Protein AF-0000000074144934 (afdb_homodimer)

Sequence (1234 aa):
MMASNSENWVDESENEYGKTYAILFVIEVSPSMMEPISDVDPCSLQTALICAYQLAAQKVISTPNDLIGVLLFGTEEATGNAENEYVILPMDMPDSNRLKHLKHYANDFDSVKQSLRPSSNPPSLSHALYSASIMLTTTKNIGQRLFLITDNDTPAWDSSQKNALMQRAKDLKDMNIDLCPIFLDSPAHSFNVSNFYREFLSIASRNHETIPQVQRGQEQLNNMLHAVRALQKPRRAQFHFNMELSDNVKINVEGFAIFRRLVPTKTTWVYTKGEQFAIAVPQSTQVSFETKRVLKKDEIKRAYMFGGKQVVFSQDELSKIRYFGGPVLRIIGFRPLTTYKSWMNVKPSLFIRAKSIDIKGSELVFSALHAKLLRDNLLGIGWFIAEQKATPCFVAIIATPTSTAVLDDFVLPQGFFLIQLPTADDIRTVPPRTKAKPDNTLLSGFKQIVRGIELRSFYPGKYSNIALQWHYTILQALALDEPVPSQLVDTTLPKYAAIEKRVGPFIKQVNGAANRISRAHTSPKAETQETVAASEPREIRSSSSAPKAKRIRTQKSNFDYSDDTVLKSLSDSDMLADSLKGLKVVNLKEIAKRHGIPTSGKKSMLIEAICRYFTGYMMASNSENWVDESENEYGKTYAILFVIEVSPSMMEPISDVDPCSLQTALICAYQLAAQKVISTPNDLIGVLLFGTEEATGNAENEYVILPMDMPDSNRLKHLKHYANDFDSVKQSLRPSSNPPSLSHALYSASIMLTTTKNIGQRLFLITDNDTPAWDSSQKNALMQRAKDLKDMNIDLCPIFLDSPAHSFNVSNFYREFLSIASRNHETIPQVQRGQEQLNNMLHAVRALQKPRRAQFHFNMELSDNVKINVEGFAIFRRLVPTKTTWVYTKGEQFAIAVPQSTQVSFETKRVLKKDEIKRAYMFGGKQVVFSQDELSKIRYFGGPVLRIIGFRPLTTYKSWMNVKPSLFIRAKSIDIKGSELVFSALHAKLLRDNLLGIGWFIAEQKATPCFVAIIATPTSTAVLDDFVLPQGFFLIQLPTADDIRTVPPRTKAKPDNTLLSGFKQIVRGIELRSFYPGKYSNIALQWHYTILQALALDEPVPSQLVDTTLPKYAAIEKRVGPFIKQVNGAANRISRAHTSPKAETQETVAASEPREIRSSSSAPKAKRIRTQKSNFDYSDDTVLKSLSDSDMLADSLKGLKVVNLKEIAKRHGIPTSGKKSMLIEAICRYFTGY

Structure (mmCIF, N/CA/C/O backbone):
data_AF-0000000074144934-model_v1
#
loop_
_entity.id
_entity.type
_entity.pdbx_description
1 polymer 'ATP-dependent DNA helicase II subunit 1'
#
loop_
_atom_site.group_PDB
_atom_site.id
_atom_site.type_symbol
_atom_site.label_atom_id
_atom_site.label_alt_id
_atom_site.label_comp_id
_atom_site.label_asym_id
_atom_site.label_entity_id
_atom_site.label_seq_id
_atom_site.pdbx_PDB_ins_code
_atom_site.Cartn_x
_atom_site.Cartn_y
_atom_site.Cartn_z
_atom_site.occupancy
_atom_site.B_iso_or_equiv
_atom_site.auth_seq_id
_atom_site.auth_comp_id
_atom_site.auth_asym_id
_atom_site.auth_atom_id
_atom_site.pdbx_PDB_model_num
ATOM 1 N N . MET A 1 1 ? -3.277 11.055 -20.359 1 21.69 1 MET A N 1
ATOM 2 C CA . MET A 1 1 ? -4.516 10.383 -19.969 1 21.69 1 MET A CA 1
ATOM 3 C C . MET A 1 1 ? -4.238 9.258 -18.984 1 21.69 1 MET A C 1
ATOM 5 O O . MET A 1 1 ? -3.773 8.188 -19.359 1 21.69 1 MET A O 1
ATOM 9 N N . MET A 1 2 ? -3.854 9.57 -17.859 1 27.73 2 MET A N 1
ATOM 10 C CA . MET A 1 2 ? -3.387 8.695 -16.781 1 27.73 2 MET A CA 1
ATOM 11 C C . MET A 1 2 ? -4.449 7.668 -16.422 1 27.73 2 MET A C 1
ATOM 13 O O . MET A 1 2 ? -5.598 8.016 -16.156 1 27.73 2 MET A O 1
ATOM 17 N N . ALA A 1 3 ? -4.523 6.566 -17.25 1 31.45 3 ALA A N 1
ATOM 18 C CA . ALA A 1 3 ? -5.398 5.457 -16.891 1 31.45 3 ALA A CA 1
ATOM 19 C C . ALA A 1 3 ? -5.523 5.324 -15.367 1 31.45 3 ALA A C 1
ATOM 21 O O . ALA A 1 3 ? -4.523 5.156 -14.672 1 31.45 3 ALA A O 1
ATOM 22 N N . SER A 1 4 ? -6.609 5.949 -14.883 1 33.78 4 SER A N 1
ATOM 23 C CA . SER A 1 4 ? -6.984 5.914 -13.477 1 33.78 4 SER A CA 1
ATOM 24 C C . SER A 1 4 ? -7.141 4.48 -12.977 1 33.78 4 SER A C 1
ATOM 26 O O . SER A 1 4 ? -8.133 3.818 -13.281 1 33.78 4 SER A O 1
ATOM 28 N N . ASN A 1 5 ? -6.383 3.602 -13.18 1 36.81 5 ASN A N 1
ATOM 29 C CA . ASN A 1 5 ? -6.559 2.295 -12.555 1 36.81 5 ASN A CA 1
ATOM 30 C C . ASN A 1 5 ? -7.027 2.424 -11.102 1 36.81 5 ASN A C 1
ATOM 32 O O . ASN A 1 5 ? -6.223 2.686 -10.211 1 36.81 5 ASN A O 1
ATOM 36 N N . SER A 1 6 ? -8.172 2.865 -10.805 1 38.62 6 SER A N 1
ATOM 37 C CA . SER A 1 6 ? -8.797 3.264 -9.547 1 38.62 6 SER A CA 1
ATOM 38 C C . SER A 1 6 ? -8.734 2.137 -8.516 1 38.62 6 SER A C 1
ATOM 40 O O . SER A 1 6 ? -9.75 1.492 -8.234 1 38.62 6 SER A O 1
ATOM 42 N N . GLU A 1 7 ? -7.879 1.244 -8.297 1 43.66 7 GLU A N 1
ATOM 43 C CA . GLU A 1 7 ? -8.219 0.376 -7.172 1 43.66 7 GLU A CA 1
ATOM 44 C C . GLU A 1 7 ? -8.414 1.184 -5.891 1 43.66 7 GLU A C 1
ATOM 46 O O . GLU A 1 7 ? -7.461 1.758 -5.363 1 43.66 7 GLU A O 1
ATOM 51 N N . ASN A 1 8 ? -9.188 1.981 -5.191 1 42.72 8 ASN A N 1
ATOM 52 C CA . ASN A 1 8 ? -9.273 3.164 -4.34 1 42.72 8 ASN A CA 1
ATOM 53 C C . ASN A 1 8 ? -8.414 3.02 -3.088 1 42.72 8 ASN A C 1
ATOM 55 O O . ASN A 1 8 ? -7.613 3.902 -2.773 1 42.72 8 ASN A O 1
ATOM 59 N N . TRP A 1 9 ? -8.578 2.584 -2.082 1 42.28 9 TRP A N 1
ATOM 60 C CA . TRP A 1 9 ? -8.586 3.438 -0.899 1 42.28 9 TRP A CA 1
ATOM 61 C C . TRP A 1 9 ? -7.34 4.312 -0.85 1 42.28 9 TRP A C 1
ATOM 63 O O . TRP A 1 9 ? -6.215 3.809 -0.901 1 42.28 9 TRP A O 1
ATOM 73 N N . VAL A 1 10 ? -6.094 5.066 -0.753 1 45.19 10 VAL A N 1
ATOM 74 C CA . VAL A 1 10 ? -5.488 6.301 -1.241 1 45.19 10 VAL A CA 1
ATOM 75 C C . VAL A 1 10 ? -4.375 5.973 -2.232 1 45.19 10 VAL A C 1
ATOM 77 O O . VAL A 1 10 ? -3.4 5.305 -1.883 1 45.19 10 VAL A O 1
ATOM 80 N N . ASP A 1 11 ? -4.438 5.57 -3.391 1 41.28 11 ASP A N 1
ATOM 81 C CA . ASP A 1 11 ? -3.418 5.676 -4.43 1 41.28 11 ASP A CA 1
ATOM 82 C C . ASP A 1 11 ? -2.871 7.098 -4.52 1 41.28 11 ASP A C 1
ATOM 84 O O . ASP A 1 11 ? -3.57 8.055 -4.188 1 41.28 11 ASP A O 1
ATOM 88 N N . GLU A 1 12 ? -1.599 7.281 -5.062 1 39.34 12 GLU A N 1
ATOM 89 C CA . GLU A 1 12 ? -0.7 8.43 -4.988 1 39.34 12 GLU A CA 1
ATOM 90 C C . GLU A 1 12 ? -1.307 9.648 -5.676 1 39.34 12 GLU A C 1
ATOM 92 O O . GLU A 1 12 ? -1.058 10.781 -5.266 1 39.34 12 GLU A O 1
ATOM 97 N N . SER A 1 13 ? -1.486 9.586 -7.137 1 36.44 13 SER A N 1
ATOM 98 C CA . SER A 1 13 ? -1.216 10.914 -7.684 1 36.44 13 SER A CA 1
ATOM 99 C C . SER A 1 13 ? -2.146 11.961 -7.078 1 36.44 13 SER A C 1
ATOM 101 O O . SER A 1 13 ? -3.184 12.281 -7.66 1 36.44 13 SER A O 1
ATOM 103 N N . GLU A 1 14 ? -2.795 11.633 -6.25 1 37.09 14 GLU A N 1
ATOM 104 C CA . GLU A 1 14 ? -3.557 12.766 -5.742 1 37.09 14 GLU A CA 1
ATOM 105 C C . GLU A 1 14 ? -2.752 14.055 -5.836 1 37.09 14 GLU A C 1
ATOM 107 O O . GLU A 1 14 ? -1.728 14.211 -5.164 1 37.09 14 GLU A O 1
ATOM 112 N N . ASN A 1 15 ? -2.473 14.484 -6.875 1 36.47 15 ASN A N 1
ATOM 113 C CA . ASN A 1 15 ? -2.385 15.938 -6.801 1 36.47 15 ASN A CA 1
ATOM 114 C C . ASN A 1 15 ? -3.107 16.484 -5.566 1 36.47 15 ASN A C 1
ATOM 116 O O . ASN A 1 15 ? -4.301 16.234 -5.383 1 36.47 15 ASN A O 1
ATOM 120 N N . GLU A 1 16 ? -2.547 16.422 -4.457 1 38.19 16 GLU A N 1
ATOM 121 C CA . GLU A 1 16 ? -2.678 17.328 -3.316 1 38.19 16 GLU A CA 1
ATOM 122 C C . GLU A 1 16 ? -3.674 18.453 -3.607 1 38.19 16 GLU A C 1
ATOM 124 O O . GLU A 1 16 ? -3.637 19.5 -2.969 1 38.19 16 GLU A O 1
ATOM 129 N N . TYR A 1 17 ? -4.121 18.562 -4.676 1 37.16 17 TYR A N 1
ATOM 130 C CA . TYR A 1 17 ? -4.77 19.859 -4.574 1 37.16 17 TYR A CA 1
ATOM 131 C C . TYR A 1 17 ? -5.734 19.906 -3.393 1 37.16 17 TYR A C 1
ATOM 133 O O . TYR A 1 17 ? -6.906 19.547 -3.531 1 37.16 17 TYR A O 1
ATOM 141 N N . GLY A 1 18 ? -5.41 19.188 -2.369 1 44.84 18 GLY A N 1
ATOM 142 C CA . GLY A 1 18 ? -6.109 19.719 -1.214 1 44.84 18 GLY A CA 1
ATOM 143 C C . GLY A 1 18 ? -6.449 21.203 -1.353 1 44.84 18 GLY A C 1
ATOM 144 O O . GLY A 1 18 ? -5.98 21.859 -2.279 1 44.84 18 GLY A O 1
ATOM 145 N N . LYS A 1 19 ? -7.469 21.594 -0.577 1 56.78 19 LYS A N 1
ATOM 146 C CA . LYS A 1 19 ? -7.84 23 -0.482 1 56.78 19 LYS A CA 1
ATOM 147 C C . LYS A 1 19 ? -6.613 23.875 -0.232 1 56.78 19 LYS A C 1
ATOM 149 O O . LYS A 1 19 ? -5.773 23.547 0.612 1 56.78 19 LYS A O 1
ATOM 154 N N . THR A 1 20 ? -6.211 24.469 -1.137 1 72.69 20 THR A N 1
ATOM 155 C CA . THR A 1 20 ? -5.195 25.5 -0.958 1 72.69 20 THR A CA 1
ATOM 156 C C . THR A 1 20 ? -5.48 26.328 0.292 1 72.69 20 THR A C 1
ATOM 158 O O . THR A 1 20 ? -6.637 26.641 0.589 1 72.69 20 THR A O 1
ATOM 161 N N . TYR A 1 21 ? -4.523 26.391 1.188 1 81.62 21 TYR A N 1
ATOM 162 C CA . TYR A 1 21 ? -4.684 27.188 2.406 1 81.62 21 TYR A CA 1
ATOM 163 C C . TYR A 1 21 ? -3.902 28.484 2.32 1 81.62 21 TYR A C 1
ATOM 165 O O . TYR A 1 21 ? -2.867 28.562 1.653 1 81.62 21 TYR A O 1
ATOM 173 N N . ALA A 1 22 ? -4.559 29.406 2.846 1 89.81 22 ALA A N 1
ATOM 174 C CA . ALA A 1 22 ? -3.855 30.656 3.141 1 89.81 22 ALA A CA 1
ATOM 175 C C . ALA A 1 22 ? -3.449 30.719 4.609 1 89.81 22 ALA A C 1
ATOM 177 O O . ALA A 1 22 ? -4.301 30.688 5.5 1 89.81 22 ALA A O 1
ATOM 178 N N . ILE A 1 23 ? -2.148 30.719 4.859 1 91.38 23 ILE A N 1
ATOM 179 C CA . ILE A 1 23 ? -1.629 30.703 6.223 1 91.38 23 ILE A CA 1
ATOM 180 C C . ILE A 1 23 ? -0.983 32.062 6.547 1 91.38 23 ILE A C 1
ATOM 182 O O . ILE A 1 23 ? -0.072 32.5 5.848 1 91.38 23 ILE A O 1
ATOM 186 N N . LEU A 1 24 ? -1.467 32.719 7.566 1 95.19 24 LEU A N 1
ATOM 187 C CA . LEU A 1 24 ? -0.916 34 7.984 1 95.19 24 LEU A CA 1
ATOM 188 C C . LEU A 1 24 ? -0.376 33.938 9.406 1 95.19 24 LEU A C 1
ATOM 190 O O . LEU A 1 24 ? -1.092 33.531 10.328 1 95.19 24 LEU A O 1
ATOM 194 N N . PHE A 1 25 ? 0.905 34.25 9.578 1 96.62 25 PHE A N 1
ATOM 195 C CA . PHE A 1 25 ? 1.492 34.375 10.906 1 96.62 25 PHE A CA 1
ATOM 196 C C . PHE A 1 25 ? 1.31 35.812 11.43 1 96.62 25 PHE A C 1
ATOM 198 O O . PHE A 1 25 ? 1.722 36.781 10.781 1 96.62 25 PHE A O 1
ATOM 205 N N . VAL A 1 26 ? 0.637 35.938 12.477 1 97.44 26 VAL A N 1
ATOM 206 C CA . VAL A 1 26 ? 0.508 37.219 13.188 1 97.44 26 VAL A CA 1
ATOM 207 C C . VAL A 1 26 ? 1.311 37.156 14.484 1 97.44 26 VAL A C 1
ATOM 209 O O . VAL A 1 26 ? 0.926 36.469 15.43 1 97.44 26 VAL A O 1
ATOM 212 N N . ILE A 1 27 ? 2.389 37.906 14.539 1 97.5 27 ILE A N 1
ATOM 213 C CA . ILE A 1 27 ? 3.338 37.781 15.641 1 97.5 27 ILE A CA 1
ATOM 214 C C . ILE A 1 27 ? 3.414 39.125 16.391 1 97.5 27 ILE A C 1
ATOM 216 O O . ILE A 1 27 ? 3.617 40.156 15.773 1 97.5 27 ILE A O 1
ATOM 220 N N . GLU A 1 28 ? 3.311 39.062 17.641 1 97.06 28 GLU A N 1
ATOM 221 C CA . GLU A 1 28 ? 3.414 40.281 18.453 1 97.06 28 GLU A CA 1
ATOM 222 C C . GLU A 1 28 ? 4.875 40.656 18.703 1 97.06 28 GLU A C 1
ATOM 224 O O . GLU A 1 28 ? 5.707 39.781 18.938 1 97.06 28 GLU A O 1
ATOM 229 N N . VAL A 1 29 ? 5.16 41.875 18.547 1 96.38 29 VAL A N 1
ATOM 230 C CA . VAL A 1 29 ? 6.48 42.375 18.891 1 96.38 29 VAL A CA 1
ATOM 231 C C . VAL A 1 29 ? 6.395 43.219 20.156 1 96.38 29 VAL A C 1
ATOM 233 O O . VAL A 1 29 ? 5.684 44.219 20.203 1 96.38 29 VAL A O 1
ATOM 236 N N . SER A 1 30 ? 7.027 42.812 21.156 1 94.12 30 SER A N 1
ATOM 237 C CA . SER A 1 30 ? 7.098 43.469 22.469 1 94.12 30 SER A CA 1
ATOM 238 C C . SER A 1 30 ? 8.484 43.344 23.078 1 94.12 30 SER A C 1
ATOM 240 O O . SER A 1 30 ? 9.289 42.531 22.625 1 94.12 30 SER A O 1
ATOM 242 N N . PRO A 1 31 ? 8.758 44.156 24.062 1 92.75 31 PRO A N 1
ATOM 243 C CA . PRO A 1 31 ? 10.055 44.031 24.719 1 92.75 31 PRO A CA 1
ATOM 244 C C . PRO A 1 31 ? 10.273 42.625 25.312 1 92.75 31 PRO A C 1
ATOM 246 O O . PRO A 1 31 ? 11.391 42.094 25.281 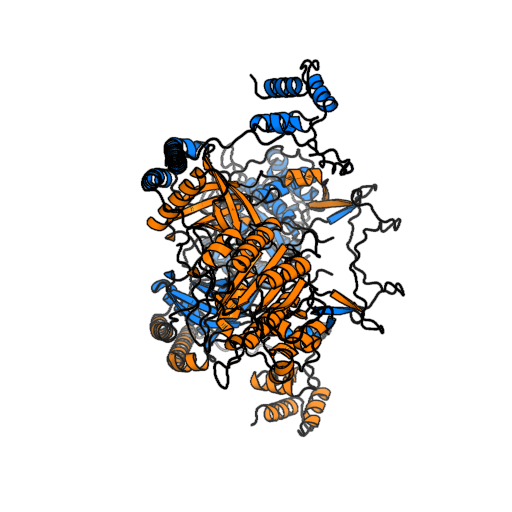1 92.75 31 PRO A O 1
ATOM 249 N N . SER A 1 32 ? 9.227 42.062 25.797 1 93.5 32 SER A N 1
ATOM 250 C CA . SER A 1 32 ? 9.344 40.719 26.359 1 93.5 32 SER A CA 1
ATOM 251 C C . SER A 1 32 ? 9.68 39.719 25.281 1 93.5 32 SER A C 1
ATOM 253 O O . SER A 1 32 ? 10.477 38.781 25.516 1 93.5 32 SER A O 1
ATOM 255 N N . MET A 1 33 ? 9.141 39.844 24.094 1 94.62 33 MET A N 1
ATOM 256 C CA . MET A 1 33 ? 9.367 38.938 22.969 1 94.62 33 MET A CA 1
ATOM 257 C C . MET A 1 33 ? 10.789 39.094 22.438 1 94.62 33 MET A C 1
ATOM 259 O O . MET A 1 33 ? 11.336 38.156 21.844 1 94.62 33 MET A O 1
ATOM 263 N N . MET A 1 34 ? 11.328 40.25 22.672 1 93.44 34 MET A N 1
ATOM 264 C CA . MET A 1 34 ? 12.648 40.531 22.125 1 93.44 34 MET A CA 1
ATOM 265 C C . MET A 1 34 ? 13.742 40.25 23.156 1 93.44 34 MET A C 1
ATOM 267 O O . MET A 1 34 ? 14.93 40.25 22.828 1 93.44 34 MET A O 1
ATOM 271 N N . GLU A 1 35 ? 13.289 39.938 24.328 1 91.31 35 GLU A N 1
ATOM 272 C CA . GLU A 1 35 ? 14.273 39.625 25.359 1 91.31 35 GLU A CA 1
ATOM 273 C C . GLU A 1 35 ? 14.969 38.281 25.078 1 91.31 35 GLU A C 1
ATOM 275 O O . GLU A 1 35 ? 14.305 37.25 24.859 1 91.31 35 GLU A O 1
ATOM 280 N N . PRO A 1 36 ? 16.25 38.281 25.109 1 87.75 36 PRO A N 1
ATOM 281 C CA . PRO A 1 36 ? 17 37.062 24.828 1 87.75 36 PRO A CA 1
ATOM 282 C C . PRO A 1 36 ? 16.781 35.969 25.875 1 87.75 36 PRO A C 1
ATOM 284 O O . PRO A 1 36 ? 16.688 36.281 27.062 1 87.75 36 PRO A O 1
ATOM 287 N N . ILE A 1 37 ? 16.578 34.781 25.516 1 86 37 ILE A N 1
ATOM 288 C CA . ILE A 1 37 ? 16.438 33.656 26.422 1 86 37 ILE A CA 1
ATOM 289 C C . ILE A 1 37 ? 17.797 33.281 26.984 1 86 37 ILE A C 1
ATOM 291 O O . ILE A 1 37 ? 17.938 33.062 28.203 1 86 37 ILE A O 1
ATOM 295 N N . SER A 1 38 ? 18.766 33.062 26.172 1 83.62 38 SER A N 1
ATOM 296 C CA . SER A 1 38 ? 20.172 32.844 26.516 1 83.62 38 SER A CA 1
ATOM 297 C C . SER A 1 38 ? 21.094 33.438 25.469 1 83.62 38 SER A C 1
ATOM 299 O O . SER A 1 38 ? 20.625 34.031 24.5 1 83.62 38 SER A O 1
ATOM 301 N N . ASP A 1 39 ? 22.391 33.312 25.703 1 79.06 39 ASP A N 1
ATOM 302 C CA . ASP A 1 39 ? 23.359 33.844 24.75 1 79.06 39 ASP A CA 1
ATOM 303 C C . ASP A 1 39 ? 23.328 33.062 23.438 1 79.06 39 ASP A C 1
ATOM 305 O O . ASP A 1 39 ? 23.719 33.594 22.391 1 79.06 39 ASP A O 1
ATOM 309 N N . VAL A 1 40 ? 22.875 31.891 23.516 1 80.44 40 VAL A N 1
ATOM 310 C CA . VAL A 1 40 ? 22.938 31.047 22.328 1 80.44 40 VAL A CA 1
ATOM 311 C C . VAL A 1 40 ? 21.531 30.812 21.781 1 80.44 40 VAL A C 1
ATOM 313 O O . VAL A 1 40 ? 21.344 30.562 20.594 1 80.44 40 VAL A O 1
ATOM 316 N N . ASP A 1 41 ? 20.531 31.031 22.594 1 86.12 41 ASP A N 1
ATOM 317 C CA . ASP A 1 41 ? 19.172 30.703 22.188 1 86.12 41 ASP A CA 1
ATOM 318 C C . ASP A 1 41 ? 18.469 31.953 21.641 1 86.12 41 ASP A C 1
ATOM 320 O O . ASP A 1 41 ? 18.547 33.031 22.219 1 86.12 41 ASP A O 1
ATOM 324 N N . PRO A 1 42 ? 17.891 31.828 20.547 1 89.69 42 PRO A N 1
ATOM 325 C CA . PRO A 1 42 ? 17.156 32.969 19.984 1 89.69 42 PRO A CA 1
ATOM 326 C C . PRO A 1 42 ? 16.016 33.438 20.875 1 89.69 42 PRO A C 1
ATOM 328 O O . PRO A 1 42 ? 15.484 32.656 21.672 1 89.69 42 PRO A O 1
ATOM 331 N N . CYS A 1 43 ? 15.734 34.719 20.828 1 92.06 43 CYS A N 1
ATOM 332 C CA . CYS A 1 43 ? 14.602 35.25 21.578 1 92.06 43 CYS A CA 1
ATOM 333 C C . CYS A 1 43 ? 13.281 34.719 21 1 92.06 43 CYS A C 1
ATOM 335 O O . CYS A 1 43 ? 13.273 34.094 19.938 1 92.06 43 CYS A O 1
ATOM 337 N N . SER A 1 44 ? 12.203 35.031 21.625 1 93.69 44 SER A N 1
ATOM 338 C CA . SER A 1 44 ? 10.898 34.5 21.25 1 93.69 44 SER A CA 1
ATOM 339 C C . SER A 1 44 ? 10.477 35 19.859 1 93.69 44 SER A C 1
ATOM 341 O O . SER A 1 44 ? 9.914 34.219 19.078 1 93.69 44 SER A O 1
ATOM 343 N N . LEU A 1 45 ? 10.742 36.25 19.609 1 95.31 45 LEU A N 1
ATOM 344 C CA . LEU A 1 45 ? 10.398 36.781 18.312 1 95.31 45 LEU A CA 1
ATOM 345 C C . LEU A 1 45 ? 11.18 36.094 17.203 1 95.31 45 LEU A C 1
ATOM 347 O O . LEU A 1 45 ? 10.602 35.688 16.188 1 95.31 45 LEU A O 1
ATOM 351 N N . GLN A 1 46 ? 12.438 36 17.406 1 94.06 46 GLN A N 1
ATOM 352 C CA . GLN A 1 46 ? 13.266 35.312 16.422 1 94.06 46 GLN A CA 1
ATOM 353 C C . GLN A 1 46 ? 12.82 33.875 16.219 1 94.06 46 GLN A C 1
ATOM 355 O O . GLN A 1 46 ? 12.812 33.344 15.102 1 94.06 46 GLN A O 1
ATOM 360 N N . THR A 1 47 ? 12.523 33.25 17.312 1 93.62 47 THR A N 1
ATOM 361 C CA . THR A 1 47 ? 12.039 31.859 17.25 1 93.62 47 THR A CA 1
ATOM 362 C C . THR A 1 47 ? 10.781 31.766 16.391 1 93.62 47 THR A C 1
ATOM 364 O O . THR A 1 47 ? 10.633 30.828 15.594 1 93.62 47 THR A O 1
ATOM 367 N N . ALA A 1 48 ? 9.898 32.656 16.562 1 94.75 48 ALA A N 1
ATOM 368 C CA . ALA A 1 48 ? 8.672 32.688 15.766 1 94.75 48 ALA A CA 1
ATOM 369 C C . ALA A 1 48 ? 8.977 32.875 14.281 1 94.75 48 ALA A C 1
ATOM 371 O O . ALA A 1 48 ? 8.344 32.219 13.438 1 94.75 48 ALA A O 1
ATOM 372 N N . LEU A 1 49 ? 9.906 33.719 14.008 1 95 49 LEU A N 1
ATOM 373 C CA . LEU A 1 49 ? 10.289 33.969 12.617 1 95 49 LEU A CA 1
ATOM 374 C C . LEU A 1 49 ? 10.961 32.719 12.016 1 95 49 LEU A C 1
ATOM 376 O O . LEU A 1 49 ? 10.758 32.438 10.836 1 95 49 LEU A O 1
ATOM 380 N N . ILE A 1 50 ? 11.75 32.094 12.781 1 92.75 50 ILE A N 1
ATOM 381 C CA . ILE A 1 50 ? 12.367 30.859 12.344 1 92.75 50 ILE A CA 1
ATOM 382 C C . ILE A 1 50 ? 11.289 29.828 12.031 1 92.75 50 ILE A C 1
ATOM 384 O O . ILE A 1 50 ? 11.375 29.109 11.031 1 92.75 50 ILE A O 1
ATOM 388 N N . CYS A 1 51 ? 10.344 29.75 12.836 1 90.75 51 CYS A N 1
ATOM 389 C CA . CYS A 1 51 ? 9.234 28.828 12.617 1 90.75 51 CYS A CA 1
ATOM 390 C C . CYS A 1 51 ? 8.508 29.156 11.312 1 90.75 51 CYS A C 1
ATOM 392 O O . CYS A 1 51 ? 8.164 28.25 10.555 1 90.75 51 CYS A O 1
ATOM 394 N N . ALA A 1 52 ? 8.211 30.391 11.141 1 93.19 52 ALA A N 1
ATOM 395 C CA . ALA A 1 52 ? 7.551 30.812 9.906 1 93.19 52 ALA A CA 1
ATOM 396 C C . ALA A 1 52 ? 8.383 30.438 8.68 1 93.19 52 ALA A C 1
ATOM 398 O O . ALA A 1 52 ? 7.844 29.984 7.672 1 93.19 52 ALA A O 1
ATOM 399 N N . TYR A 1 53 ? 9.625 30.641 8.805 1 90.69 53 TYR A N 1
ATOM 400 C CA . TYR A 1 53 ? 10.531 30.297 7.715 1 90.69 53 TYR A CA 1
ATOM 401 C C . TYR A 1 53 ? 10.508 28.797 7.445 1 90.69 53 TYR A C 1
ATOM 403 O O . TYR A 1 53 ? 10.398 28.359 6.293 1 90.69 53 TYR A O 1
ATOM 411 N N . GLN A 1 54 ? 10.648 28.062 8.43 1 84.94 54 GLN A N 1
ATOM 412 C CA . GLN A 1 54 ? 10.695 26.609 8.281 1 84.94 54 GLN A CA 1
ATOM 413 C C . GLN A 1 54 ? 9.391 26.078 7.695 1 84.94 54 GLN A C 1
ATOM 415 O O . GLN A 1 54 ? 9.406 25.172 6.867 1 84.94 54 GLN A O 1
ATOM 420 N N . LEU A 1 55 ? 8.328 26.609 8.195 1 86.12 55 LEU A N 1
ATOM 421 C CA . LEU A 1 55 ? 7.043 26.188 7.645 1 86.12 55 LEU A CA 1
ATOM 422 C C . LEU A 1 55 ? 6.949 26.547 6.164 1 86.12 55 LEU A C 1
ATOM 424 O O . LEU A 1 55 ? 6.465 25.75 5.359 1 86.12 55 LEU A O 1
ATOM 428 N N . ALA A 1 56 ? 7.32 27.781 5.84 1 86.62 56 ALA A N 1
ATOM 429 C CA . ALA A 1 56 ? 7.297 28.219 4.445 1 86.62 56 ALA A CA 1
ATOM 430 C C . ALA A 1 56 ? 8.164 27.312 3.574 1 86.62 56 ALA A C 1
ATOM 432 O O . ALA A 1 56 ? 7.766 26.938 2.465 1 86.62 56 ALA A O 1
ATOM 433 N N . ALA A 1 57 ? 9.25 27.047 4.078 1 79.44 57 ALA A N 1
ATOM 434 C CA . ALA A 1 57 ? 10.164 26.156 3.359 1 79.44 57 ALA A CA 1
ATOM 435 C C . ALA A 1 57 ? 9.539 24.781 3.15 1 79.44 57 ALA A C 1
ATOM 437 O O . ALA A 1 57 ? 9.703 24.172 2.09 1 79.44 57 ALA A O 1
ATOM 438 N N . GLN A 1 58 ? 8.906 24.328 4.172 1 75.94 58 GLN A N 1
ATOM 439 C CA . GLN A 1 58 ? 8.242 23.031 4.094 1 75.94 58 GLN A CA 1
ATOM 440 C C . GLN A 1 58 ? 7.086 23.062 3.094 1 75.94 58 GLN A C 1
ATOM 442 O O . GLN A 1 58 ? 6.875 22.109 2.352 1 75.94 58 GLN A O 1
ATOM 447 N N . LYS A 1 59 ? 6.359 24.094 3.129 1 77.69 59 LYS A N 1
ATOM 448 C CA . LYS A 1 59 ? 5.18 24.219 2.273 1 77.69 59 LYS A CA 1
ATOM 449 C C . LYS A 1 59 ? 5.574 24.281 0.801 1 77.69 59 LYS A C 1
ATOM 451 O O . LYS A 1 59 ? 4.844 23.797 -0.063 1 77.69 59 LYS A O 1
ATOM 456 N N . VAL A 1 60 ? 6.641 24.828 0.499 1 75.12 60 VAL A N 1
ATOM 457 C CA . VAL A 1 60 ? 7.133 24.859 -0.874 1 75.12 60 VAL A CA 1
ATOM 458 C C . VAL A 1 60 ? 7.266 23.438 -1.416 1 75.12 60 VAL A C 1
ATOM 460 O O . VAL A 1 60 ? 7.066 23.203 -2.609 1 75.12 60 VAL A O 1
ATOM 463 N N . ILE A 1 61 ? 7.535 22.641 -0.496 1 65.94 61 ILE A N 1
ATOM 464 C CA . ILE A 1 61 ? 7.777 21.25 -0.858 1 65.94 61 ILE A CA 1
ATOM 465 C C . ILE A 1 61 ? 6.453 20.484 -0.888 1 65.94 61 ILE A C 1
ATOM 467 O O . ILE A 1 61 ? 6.148 19.797 -1.866 1 65.94 61 ILE A O 1
ATOM 471 N N . SER A 1 62 ? 5.711 20.609 0.092 1 65.12 62 SER A N 1
ATOM 472 C CA . SER A 1 62 ? 4.547 19.766 0.296 1 65.12 62 SER A CA 1
ATOM 473 C C . SER A 1 62 ? 3.314 20.328 -0.402 1 65.12 62 SER A C 1
ATOM 475 O O . SER A 1 62 ? 2.564 19.578 -1.043 1 65.12 62 SER A O 1
ATOM 477 N N . THR A 1 63 ? 3.086 21.625 -0.167 1 72.25 63 THR A N 1
ATOM 478 C CA . THR A 1 63 ? 1.923 22.312 -0.722 1 72.25 63 THR A CA 1
ATOM 479 C C . THR A 1 63 ? 2.312 23.672 -1.28 1 72.25 63 THR A C 1
ATOM 481 O O . THR A 1 63 ? 1.968 24.703 -0.704 1 72.25 63 THR A O 1
ATOM 484 N N . PRO A 1 64 ? 2.861 23.609 -2.438 1 71.44 64 PRO A N 1
ATOM 485 C CA . PRO A 1 64 ? 3.416 24.859 -2.975 1 71.44 64 PRO A CA 1
ATOM 486 C C . PRO A 1 64 ? 2.34 25.891 -3.316 1 71.44 64 PRO A C 1
ATOM 488 O O . PRO A 1 64 ? 2.641 27.062 -3.473 1 71.44 64 PRO A O 1
ATOM 491 N N . ASN A 1 65 ? 1.107 25.5 -3.43 1 76.12 65 ASN A N 1
ATOM 492 C CA . ASN A 1 65 ? 0.035 26.406 -3.801 1 76.12 65 ASN A CA 1
ATOM 493 C C . ASN A 1 65 ? -0.519 27.156 -2.584 1 76.12 65 ASN A C 1
ATOM 495 O O . ASN A 1 65 ? -1.309 28.078 -2.727 1 76.12 65 ASN A O 1
ATOM 499 N N . ASP A 1 66 ? -0.114 26.75 -1.397 1 82.31 66 ASP A N 1
ATOM 500 C CA . ASP A 1 66 ? -0.548 27.453 -0.193 1 82.31 66 ASP A CA 1
ATOM 501 C C . ASP A 1 66 ? 0.043 28.859 -0.132 1 82.31 66 ASP A C 1
ATOM 503 O O . ASP A 1 66 ? 1.162 29.078 -0.596 1 82.31 66 ASP A O 1
ATOM 507 N N . LEU A 1 67 ? -0.762 29.734 0.302 1 89.44 67 LEU A N 1
ATOM 508 C CA . LEU A 1 67 ? -0.289 31.109 0.493 1 89.44 67 LEU A CA 1
ATOM 509 C C . LEU A 1 67 ? 0.208 31.312 1.92 1 89.44 67 LEU A C 1
ATOM 511 O O . LEU A 1 67 ? -0.386 30.797 2.871 1 89.44 67 LEU A O 1
ATOM 515 N N . ILE A 1 68 ? 1.365 31.953 2.049 1 91.44 68 ILE A N 1
ATOM 516 C CA . ILE A 1 68 ? 1.916 32.219 3.375 1 91.44 68 ILE A CA 1
ATOM 517 C C . ILE A 1 68 ? 2.207 33.719 3.533 1 91.44 68 ILE A C 1
ATOM 519 O O . ILE A 1 68 ? 2.65 34.375 2.588 1 91.44 68 ILE A O 1
ATOM 523 N N . GLY A 1 69 ? 1.863 34.281 4.605 1 94.81 69 GLY A N 1
ATOM 524 C CA . GLY A 1 69 ? 2.17 35.656 4.969 1 94.81 69 GLY A CA 1
ATOM 525 C C . GLY A 1 69 ? 2.602 35.812 6.414 1 94.81 69 GLY A C 1
ATOM 526 O O . GLY A 1 69 ? 2.373 34.906 7.234 1 94.81 69 GLY A O 1
ATOM 527 N N . VAL A 1 70 ? 3.369 36.906 6.715 1 97.12 70 VAL A N 1
ATOM 528 C CA . VAL A 1 70 ? 3.828 37.188 8.07 1 97.12 70 VAL A CA 1
ATOM 529 C C . VAL A 1 70 ? 3.545 38.656 8.406 1 97.12 70 VAL A C 1
ATOM 531 O O . VAL A 1 70 ? 4.031 39.562 7.727 1 97.12 70 VAL A O 1
ATOM 534 N N . LEU A 1 71 ? 2.758 38.906 9.398 1 97.25 71 LEU A N 1
ATOM 535 C CA . LEU A 1 71 ? 2.398 40.219 9.898 1 97.25 71 LEU A CA 1
ATOM 536 C C . LEU A 1 71 ? 2.879 40.406 11.336 1 97.25 71 LEU A C 1
ATOM 538 O O . LEU A 1 71 ? 2.553 39.594 12.211 1 97.25 71 LEU A O 1
ATOM 542 N N . LEU A 1 72 ? 3.707 41.375 11.547 1 97.25 72 LEU A N 1
ATOM 543 C CA . LEU A 1 72 ? 4.113 41.75 12.898 1 97.25 72 LEU A CA 1
ATOM 544 C C . LEU A 1 72 ? 3.268 42.938 13.406 1 97.25 72 LEU A C 1
ATOM 546 O O . LEU A 1 72 ? 2.912 43.812 12.633 1 97.25 72 LEU A O 1
ATOM 550 N N . PHE A 1 73 ? 2.912 42.938 14.641 1 96.69 73 PHE A N 1
ATOM 551 C CA . PHE A 1 73 ? 2.219 44.062 15.242 1 96.69 73 PHE A CA 1
ATOM 552 C C . PHE A 1 73 ? 2.879 44.469 16.547 1 96.69 73 PHE A C 1
ATOM 554 O O . PHE A 1 73 ? 3.385 43.625 17.281 1 96.69 73 PHE A O 1
ATOM 561 N N . GLY A 1 74 ? 2.971 45.719 16.797 1 95 74 GLY A N 1
ATOM 562 C CA . GLY A 1 74 ? 3.648 46.25 17.953 1 95 74 GLY A CA 1
ATOM 563 C C . GLY A 1 74 ? 5 46.875 17.625 1 95 74 GLY A C 1
ATOM 564 O O . GLY A 1 74 ? 5.785 47.156 18.531 1 95 74 GLY A O 1
ATOM 565 N N . THR A 1 75 ? 5.266 46.969 16.344 1 94.88 75 THR A N 1
ATOM 566 C CA . THR A 1 75 ? 6.539 47.531 15.906 1 94.88 75 THR A CA 1
ATOM 567 C C . THR A 1 75 ? 6.465 49.062 15.812 1 94.88 75 THR A C 1
ATOM 569 O O . THR A 1 75 ? 5.395 49.594 15.562 1 94.88 75 THR A O 1
ATOM 572 N N . GLU A 1 76 ? 7.551 49.656 16.016 1 92.56 76 GLU A N 1
ATOM 573 C CA . GLU A 1 76 ? 7.629 51.094 15.867 1 92.56 76 GLU A CA 1
ATOM 574 C C . GLU A 1 76 ? 7.512 51.5 14.398 1 92.56 76 GLU A C 1
ATOM 576 O O . GLU A 1 76 ? 6.777 52.438 14.062 1 92.56 76 GLU A O 1
ATOM 581 N N . GLU A 1 77 ? 8.227 50.75 13.586 1 90.06 77 GLU A N 1
ATOM 582 C CA . GLU A 1 77 ? 8.148 50.969 12.148 1 90.06 77 GLU A CA 1
ATOM 583 C C . GLU A 1 77 ? 6.918 50.312 11.547 1 90.06 77 GLU A C 1
ATOM 585 O O . GLU A 1 77 ? 6.504 49.25 12.008 1 90.06 77 GLU A O 1
ATOM 590 N N . ALA A 1 78 ? 6.344 50.938 10.555 1 89.69 78 ALA A N 1
ATOM 591 C CA . ALA A 1 78 ? 5.16 50.375 9.906 1 89.69 78 ALA A CA 1
ATOM 592 C C . ALA A 1 78 ? 5.352 50.312 8.391 1 89.69 78 ALA A C 1
ATOM 594 O O . ALA A 1 78 ? 6.027 51.156 7.801 1 89.69 78 ALA A O 1
ATOM 595 N N . THR A 1 79 ? 5.07 49.281 7.629 1 86.25 79 THR A N 1
ATOM 596 C CA . THR A 1 79 ? 5.156 49.125 6.184 1 86.25 79 THR A CA 1
ATOM 597 C C . THR A 1 79 ? 3.893 49.656 5.508 1 86.25 79 THR A C 1
ATOM 599 O O . THR A 1 79 ? 3.943 50.125 4.375 1 86.25 79 THR A O 1
ATOM 602 N N . GLY A 1 80 ? 2.902 50.219 6.027 1 78.75 80 GLY A N 1
ATOM 603 C CA . GLY A 1 80 ? 1.655 50.719 5.473 1 78.75 80 GLY A CA 1
ATOM 604 C C . GLY A 1 80 ? 0.971 51.75 6.363 1 78.75 80 GLY A C 1
ATOM 605 O O . GLY A 1 80 ? 1.636 52.5 7.066 1 78.75 80 GLY A O 1
ATOM 606 N N . ASN A 1 81 ? -0.285 51.781 6.113 1 77.06 81 ASN A N 1
ATOM 607 C CA . ASN A 1 81 ? -1.072 52.812 6.773 1 77.06 81 ASN A CA 1
ATOM 608 C C . ASN A 1 81 ? -1.411 52.438 8.211 1 77.06 81 ASN A C 1
ATOM 610 O O . ASN A 1 81 ? -1.788 53.281 9.016 1 77.06 81 ASN A O 1
ATOM 614 N N . ALA A 1 82 ? -1.258 51.156 8.516 1 82.44 82 ALA A N 1
ATOM 615 C CA . ALA A 1 82 ? -1.603 50.719 9.867 1 82.44 82 ALA A CA 1
ATOM 616 C C . ALA A 1 82 ? -0.451 50.969 10.836 1 82.44 82 ALA A C 1
ATOM 618 O O . ALA A 1 82 ? 0.676 50.531 10.602 1 82.44 82 ALA A O 1
ATOM 619 N N . GLU A 1 83 ? -0.831 51.688 11.82 1 86.38 83 GLU A N 1
ATOM 620 C CA . GLU A 1 83 ? 0.201 52.031 12.797 1 86.38 83 GLU A CA 1
ATOM 621 C C . GLU A 1 83 ? 0.694 50.812 13.539 1 86.38 83 GLU A C 1
ATOM 623 O O . GLU A 1 83 ? -0.085 49.875 13.828 1 86.38 83 GLU A O 1
ATOM 628 N N . ASN A 1 84 ? 1.958 50.688 13.766 1 92.38 84 ASN A N 1
ATOM 629 C CA . ASN A 1 84 ? 2.623 49.688 14.586 1 92.38 84 ASN A CA 1
ATOM 630 C C . ASN A 1 84 ? 2.48 48.281 13.984 1 92.38 84 ASN A C 1
ATOM 632 O O . ASN A 1 84 ? 2.344 47.312 14.711 1 92.38 84 ASN A O 1
ATOM 636 N 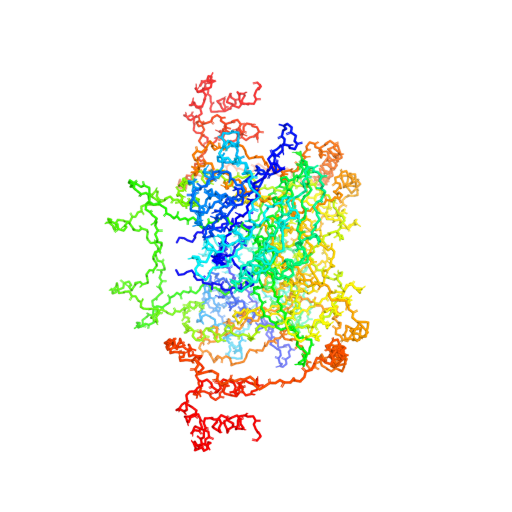N . GLU A 1 85 ? 2.234 48.219 12.742 1 94.62 85 GLU A N 1
ATOM 637 C CA . GLU A 1 85 ? 2.178 46.938 12.039 1 94.62 85 GLU A CA 1
ATOM 638 C C . GLU A 1 85 ? 3.229 46.875 10.938 1 94.62 85 GLU A C 1
ATOM 640 O O . GLU A 1 85 ? 3.439 47.844 10.211 1 94.62 85 GLU A O 1
ATOM 645 N N . TYR A 1 86 ? 3.922 45.812 10.914 1 95.06 86 TYR A N 1
ATOM 646 C CA . TYR A 1 86 ? 4.996 45.594 9.953 1 95.06 86 TYR A CA 1
ATOM 647 C C . TYR A 1 86 ? 4.785 44.312 9.18 1 95.06 86 TYR A C 1
ATOM 649 O O . TYR A 1 86 ? 4.855 43.219 9.758 1 95.06 86 TYR A O 1
ATOM 657 N N . VAL A 1 87 ? 4.508 44.406 7.898 1 95.12 87 VAL A N 1
ATOM 658 C CA . VAL A 1 87 ? 4.316 43.219 7.062 1 95.12 87 VAL A CA 1
ATOM 659 C C . VAL A 1 87 ? 5.66 42.75 6.508 1 95.12 87 VAL A C 1
ATOM 661 O O . VAL A 1 87 ? 6.254 43.438 5.656 1 95.12 87 VAL A O 1
ATOM 664 N N . ILE A 1 88 ? 6.133 41.656 7 1 94.12 88 ILE A N 1
ATOM 665 C CA . ILE A 1 88 ? 7.383 41.094 6.504 1 94.12 88 ILE A CA 1
ATOM 666 C C . ILE A 1 88 ? 7.145 40.438 5.145 1 94.12 88 ILE A C 1
ATOM 668 O O . ILE A 1 88 ? 7.941 40.594 4.219 1 94.12 88 ILE A O 1
ATOM 672 N N . LEU A 1 89 ? 6.059 39.625 5.113 1 93.44 89 LEU A N 1
ATOM 673 C CA . LEU A 1 89 ? 5.688 38.906 3.895 1 93.44 89 LEU A CA 1
ATOM 674 C C . LEU A 1 89 ? 4.199 39.094 3.598 1 93.44 89 LEU A C 1
ATOM 676 O O . LEU A 1 89 ? 3.354 38.688 4.406 1 93.44 89 LEU A O 1
ATOM 680 N N . PRO A 1 90 ? 3.828 39.688 2.447 1 92.25 90 PRO A N 1
ATOM 681 C CA . PRO A 1 90 ? 2.418 39.688 2.055 1 92.25 90 PRO A CA 1
ATOM 682 C C . PRO A 1 90 ? 1.902 38.312 1.691 1 92.25 90 PRO A C 1
ATOM 684 O O . PRO A 1 90 ? 2.695 37.375 1.485 1 92.25 90 PRO A O 1
ATOM 687 N N . MET A 1 91 ? 0.642 38.219 1.622 1 91.75 91 MET A N 1
ATOM 688 C CA . MET A 1 91 ? 0.046 36.938 1.313 1 91.75 91 MET A CA 1
ATOM 689 C C . MET A 1 91 ? 0.353 36.5 -0.122 1 91.75 91 MET A C 1
ATOM 691 O O . MET A 1 91 ? -0.056 37.188 -1.067 1 91.75 91 MET A O 1
ATOM 695 N N . ASP A 1 92 ? 1.127 35.469 -0.233 1 89 92 ASP A N 1
ATOM 696 C CA . ASP A 1 92 ? 1.456 34.938 -1.551 1 89 92 ASP A CA 1
ATOM 697 C C . ASP A 1 92 ? 2.07 33.531 -1.441 1 89 92 ASP A C 1
ATOM 699 O O . ASP A 1 92 ? 2.385 33.062 -0.342 1 89 92 ASP A O 1
ATOM 703 N N . MET A 1 93 ? 2.172 32.969 -2.557 1 86 93 MET A N 1
ATOM 704 C CA . MET A 1 93 ? 2.809 31.672 -2.605 1 86 93 MET A CA 1
ATOM 705 C C . MET A 1 93 ? 4.285 31.766 -2.234 1 86 93 MET A C 1
ATOM 707 O O . MET A 1 93 ? 4.953 32.75 -2.582 1 86 93 MET A O 1
ATOM 711 N N . PRO A 1 94 ? 4.645 30.766 -1.405 1 82.62 94 PRO A N 1
ATOM 712 C CA . PRO A 1 94 ? 6.066 30.812 -1.058 1 82.62 94 PRO A CA 1
ATOM 713 C C . PRO A 1 94 ? 6.977 30.594 -2.266 1 82.62 94 PRO A C 1
ATOM 715 O O . PRO A 1 94 ? 6.723 29.703 -3.08 1 82.62 94 PRO A O 1
ATOM 718 N N . ASP A 1 95 ? 7.844 31.531 -2.549 1 82.19 95 ASP A N 1
ATOM 719 C CA . ASP A 1 95 ? 8.836 31.422 -3.611 1 82.19 95 ASP A CA 1
ATOM 720 C C . ASP A 1 95 ? 10.25 31.625 -3.064 1 82.19 95 ASP A C 1
ATOM 722 O O . ASP A 1 95 ? 10.43 31.875 -1.872 1 82.19 95 ASP A O 1
ATOM 726 N N . SER A 1 96 ? 11.219 31.453 -3.875 1 80.62 96 SER A N 1
ATOM 727 C CA . SER A 1 96 ? 12.617 31.484 -3.445 1 80.62 96 SER A CA 1
ATOM 728 C C . SER A 1 96 ? 12.977 32.844 -2.855 1 80.62 96 SER A C 1
ATOM 730 O O . SER A 1 96 ? 13.68 32.906 -1.844 1 80.62 96 SER A O 1
ATOM 732 N N . ASN A 1 97 ? 12.469 33.844 -3.465 1 83.75 97 ASN A N 1
ATOM 733 C CA . ASN A 1 97 ? 12.773 35.156 -2.979 1 83.75 97 ASN A CA 1
ATOM 734 C C . ASN A 1 97 ? 12.125 35.438 -1.619 1 83.75 97 ASN A C 1
ATOM 736 O O . ASN A 1 97 ? 12.758 36.031 -0.733 1 83.75 97 ASN A O 1
ATOM 740 N N . ARG A 1 98 ? 10.977 35.031 -1.531 1 88.75 98 ARG A N 1
ATOM 741 C CA . ARG A 1 98 ? 10.25 35.219 -0.276 1 88.75 98 ARG A CA 1
ATOM 742 C C . ARG A 1 98 ? 10.891 34.406 0.843 1 88.75 98 ARG A C 1
ATOM 744 O O . ARG A 1 98 ? 10.977 34.844 1.982 1 88.75 98 ARG A O 1
ATOM 751 N N . LEU A 1 99 ? 11.344 33.25 0.481 1 88.44 99 LEU A N 1
ATOM 752 C CA . LEU A 1 99 ? 12.016 32.406 1.466 1 88.44 99 LEU A CA 1
ATOM 753 C C . LEU A 1 99 ? 13.336 33.031 1.908 1 88.44 99 LEU A C 1
ATOM 755 O O . LEU A 1 99 ? 13.688 33 3.088 1 88.44 99 LEU A O 1
ATOM 759 N N . LYS A 1 100 ? 14.031 33.562 0.911 1 87.25 100 LYS A N 1
ATOM 760 C CA . LYS A 1 100 ? 15.281 34.25 1.245 1 87.25 100 LYS A CA 1
ATOM 761 C C . LYS A 1 100 ? 15.031 35.438 2.176 1 87.25 100 LYS A C 1
ATOM 763 O O . LYS A 1 100 ? 15.805 35.656 3.107 1 87.25 100 LYS A O 1
ATOM 768 N N . HIS A 1 101 ? 14 36.094 1.848 1 90.06 101 HIS A N 1
ATOM 769 C CA . HIS A 1 101 ? 13.617 37.25 2.658 1 90.06 101 HIS A CA 1
ATOM 770 C C . HIS A 1 101 ? 13.312 36.844 4.094 1 90.06 101 HIS A C 1
ATOM 772 O O . HIS A 1 101 ? 13.797 37.469 5.039 1 90.06 101 HIS A O 1
ATOM 778 N N . LEU A 1 102 ? 12.516 35.844 4.219 1 91.44 102 LEU A N 1
ATOM 779 C CA . LEU A 1 102 ? 12.148 35.375 5.539 1 91.44 102 LEU A CA 1
ATOM 780 C C . LEU A 1 102 ? 13.352 34.781 6.262 1 91.44 102 LEU A C 1
ATOM 782 O O . LEU A 1 102 ? 13.484 34.906 7.48 1 91.44 102 LEU A O 1
ATOM 786 N N . LYS A 1 103 ? 14.203 34.156 5.527 1 89.62 103 LYS A N 1
ATOM 787 C CA . LYS A 1 103 ? 15.414 33.562 6.094 1 89.62 103 LYS A CA 1
ATOM 788 C C . LYS A 1 103 ? 16.328 34.656 6.676 1 89.62 103 LYS A C 1
ATOM 790 O O . LYS A 1 103 ? 16.938 34.438 7.727 1 89.62 103 LYS A O 1
ATOM 795 N N . HIS A 1 104 ? 16.375 35.688 5.965 1 90.81 104 HIS A N 1
ATOM 796 C CA . HIS A 1 104 ? 17.156 36.844 6.438 1 90.81 104 HIS A CA 1
ATOM 797 C C . HIS A 1 104 ? 16.672 37.312 7.805 1 90.81 104 HIS A C 1
ATOM 799 O O . HIS A 1 104 ? 17.484 37.562 8.703 1 90.81 104 HIS A O 1
ATOM 805 N N . TYR A 1 105 ? 15.406 37.375 7.977 1 91.12 105 TYR A N 1
ATOM 806 C CA . TYR A 1 105 ? 14.828 37.781 9.242 1 91.12 105 TYR A CA 1
ATOM 807 C C . TYR A 1 105 ? 15.047 36.75 10.328 1 91.12 105 TYR A C 1
ATOM 809 O O . TYR A 1 105 ? 15.227 37.094 11.5 1 91.12 105 TYR A O 1
ATOM 817 N N . ALA A 1 106 ? 15.07 35.5 9.938 1 89.5 106 ALA A N 1
ATOM 818 C CA . ALA A 1 106 ? 15.164 34.406 10.891 1 89.5 106 ALA A CA 1
ATOM 819 C C . ALA A 1 106 ? 16.609 34.156 11.305 1 89.5 106 ALA A C 1
ATOM 821 O O . ALA A 1 106 ? 16.906 34 12.492 1 89.5 106 ALA A O 1
ATOM 822 N N . ASN A 1 107 ? 17.5 34.156 10.344 1 86.12 107 ASN A N 1
ATOM 823 C CA . ASN A 1 107 ? 18.875 33.75 10.609 1 86.12 107 ASN A CA 1
ATOM 824 C C . ASN A 1 107 ? 19.797 34.906 10.875 1 86.12 107 ASN A C 1
ATOM 826 O O . ASN A 1 107 ? 20.75 34.812 11.633 1 86.12 107 ASN A O 1
ATOM 830 N N . ASP A 1 108 ? 19.516 36.031 10.188 1 88.56 108 ASP A N 1
ATOM 831 C CA . ASP A 1 108 ? 20.297 37.219 10.422 1 88.56 108 ASP A CA 1
ATOM 832 C C . ASP A 1 108 ? 19.5 38.25 11.234 1 88.56 108 ASP A C 1
ATOM 834 O O . ASP A 1 108 ? 19.359 39.406 10.82 1 88.56 108 ASP A O 1
ATOM 838 N N . PHE A 1 109 ? 19.109 37.844 12.352 1 90.12 109 PHE A N 1
ATOM 839 C CA . PHE A 1 109 ? 18.172 38.625 13.172 1 90.12 109 PHE A CA 1
ATOM 840 C C . PHE A 1 109 ? 18.844 39.906 13.688 1 90.12 109 PHE A C 1
ATOM 842 O O . PHE A 1 109 ? 18.188 40.938 13.836 1 90.12 109 PHE A O 1
ATOM 849 N N . ASP A 1 110 ? 20.094 39.906 13.969 1 88.25 110 ASP A N 1
ATOM 850 C CA . ASP A 1 110 ? 20.828 41.031 14.516 1 88.25 110 ASP A CA 1
ATOM 851 C C . ASP A 1 110 ? 20.812 42.219 13.539 1 88.25 110 ASP A C 1
ATOM 853 O O . ASP A 1 110 ? 20.797 43.375 13.953 1 88.25 110 ASP A O 1
ATOM 857 N N . SER A 1 111 ? 20.75 41.875 12.281 1 90.56 111 SER A N 1
ATOM 858 C CA . SER A 1 111 ? 20.75 42.906 11.258 1 90.56 111 SER A CA 1
ATOM 859 C C . SER A 1 111 ? 19.391 43.562 11.117 1 90.56 111 SER A C 1
ATOM 861 O O . SER A 1 111 ? 19.281 44.719 10.672 1 90.56 111 SER A O 1
ATOM 863 N N . VAL A 1 112 ? 18.375 42.875 11.539 1 90.88 112 VAL A N 1
ATOM 864 C CA . VAL A 1 112 ? 17.031 43.375 11.305 1 90.88 112 VAL A CA 1
ATOM 865 C C . VAL A 1 112 ? 16.422 43.812 12.633 1 90.88 112 VAL A C 1
ATOM 867 O O . VAL A 1 112 ? 15.375 44.469 12.648 1 90.88 112 VAL A O 1
ATOM 870 N N . LYS A 1 113 ? 17.031 43.562 13.672 1 90.12 113 LYS A N 1
ATOM 871 C CA . LYS A 1 113 ? 16.531 43.812 15.016 1 90.12 113 LYS A CA 1
ATOM 872 C C . LYS A 1 113 ? 16.156 45.312 15.18 1 90.12 113 LYS A C 1
ATOM 874 O O . LYS A 1 113 ? 15.188 45.625 15.867 1 90.12 113 LYS A O 1
ATOM 879 N N . GLN A 1 114 ? 16.906 46.094 14.586 1 87.94 114 GLN A N 1
ATOM 880 C CA . GLN A 1 114 ? 16.703 47.531 14.727 1 87.94 114 GLN A CA 1
ATOM 881 C C . GLN A 1 114 ? 15.398 47.969 14.047 1 87.94 114 GLN A C 1
ATOM 883 O O . GLN A 1 114 ? 14.719 48.875 14.523 1 87.94 114 GLN A O 1
ATOM 888 N N . SER A 1 115 ? 15.086 47.312 13.023 1 88.38 115 SER A N 1
ATOM 889 C CA . SER A 1 115 ? 13.867 47.656 12.289 1 88.38 115 SER A CA 1
ATOM 890 C C . SER A 1 115 ? 12.633 47.062 12.977 1 88.38 115 SER A C 1
ATOM 892 O O . SER A 1 115 ? 11.508 47.5 12.703 1 88.38 115 SER A O 1
ATOM 894 N N . LEU A 1 116 ? 12.828 46.219 13.938 1 93 116 LEU A N 1
ATOM 895 C CA . LEU A 1 116 ? 11.711 45.562 14.602 1 93 116 LEU A CA 1
ATOM 896 C C . LEU A 1 116 ? 11.578 46 16.047 1 93 116 LEU A C 1
ATOM 898 O O . LEU A 1 116 ? 11.078 45.281 16.891 1 93 116 LEU A O 1
ATOM 902 N N . ARG A 1 117 ? 11.898 47.188 16.281 1 92.75 117 ARG A N 1
ATOM 903 C CA . ARG A 1 117 ? 11.82 47.719 17.641 1 92.75 117 ARG A CA 1
ATOM 904 C C . ARG A 1 117 ? 10.367 47.844 18.094 1 92.75 117 ARG A C 1
ATOM 906 O O . ARG A 1 117 ? 9.508 48.25 17.312 1 92.75 117 ARG A O 1
ATOM 913 N N . PRO A 1 118 ? 10.172 47.438 19.297 1 94.38 118 PRO A N 1
ATOM 914 C CA . PRO A 1 118 ? 8.805 47.531 19.797 1 94.38 118 PRO A CA 1
ATOM 915 C C . PRO A 1 118 ? 8.336 49 19.938 1 94.38 118 PRO A C 1
ATOM 917 O O . PRO A 1 118 ? 9.141 49.875 20.234 1 94.38 118 PRO A O 1
ATOM 920 N N . SER A 1 119 ? 7.121 49.188 19.656 1 92 119 SER A N 1
ATOM 921 C CA . SER A 1 119 ? 6.512 50.531 19.797 1 92 119 SER A CA 1
ATOM 922 C C . SER A 1 119 ? 6.355 50.906 21.266 1 92 119 SER A C 1
ATOM 924 O O . SER A 1 119 ? 6.301 50.031 22.141 1 92 119 SER A O 1
ATOM 926 N N . SER A 1 120 ? 6.277 52.188 21.484 1 87.06 120 SER A N 1
ATOM 927 C CA . SER A 1 120 ? 6.074 52.688 22.844 1 87.06 120 SER A CA 1
ATOM 928 C C . SER A 1 120 ? 4.621 52.531 23.266 1 87.06 120 SER A C 1
ATOM 930 O O . SER A 1 120 ? 4.336 52.375 24.453 1 87.06 120 SER A O 1
ATOM 932 N N . ASN A 1 121 ? 3.732 52.594 22.234 1 83.31 121 ASN A N 1
ATOM 933 C CA . ASN A 1 121 ? 2.312 52.406 22.516 1 83.31 121 ASN A CA 1
ATOM 934 C C . ASN A 1 121 ? 1.933 50.938 22.516 1 83.31 121 ASN A C 1
ATOM 936 O O . ASN A 1 121 ? 2.521 50.125 21.797 1 83.31 121 ASN A O 1
ATOM 940 N N . PRO A 1 122 ? 1.067 50.625 23.469 1 83.69 122 PRO A N 1
ATOM 941 C CA . PRO A 1 122 ? 0.633 49.219 23.469 1 83.69 122 PRO A CA 1
ATOM 942 C C . PRO A 1 122 ? 0.019 48.781 22.141 1 83.69 122 PRO A C 1
ATOM 944 O O . PRO A 1 122 ? -0.814 49.5 21.578 1 83.69 122 PRO A O 1
ATOM 947 N N . PRO A 1 123 ? 0.538 47.719 21.656 1 84.88 123 PRO A N 1
ATOM 948 C CA . PRO A 1 123 ? 0.028 47.219 20.359 1 84.88 123 PRO A CA 1
ATOM 949 C C . PRO A 1 123 ? -1.433 46.781 20.438 1 84.88 123 PRO A C 1
ATOM 951 O O . PRO A 1 123 ? -1.852 46.188 21.422 1 84.88 123 PRO A O 1
ATOM 954 N N . SER A 1 124 ? -2.223 47.188 19.5 1 89.38 124 SER A N 1
ATOM 955 C CA . SER A 1 124 ? -3.629 46.812 19.438 1 89.38 124 SER A CA 1
ATOM 956 C C . SER A 1 124 ? -3.812 45.469 18.703 1 89.38 124 SER A C 1
ATOM 958 O O . SER A 1 124 ? -3.691 45.406 17.484 1 89.38 124 SER A O 1
ATOM 960 N N . LEU A 1 125 ? -4.113 44.406 19.453 1 94.69 125 LEU A N 1
ATOM 961 C CA . LEU A 1 125 ? -4.379 43.125 18.844 1 94.69 125 LEU A CA 1
ATOM 962 C C . LEU A 1 125 ? -5.625 43.156 17.969 1 94.69 125 LEU A C 1
ATOM 964 O O . LEU A 1 125 ? -5.695 42.469 16.938 1 94.69 125 LEU A O 1
ATOM 968 N N . SER A 1 126 ? -6.633 44 18.375 1 94.06 126 SER A N 1
ATOM 969 C CA . SER A 1 126 ? -7.855 44.125 17.594 1 94.06 126 SER A CA 1
ATOM 970 C C . SER A 1 126 ? -7.559 44.625 16.188 1 94.06 126 SER A C 1
ATOM 972 O O . SER A 1 126 ? -8.07 44.094 15.203 1 94.06 126 SER A O 1
ATOM 974 N N . HIS A 1 127 ? -6.738 45.625 16.141 1 92.81 127 HIS A N 1
ATOM 975 C CA . HIS A 1 127 ? -6.387 46.156 14.844 1 92.81 127 HIS A CA 1
ATOM 976 C C . HIS A 1 127 ? -5.562 45.188 14.031 1 92.81 127 HIS A C 1
ATOM 978 O O . HIS A 1 127 ? -5.715 45.094 12.812 1 92.81 127 HIS A O 1
ATOM 984 N N . ALA A 1 128 ? -4.676 44.531 14.688 1 95.19 128 ALA A N 1
ATOM 985 C CA . ALA A 1 128 ? -3.857 43.531 14.008 1 95.19 128 ALA A CA 1
ATOM 986 C C . ALA A 1 128 ? -4.727 42.438 13.406 1 95.19 128 ALA A C 1
ATOM 988 O O . ALA A 1 128 ? -4.484 41.969 12.281 1 95.19 128 ALA A O 1
ATOM 989 N N . LEU A 1 129 ? -5.699 41.969 14.156 1 95.81 129 LEU A N 1
ATOM 990 C CA . LEU A 1 129 ? -6.586 40.906 13.68 1 95.81 129 LEU A CA 1
ATOM 991 C C . LEU A 1 129 ? -7.445 41.406 12.523 1 95.81 129 LEU A C 1
ATOM 993 O O . LEU A 1 129 ? -7.766 40.656 11.609 1 95.81 129 LEU A O 1
ATOM 997 N N . TYR A 1 130 ? -7.793 42.656 12.664 1 93.69 130 TYR A N 1
ATOM 998 C CA . TYR A 1 130 ? -8.508 43.281 11.547 1 93.69 130 TYR A CA 1
ATOM 999 C C . TYR A 1 130 ? -7.652 43.281 10.289 1 93.69 130 TYR A C 1
ATOM 1001 O O . TYR A 1 130 ? -8.109 42.875 9.219 1 93.69 130 TYR A O 1
ATOM 1009 N N . SER A 1 131 ? -6.469 43.812 10.391 1 93.88 131 SER A N 1
ATOM 1010 C CA . SER A 1 131 ? -5.539 43.812 9.266 1 93.88 131 SER A CA 1
ATOM 1011 C C . SER A 1 131 ? -5.312 42.406 8.719 1 93.88 131 SER A C 1
ATOM 1013 O O . SER A 1 131 ? -5.227 42.219 7.5 1 93.88 131 SER A O 1
ATOM 1015 N N . ALA A 1 132 ? -5.133 41.469 9.625 1 94.81 132 ALA A N 1
ATOM 1016 C CA . ALA A 1 132 ? -4.93 40.094 9.234 1 94.81 132 ALA A CA 1
ATOM 1017 C C . ALA A 1 132 ? -6.117 39.562 8.43 1 94.81 132 ALA A C 1
ATOM 1019 O O . ALA A 1 132 ? -5.938 38.844 7.441 1 94.81 132 ALA A O 1
ATOM 1020 N N . SER A 1 133 ? -7.355 39.875 8.867 1 92.88 133 SER A N 1
ATOM 1021 C CA . SER A 1 133 ? -8.555 39.438 8.164 1 92.88 133 SER A CA 1
ATOM 1022 C C . SER A 1 133 ? -8.602 40 6.738 1 92.88 133 SER A C 1
ATOM 1024 O O . SER A 1 133 ? -9.039 39.281 5.816 1 92.88 133 SER A O 1
ATOM 1026 N N . ILE A 1 134 ? -8.133 41.188 6.605 1 89.38 134 ILE A N 1
ATOM 1027 C CA . ILE A 1 134 ? -8.086 41.812 5.285 1 89.38 134 ILE A CA 1
ATOM 1028 C C . ILE A 1 134 ? -7.078 41.062 4.406 1 89.38 134 ILE A C 1
ATOM 1030 O O . ILE A 1 134 ? -7.348 40.812 3.232 1 89.38 134 ILE A O 1
ATOM 1034 N N . MET A 1 135 ? -5.984 40.75 4.926 1 91.5 135 MET A N 1
ATOM 1035 C CA . MET A 1 135 ? -4.934 40.062 4.18 1 91.5 135 MET A CA 1
ATOM 1036 C C . MET A 1 135 ? -5.398 38.688 3.729 1 91.5 135 MET A C 1
ATOM 1038 O O . MET A 1 135 ? -5.066 38.25 2.627 1 91.5 135 MET A O 1
ATOM 1042 N N . LEU A 1 136 ? -6.156 37.969 4.508 1 90.94 136 LEU A N 1
ATOM 1043 C CA . LEU A 1 136 ? -6.582 36.594 4.242 1 90.94 136 LEU A CA 1
ATOM 1044 C C . LEU A 1 136 ? -7.762 36.594 3.277 1 90.94 136 LEU A C 1
ATOM 1046 O O . LEU A 1 136 ? -7.906 35.656 2.486 1 90.94 136 LEU A O 1
ATOM 1050 N N . THR A 1 137 ? -8.703 37.438 3.311 1 76.62 137 THR A N 1
ATOM 1051 C CA . THR A 1 137 ? -9.938 37.406 2.541 1 76.62 137 THR A CA 1
ATOM 1052 C C . THR A 1 137 ? -9.672 37.75 1.075 1 76.62 137 THR A C 1
ATOM 1054 O O . THR A 1 137 ? -10.539 37.531 0.221 1 76.62 137 THR A O 1
ATOM 1057 N N . THR A 1 138 ? -8.547 38.156 0.731 1 66 138 THR A N 1
ATOM 1058 C CA . THR A 1 138 ? -8.242 38.406 -0.67 1 66 138 THR A CA 1
ATOM 1059 C C . THR A 1 138 ? -8.203 37.125 -1.467 1 66 138 THR A C 1
ATOM 1061 O O . THR A 1 138 ? -8.328 37.125 -2.693 1 66 138 THR A O 1
ATOM 1064 N N . THR A 1 139 ? -8.148 36 -0.813 1 62.34 139 THR A N 1
ATOM 1065 C CA . THR A 1 139 ? -7.973 34.75 -1.528 1 62.34 139 THR A CA 1
ATOM 1066 C C . THR A 1 139 ? -9.258 33.906 -1.485 1 62.34 139 THR A C 1
ATOM 1068 O O . THR A 1 139 ? -9.719 33.531 -0.408 1 62.34 139 THR A O 1
ATOM 1071 N N . LYS A 1 140 ? -10.227 33.906 -2.459 1 62.72 140 LYS A N 1
ATOM 1072 C CA . LYS A 1 140 ? -11.531 33.25 -2.496 1 62.72 140 LYS A CA 1
ATOM 1073 C C . LYS A 1 140 ? -11.383 31.75 -2.604 1 62.72 140 LYS A C 1
ATOM 1075 O O . LYS A 1 140 ? -10.492 31.25 -3.291 1 62.72 140 LYS A O 1
ATOM 1080 N N . ASN A 1 141 ? -12.125 31 -1.824 1 66.94 141 ASN A N 1
ATOM 1081 C CA . ASN A 1 141 ? -12.398 29.578 -1.902 1 66.94 141 ASN A CA 1
ATOM 1082 C C . ASN A 1 141 ? -11.203 28.75 -1.429 1 66.94 141 ASN A C 1
ATOM 1084 O O . ASN A 1 141 ? -10.93 27.672 -1.973 1 66.94 141 ASN A O 1
ATOM 1088 N N . ILE A 1 142 ? -10.32 29.406 -0.617 1 77.12 142 ILE A N 1
ATOM 1089 C CA . ILE A 1 142 ? -9.203 28.672 -0.046 1 77.12 142 ILE A CA 1
ATOM 1090 C C . ILE A 1 142 ? -9.328 28.641 1.477 1 77.12 142 ILE A C 1
ATOM 1092 O O . ILE A 1 142 ? -9.898 29.562 2.074 1 77.12 142 ILE A O 1
ATOM 1096 N N . GLY A 1 143 ? -9.055 27.609 2.107 1 80.5 143 GLY A N 1
ATOM 1097 C CA . GLY A 1 143 ? -9.016 27.578 3.562 1 80.5 143 GLY A CA 1
ATOM 1098 C C . GLY A 1 143 ? -8.062 28.609 4.148 1 80.5 143 GLY A C 1
ATOM 1099 O O . GLY A 1 143 ? -6.992 28.859 3.596 1 80.5 143 GLY A O 1
ATOM 1100 N N . GLN A 1 144 ? -8.578 29.266 5.184 1 87.19 144 GLN A N 1
ATOM 1101 C CA . GLN A 1 144 ? -7.766 30.312 5.785 1 87.19 144 GLN A CA 1
ATOM 1102 C C . GLN A 1 144 ? -7.383 29.969 7.219 1 87.19 144 GLN A C 1
ATOM 1104 O O . GLN A 1 144 ? -8.227 29.531 8.008 1 87.19 144 GLN A O 1
ATOM 1109 N N . ARG A 1 145 ? -6.082 30.109 7.465 1 87.62 145 ARG A N 1
ATOM 1110 C CA . ARG A 1 145 ? -5.562 29.828 8.797 1 87.62 145 ARG A CA 1
ATOM 1111 C C . ARG A 1 145 ? -4.703 30.984 9.312 1 87.62 145 ARG A C 1
ATOM 1113 O O . ARG A 1 145 ? -3.9 31.547 8.562 1 87.62 145 ARG A O 1
ATOM 1120 N N . LEU A 1 146 ? -4.969 31.297 10.555 1 92.56 146 LEU A N 1
ATOM 1121 C CA . LEU A 1 146 ? -4.238 32.406 11.188 1 92.56 146 LEU A CA 1
ATOM 1122 C C . LEU A 1 146 ? -3.484 31.906 12.422 1 92.56 146 LEU A C 1
ATOM 1124 O O . LEU A 1 146 ? -4.098 31.422 13.375 1 92.56 146 LEU A O 1
ATOM 1128 N N . PHE A 1 147 ? -2.137 31.969 12.375 1 92.81 147 PHE A N 1
ATOM 1129 C CA . PHE A 1 147 ? -1.311 31.641 13.531 1 92.81 147 PHE A CA 1
ATOM 1130 C C . PHE A 1 147 ? -1.033 32.906 14.359 1 92.81 147 PHE A C 1
ATOM 1132 O O . PHE A 1 147 ? -0.372 33.812 13.883 1 92.81 147 PHE A O 1
ATOM 1139 N N . LEU A 1 148 ? -1.556 32.938 15.523 1 94.88 148 LEU A N 1
ATOM 1140 C CA . LEU A 1 148 ? -1.295 34.062 16.438 1 94.88 148 LEU A CA 1
ATOM 1141 C C . LEU A 1 148 ? -0.212 33.688 17.438 1 94.88 148 LEU A C 1
ATOM 1143 O O . LEU A 1 148 ? -0.389 32.781 18.25 1 94.88 148 LEU A O 1
ATOM 1147 N N . ILE A 1 149 ? 0.915 34.344 17.422 1 95.56 149 ILE A N 1
ATOM 1148 C CA . ILE A 1 149 ? 2.023 34.062 18.328 1 95.56 149 ILE A CA 1
ATOM 1149 C C . ILE A 1 149 ? 2.254 35.25 19.25 1 95.56 149 ILE A C 1
ATOM 1151 O O . ILE A 1 149 ? 2.568 36.344 18.781 1 95.56 149 ILE A O 1
ATOM 1155 N N . THR A 1 150 ? 2.076 35.125 20.516 1 95.69 150 THR A N 1
ATOM 1156 C CA . THR A 1 150 ? 2.24 36.219 21.469 1 95.69 150 THR A CA 1
ATOM 1157 C C . THR A 1 150 ? 2.576 35.688 22.859 1 95.69 150 THR A C 1
ATOM 1159 O O . THR A 1 150 ? 2.277 34.531 23.172 1 95.69 150 THR A O 1
ATOM 1162 N N . ASP A 1 151 ? 3.289 36.406 23.641 1 94.56 151 ASP A N 1
ATOM 1163 C CA . ASP A 1 151 ? 3.531 36.062 25.047 1 94.56 151 ASP A CA 1
ATOM 1164 C C . ASP A 1 151 ? 2.734 37 25.969 1 94.56 151 ASP A C 1
ATOM 1166 O O . ASP A 1 151 ? 2.979 37.031 27.172 1 94.56 151 ASP A O 1
ATOM 1170 N N . ASN A 1 152 ? 1.765 37.781 25.375 1 94.12 152 ASN A N 1
ATOM 1171 C CA . ASN A 1 152 ? 0.909 38.688 26.109 1 94.12 152 ASN A CA 1
ATOM 1172 C C . ASN A 1 152 ? -0.444 38.062 26.438 1 94.12 152 ASN A C 1
ATOM 1174 O O . ASN A 1 152 ? -1.302 37.938 25.562 1 94.12 152 ASN A O 1
ATOM 1178 N N . ASP A 1 153 ? -0.658 37.812 27.703 1 93.75 153 ASP A N 1
ATOM 1179 C CA . ASP A 1 153 ? -1.906 37.125 28.078 1 93.75 153 ASP A CA 1
ATOM 1180 C C . ASP A 1 153 ? -2.984 38.156 28.422 1 93.75 153 ASP A C 1
ATOM 1182 O O . ASP A 1 153 ? -4.113 37.812 28.766 1 93.75 153 ASP A O 1
ATOM 1186 N N . THR A 1 154 ? -2.596 39.469 28.359 1 93.06 154 THR A N 1
ATOM 1187 C CA . THR A 1 154 ? -3.561 40.531 28.625 1 93.06 154 THR A CA 1
ATOM 1188 C C . THR A 1 154 ? -3.531 41.562 27.5 1 93.06 154 THR A C 1
ATOM 1190 O O . THR A 1 154 ? -3.156 42.719 27.734 1 93.06 154 THR A O 1
ATOM 1193 N N . PRO A 1 155 ? -4.055 41.25 26.438 1 92.75 155 PRO A N 1
ATOM 1194 C CA . PRO A 1 155 ? -3.98 42.156 25.297 1 92.75 155 PRO A CA 1
ATOM 1195 C C . PRO A 1 155 ? -4.965 43.312 25.406 1 92.75 155 PRO A C 1
ATOM 1197 O O . PRO A 1 155 ? -4.762 44.375 24.781 1 92.75 155 PRO A O 1
ATOM 1200 N N . ALA A 1 156 ? -6.062 43.094 26.141 1 90.31 156 ALA A N 1
ATOM 1201 C CA . ALA A 1 156 ? -7.055 44.156 26.328 1 90.31 156 ALA A CA 1
ATOM 1202 C C . ALA A 1 156 ? -6.738 45 27.562 1 90.31 156 ALA A C 1
ATOM 1204 O O . ALA A 1 156 ? -6.938 44.531 28.703 1 90.31 156 ALA A O 1
ATOM 1205 N N . TRP A 1 157 ? -6.25 46.219 27.359 1 81.75 157 TRP A N 1
ATOM 1206 C CA . TRP A 1 157 ? -5.879 47.062 28.5 1 81.75 157 TRP A CA 1
ATOM 1207 C C . TRP A 1 157 ? -7.078 47.844 29.016 1 81.75 157 TRP A C 1
ATOM 1209 O O . TRP A 1 157 ? -7.02 48.438 30.094 1 81.75 157 TRP A O 1
ATOM 1219 N N . ASP A 1 158 ? -8.156 47.875 28.234 1 86.31 158 ASP A N 1
ATOM 1220 C CA . ASP A 1 158 ? -9.383 48.531 28.688 1 86.31 158 ASP A CA 1
ATOM 1221 C C . ASP A 1 158 ? -10.617 47.812 28.141 1 86.31 158 ASP A C 1
ATOM 1223 O O . ASP A 1 158 ? -10.5 46.875 27.359 1 86.31 158 ASP A O 1
ATOM 1227 N N . SER A 1 159 ? -11.789 48.281 28.594 1 88.94 159 SER A N 1
ATOM 1228 C CA . SER A 1 159 ? -13.047 47.625 28.234 1 88.94 159 SER A CA 1
ATOM 1229 C C . SER A 1 159 ? -13.375 47.844 26.766 1 88.94 159 SER A C 1
ATOM 1231 O O . SER A 1 159 ? -13.961 46.969 26.125 1 88.94 159 SER A O 1
ATOM 1233 N N . SER A 1 160 ? -12.938 48.969 26.344 1 90.81 160 SER A N 1
ATOM 1234 C CA . SER A 1 160 ? -13.188 49.25 24.922 1 90.81 160 SER A CA 1
ATOM 1235 C C . SER A 1 160 ? -12.422 48.281 24.031 1 90.81 160 SER A C 1
ATOM 1237 O O . SER A 1 160 ? -12.969 47.781 23.047 1 90.81 160 SER A O 1
ATOM 1239 N N . GLN A 1 161 ? -11.242 48.031 24.438 1 91.12 161 GLN A N 1
ATOM 1240 C CA . GLN A 1 161 ? -10.406 47.094 23.672 1 91.12 161 GLN A CA 1
ATOM 1241 C C . GLN A 1 161 ? -10.93 45.688 23.781 1 91.12 161 GLN A C 1
ATOM 1243 O O . GLN A 1 161 ? -10.859 44.906 22.828 1 91.12 161 GLN A O 1
ATOM 1248 N N . LYS A 1 162 ? -11.398 45.375 24.922 1 93.56 162 LYS A N 1
ATOM 1249 C CA . LYS A 1 162 ? -11.953 44.031 25.109 1 93.56 162 LYS A CA 1
ATOM 1250 C C . LYS A 1 162 ? -13.156 43.812 24.188 1 93.56 162 LYS A C 1
ATOM 1252 O O . LYS A 1 162 ? -13.266 42.75 23.562 1 93.56 162 LYS A O 1
ATOM 1257 N N . ASN A 1 163 ? -13.969 44.812 24.188 1 93.38 163 ASN A N 1
ATOM 1258 C CA . ASN A 1 163 ? -15.148 44.719 23.328 1 93.38 163 ASN A CA 1
ATOM 1259 C C . ASN A 1 163 ? -14.766 44.625 21.859 1 93.38 163 ASN A C 1
ATOM 1261 O O . ASN A 1 163 ? -15.391 43.875 21.094 1 93.38 163 ASN A O 1
ATOM 1265 N N . ALA A 1 164 ? -13.82 45.406 21.531 1 94.12 164 ALA A N 1
ATOM 1266 C CA . ALA A 1 164 ? -13.344 45.375 20.141 1 94.12 164 ALA A CA 1
ATOM 1267 C C . 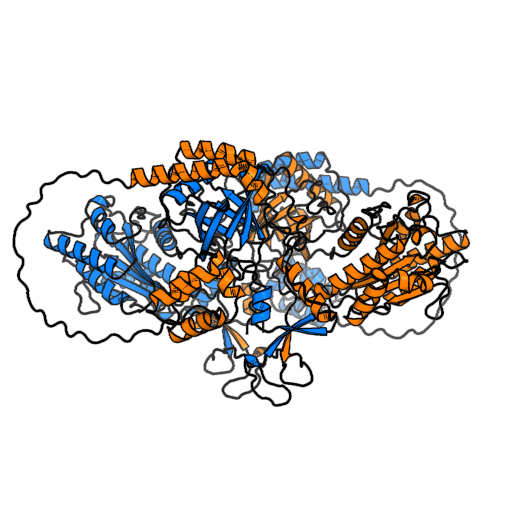ALA A 1 164 ? -12.781 44 19.781 1 94.12 164 ALA A C 1
ATOM 1269 O O . ALA A 1 164 ? -13 43.5 18.688 1 94.12 164 ALA A O 1
ATOM 1270 N N . LEU A 1 165 ? -12.094 43.406 20.656 1 95.38 165 LEU A N 1
ATOM 1271 C CA . LEU A 1 165 ? -11.477 42.094 20.438 1 95.38 165 LEU A CA 1
ATOM 1272 C C . LEU A 1 165 ? -12.539 41 20.344 1 95.38 165 LEU A C 1
ATOM 1274 O O . LEU A 1 165 ? -12.414 40.062 19.547 1 95.38 165 LEU A O 1
ATOM 1278 N N . MET A 1 166 ? -13.516 41.125 21.156 1 94.56 166 MET A N 1
ATOM 1279 C CA . MET A 1 166 ? -14.594 40.156 21.109 1 94.56 166 MET A CA 1
ATOM 1280 C C . MET A 1 166 ? -15.344 40.25 19.781 1 94.56 166 MET A C 1
ATOM 1282 O O . MET A 1 166 ? -15.781 39.219 19.234 1 94.56 166 MET A O 1
ATOM 1286 N N . GLN A 1 167 ? -15.461 41.469 19.359 1 94.12 167 GLN A N 1
ATOM 1287 C CA . GLN A 1 167 ? -16.062 41.656 18.047 1 94.12 167 GLN A CA 1
ATOM 1288 C C . GLN A 1 167 ? -15.203 41.031 16.953 1 94.12 167 GLN A C 1
ATOM 1290 O O . GLN A 1 167 ? -15.727 40.438 16.016 1 94.12 167 GLN A O 1
ATOM 1295 N N . ARG A 1 168 ? -13.953 41.188 17.062 1 94.69 168 ARG A N 1
ATOM 1296 C CA . ARG A 1 168 ? -13.039 40.594 16.094 1 94.69 168 ARG A CA 1
ATOM 1297 C C . ARG A 1 168 ? -13.148 39.062 16.125 1 94.69 168 ARG A C 1
ATOM 1299 O O . ARG A 1 168 ? -12.992 38.406 15.102 1 94.69 168 ARG A O 1
ATOM 1306 N N . ALA A 1 169 ? -13.281 38.5 17.266 1 93.81 169 ALA A N 1
ATOM 1307 C CA . ALA A 1 169 ? -13.477 37.062 17.406 1 93.81 169 ALA A CA 1
ATOM 1308 C C . ALA A 1 169 ? -14.68 36.594 16.609 1 93.81 169 ALA A C 1
ATOM 1310 O O . ALA A 1 169 ? -14.617 35.562 15.914 1 93.81 169 ALA A O 1
ATOM 1311 N N . LYS A 1 170 ? -15.703 37.344 16.703 1 93.62 170 LYS A N 1
ATOM 1312 C CA . LYS A 1 170 ? -16.906 37 15.953 1 93.62 170 LYS A CA 1
ATOM 1313 C C . LYS A 1 170 ? -16.672 37.156 14.445 1 93.62 170 LYS A C 1
ATOM 1315 O O . LYS A 1 170 ? -17.203 36.375 13.656 1 93.62 170 LYS A O 1
ATOM 1320 N N . ASP A 1 171 ? -15.977 38.188 14.141 1 92.88 171 ASP A N 1
ATOM 1321 C CA . ASP A 1 171 ? -15.664 38.406 12.727 1 92.88 171 ASP A CA 1
ATOM 1322 C C . ASP A 1 171 ? -14.883 37.25 12.156 1 92.88 171 ASP A C 1
ATOM 1324 O O . ASP A 1 171 ? -15.164 36.781 11.047 1 92.88 171 ASP A O 1
ATOM 1328 N N . LEU A 1 172 ? -13.898 36.812 12.805 1 92.19 172 LEU A N 1
ATOM 1329 C CA . LEU A 1 172 ? -13.078 35.688 12.359 1 92.19 172 LEU A CA 1
ATOM 1330 C C . LEU A 1 172 ? -13.93 34.438 12.172 1 92.19 172 LEU A C 1
ATOM 1332 O O . LEU A 1 172 ? -13.75 33.688 11.203 1 92.19 172 LEU A O 1
ATOM 1336 N N . LYS A 1 173 ? -14.773 34.219 13.094 1 89.75 173 LYS A N 1
ATOM 1337 C CA . LYS A 1 173 ? -15.672 33.062 13.008 1 89.75 173 LYS A CA 1
ATOM 1338 C C . LYS A 1 173 ? -16.578 33.156 11.789 1 89.75 173 LYS A C 1
ATOM 1340 O O . LYS A 1 173 ? -16.75 32.188 11.055 1 89.75 173 LYS A O 1
ATOM 1345 N N . ASP A 1 174 ? -17.094 34.312 11.609 1 87.94 174 ASP A N 1
ATOM 1346 C CA . ASP A 1 174 ? -18.016 34.531 10.492 1 87.94 174 ASP A CA 1
ATOM 1347 C C . ASP A 1 174 ? -17.297 34.375 9.156 1 87.94 174 ASP A C 1
ATOM 1349 O O . ASP A 1 174 ? -17.906 33.906 8.18 1 87.94 174 ASP A O 1
ATOM 1353 N N . MET A 1 175 ? -16.109 34.781 9.133 1 88.38 175 MET A N 1
ATOM 1354 C CA . MET A 1 175 ? -15.32 34.656 7.91 1 88.38 175 MET A CA 1
ATOM 1355 C C . MET A 1 175 ? -14.727 33.281 7.758 1 88.38 175 MET A C 1
ATOM 1357 O O . MET A 1 175 ? -14.039 33 6.777 1 88.38 175 MET A O 1
ATOM 1361 N N . ASN A 1 176 ? -14.93 32.438 8.641 1 85.81 176 ASN A N 1
ATOM 1362 C CA . ASN A 1 176 ? -14.445 31.047 8.648 1 85.81 176 ASN A CA 1
ATOM 1363 C C . ASN A 1 176 ? -12.922 30.984 8.641 1 85.81 176 ASN A C 1
ATOM 1365 O O . ASN A 1 176 ? -12.336 30.172 7.922 1 85.81 176 ASN A O 1
ATOM 1369 N N . ILE A 1 177 ? -12.297 31.906 9.32 1 88.62 177 ILE A N 1
ATOM 1370 C CA . ILE A 1 177 ? -10.852 31.875 9.5 1 88.62 177 ILE A CA 1
ATOM 1371 C C . ILE A 1 177 ? -10.492 31.016 10.703 1 88.62 177 ILE A C 1
ATOM 1373 O O . ILE A 1 177 ? -11.008 31.219 11.805 1 88.62 177 ILE A O 1
ATOM 1377 N N . ASP A 1 178 ? -9.633 30.047 10.461 1 85 178 ASP A N 1
ATOM 1378 C CA . ASP A 1 178 ? -9.203 29.172 11.547 1 85 178 ASP A CA 1
ATOM 1379 C C . ASP A 1 178 ? -8.094 29.812 12.367 1 85 178 ASP A C 1
ATOM 1381 O O . ASP A 1 178 ? -6.961 29.953 11.898 1 85 178 ASP A O 1
ATOM 1385 N N . LEU A 1 179 ? -8.406 30.172 13.547 1 89.75 179 LEU A N 1
ATOM 1386 C CA . LEU A 1 179 ? -7.426 30.781 14.43 1 89.75 179 LEU A CA 1
ATOM 1387 C C . LEU A 1 179 ? -6.648 29.734 15.203 1 89.75 179 LEU A C 1
ATOM 1389 O O . LEU A 1 179 ? -7.242 28.906 15.898 1 89.75 179 LEU A O 1
ATOM 1393 N N . CYS A 1 180 ? -5.344 29.766 15.039 1 86.38 180 CYS A N 1
ATOM 1394 C CA . CYS A 1 180 ? -4.434 28.844 15.711 1 86.38 180 CYS A CA 1
ATOM 1395 C C . CYS A 1 180 ? -3.445 29.609 16.594 1 86.38 180 CYS A C 1
ATOM 1397 O O . CYS A 1 180 ? -2.359 29.969 16.141 1 86.38 180 CYS A O 1
ATOM 1399 N N . PRO A 1 181 ? -3.738 29.719 17.844 1 90 181 PRO A N 1
ATOM 1400 C CA . PRO A 1 181 ? -2.842 30.484 18.703 1 90 181 PRO A CA 1
ATOM 1401 C C . PRO A 1 181 ? -1.659 29.672 19.203 1 90 181 PRO A C 1
ATOM 1403 O O . PRO A 1 181 ? -1.8 28.469 19.453 1 90 181 PRO A O 1
ATOM 1406 N N . ILE A 1 182 ? -0.536 30.203 19.312 1 90.5 182 ILE A N 1
ATOM 1407 C CA . ILE A 1 182 ? 0.658 29.688 19.969 1 90.5 182 ILE A CA 1
ATOM 1408 C C . ILE A 1 182 ? 1.106 30.672 21.062 1 90.5 182 ILE A C 1
ATOM 1410 O O . ILE A 1 182 ? 1.686 31.719 20.75 1 90.5 182 ILE A O 1
ATOM 1414 N N . PHE A 1 183 ? 0.863 30.281 22.297 1 92.44 183 PHE A N 1
ATOM 1415 C CA . PHE A 1 183 ? 1.151 31.156 23.422 1 92.44 183 PHE A CA 1
ATOM 1416 C C . PHE A 1 183 ? 2.504 30.828 24.031 1 92.44 183 PHE A C 1
ATOM 1418 O O . PHE A 1 183 ? 2.836 29.656 24.234 1 92.44 183 PHE A O 1
ATOM 1425 N N . LEU A 1 184 ? 3.201 31.844 24.219 1 93.62 184 LEU A N 1
ATOM 1426 C CA . LEU A 1 184 ? 4.539 31.688 24.781 1 93.62 184 LEU A CA 1
ATOM 1427 C C . LEU A 1 184 ? 4.602 32.281 26.188 1 93.62 184 LEU A C 1
ATOM 1429 O O . LEU A 1 184 ? 3.914 33.25 26.5 1 93.62 184 LEU A O 1
ATOM 1433 N N . ASP A 1 185 ? 5.434 31.609 27 1 92.81 185 ASP A N 1
ATOM 1434 C CA . ASP A 1 185 ? 5.688 32.188 28.312 1 92.81 185 ASP A CA 1
ATOM 1435 C C . ASP A 1 185 ? 6.551 33.438 28.219 1 92.81 185 ASP A C 1
ATOM 1437 O O . ASP A 1 185 ? 7.496 33.5 27.422 1 92.81 185 ASP A O 1
ATOM 1441 N N . SER A 1 186 ? 6.141 34.5 28.922 1 91.62 186 SER A N 1
ATOM 1442 C CA . SER A 1 186 ? 6.977 35.688 29.031 1 91.62 186 SER A CA 1
ATOM 1443 C C . SER A 1 186 ? 8.117 35.469 30.016 1 91.62 186 SER A C 1
ATOM 1445 O O . SER A 1 186 ? 8.094 34.531 30.812 1 91.62 186 SER A O 1
ATOM 1447 N N . PRO A 1 187 ? 9.133 36.281 29.906 1 90.44 187 PRO A N 1
ATOM 1448 C CA . PRO A 1 187 ? 10.203 36.156 30.906 1 90.44 187 PRO A CA 1
ATOM 1449 C C . PRO A 1 187 ? 9.703 36.375 32.344 1 90.44 187 PRO A C 1
ATOM 1451 O O . PRO A 1 187 ? 10.289 35.844 33.281 1 90.44 187 PRO A O 1
ATOM 1454 N N . ALA A 1 188 ? 8.586 37.031 32.469 1 88 188 ALA A N 1
ATOM 1455 C CA . ALA A 1 188 ? 8.086 37.438 33.781 1 88 188 ALA A CA 1
ATOM 1456 C C . ALA A 1 188 ? 7.164 36.344 34.344 1 88 188 ALA A C 1
ATOM 1458 O O . ALA A 1 188 ? 7.09 36.188 35.594 1 88 188 ALA A O 1
ATOM 1459 N N . HIS A 1 189 ? 6.398 35.781 33.5 1 88.94 189 HIS A N 1
ATOM 1460 C CA . HIS A 1 189 ? 5.422 34.844 34.031 1 88.94 189 HIS A CA 1
ATOM 1461 C C . HIS A 1 189 ? 4.996 33.812 33 1 88.94 189 HIS A C 1
ATOM 1463 O O . HIS A 1 189 ? 5.27 34 31.797 1 88.94 189 HIS A O 1
ATOM 1469 N N . SER A 1 190 ? 4.367 32.781 33.562 1 91.44 190 SER A N 1
ATOM 1470 C CA . SER A 1 190 ? 3.795 31.766 32.688 1 91.44 190 SER A CA 1
ATOM 1471 C C . SER A 1 190 ? 2.486 32.25 32.062 1 91.44 190 SER A C 1
ATOM 1473 O O . SER A 1 190 ? 1.678 32.906 32.719 1 91.44 190 SER A O 1
ATOM 1475 N N . PHE A 1 191 ? 2.285 31.953 30.875 1 93.19 191 PHE A N 1
ATOM 1476 C CA . PHE A 1 191 ? 1.128 32.406 30.109 1 93.19 191 PHE A CA 1
ATOM 1477 C C . PHE A 1 191 ? -0.163 31.875 30.719 1 93.19 191 PHE A C 1
ATOM 1479 O O . PHE A 1 191 ? -0.292 30.672 30.938 1 93.19 191 PHE A O 1
ATOM 1486 N N . ASN A 1 192 ? -1.062 32.719 31 1 92.12 192 ASN A N 1
ATOM 1487 C CA . ASN A 1 192 ? -2.363 32.312 31.547 1 92.12 192 ASN A CA 1
ATOM 1488 C C . ASN A 1 192 ? -3.479 32.562 30.531 1 92.12 192 ASN A C 1
ATOM 1490 O O . ASN A 1 192 ? -3.928 33.719 30.359 1 92.12 192 ASN A O 1
ATOM 1494 N N . VAL A 1 193 ? -4.035 31.562 30.016 1 89.81 193 VAL A N 1
ATOM 1495 C CA . VAL A 1 193 ? -5.023 31.641 28.938 1 89.81 193 VAL A CA 1
ATOM 1496 C C . VAL A 1 193 ? -6.344 32.188 29.484 1 89.81 193 VAL A C 1
ATOM 1498 O O . VAL A 1 193 ? -7.121 32.781 28.75 1 89.81 193 VAL A O 1
ATOM 1501 N N . SER A 1 194 ? -6.613 32.031 30.734 1 88.88 194 SER A N 1
ATOM 1502 C CA . SER A 1 194 ? -7.891 32.406 31.344 1 88.88 194 SER A CA 1
ATOM 1503 C C . SER A 1 194 ? -8.023 33.906 31.516 1 88.88 194 SER A C 1
ATOM 1505 O O . SER A 1 194 ? -9.117 34.438 31.734 1 88.88 194 SER A O 1
ATOM 1507 N N . ASN A 1 195 ? -6.934 34.625 31.469 1 91.31 195 ASN A N 1
ATOM 1508 C CA . ASN A 1 195 ? -6.969 36.062 31.656 1 91.31 195 ASN A CA 1
ATOM 1509 C C . ASN A 1 195 ? -7.828 36.719 30.578 1 91.31 195 ASN A C 1
ATOM 1511 O O . ASN A 1 195 ? -8.578 37.656 30.891 1 91.31 195 ASN A O 1
ATOM 1515 N N . PHE A 1 196 ? -7.688 36.219 29.422 1 92.88 196 PHE A N 1
ATOM 1516 C CA . PHE A 1 196 ? -8.43 36.844 28.344 1 92.88 196 PHE A CA 1
ATOM 1517 C C . PHE A 1 196 ? -8.789 35.812 27.266 1 92.88 196 PHE A C 1
ATOM 1519 O O . PHE A 1 196 ? -9.922 35.812 26.781 1 92.88 196 PHE A O 1
ATOM 1526 N N . TYR A 1 197 ? -7.941 35 26.906 1 92.25 197 TYR A N 1
ATOM 1527 C CA . TYR A 1 197 ? -8.023 34.219 25.672 1 92.25 197 TYR A CA 1
ATOM 1528 C C . TYR A 1 197 ? -9.008 33.062 25.797 1 92.25 197 TYR A C 1
ATOM 1530 O O . TYR A 1 197 ? -9.492 32.531 24.797 1 92.25 197 TYR A O 1
ATOM 1538 N N . ARG A 1 198 ? -9.289 32.656 26.953 1 87.81 198 ARG A N 1
ATOM 1539 C CA . ARG A 1 198 ? -10.273 31.594 27.109 1 87.81 198 ARG A CA 1
ATOM 1540 C C . ARG A 1 198 ? -11.617 31.984 26.5 1 87.81 198 ARG A C 1
ATOM 1542 O O . ARG A 1 198 ? -12.211 31.219 25.734 1 87.81 198 ARG A O 1
ATOM 1549 N N . GLU A 1 199 ? -12.07 33.188 26.875 1 87.81 199 GLU A N 1
ATOM 1550 C CA . GLU A 1 199 ? -13.328 33.688 26.344 1 87.81 199 GLU A CA 1
ATOM 1551 C C . GLU A 1 199 ? -13.203 34 24.844 1 87.81 199 GLU A C 1
ATOM 1553 O O . GLU A 1 199 ? -14.109 33.719 24.062 1 87.81 199 GLU A O 1
ATOM 1558 N N . PHE A 1 200 ? -12.156 34.656 24.547 1 92.81 200 PHE A N 1
ATOM 1559 C CA . PHE A 1 200 ? -11.891 35.031 23.156 1 92.81 200 PHE A CA 1
ATOM 1560 C C . PHE A 1 200 ? -11.914 33.812 22.25 1 92.81 200 PHE A C 1
ATOM 1562 O O . PHE A 1 200 ? -12.555 33.812 21.188 1 92.81 200 PHE A O 1
ATOM 1569 N N . LEU A 1 201 ? -11.242 32.688 22.594 1 90.06 201 LEU A N 1
ATOM 1570 C CA . LEU A 1 201 ? -11.102 31.5 21.781 1 90.06 201 LEU A CA 1
ATOM 1571 C C . LEU A 1 201 ? -12.398 30.703 21.75 1 90.06 201 LEU A C 1
ATOM 1573 O O . LEU A 1 201 ? -12.656 29.969 20.797 1 90.06 201 LEU A O 1
ATOM 1577 N N . SER A 1 202 ? -13.18 30.781 22.766 1 85.38 202 SER A N 1
ATOM 1578 C CA . SER A 1 202 ? -14.469 30.094 22.781 1 85.38 202 SER A CA 1
ATOM 1579 C C . SER A 1 202 ? -15.359 30.594 21.641 1 85.38 202 SER A C 1
ATOM 1581 O O . SER A 1 202 ? -16.219 29.844 21.156 1 85.38 202 SER A O 1
ATOM 1583 N N . ILE A 1 203 ? -15.055 31.812 21.25 1 86.44 203 ILE A N 1
ATOM 1584 C CA . ILE A 1 203 ? -15.828 32.406 20.172 1 86.44 203 ILE A CA 1
ATOM 1585 C C . ILE A 1 203 ? -15.109 32.188 18.844 1 86.44 203 ILE A C 1
ATOM 1587 O O . ILE A 1 203 ? -15.711 31.703 17.875 1 86.44 203 ILE A O 1
ATOM 1591 N N . ALA A 1 204 ? -13.883 32.438 18.781 1 84.38 204 ALA A N 1
ATOM 1592 C CA . ALA A 1 204 ? -13.117 32.531 17.547 1 84.38 204 ALA A CA 1
ATOM 1593 C C . ALA A 1 204 ? -12.742 31.141 17.031 1 84.38 204 ALA A C 1
ATOM 1595 O O . ALA A 1 204 ? -12.555 30.953 15.82 1 84.38 204 ALA A O 1
ATOM 1596 N N . SER A 1 205 ? -12.492 30.172 17.844 1 74.81 205 SER A N 1
ATOM 1597 C CA . SER A 1 205 ? -11.922 28.906 17.406 1 74.81 205 SER A CA 1
ATOM 1598 C C . SER A 1 205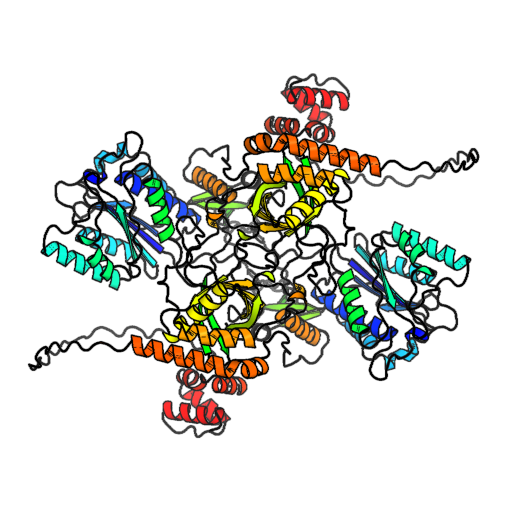 ? -12.922 27.766 17.562 1 74.81 205 SER A C 1
ATOM 1600 O O . SER A 1 205 ? -13.656 27.703 18.562 1 74.81 205 SER A O 1
ATOM 1602 N N . ARG A 1 206 ? -13.039 27 16.469 1 61.62 206 ARG A N 1
ATOM 1603 C CA . ARG A 1 206 ? -13.906 25.828 16.516 1 61.62 206 ARG A CA 1
ATOM 1604 C C . ARG A 1 206 ? -13.32 24.75 17.406 1 61.62 206 ARG A C 1
ATOM 1606 O O . ARG A 1 206 ? -14.055 23.969 18 1 61.62 206 ARG A O 1
ATOM 1613 N N . ASN A 1 207 ? -12.016 24.641 17.438 1 56.47 207 ASN A N 1
ATOM 1614 C CA . ASN A 1 207 ? -11.336 23.594 18.188 1 56.47 207 ASN A CA 1
ATOM 1615 C C . ASN A 1 207 ? -10.633 24.156 19.422 1 56.47 207 ASN A C 1
ATOM 1617 O O . ASN A 1 207 ? -9.406 24.141 19.484 1 56.47 207 ASN A O 1
ATOM 1621 N N . HIS A 1 208 ? -11.297 24.844 20.312 1 56.38 208 HIS A N 1
ATOM 1622 C CA . HIS A 1 208 ? -10.695 25.625 21.391 1 56.38 208 HIS A CA 1
ATOM 1623 C C . HIS A 1 208 ? -10.109 24.703 22.469 1 56.38 208 HIS A C 1
ATOM 1625 O O . HIS A 1 208 ? -9.406 25.172 23.375 1 56.38 208 HIS A O 1
ATOM 1631 N N . GLU A 1 209 ? -10.227 23.391 22.359 1 54.06 209 GLU A N 1
ATOM 1632 C CA . GLU A 1 209 ? -9.875 22.578 23.531 1 54.06 209 GLU A CA 1
ATOM 1633 C C . GLU A 1 209 ? -8.375 22.344 23.609 1 54.06 209 GLU A C 1
ATOM 1635 O O . GLU A 1 209 ? -7.816 22.188 24.703 1 54.06 209 GLU A O 1
ATOM 1640 N N . THR A 1 210 ? -7.664 22.219 22.5 1 59.09 210 THR A N 1
ATOM 1641 C CA . THR A 1 210 ? -6.25 21.891 22.641 1 59.09 210 THR A CA 1
ATOM 1642 C C . THR A 1 210 ? -5.383 23.016 22.062 1 59.09 210 THR A C 1
ATOM 1644 O O . THR A 1 210 ? -5.199 23.094 20.844 1 59.09 210 THR A O 1
ATOM 1647 N N . ILE A 1 211 ? -5.027 24 23.047 1 66.25 211 ILE A N 1
ATOM 1648 C CA . ILE A 1 211 ? -4.172 25.094 22.594 1 66.25 211 ILE A CA 1
ATOM 1649 C C . ILE A 1 211 ? -2.732 24.828 23.031 1 66.25 211 ILE A C 1
ATOM 1651 O O . ILE A 1 211 ? -2.461 24.641 24.219 1 66.25 211 ILE A O 1
ATOM 1655 N N . PRO A 1 212 ? -1.815 24.719 22.062 1 70.38 212 PRO A N 1
ATOM 1656 C CA . PRO A 1 212 ? -0.417 24.5 22.438 1 70.38 212 PRO A CA 1
ATOM 1657 C C . PRO A 1 212 ? 0.169 25.672 23.219 1 70.38 212 PRO A C 1
ATOM 1659 O O . PRO A 1 212 ? -0.052 26.844 22.859 1 70.38 212 PRO A O 1
ATOM 1662 N N . GLN A 1 213 ? 0.609 25.406 24.453 1 80.06 213 GLN A N 1
ATOM 1663 C CA . GLN A 1 213 ? 1.396 26.359 25.234 1 80.06 213 GLN A CA 1
ATOM 1664 C C . GLN A 1 213 ? 2.869 25.969 25.25 1 80.06 213 GLN A C 1
ATOM 1666 O O . GLN A 1 213 ? 3.207 24.812 25.562 1 80.06 213 GLN A O 1
ATOM 1671 N N . VAL A 1 214 ? 3.65 26.891 24.734 1 84.56 214 VAL A N 1
ATOM 1672 C CA . VAL A 1 214 ? 5.074 26.594 24.609 1 84.56 214 VAL A CA 1
ATOM 1673 C C . VAL A 1 214 ? 5.848 27.281 25.734 1 84.56 214 VAL A C 1
ATOM 1675 O O . VAL A 1 214 ? 5.699 28.5 25.938 1 84.56 214 VAL A O 1
ATOM 1678 N N . GLN A 1 215 ? 6.566 26.562 26.453 1 83.62 215 GLN A N 1
ATOM 1679 C CA . GLN A 1 215 ? 7.398 27.078 27.531 1 83.62 215 GLN A CA 1
ATOM 1680 C C . GLN A 1 215 ? 8.641 27.781 26.969 1 83.62 215 GLN A C 1
ATOM 1682 O O . GLN A 1 215 ? 9.18 27.375 25.953 1 83.62 215 GLN A O 1
ATOM 1687 N N . ARG A 1 216 ? 8.922 28.812 27.688 1 87 216 ARG A N 1
ATOM 1688 C CA . ARG A 1 216 ? 10.133 29.547 27.312 1 87 216 ARG A CA 1
ATOM 1689 C C . ARG A 1 216 ? 11.383 28.766 27.719 1 87 216 ARG A C 1
ATOM 1691 O O . ARG A 1 216 ? 11.438 28.188 28.797 1 87 216 ARG A O 1
ATOM 1698 N N . GLY A 1 217 ? 12.352 28.641 26.781 1 82.38 217 GLY A N 1
ATOM 1699 C CA . GLY A 1 217 ? 13.586 27.922 27.094 1 82.38 217 GLY A CA 1
ATOM 1700 C C . GLY A 1 217 ? 14.273 27.359 25.859 1 82.38 217 GLY A C 1
ATOM 1701 O O . GLY A 1 217 ? 13.969 27.766 24.734 1 82.38 217 GLY A O 1
ATOM 1702 N N . GLN A 1 218 ? 15.195 26.484 26.062 1 77.25 218 GLN A N 1
ATOM 1703 C CA . GLN A 1 218 ? 16.016 25.891 25.016 1 77.25 218 GLN A CA 1
ATOM 1704 C C . GLN A 1 218 ? 15.164 25.078 24.047 1 77.25 218 GLN A C 1
ATOM 1706 O O . GLN A 1 218 ? 15.453 25.031 22.844 1 77.25 218 GLN A O 1
ATOM 1711 N N . GLU A 1 219 ? 14.062 24.625 24.531 1 81.12 219 GLU A N 1
ATOM 1712 C CA . GLU A 1 219 ? 13.242 23.75 23.703 1 81.12 219 GLU A CA 1
ATOM 1713 C C . GLU A 1 219 ? 12.117 24.531 23.031 1 81.12 219 GLU A C 1
ATOM 1715 O O . GLU A 1 219 ? 11.258 23.938 22.375 1 81.12 219 GLU A O 1
ATOM 1720 N N . GLN A 1 220 ? 12.219 25.812 23.188 1 86.75 220 GLN A N 1
ATOM 1721 C CA . GLN A 1 220 ? 11.125 26.641 22.688 1 86.75 220 GLN A CA 1
ATOM 1722 C C . GLN A 1 220 ? 10.961 26.5 21.188 1 86.75 220 GLN A C 1
ATOM 1724 O O . GLN A 1 220 ? 9.844 26.359 20.688 1 86.75 220 GLN A O 1
ATOM 1729 N N . LEU A 1 221 ? 12.047 26.578 20.531 1 83.31 221 LEU A N 1
ATOM 1730 C CA . LEU A 1 221 ? 12 26.484 19.078 1 83.31 221 LEU A CA 1
ATOM 1731 C C . LEU A 1 221 ? 11.367 25.156 18.641 1 83.31 221 LEU A C 1
ATOM 1733 O O . LEU A 1 221 ? 10.43 25.141 17.844 1 83.31 221 LEU A O 1
ATOM 1737 N N . ASN A 1 222 ? 11.883 24.109 19.125 1 78.06 222 ASN A N 1
ATOM 1738 C CA . ASN A 1 222 ? 11.383 22.781 18.766 1 78.06 222 ASN A CA 1
ATOM 1739 C C . ASN A 1 222 ? 9.906 22.625 19.109 1 78.06 222 ASN A C 1
ATOM 1741 O O . ASN A 1 222 ? 9.141 22.047 18.328 1 78.06 222 ASN A O 1
ATOM 1745 N N . ASN A 1 223 ? 9.578 23.125 20.203 1 80.56 223 ASN A N 1
ATOM 1746 C CA . ASN A 1 223 ? 8.195 23.031 20.641 1 80.56 223 ASN A CA 1
ATOM 1747 C C . ASN A 1 223 ? 7.266 23.844 19.75 1 80.56 223 ASN A C 1
ATOM 1749 O O . ASN A 1 223 ? 6.145 23.422 19.453 1 80.56 223 ASN A O 1
ATOM 1753 N N . MET A 1 224 ? 7.758 24.969 19.406 1 84.38 224 MET A N 1
ATOM 1754 C CA . MET A 1 224 ? 6.953 25.828 18.516 1 84.38 224 MET A CA 1
ATOM 1755 C C . MET A 1 224 ? 6.785 25.172 17.156 1 84.38 224 MET A C 1
ATOM 1757 O O . MET A 1 224 ? 5.699 25.219 16.562 1 84.38 224 MET A O 1
ATOM 1761 N N . LEU A 1 225 ? 7.848 24.703 16.688 1 81.12 225 LEU A N 1
ATOM 1762 C CA . LEU A 1 225 ? 7.793 24.016 15.398 1 81.12 225 LEU A CA 1
ATOM 1763 C C . LEU A 1 225 ? 6.816 22.844 15.445 1 81.12 225 LEU A C 1
ATOM 1765 O O . LEU A 1 225 ? 6.023 22.656 14.516 1 81.12 225 LEU A O 1
ATOM 1769 N N . HIS A 1 226 ? 6.867 22.141 16.438 1 72.88 226 HIS A N 1
ATOM 1770 C CA . HIS A 1 226 ? 5.945 21.031 16.625 1 72.88 226 HIS A CA 1
ATOM 1771 C C . HIS A 1 226 ? 4.5 21.516 16.656 1 72.88 226 HIS A C 1
ATOM 1773 O O . HIS A 1 226 ? 3.611 20.859 16.109 1 72.88 226 HIS A O 1
ATOM 1779 N N . ALA A 1 227 ? 4.312 22.562 17.344 1 74.5 227 ALA A N 1
ATOM 1780 C CA . ALA A 1 227 ? 2.971 23.125 17.453 1 74.5 227 ALA A CA 1
ATOM 1781 C C . ALA A 1 227 ? 2.443 23.547 16.078 1 74.5 227 ALA A C 1
ATOM 1783 O O . ALA A 1 227 ? 1.291 23.266 15.742 1 74.5 227 ALA A O 1
ATOM 1784 N N . VAL A 1 228 ? 3.279 24.188 15.305 1 77.38 228 VAL A N 1
ATOM 1785 C CA . VAL A 1 228 ? 2.906 24.656 13.977 1 77.38 228 VAL A CA 1
ATOM 1786 C C . VAL A 1 228 ? 2.584 23.469 13.07 1 77.38 228 VAL A C 1
ATOM 1788 O O . VAL A 1 228 ? 1.603 23.5 12.328 1 77.38 228 VAL A O 1
ATOM 1791 N N . ARG A 1 229 ? 3.326 22.469 13.094 1 69.94 229 ARG A N 1
ATOM 1792 C CA . ARG A 1 229 ? 3.125 21.297 12.266 1 69.94 229 ARG A CA 1
ATOM 1793 C C . ARG A 1 229 ? 1.828 20.578 12.641 1 69.94 229 ARG A C 1
ATOM 1795 O O . ARG A 1 229 ? 1.103 20.094 11.766 1 69.94 229 ARG A O 1
ATOM 1802 N N . ALA A 1 230 ? 1.652 20.484 13.844 1 64.12 230 ALA A N 1
ATOM 1803 C CA . ALA A 1 230 ? 0.455 19.812 14.352 1 64.12 230 ALA A CA 1
ATOM 1804 C C . ALA A 1 230 ? -0.81 20.531 13.875 1 64.12 230 ALA A C 1
ATOM 1806 O O . ALA A 1 230 ? -1.824 19.891 13.602 1 64.12 230 ALA A O 1
ATOM 1807 N N . LEU A 1 231 ? -0.702 21.781 13.695 1 64.12 231 LEU A N 1
ATOM 1808 C CA . LEU A 1 231 ? -1.868 22.594 13.375 1 64.12 231 LEU A CA 1
ATOM 1809 C C . LEU A 1 231 ? -2.109 22.625 11.875 1 64.12 231 LEU A C 1
ATOM 1811 O O . LEU A 1 231 ? -3.201 22.984 11.422 1 64.12 231 LEU A O 1
ATOM 1815 N N . GLN A 1 232 ? -1.114 22.203 10.945 1 64.31 232 GLN A N 1
ATOM 1816 C CA . GLN A 1 232 ? -1.2 22.266 9.492 1 64.31 232 GLN A CA 1
ATOM 1817 C C . GLN A 1 232 ? -1.993 21.094 8.93 1 64.31 232 GLN A C 1
ATOM 1819 O O . GLN A 1 232 ? -2.541 21.188 7.828 1 64.31 232 GLN A O 1
ATOM 1824 N N . LYS A 1 233 ? -1.971 19.938 9.297 1 58.25 233 LYS A N 1
ATOM 1825 C CA . LYS A 1 233 ? -2.43 18.703 8.672 1 58.25 233 LYS A CA 1
ATOM 1826 C C . LYS A 1 233 ? -3.943 18.719 8.477 1 58.25 233 LYS A C 1
ATOM 1828 O O . LYS A 1 233 ? -4.684 19.172 9.352 1 58.25 233 LYS A O 1
ATOM 1833 N N . PRO A 1 234 ? -4.277 18.516 6.961 1 55.22 234 PRO A N 1
ATOM 1834 C CA . PRO A 1 234 ? -5.715 18.516 6.672 1 55.22 234 PRO A CA 1
ATOM 1835 C C . PRO A 1 234 ? -6.504 17.609 7.625 1 55.22 234 PRO A C 1
ATOM 1837 O O . PRO A 1 234 ? -6.133 16.453 7.832 1 55.22 234 PRO A O 1
ATOM 1840 N N . ARG A 1 235 ? -7.184 18.203 8.383 1 60.38 235 ARG A N 1
ATOM 1841 C CA . ARG A 1 235 ? -8.07 17.562 9.344 1 60.38 235 ARG A CA 1
ATOM 1842 C C . ARG A 1 235 ? -9.312 17 8.664 1 60.38 235 ARG A C 1
ATOM 1844 O O . ARG A 1 235 ? -10.227 16.516 9.336 1 60.38 235 ARG A O 1
ATOM 1851 N N . ARG A 1 236 ? -9.203 16.766 7.191 1 63.62 236 ARG A N 1
ATOM 1852 C CA . ARG A 1 236 ? -10.516 16.422 6.652 1 63.62 236 ARG A CA 1
ATOM 1853 C C . ARG A 1 236 ? -10.633 14.922 6.418 1 63.62 236 ARG A C 1
ATOM 1855 O O . ARG A 1 236 ? -9.633 14.258 6.121 1 63.62 236 ARG A O 1
ATOM 1862 N N . ALA A 1 237 ? -11.828 14.453 6.707 1 77.25 237 ALA A N 1
ATOM 1863 C CA . ALA A 1 237 ? -12.156 13.055 6.445 1 77.25 237 ALA A CA 1
ATOM 1864 C C . ALA A 1 237 ? -12.195 12.773 4.945 1 77.25 237 ALA A C 1
ATOM 1866 O O . ALA A 1 237 ? -12.742 13.562 4.172 1 77.25 237 ALA A O 1
ATOM 1867 N N . GLN A 1 238 ? -11.555 11.773 4.469 1 79.81 238 GLN A N 1
ATOM 1868 C CA . GLN A 1 238 ? -11.492 11.398 3.061 1 79.81 238 GLN A CA 1
ATOM 1869 C C . GLN A 1 238 ? -12.656 10.492 2.676 1 79.81 238 GLN A C 1
ATOM 1871 O O . GLN A 1 238 ? -13.07 10.461 1.515 1 79.81 238 GLN A O 1
ATOM 1876 N N . PHE A 1 239 ? -13.133 9.75 3.639 1 87.31 239 PHE A N 1
ATOM 1877 C CA . PHE A 1 239 ? -14.164 8.766 3.352 1 87.31 239 PHE A CA 1
ATOM 1878 C C . PHE A 1 239 ? -15.367 8.961 4.27 1 87.31 239 PHE A C 1
ATOM 1880 O O . PHE A 1 239 ? -15.211 9.32 5.438 1 87.31 239 PHE A O 1
ATOM 1887 N N . HIS A 1 240 ? -16.469 8.766 3.666 1 87.81 240 HIS A N 1
ATOM 1888 C CA . HIS A 1 240 ? -17.719 8.789 4.398 1 87.81 240 HIS A CA 1
ATOM 1889 C C . HIS A 1 240 ? -18.594 7.594 4.035 1 87.81 240 HIS A C 1
ATOM 1891 O O . HIS A 1 240 ? -18.922 7.387 2.865 1 87.81 240 HIS A O 1
ATOM 1897 N N . PHE A 1 241 ? -18.891 6.816 5 1 91.81 241 PHE A N 1
ATOM 1898 C CA . PHE A 1 241 ? -19.703 5.629 4.754 1 91.81 241 PHE A CA 1
ATOM 1899 C C . PHE A 1 241 ? -20.438 5.199 6.02 1 91.81 241 PHE A C 1
ATOM 1901 O O . PHE A 1 241 ? -20.219 5.766 7.09 1 91.81 241 PHE A O 1
ATOM 1908 N N . ASN A 1 242 ? -21.328 4.23 5.797 1 90.81 242 ASN A N 1
ATOM 1909 C CA . ASN A 1 242 ? -22.078 3.699 6.93 1 90.81 242 ASN A CA 1
ATOM 1910 C C . ASN A 1 242 ? -21.516 2.357 7.395 1 90.81 242 ASN A C 1
ATOM 1912 O O . ASN A 1 242 ? -21.188 1.503 6.574 1 90.81 242 ASN A O 1
ATOM 1916 N N . MET A 1 243 ? -21.344 2.322 8.648 1 91.62 243 MET A N 1
ATOM 1917 C CA . MET A 1 243 ? -21.062 1.034 9.273 1 91.62 243 MET A CA 1
ATOM 1918 C C . MET A 1 243 ? -22.359 0.323 9.664 1 91.62 243 MET A C 1
ATOM 1920 O O . MET A 1 243 ? -23.156 0.869 10.414 1 91.62 243 MET A O 1
ATOM 1924 N N . GLU A 1 244 ? -22.516 -0.854 9.133 1 87.31 244 GLU A N 1
ATOM 1925 C CA . GLU A 1 244 ? -23.766 -1.575 9.344 1 87.31 244 GLU A CA 1
ATOM 1926 C C . GLU A 1 244 ? -23.547 -2.816 10.203 1 87.31 244 GLU A C 1
ATOM 1928 O O . GLU A 1 244 ? -22.75 -3.689 9.852 1 87.31 244 GLU A O 1
ATOM 1933 N N . LEU A 1 245 ? -24.141 -2.842 11.328 1 78.81 245 LEU A N 1
ATOM 1934 C CA . LEU A 1 245 ? -24.141 -4.035 12.164 1 78.81 245 LEU A CA 1
ATOM 1935 C C . LEU A 1 245 ? -25.297 -4.953 11.789 1 78.81 245 LEU A C 1
ATOM 1937 O O . LEU A 1 245 ? -25.203 -6.172 11.945 1 78.81 245 LEU A O 1
ATOM 1941 N N . SER A 1 246 ? -26.344 -4.359 11.445 1 74.25 246 SER A N 1
ATOM 1942 C CA . SER A 1 246 ? -27.547 -5.023 10.938 1 74.25 246 SER A CA 1
ATOM 1943 C C . SER A 1 246 ? -28.266 -4.16 9.906 1 74.25 246 SER A C 1
ATOM 1945 O O . SER A 1 246 ? -27.844 -3.031 9.641 1 74.25 246 SER A O 1
ATOM 1947 N N . ASP A 1 247 ? -29.234 -4.73 9.273 1 69.75 247 ASP A N 1
ATOM 1948 C CA . ASP A 1 247 ? -29.969 -4.02 8.234 1 69.75 247 ASP A CA 1
ATOM 1949 C C . ASP A 1 247 ? -30.609 -2.75 8.781 1 69.75 247 ASP A C 1
ATOM 1951 O O . ASP A 1 247 ? -30.828 -1.786 8.047 1 69.75 247 ASP A O 1
ATOM 1955 N N . ASN A 1 248 ? -30.703 -2.701 10.078 1 70.19 248 ASN A N 1
ATOM 1956 C CA . ASN A 1 248 ? -31.484 -1.602 10.617 1 70.19 248 ASN A CA 1
ATOM 1957 C C . ASN A 1 248 ? -30.625 -0.637 11.422 1 70.19 248 ASN A C 1
ATOM 1959 O O . ASN A 1 248 ? -31.109 0.384 11.914 1 70.19 248 ASN A O 1
ATOM 1963 N N . VAL A 1 249 ? -29.469 -0.931 11.672 1 75.62 249 VAL A N 1
ATOM 1964 C CA . VAL A 1 249 ? -28.594 -0.07 12.461 1 75.62 249 VAL A CA 1
ATOM 1965 C C . VAL A 1 249 ? -27.422 0.404 11.602 1 75.62 249 VAL A C 1
ATOM 1967 O O . VAL A 1 249 ? -26.594 -0.401 11.18 1 75.62 249 VAL A O 1
ATOM 1970 N N . LYS A 1 250 ? -27.469 1.676 11.422 1 81.62 250 LYS A N 1
ATOM 1971 C CA . LYS A 1 250 ? -26.422 2.275 10.586 1 81.62 250 LYS A CA 1
ATOM 1972 C C . LYS A 1 250 ? -25.734 3.428 11.32 1 81.62 250 LYS A C 1
ATOM 1974 O O . LYS A 1 250 ? -26.406 4.285 11.898 1 81.62 250 LYS A O 1
ATOM 1979 N N . ILE A 1 251 ? -24.453 3.316 11.398 1 85.88 251 ILE A N 1
ATOM 1980 C CA . ILE A 1 251 ? -23.641 4.359 12.023 1 85.88 251 ILE A CA 1
ATOM 1981 C C . ILE A 1 251 ? -22.875 5.121 10.945 1 85.88 251 ILE A C 1
ATOM 1983 O O . ILE A 1 251 ? -22.188 4.523 10.125 1 85.88 251 ILE A O 1
ATOM 1987 N N . ASN A 1 252 ? -23.031 6.367 10.938 1 87.62 252 ASN A N 1
ATOM 1988 C CA . ASN A 1 252 ? -22.25 7.172 10 1 87.62 252 ASN A CA 1
ATOM 1989 C C . ASN A 1 252 ? -20.797 7.32 10.461 1 87.62 252 ASN A C 1
ATOM 1991 O O . ASN A 1 252 ? -20.547 7.75 11.594 1 87.62 252 ASN A O 1
ATOM 1995 N N . VAL A 1 253 ? -19.984 6.996 9.594 1 91 253 VAL A N 1
ATOM 1996 C CA . VAL A 1 253 ? -18.562 6.957 9.945 1 91 253 VAL A CA 1
ATOM 1997 C C . VAL A 1 253 ? -17.75 7.781 8.945 1 91 253 VAL A C 1
ATOM 1999 O O . VAL A 1 253 ? -18.141 7.895 7.781 1 91 253 VAL A O 1
ATOM 2002 N N . GLU A 1 254 ? -16.688 8.398 9.508 1 89.25 254 GLU A N 1
ATOM 2003 C CA . GLU A 1 254 ? -15.703 9.094 8.688 1 89.25 254 GLU A CA 1
ATOM 2004 C C . GLU A 1 254 ? -14.367 8.352 8.672 1 89.25 254 GLU A C 1
ATOM 2006 O O . GLU A 1 254 ? -13.945 7.797 9.688 1 89.25 254 GLU A O 1
ATOM 2011 N N . GLY A 1 255 ? -13.789 8.266 7.496 1 90.25 255 GLY A N 1
ATOM 2012 C CA . GLY A 1 255 ? -12.516 7.574 7.328 1 90.25 255 GLY A CA 1
ATOM 2013 C C . GLY A 1 255 ? -11.375 8.508 6.969 1 90.25 255 GLY A C 1
ATOM 2014 O O . GLY A 1 255 ? -11.562 9.461 6.207 1 90.25 255 GLY A O 1
ATOM 2015 N N . PHE A 1 256 ? -10.195 8.25 7.602 1 87.38 256 PHE A N 1
ATOM 2016 C CA . PHE A 1 256 ? -8.992 9.055 7.414 1 87.38 256 PHE A CA 1
ATOM 2017 C C . PHE A 1 256 ? -7.824 8.18 6.969 1 87.38 256 PHE A C 1
ATOM 2019 O O . PHE A 1 256 ? -7.516 7.172 7.613 1 87.38 256 PHE A O 1
ATOM 2026 N N . ALA A 1 257 ? -7.238 8.539 5.871 1 86.75 257 ALA A N 1
ATOM 2027 C CA . ALA A 1 257 ? -5.98 7.902 5.488 1 86.75 257 ALA A CA 1
ATOM 2028 C C . ALA A 1 257 ? -4.801 8.539 6.223 1 86.75 257 ALA A C 1
ATOM 2030 O O . ALA A 1 257 ? -4.16 9.453 5.703 1 86.75 257 ALA A O 1
ATOM 2031 N N . ILE A 1 258 ? -4.477 7.984 7.359 1 83.88 258 ILE A N 1
ATOM 2032 C CA . ILE A 1 258 ? -3.49 8.625 8.219 1 83.88 258 ILE A CA 1
ATOM 2033 C C . ILE A 1 258 ? -2.084 8.219 7.781 1 83.88 258 ILE A C 1
ATOM 2035 O O . ILE A 1 258 ? -1.119 8.953 8.023 1 83.88 258 ILE A O 1
ATOM 2039 N N . PHE A 1 259 ? -1.939 7.039 7.195 1 85.44 259 PHE A N 1
ATOM 2040 C CA . PHE A 1 259 ? -0.638 6.586 6.715 1 85.44 259 PHE A CA 1
ATOM 2041 C C . PHE A 1 259 ? -0.542 6.723 5.199 1 85.44 259 PHE A C 1
ATOM 2043 O O . PHE A 1 259 ? -1.285 6.07 4.465 1 85.44 259 PHE A O 1
ATOM 2050 N N . ARG A 1 260 ? 0.256 7.645 4.859 1 77.38 260 ARG A N 1
ATOM 2051 C CA . ARG A 1 260 ? 0.482 7.855 3.434 1 77.38 260 ARG A CA 1
ATOM 2052 C C . ARG A 1 260 ? 1.946 8.18 3.152 1 77.38 260 ARG A C 1
ATOM 2054 O O . ARG A 1 260 ? 2.533 9.047 3.803 1 77.38 260 ARG A O 1
ATOM 2061 N N . ARG A 1 261 ? 2.352 7.449 2.162 1 73.94 261 ARG A N 1
ATOM 2062 C CA . ARG A 1 261 ? 3.742 7.711 1.806 1 73.94 261 ARG A CA 1
ATOM 2063 C C . ARG A 1 261 ? 3.883 9.047 1.095 1 73.94 261 ARG A C 1
ATOM 2065 O O . ARG A 1 261 ? 3.162 9.328 0.135 1 73.94 261 ARG A O 1
ATOM 2072 N N . LEU A 1 262 ? 4.734 9.906 1.593 1 67.81 262 LEU A N 1
ATOM 2073 C CA . LEU A 1 262 ? 5.027 11.188 0.953 1 67.81 262 LEU A CA 1
ATOM 2074 C C . LEU A 1 262 ? 6.098 11.023 -0.12 1 67.81 262 LEU A C 1
ATOM 2076 O O . LEU A 1 262 ? 7.145 10.422 0.127 1 67.81 262 LEU A O 1
ATOM 2080 N N . VAL A 1 263 ? 5.766 11.32 -1.351 1 65.25 263 VAL A N 1
ATOM 2081 C CA . VAL A 1 263 ? 6.719 11.25 -2.455 1 65.25 263 VAL A CA 1
ATOM 2082 C C . VAL A 1 263 ? 7.086 12.656 -2.916 1 65.25 263 VAL A C 1
ATOM 2084 O O . VAL A 1 263 ? 6.293 13.594 -2.77 1 65.25 263 VAL A O 1
ATOM 2087 N N . PRO A 1 264 ? 8.414 12.711 -3.338 1 61.88 264 PRO A N 1
ATOM 2088 C CA . PRO A 1 264 ? 8.812 14.031 -3.838 1 61.88 264 PRO A CA 1
ATOM 2089 C C . PRO A 1 264 ? 7.902 14.531 -4.961 1 61.88 264 PRO A C 1
ATOM 2091 O O . PRO A 1 264 ? 7.402 13.734 -5.758 1 61.88 264 PRO A O 1
ATOM 2094 N N . THR A 1 265 ? 7.469 15.75 -4.859 1 59.03 265 THR A N 1
ATOM 2095 C CA . THR A 1 265 ? 6.535 16.406 -5.762 1 59.03 265 THR A CA 1
ATOM 2096 C C . THR A 1 265 ? 6.926 16.156 -7.219 1 59.03 265 THR A C 1
ATOM 2098 O O . THR A 1 265 ? 8.094 15.914 -7.52 1 59.03 265 THR A O 1
ATOM 2101 N N . LYS A 1 266 ? 5.852 16.172 -8.031 1 56.84 266 LYS A N 1
ATOM 2102 C CA . LYS A 1 266 ? 5.887 15.859 -9.453 1 56.84 266 LYS A CA 1
ATOM 2103 C C . LYS A 1 266 ? 6.875 16.766 -10.188 1 56.84 266 LYS A C 1
ATOM 2105 O O . LYS A 1 266 ? 6.938 17.969 -9.922 1 56.84 266 LYS A O 1
ATOM 2110 N N . THR A 1 267 ? 7.898 16.125 -10.789 1 57.44 267 THR A N 1
ATOM 2111 C CA . THR A 1 267 ? 8.906 16.734 -11.656 1 57.44 267 THR A CA 1
ATOM 2112 C C . THR A 1 267 ? 8.258 17.297 -12.922 1 57.44 267 THR A C 1
ATOM 2114 O O . THR A 1 267 ? 7.184 16.859 -13.328 1 57.44 267 THR A O 1
ATOM 2117 N N . THR A 1 268 ? 8.523 18.516 -13.148 1 57.41 268 THR A N 1
ATOM 2118 C CA . THR A 1 268 ? 8.188 19.031 -14.477 1 57.41 268 THR A CA 1
ATOM 2119 C C . THR A 1 268 ? 9.383 18.906 -15.414 1 57.41 268 THR A C 1
ATOM 2121 O O . THR A 1 268 ? 10.539 18.953 -14.977 1 57.41 268 THR A O 1
ATOM 2124 N N . TRP A 1 269 ? 9.055 18.453 -16.625 1 55.59 269 TRP A N 1
ATOM 2125 C CA . TRP A 1 269 ? 10.102 18.391 -17.641 1 55.59 269 TRP A CA 1
ATOM 2126 C C . TRP A 1 269 ? 10.422 19.766 -18.188 1 55.59 269 TRP A C 1
ATOM 2128 O O . TRP A 1 269 ? 9.508 20.547 -18.5 1 55.59 269 TRP A O 1
ATOM 2138 N N . VAL A 1 270 ? 11.688 20.141 -18.047 1 57.16 270 VAL A N 1
ATOM 2139 C CA . VAL A 1 270 ? 12.102 21.453 -18.531 1 57.16 270 VAL A CA 1
ATOM 2140 C C . VAL A 1 270 ? 13.078 21.297 -19.688 1 57.16 270 VAL A C 1
ATOM 2142 O O . VAL A 1 270 ? 13.953 20.422 -19.656 1 57.16 270 VAL A O 1
ATOM 2145 N N . TYR A 1 271 ? 12.766 21.969 -20.828 1 56.97 271 TYR A N 1
ATOM 2146 C CA . TYR A 1 271 ? 13.664 22.078 -21.969 1 56.97 271 TYR A CA 1
ATOM 2147 C C . TYR A 1 271 ? 14.805 23.047 -21.672 1 56.97 271 TYR A C 1
ATOM 2149 O O . TYR A 1 271 ? 14.562 24.188 -21.266 1 56.97 271 TYR A O 1
ATOM 2157 N N . THR A 1 272 ? 16.062 22.547 -21.672 1 56.75 272 THR A N 1
ATOM 2158 C CA . THR A 1 272 ? 17.203 23.359 -21.234 1 56.75 272 THR A CA 1
ATOM 2159 C C . THR A 1 272 ? 17.875 24.031 -22.422 1 56.75 272 THR A C 1
ATOM 2161 O O . THR A 1 272 ? 18.719 24.922 -22.234 1 56.75 272 THR A O 1
ATOM 2164 N N . LYS A 1 273 ? 17.812 23.547 -23.656 1 52.28 273 LYS A N 1
ATOM 2165 C CA . LYS A 1 273 ? 18.688 24.062 -24.703 1 52.28 273 LYS A CA 1
ATOM 2166 C C . LYS A 1 273 ? 18.266 25.453 -25.156 1 52.28 273 LYS A C 1
ATOM 2168 O O . LYS A 1 273 ? 18.938 26.078 -25.984 1 52.28 273 LYS A O 1
ATOM 2173 N N . GLY A 1 274 ? 17.281 26.031 -24.344 1 48.06 274 GLY A N 1
ATOM 2174 C CA . GLY A 1 274 ? 17 27.422 -24.688 1 48.06 274 GLY A CA 1
ATOM 2175 C C . GLY A 1 274 ? 17.25 28.375 -23.547 1 48.06 274 GLY A C 1
ATOM 2176 O O . GLY A 1 274 ? 17.766 27.984 -22.5 1 48.06 274 GLY A O 1
ATOM 2177 N N . GLU A 1 275 ? 17.344 29.75 -23.797 1 47.44 275 GLU A N 1
ATOM 2178 C CA . GLU A 1 275 ? 17.578 30.844 -22.844 1 47.44 275 GLU A CA 1
ATOM 2179 C C . GLU A 1 275 ? 16.641 30.719 -21.656 1 47.44 275 GLU A C 1
ATOM 2181 O O . GLU A 1 275 ? 16.984 31.125 -20.547 1 47.44 275 GLU A O 1
ATOM 2186 N N . GLN A 1 276 ? 15.375 30.219 -22 1 48.22 276 GLN A N 1
ATOM 2187 C CA . GLN A 1 276 ? 14.383 30.172 -20.922 1 48.22 276 GLN A CA 1
ATOM 2188 C C . GLN A 1 276 ? 13.906 28.734 -20.688 1 48.22 276 GLN A C 1
ATOM 2190 O O . GLN A 1 276 ? 13.648 28 -21.641 1 48.22 276 GLN A O 1
ATOM 2195 N N . PHE A 1 277 ? 14.203 28.203 -19.516 1 51.53 277 PHE A N 1
ATOM 2196 C CA . PHE A 1 277 ? 13.68 26.906 -19.109 1 51.53 277 PHE A CA 1
ATOM 2197 C C . PHE A 1 277 ? 12.18 26.812 -19.391 1 51.53 277 PHE A C 1
ATOM 2199 O O . PHE A 1 277 ? 11.414 27.688 -19 1 51.53 277 PHE A O 1
ATOM 2206 N N . ALA A 1 278 ? 11.828 26.281 -20.594 1 55.31 278 ALA A N 1
ATOM 2207 C CA . ALA A 1 278 ? 10.414 26.125 -20.922 1 55.31 278 ALA A CA 1
ATOM 2208 C C . ALA A 1 278 ? 9.844 24.844 -20.328 1 55.31 278 ALA A C 1
ATOM 2210 O O . ALA A 1 278 ? 10.5 23.797 -20.359 1 55.31 278 ALA A O 1
ATOM 2211 N N . ILE A 1 279 ? 8.781 24.969 -19.484 1 54.97 279 ILE A N 1
ATOM 2212 C CA . ILE A 1 279 ? 8.086 23.844 -18.859 1 54.97 279 ILE A CA 1
ATOM 2213 C C . ILE A 1 279 ? 7.383 23.016 -19.938 1 54.97 279 ILE A C 1
ATOM 2215 O O . ILE A 1 279 ? 6.703 23.562 -20.812 1 54.97 279 ILE A O 1
ATOM 2219 N N . ALA A 1 280 ? 7.809 21.859 -20.109 1 60.31 280 ALA A N 1
ATOM 2220 C CA . ALA A 1 280 ? 7.137 20.953 -21.031 1 60.31 280 ALA A CA 1
ATOM 2221 C C . ALA A 1 280 ? 5.777 20.531 -20.484 1 60.31 280 ALA A C 1
ATOM 2223 O O . ALA A 1 280 ? 5.648 20.172 -19.312 1 60.31 280 ALA A O 1
ATOM 2224 N N . VAL A 1 281 ? 4.723 20.969 -21.078 1 55.09 281 VAL A N 1
ATOM 2225 C CA . VAL A 1 281 ? 3.381 20.547 -20.688 1 55.09 281 VAL A CA 1
ATOM 2226 C C . VAL A 1 281 ? 2.99 19.297 -21.469 1 55.09 281 VAL A C 1
ATOM 2228 O O . VAL A 1 281 ? 3.045 19.281 -22.703 1 55.09 281 VAL A O 1
ATOM 2231 N N . PRO A 1 282 ? 2.934 18.234 -20.719 1 55.09 282 PRO A N 1
ATOM 2232 C CA . PRO A 1 282 ? 2.496 17.016 -21.422 1 55.09 282 PRO A CA 1
ATOM 2233 C C . PRO A 1 282 ? 1.093 17.156 -22 1 55.09 282 PRO A C 1
ATOM 2235 O O . PRO A 1 282 ? 0.203 17.719 -21.375 1 55.09 282 PRO A O 1
ATOM 2238 N N . GLN A 1 283 ? 0.959 17.219 -23.328 1 57.12 283 GLN A N 1
ATOM 2239 C CA . GLN A 1 283 ? -0.35 17.172 -23.984 1 57.12 283 GLN A CA 1
ATOM 2240 C C . GLN A 1 283 ? -0.599 15.828 -24.641 1 57.12 283 GLN A C 1
ATOM 2242 O O . GLN A 1 283 ? 0.31 15.25 -25.25 1 57.12 283 GLN A O 1
ATOM 2247 N N . SER A 1 284 ? -1.612 15.18 -24.156 1 57.34 284 SER A N 1
ATOM 2248 C CA . SER A 1 284 ? -1.981 13.914 -24.781 1 57.34 284 SER A CA 1
ATOM 2249 C C . SER A 1 284 ? -3.152 14.102 -25.75 1 57.34 284 SER A C 1
ATOM 2251 O O . SER A 1 284 ? -4.121 14.789 -25.422 1 57.34 284 SER A O 1
ATOM 2253 N N . THR A 1 285 ? -2.898 13.938 -27.047 1 60.69 285 THR A N 1
ATOM 2254 C CA . THR A 1 285 ? -3.967 13.945 -28.047 1 60.69 285 THR A CA 1
ATOM 2255 C C . THR A 1 285 ? -4.09 12.578 -28.719 1 60.69 285 THR A C 1
ATOM 2257 O O . THR A 1 285 ? -3.09 11.891 -28.922 1 60.69 285 THR A O 1
ATOM 2260 N N . GLN A 1 286 ? -5.254 12.125 -28.734 1 62.38 286 GLN A N 1
ATOM 2261 C CA . GLN A 1 286 ? -5.512 10.883 -29.469 1 62.38 286 GLN A CA 1
ATOM 2262 C C . GLN A 1 286 ? -5.801 11.156 -30.938 1 62.38 286 GLN A C 1
ATOM 2264 O O . GLN A 1 286 ? -6.691 11.945 -31.266 1 62.38 286 GLN A O 1
ATOM 2269 N N . VAL A 1 287 ? -4.91 10.742 -31.859 1 63.81 287 VAL A N 1
ATOM 2270 C CA . VAL A 1 287 ? -5.043 11.039 -33.281 1 63.81 287 VAL A CA 1
ATOM 2271 C C . VAL A 1 287 ? -5.176 9.734 -34.062 1 63.81 287 VAL A C 1
ATOM 2273 O O . VAL A 1 287 ? -4.586 8.719 -33.719 1 63.81 287 VAL A O 1
ATOM 2276 N N . SER A 1 288 ? -6.18 9.695 -35 1 60.97 288 SER A N 1
ATOM 2277 C CA . SER A 1 288 ? -6.301 8.586 -35.938 1 60.97 288 SER A CA 1
ATOM 2278 C C . SER A 1 288 ? -5.066 8.477 -36.844 1 60.97 288 SER A C 1
ATOM 2280 O O . SER A 1 288 ? -4.562 9.484 -37.344 1 60.97 288 SER A O 1
ATOM 2282 N N . PHE A 1 289 ? -4.457 7.383 -36.75 1 61.16 289 PHE A N 1
ATOM 2283 C CA . PHE A 1 289 ? -3.27 7.176 -37.562 1 61.16 289 PHE A CA 1
ATOM 2284 C C . PHE A 1 289 ? -3.57 7.453 -39.031 1 61.16 289 PHE A C 1
ATOM 2286 O O . PHE A 1 289 ? -2.742 8.031 -39.75 1 61.16 289 PHE A O 1
ATOM 2293 N N . GLU A 1 290 ? -4.738 7.039 -39.5 1 60.12 290 GLU A N 1
ATOM 2294 C CA . GLU A 1 290 ? -5.102 7.148 -40.906 1 60.12 290 GLU A CA 1
ATOM 2295 C C . GLU A 1 290 ? -5.449 8.586 -41.281 1 60.12 290 GLU A C 1
ATOM 2297 O O . GLU A 1 290 ? -4.953 9.117 -42.25 1 60.12 290 GLU A O 1
ATOM 2302 N N . THR A 1 291 ? -6.312 9.211 -40.562 1 61.06 291 THR A N 1
ATOM 2303 C CA . THR A 1 291 ? -6.867 10.492 -40.969 1 61.06 291 THR A CA 1
ATOM 2304 C C . THR A 1 291 ? -6.191 11.641 -40.219 1 61.06 291 THR A C 1
ATOM 2306 O O . THR A 1 291 ? -6.355 12.812 -40.594 1 61.06 291 THR A O 1
ATOM 2309 N N . LYS A 1 292 ? -5.309 11.25 -39.281 1 62.59 292 LYS A N 1
ATOM 2310 C CA . LYS A 1 292 ? -4.613 12.242 -38.469 1 62.59 292 LYS A CA 1
ATOM 2311 C C . LYS A 1 292 ? -5.602 13.164 -37.75 1 62.59 292 LYS A C 1
ATOM 2313 O O . LYS A 1 292 ? -5.242 14.273 -37.375 1 62.59 292 LYS A O 1
ATOM 2318 N N . ARG A 1 293 ? -6.82 12.711 -37.812 1 65 293 ARG A N 1
ATOM 2319 C CA . ARG A 1 293 ? -7.848 13.477 -37.125 1 65 293 ARG A CA 1
ATOM 2320 C C . ARG A 1 293 ? -7.805 13.211 -35.625 1 65 293 ARG A C 1
ATOM 2322 O O . ARG A 1 293 ? -7.508 12.094 -35.188 1 65 293 ARG A O 1
ATOM 2329 N N . VAL A 1 294 ? -7.945 14.352 -34.812 1 68.75 294 VAL A N 1
ATOM 2330 C CA . VAL A 1 294 ? -8.055 14.234 -33.344 1 68.75 294 VAL A CA 1
ATOM 2331 C C . VAL A 1 294 ? -9.359 13.539 -32.969 1 68.75 294 VAL A C 1
ATOM 2333 O O . VAL A 1 294 ? -10.43 13.906 -33.469 1 68.75 294 VAL A O 1
ATOM 2336 N N . LEU A 1 295 ? -9.195 12.492 -32.438 1 68.88 295 LEU A N 1
ATOM 2337 C CA . LEU A 1 295 ? -10.367 11.703 -32.062 1 68.88 295 LEU A CA 1
ATOM 2338 C C . LEU A 1 295 ? -11.023 12.266 -30.828 1 68.88 295 LEU A C 1
ATOM 2340 O O . LEU A 1 295 ? -10.336 12.773 -29.938 1 68.88 295 LEU A O 1
ATOM 2344 N N . LYS A 1 296 ? -12.352 12.367 -30.938 1 64 296 LYS A N 1
ATOM 2345 C CA . LYS A 1 296 ? -13.117 12.773 -29.766 1 64 296 LYS A CA 1
ATOM 2346 C C . LYS A 1 296 ? -13.141 11.664 -28.719 1 64 296 LYS A C 1
ATOM 2348 O O . LYS A 1 296 ? -12.945 10.492 -29.047 1 64 296 LYS A O 1
ATOM 2353 N N . LYS A 1 297 ? -13.266 12.016 -27.531 1 64.56 297 LYS A N 1
ATOM 2354 C CA . LYS A 1 297 ? -13.273 11.102 -26.391 1 64.56 297 LYS A CA 1
ATOM 2355 C C . LYS A 1 297 ? -14.289 9.984 -26.594 1 64.56 297 LYS A C 1
ATOM 2357 O O . LYS A 1 297 ? -14.07 8.844 -26.172 1 64.56 297 LYS A O 1
ATOM 2362 N N . ASP A 1 298 ? -15.344 10.328 -27.375 1 63.84 298 ASP A N 1
ATOM 2363 C CA . ASP A 1 298 ? -16.422 9.352 -27.547 1 63.84 298 ASP A CA 1
ATOM 2364 C C . ASP A 1 298 ? -16.078 8.32 -28.609 1 63.84 298 ASP A C 1
ATOM 2366 O O . ASP A 1 298 ? -16.719 7.27 -28.688 1 63.84 298 ASP A O 1
ATOM 2370 N N . GLU A 1 299 ? -15.078 8.711 -29.297 1 68 299 GLU A N 1
ATOM 2371 C CA . GLU A 1 299 ? -14.711 7.812 -30.375 1 68 299 GLU A CA 1
ATOM 2372 C C . GLU A 1 299 ? -13.719 6.758 -29.906 1 68 299 GLU A C 1
ATOM 2374 O O . GLU A 1 299 ? -13.414 5.812 -30.641 1 68 299 GLU A O 1
ATOM 2379 N N . ILE A 1 300 ? -13.289 6.965 -28.719 1 68.31 300 ILE A N 1
ATOM 2380 C CA . ILE A 1 300 ? -12.305 6.031 -28.172 1 68.31 300 ILE A CA 1
ATOM 2381 C C . ILE A 1 300 ? -12.914 5.258 -27.016 1 68.31 300 ILE A C 1
ATOM 2383 O O . ILE A 1 300 ? -13.523 5.848 -26.109 1 68.31 300 ILE A O 1
ATOM 2387 N N . LYS A 1 301 ? -13.031 3.967 -27.297 1 70.12 301 LYS A N 1
ATOM 2388 C CA . LYS A 1 301 ? -13.547 3.123 -26.234 1 70.12 301 LYS A CA 1
ATOM 2389 C C . LYS A 1 301 ? -12.445 2.236 -25.641 1 70.12 301 LYS A C 1
ATOM 2391 O O . LYS A 1 301 ? -11.422 2.002 -26.297 1 70.12 301 LYS A O 1
ATOM 2396 N N . ARG A 1 302 ? -12.664 1.911 -24.469 1 71.75 302 ARG A N 1
ATOM 2397 C CA . ARG A 1 302 ? -11.727 1.017 -23.797 1 71.75 302 ARG A CA 1
ATOM 2398 C C . ARG A 1 302 ? -11.961 -0.433 -24.203 1 71.75 302 ARG A C 1
ATOM 2400 O O . ARG A 1 302 ? -13.109 -0.864 -24.344 1 71.75 302 ARG A O 1
ATOM 2407 N N . ALA A 1 303 ? -10.906 -1.021 -24.641 1 72.75 303 ALA A N 1
ATOM 2408 C CA . ALA A 1 303 ? -11.008 -2.42 -25.047 1 72.75 303 ALA A CA 1
ATOM 2409 C C . ALA A 1 303 ? -10.117 -3.307 -24.172 1 72.75 303 ALA A C 1
ATOM 2411 O O . ALA A 1 303 ? -9.016 -2.908 -23.797 1 72.75 303 ALA A O 1
ATOM 2412 N N . TYR A 1 304 ? -10.734 -4.402 -23.75 1 72.94 304 TYR A N 1
ATOM 2413 C CA . TYR A 1 304 ? -9.984 -5.422 -23.031 1 72.94 304 TYR A CA 1
ATOM 2414 C C . TYR A 1 304 ? -9.672 -6.613 -23.922 1 72.94 304 TYR A C 1
ATOM 2416 O O . TYR A 1 304 ? -10.516 -7.02 -24.734 1 72.94 304 TYR A O 1
ATOM 2424 N N . MET A 1 305 ? -8.43 -6.918 -23.906 1 69.44 305 MET A N 1
ATOM 2425 C CA . MET A 1 305 ? -8.031 -8.078 -24.688 1 69.44 305 MET A CA 1
ATOM 2426 C C . MET A 1 305 ? -8.297 -9.375 -23.938 1 69.44 305 MET A C 1
ATOM 2428 O O . MET A 1 305 ? -8.016 -9.469 -22.734 1 69.44 305 MET A O 1
ATOM 2432 N N . PHE A 1 306 ? -9.109 -10.18 -24.516 1 70.56 306 PHE A N 1
ATOM 2433 C CA . PHE A 1 306 ? -9.305 -11.523 -23.984 1 70.56 306 PHE A CA 1
ATOM 2434 C C . PHE A 1 306 ? -9.094 -12.578 -25.062 1 70.56 306 PHE A C 1
ATOM 2436 O O . PHE A 1 306 ? -9.859 -12.648 -26.016 1 70.56 306 PHE A O 1
ATOM 2443 N N . GLY A 1 307 ? -8.039 -13.367 -24.859 1 65.62 307 GLY A N 1
ATOM 2444 C CA . GLY A 1 307 ? -7.777 -14.414 -25.828 1 65.62 307 GLY A CA 1
ATOM 2445 C C . GLY A 1 307 ? -7.582 -13.883 -27.234 1 65.62 307 GLY A C 1
ATOM 2446 O O . GLY A 1 307 ? -8.203 -14.367 -28.188 1 65.62 307 GLY A O 1
ATOM 2447 N N . GLY A 1 308 ? -6.957 -12.789 -27.375 1 65.75 308 GLY A N 1
ATOM 2448 C CA . GLY A 1 308 ? -6.664 -12.211 -28.672 1 65.75 308 GLY A CA 1
ATOM 2449 C C . GLY A 1 308 ? -7.805 -11.383 -29.234 1 65.75 308 GLY A C 1
ATOM 2450 O O . GLY A 1 308 ? -7.645 -10.703 -30.25 1 65.75 308 GLY A O 1
ATOM 2451 N N . LYS A 1 309 ? -8.984 -11.555 -28.672 1 70.12 309 LYS A N 1
ATOM 2452 C CA . LYS A 1 309 ? -10.133 -10.766 -29.094 1 70.12 309 LYS A CA 1
ATOM 2453 C C . LYS A 1 309 ? -10.273 -9.492 -28.266 1 70.12 309 LYS A C 1
ATOM 2455 O O . LYS A 1 309 ? -10.016 -9.5 -27.062 1 70.12 309 LYS A O 1
ATOM 2460 N N . GLN A 1 310 ? -10.586 -8.414 -28.953 1 72 310 GLN A N 1
ATOM 2461 C CA . GLN A 1 310 ? -10.805 -7.145 -28.266 1 72 310 GLN A CA 1
ATOM 2462 C C . GLN A 1 310 ? -12.273 -6.973 -27.875 1 72 310 GLN A C 1
ATOM 2464 O O . GLN A 1 310 ? -13.156 -7.055 -28.734 1 72 310 GLN A O 1
ATOM 2469 N N . VAL A 1 311 ? -12.492 -6.898 -26.688 1 75.56 311 VAL A N 1
ATOM 2470 C CA . VAL A 1 311 ? -13.836 -6.633 -26.188 1 75.56 311 VAL A CA 1
ATOM 2471 C C . VAL A 1 311 ? -13.961 -5.156 -25.812 1 75.56 311 VAL A C 1
ATOM 2473 O O . VAL A 1 311 ? -13.219 -4.664 -24.953 1 75.56 311 VAL A O 1
ATOM 2476 N N . VAL A 1 312 ? -14.836 -4.508 -26.5 1 74.88 312 VAL A N 1
ATOM 2477 C CA . VAL A 1 312 ? -14.977 -3.066 -26.312 1 74.88 312 VAL A CA 1
ATOM 2478 C C . VAL A 1 312 ? -16.125 -2.777 -25.359 1 74.88 312 VAL A C 1
ATOM 2480 O O . VAL A 1 312 ? -17.188 -3.396 -25.453 1 74.88 312 VAL A O 1
ATOM 2483 N N . PHE A 1 313 ? -15.828 -1.957 -24.375 1 76.31 313 PHE A N 1
ATOM 2484 C CA . PHE A 1 313 ? -16.844 -1.542 -23.422 1 76.31 313 PHE A CA 1
ATOM 2485 C C . PHE A 1 313 ? -17.125 -0.048 -23.547 1 76.31 313 PHE A C 1
ATOM 2487 O O . PHE A 1 313 ? -16.203 0.745 -23.75 1 76.31 313 PHE A O 1
ATOM 2494 N N . SER A 1 314 ? -18.375 0.265 -23.5 1 75.19 314 SER A N 1
ATOM 2495 C CA . SER A 1 314 ? -18.719 1.669 -23.312 1 75.19 314 SER A CA 1
ATOM 2496 C C . SER A 1 314 ? -18.453 2.105 -21.875 1 75.19 314 SER A C 1
ATOM 2498 O O . SER A 1 314 ? -18.297 1.267 -20.984 1 75.19 314 SER A O 1
ATOM 2500 N N . GLN A 1 315 ? -18.312 3.311 -21.672 1 75.19 315 GLN A N 1
ATOM 2501 C CA . GLN A 1 315 ? -18.062 3.842 -20.328 1 75.19 315 GLN A CA 1
ATOM 2502 C C . GLN A 1 315 ? -19.203 3.459 -19.391 1 75.19 315 GLN A C 1
ATOM 2504 O O . GLN A 1 315 ? -18.953 3.17 -18.203 1 75.19 315 GLN A O 1
ATOM 2509 N N . ASP A 1 316 ? -20.391 3.447 -19.922 1 78.38 316 ASP A N 1
ATOM 2510 C CA . ASP A 1 316 ? -21.547 3.092 -19.094 1 78.38 316 ASP A CA 1
ATOM 2511 C C . ASP A 1 316 ? -21.5 1.614 -18.719 1 78.38 316 ASP A C 1
ATOM 2513 O O . ASP A 1 316 ? -21.828 1.253 -17.578 1 78.38 316 ASP A O 1
ATOM 2517 N N . GLU A 1 317 ? -21.109 0.879 -19.656 1 77.5 317 GLU A N 1
ATOM 2518 C CA . GLU A 1 317 ? -21.016 -0.553 -19.391 1 77.5 317 GLU A CA 1
ATOM 2519 C C . GLU A 1 317 ? -19.938 -0.854 -18.344 1 77.5 317 GLU A C 1
ATOM 2521 O O . GLU A 1 317 ? -20.141 -1.677 -17.453 1 77.5 317 GLU A O 1
ATOM 2526 N N . LEU A 1 318 ? -18.969 -0.147 -18.516 1 77.69 318 LEU A N 1
ATOM 2527 C CA . LEU A 1 318 ? -17.859 -0.354 -17.578 1 77.69 318 LEU A CA 1
ATOM 2528 C C . LEU A 1 318 ? -18.25 0.098 -16.188 1 77.69 318 LEU A C 1
ATOM 2530 O O . LEU A 1 318 ? -17.891 -0.547 -15.195 1 77.69 318 LEU A O 1
ATOM 2534 N N . SER A 1 319 ? -18.906 1.133 -16.156 1 79.44 319 SER A N 1
ATOM 2535 C CA . SER A 1 319 ? -19.344 1.634 -14.852 1 79.44 319 SER A CA 1
ATOM 2536 C C . SER A 1 319 ? -20.297 0.658 -14.18 1 79.44 319 SER A C 1
ATOM 2538 O O . SER A 1 319 ? -20.281 0.505 -12.953 1 79.44 319 SER A O 1
ATOM 2540 N N . LYS A 1 320 ? -21.047 0.021 -15 1 79.88 320 LYS A N 1
ATOM 2541 C CA . LYS A 1 320 ? -21.984 -0.949 -14.461 1 79.88 320 LYS A CA 1
ATOM 2542 C C . LYS A 1 320 ? -21.281 -2.197 -13.953 1 79.88 320 LYS A C 1
ATOM 2544 O O . LYS A 1 320 ? -21.641 -2.754 -12.914 1 79.88 320 LYS A O 1
ATOM 2549 N N . ILE A 1 321 ? -20.297 -2.551 -14.633 1 79.38 321 ILE A N 1
ATOM 2550 C CA . ILE A 1 321 ? -19.547 -3.744 -14.266 1 79.38 321 ILE A CA 1
ATOM 2551 C C . ILE A 1 321 ? -18.75 -3.482 -12.984 1 79.38 321 ILE A C 1
ATOM 2553 O O . ILE A 1 321 ? -18.594 -4.383 -12.156 1 79.38 321 ILE A O 1
ATOM 2557 N N . ARG A 1 322 ? -18.422 -2.18 -12.758 1 80.62 322 ARG A N 1
ATOM 2558 C CA . ARG A 1 322 ? -17.547 -1.844 -11.633 1 80.62 322 ARG A CA 1
ATOM 2559 C C . ARG A 1 322 ? -18.359 -1.405 -10.422 1 80.62 322 ARG A C 1
ATOM 2561 O O . ARG A 1 322 ? -17.797 -1.116 -9.367 1 80.62 322 ARG A O 1
ATOM 2568 N N . TYR A 1 323 ? -19.641 -1.475 -10.586 1 84.31 323 TYR A N 1
ATOM 2569 C CA . TYR A 1 323 ? -20.469 -1.004 -9.484 1 84.31 323 TYR A CA 1
ATOM 2570 C C . TYR A 1 323 ? -20.906 -2.164 -8.594 1 84.31 323 TYR A C 1
ATOM 2572 O O . TYR A 1 323 ? -21.609 -3.072 -9.047 1 84.31 323 TYR A O 1
ATOM 2580 N N . PHE A 1 324 ? -20.531 -2.182 -7.34 1 85.88 324 PHE A N 1
ATOM 2581 C CA . PHE A 1 324 ? -20.875 -3.25 -6.406 1 85.88 324 PHE A CA 1
ATOM 2582 C C . PHE A 1 324 ? -21.734 -2.721 -5.27 1 85.88 324 PHE A C 1
ATOM 2584 O O . PHE A 1 324 ? -22 -3.436 -4.301 1 85.88 324 PHE A O 1
ATOM 2591 N N . GLY A 1 325 ? -22.078 -1.424 -5.328 1 83.69 325 GLY A N 1
ATOM 2592 C CA . GLY A 1 325 ? -22.875 -0.812 -4.281 1 83.69 325 GLY A CA 1
ATOM 2593 C C . GLY A 1 325 ? -22.266 0.46 -3.727 1 83.69 325 GLY A C 1
ATOM 2594 O O . GLY A 1 325 ? -21.141 0.824 -4.09 1 83.69 325 GLY A O 1
ATOM 2595 N N . GLY A 1 326 ? -22.984 1.075 -2.869 1 87.06 326 GLY A N 1
ATOM 2596 C CA . GLY A 1 326 ? -22.5 2.285 -2.229 1 87.06 326 GLY A CA 1
ATOM 2597 C C . GLY A 1 326 ? -21.5 2.01 -1.119 1 87.06 326 GLY A C 1
ATOM 2598 O O . GLY A 1 326 ? -21.328 0.863 -0.699 1 87.06 326 GLY A O 1
ATOM 2599 N N . PRO A 1 327 ? -20.812 3.074 -0.708 1 92 327 PRO A N 1
ATOM 2600 C CA . PRO A 1 327 ? -19.859 2.918 0.385 1 92 327 PRO A CA 1
ATOM 2601 C C . PRO A 1 327 ? -20.484 2.344 1.65 1 92 327 PRO A C 1
ATOM 2603 O O . PRO A 1 327 ? -21.516 2.84 2.109 1 92 327 PRO A O 1
ATOM 2606 N N . VAL A 1 328 ? -19.844 1.326 2.186 1 93.06 328 VAL A N 1
ATOM 2607 C CA . VAL A 1 328 ? -20.453 0.66 3.338 1 93.06 328 VAL A CA 1
ATOM 2608 C C . VAL A 1 328 ? -19.422 -0.252 3.998 1 93.06 328 VAL A C 1
ATOM 2610 O O . VAL A 1 328 ? -18.516 -0.767 3.334 1 93.06 328 VAL A O 1
ATOM 2613 N N . LEU A 1 329 ? -19.469 -0.315 5.277 1 94.69 329 LEU A N 1
ATOM 2614 C CA . LEU A 1 329 ? -18.75 -1.299 6.078 1 94.69 329 LEU A CA 1
ATOM 2615 C C . LEU A 1 329 ? -19.719 -2.232 6.797 1 94.69 329 LEU A C 1
ATOM 2617 O O . LEU A 1 329 ? -20.438 -1.811 7.703 1 94.69 329 LEU A O 1
ATOM 2621 N N . ARG A 1 330 ? -19.719 -3.449 6.371 1 91.81 330 ARG A N 1
ATOM 2622 C CA . ARG A 1 330 ? -20.594 -4.445 6.988 1 91.81 330 ARG A CA 1
ATOM 2623 C C . ARG A 1 330 ? -19.797 -5.402 7.867 1 91.81 330 ARG A C 1
ATOM 2625 O O . ARG A 1 330 ? -18.828 -6.004 7.414 1 91.81 330 ARG A O 1
ATOM 2632 N N . ILE A 1 331 ? -20.234 -5.578 9.094 1 90.75 331 ILE A N 1
ATOM 2633 C CA . ILE A 1 331 ? -19.531 -6.465 10.016 1 90.75 331 ILE A CA 1
ATOM 2634 C C . ILE A 1 331 ? -19.953 -7.91 9.773 1 90.75 331 ILE A C 1
ATOM 2636 O O . ILE A 1 331 ? -21.141 -8.227 9.805 1 90.75 331 ILE A O 1
ATOM 2640 N N . ILE A 1 332 ? -19.031 -8.773 9.516 1 89.69 332 ILE A N 1
ATOM 2641 C CA . ILE A 1 332 ? -19.281 -10.195 9.281 1 89.69 332 ILE A CA 1
ATOM 2642 C C . ILE A 1 332 ? -19.219 -10.953 10.609 1 89.69 332 ILE A C 1
ATOM 2644 O O . ILE A 1 332 ? -20.031 -11.859 10.844 1 89.69 332 ILE A O 1
ATOM 2648 N N . GLY A 1 333 ? -18.234 -10.547 11.422 1 91.56 333 GLY A N 1
ATOM 2649 C CA . GLY A 1 333 ? -18.078 -11.219 12.703 1 91.56 333 GLY A CA 1
ATOM 2650 C C . GLY A 1 333 ? -16.859 -10.758 13.484 1 91.56 333 GLY A C 1
ATOM 2651 O O . GLY A 1 333 ? -16.172 -9.828 13.07 1 91.56 333 GLY A O 1
ATOM 2652 N N . PHE A 1 334 ? -16.75 -11.43 14.703 1 93.44 334 PHE A N 1
ATOM 2653 C CA . PHE A 1 334 ? -15.664 -11.062 15.594 1 93.44 334 PHE A CA 1
ATOM 2654 C C . PHE A 1 334 ? -14.781 -12.266 15.898 1 93.44 334 PHE A C 1
ATOM 2656 O O . PHE A 1 334 ? -15.25 -13.406 15.883 1 93.44 334 PHE A O 1
ATOM 2663 N N . ARG A 1 335 ? -13.508 -12 16.062 1 94.31 335 ARG A N 1
ATOM 2664 C CA . ARG A 1 335 ? -12.516 -13.008 16.422 1 94.31 335 ARG A CA 1
ATOM 2665 C C . ARG A 1 335 ? -11.523 -12.461 17.438 1 94.31 335 ARG A C 1
ATOM 2667 O O . ARG A 1 335 ? -11.383 -11.25 17.594 1 94.31 335 ARG A O 1
ATOM 2674 N N . PRO A 1 336 ? -10.922 -13.391 18.172 1 93.44 336 PRO A N 1
ATOM 2675 C CA . PRO A 1 336 ? -9.852 -12.898 19.047 1 93.44 336 PRO A CA 1
ATOM 2676 C C . PRO A 1 336 ? -8.727 -12.203 18.281 1 93.44 336 PRO A C 1
ATOM 2678 O O . PRO A 1 336 ? -8.359 -12.648 17.188 1 93.44 336 PRO A O 1
ATOM 2681 N N . LEU A 1 337 ? -8.188 -11.164 18.828 1 91.94 337 LEU A N 1
ATOM 2682 C CA . LEU A 1 337 ? -7.141 -10.367 18.203 1 91.94 337 LEU A CA 1
ATOM 2683 C C . LEU A 1 337 ? -5.898 -11.211 17.953 1 91.94 337 LEU A C 1
ATOM 2685 O O . LEU A 1 337 ? -5.148 -10.945 17 1 91.94 337 LEU A O 1
ATOM 2689 N N . THR A 1 338 ? -5.688 -12.273 18.656 1 87.06 338 THR A N 1
ATOM 2690 C CA . THR A 1 338 ? -4.508 -13.133 18.562 1 87.06 338 THR A CA 1
ATOM 2691 C C . THR A 1 338 ? -4.527 -13.922 17.25 1 87.06 338 THR A C 1
ATOM 2693 O O . THR A 1 338 ? -3.494 -14.438 16.812 1 87.06 338 THR A O 1
ATOM 2696 N N . THR A 1 339 ? -5.684 -14.008 16.656 1 88.06 339 THR A N 1
ATOM 2697 C CA . THR A 1 339 ? -5.801 -14.766 15.414 1 88.06 339 THR A CA 1
ATOM 2698 C C . THR A 1 339 ? -5.352 -13.93 14.219 1 88.06 339 THR A C 1
ATOM 2700 O O . THR A 1 339 ? -5.113 -14.469 13.133 1 88.06 339 THR A O 1
ATOM 2703 N N . TYR A 1 340 ? -5.23 -12.703 14.461 1 88.44 340 TYR A N 1
ATOM 2704 C CA . TYR A 1 340 ? -4.879 -11.805 13.367 1 88.44 340 TYR A CA 1
ATOM 2705 C C . TYR A 1 340 ? -3.398 -11.914 13.023 1 88.44 340 TYR A C 1
ATOM 2707 O O . TYR A 1 340 ? -2.545 -11.852 13.914 1 88.44 340 TYR A O 1
ATOM 2715 N N . LYS A 1 341 ? -3.141 -12.109 11.75 1 88.75 341 LYS A N 1
ATOM 2716 C CA . LYS A 1 341 ? -1.771 -12.117 11.25 1 88.75 341 LYS A CA 1
ATOM 2717 C C . LYS A 1 341 ? -1.38 -10.742 10.703 1 88.75 341 LYS A C 1
ATOM 2719 O O . LYS A 1 341 ? -1.813 -10.352 9.617 1 88.75 341 LYS A O 1
ATOM 2724 N N . SER A 1 342 ? -0.478 -10.078 11.359 1 87.38 342 SER A N 1
ATOM 2725 C CA . SER A 1 342 ? -0.155 -8.68 11.117 1 87.38 342 SER A CA 1
ATOM 2726 C C . SER A 1 342 ? 0.469 -8.484 9.742 1 87.38 342 SER A C 1
ATOM 2728 O O . SER A 1 342 ? 0.471 -7.375 9.203 1 87.38 342 SER A O 1
ATOM 2730 N N . TRP A 1 343 ? 0.985 -9.547 9.227 1 88.75 343 TRP A N 1
ATOM 2731 C CA . TRP A 1 343 ? 1.667 -9.406 7.945 1 88.75 343 TRP A CA 1
ATOM 2732 C C . TRP A 1 343 ? 0.679 -9.508 6.789 1 88.75 343 TRP A C 1
ATOM 2734 O O . TRP A 1 343 ? 1.05 -9.312 5.629 1 88.75 343 TRP A O 1
ATOM 2744 N N . MET A 1 344 ? -0.532 -9.812 7.082 1 87.75 344 MET A N 1
ATOM 2745 C CA . MET A 1 344 ? -1.548 -9.891 6.039 1 87.75 344 MET A CA 1
ATOM 2746 C C . MET A 1 344 ? -2.119 -8.516 5.723 1 87.75 344 MET A C 1
ATOM 2748 O O . MET A 1 344 ? -3.189 -8.156 6.215 1 87.75 344 MET A O 1
ATOM 2752 N N . ASN A 1 345 ? -1.458 -7.797 5.012 1 87.56 345 ASN A N 1
ATOM 2753 C CA . ASN A 1 345 ? -1.891 -6.461 4.621 1 87.56 345 ASN A CA 1
ATOM 2754 C C . ASN A 1 345 ? -1.581 -6.176 3.156 1 87.56 345 ASN A C 1
ATOM 2756 O O . ASN A 1 345 ? -0.522 -6.559 2.654 1 87.56 345 ASN A O 1
ATOM 2760 N N . VAL A 1 346 ? -2.52 -5.531 2.518 1 87.56 346 VAL A N 1
ATOM 2761 C CA . VAL A 1 346 ? -2.352 -5.273 1.092 1 87.56 346 VAL A CA 1
ATOM 2762 C C . VAL A 1 346 ? -2.248 -3.768 0.85 1 87.56 346 VAL A C 1
ATOM 2764 O O . VAL A 1 346 ? -1.703 -3.332 -0.167 1 87.56 346 VAL A O 1
ATOM 2767 N N . LYS A 1 347 ? -2.764 -2.977 1.752 1 87.06 347 LYS A N 1
ATOM 2768 C CA . LYS A 1 347 ? -2.775 -1.519 1.683 1 87.06 347 LYS A CA 1
ATOM 2769 C C . LYS A 1 347 ? -2.545 -0.901 3.059 1 87.06 347 LYS A C 1
ATOM 2771 O O . LYS A 1 347 ? -2.674 -1.581 4.078 1 87.06 347 LYS A O 1
ATOM 2776 N N . PRO A 1 348 ? -2.168 0.361 3.033 1 89.62 348 PRO A N 1
ATOM 2777 C CA . PRO A 1 348 ? -2.107 1.022 4.34 1 89.62 348 PRO A CA 1
ATOM 2778 C C . PRO A 1 348 ? -3.453 1.029 5.059 1 89.62 348 PRO A C 1
ATOM 2780 O O . PRO A 1 348 ? -4.504 1.085 4.414 1 89.62 348 PRO A O 1
ATOM 2783 N N . SER A 1 349 ? -3.367 1.046 6.32 1 92.44 349 SER A N 1
ATOM 2784 C CA . SER A 1 349 ? -4.57 0.982 7.141 1 92.44 349 SER A CA 1
ATOM 2785 C C . SER A 1 349 ? -5.359 2.285 7.07 1 92.44 349 SER A C 1
ATOM 2787 O O . SER A 1 349 ? -4.789 3.35 6.824 1 92.44 349 SER A O 1
ATOM 2789 N N . LEU A 1 350 ? -6.652 2.178 7.188 1 92.5 350 LEU A N 1
ATOM 2790 C CA . LEU A 1 350 ? -7.574 3.309 7.23 1 92.5 350 LEU A CA 1
ATOM 2791 C C . LEU A 1 350 ? -8.109 3.523 8.641 1 92.5 350 LEU A C 1
ATOM 2793 O O . LEU A 1 350 ? -8.539 2.572 9.297 1 92.5 350 LEU A O 1
ATOM 2797 N N . PHE A 1 351 ? -7.973 4.746 9.148 1 92.81 351 PHE A N 1
ATOM 2798 C CA . PHE A 1 351 ? -8.523 5.07 10.461 1 92.81 351 PHE A CA 1
ATOM 2799 C C . PHE A 1 351 ? -9.953 5.574 10.336 1 92.81 351 PHE A C 1
ATOM 2801 O O . PHE A 1 351 ? -10.242 6.453 9.523 1 92.81 351 PHE A O 1
ATOM 2808 N N . ILE A 1 352 ? -10.914 5.051 11.164 1 93.06 352 ILE A N 1
ATOM 2809 C CA . ILE A 1 352 ? -12.305 5.48 11.07 1 93.06 352 ILE A CA 1
ATOM 2810 C C . ILE A 1 352 ? -12.805 5.934 12.438 1 93.06 352 ILE A C 1
ATOM 2812 O O . ILE A 1 352 ? -12.391 5.391 13.469 1 93.06 352 ILE A O 1
ATOM 2816 N N . ARG A 1 353 ? -13.656 6.863 12.445 1 88.81 353 ARG A N 1
ATOM 2817 C CA . ARG A 1 353 ? -14.336 7.344 13.648 1 88.81 353 ARG A CA 1
ATOM 2818 C C . ARG A 1 353 ? -15.789 7.699 13.359 1 88.81 353 ARG A C 1
ATOM 2820 O O . ARG A 1 353 ? -16.172 7.84 12.195 1 88.81 353 ARG A O 1
ATOM 2827 N N . ALA A 1 354 ? -16.578 7.727 14.398 1 87.44 354 ALA A N 1
ATOM 2828 C CA . ALA A 1 354 ? -17.984 8.094 14.258 1 87.44 354 ALA A CA 1
ATOM 2829 C C . ALA A 1 354 ? -18.141 9.57 13.906 1 87.44 354 ALA A C 1
ATOM 2831 O O . ALA A 1 354 ? -17.406 10.414 14.43 1 87.44 354 ALA A O 1
ATOM 2832 N N . LYS A 1 355 ? -19.062 9.812 12.914 1 78.38 355 LYS A N 1
ATOM 2833 C CA . LYS A 1 355 ? -19.328 11.203 12.539 1 78.38 355 LYS A CA 1
ATOM 2834 C C . LYS A 1 355 ? -20.109 11.93 13.625 1 78.38 355 LYS A C 1
ATOM 2836 O O . LYS A 1 355 ? -21.062 11.375 14.188 1 78.38 355 LYS A O 1
ATOM 2841 N N . SER A 1 356 ? -19.672 13.055 14.195 1 62.47 356 SER A N 1
ATOM 2842 C CA . SER A 1 356 ? -20.234 13.805 15.32 1 62.47 356 SER A CA 1
ATOM 2843 C C . SER A 1 356 ? -21.641 14.312 15.016 1 62.47 356 SER A C 1
ATOM 2845 O O . SER A 1 356 ? -22.469 14.43 15.914 1 62.47 356 SER A O 1
ATOM 2847 N N . ILE A 1 357 ? -21.797 14.867 13.789 1 54.22 357 ILE A N 1
ATOM 2848 C CA . ILE A 1 357 ? -22.984 15.695 13.57 1 54.22 357 ILE A CA 1
ATOM 2849 C C . ILE A 1 357 ? -24.25 14.844 13.68 1 54.22 357 ILE A C 1
ATOM 2851 O O . ILE A 1 357 ? -25.297 15.344 14.062 1 54.22 357 ILE A O 1
ATOM 2855 N N . ASP A 1 358 ? -24.078 13.672 13.344 1 53.12 358 ASP A N 1
ATOM 2856 C CA . ASP A 1 358 ? -25.375 13.023 13.188 1 53.12 358 ASP A CA 1
ATOM 2857 C C . ASP A 1 358 ? -25.922 12.539 14.531 1 53.12 358 ASP A C 1
ATOM 2859 O O . ASP A 1 358 ? -25.391 12.891 15.586 1 53.12 358 ASP A O 1
ATOM 2863 N N . ILE A 1 359 ? -26.625 11.461 14.516 1 54.25 359 ILE A N 1
ATOM 2864 C CA . ILE A 1 359 ? -27.5 10.883 15.531 1 54.25 359 ILE A CA 1
ATOM 2865 C C . ILE A 1 359 ? -26.688 10.469 16.75 1 54.25 359 ILE A C 1
ATOM 2867 O O . ILE A 1 359 ? -25.812 9.602 16.656 1 54.25 359 ILE A O 1
ATOM 2871 N N . LYS A 1 360 ? -26.625 11.32 17.859 1 60.31 360 LYS A N 1
ATOM 2872 C CA . LYS A 1 360 ? -26 11.062 19.156 1 60.31 360 LYS A CA 1
ATOM 2873 C C . LYS A 1 360 ? -26.016 9.57 19.484 1 60.31 360 LYS A C 1
ATOM 2875 O O . LYS A 1 360 ? -25.078 9.047 20.062 1 60.31 360 LYS A O 1
ATOM 2880 N N . GLY A 1 361 ? -26.984 8.93 18.969 1 70.5 361 GLY A N 1
ATOM 2881 C CA . GLY A 1 361 ? -27.078 7.496 19.203 1 70.5 361 GLY A CA 1
ATOM 2882 C C . GLY A 1 361 ? -26.031 6.691 18.484 1 70.5 361 GLY A C 1
ATOM 2883 O O . GLY A 1 361 ? -25.484 5.73 19.031 1 70.5 361 GLY A O 1
ATOM 2884 N N . SER A 1 362 ? -25.609 7.125 17.359 1 75.12 362 SER A N 1
ATOM 2885 C CA . SER A 1 362 ? -24.641 6.406 16.547 1 75.12 362 SER A CA 1
ATOM 2886 C C . SER A 1 362 ? -23.25 6.477 17.172 1 75.12 362 SER A C 1
ATOM 2888 O O . SER A 1 362 ? -22.5 5.492 17.156 1 75.12 362 SER A O 1
ATOM 2890 N N . GLU A 1 363 ? -22.953 7.52 17.859 1 80 363 GLU A N 1
ATOM 2891 C CA . GLU A 1 363 ? -21.656 7.68 18.5 1 80 363 GLU A CA 1
ATOM 2892 C C . GLU A 1 363 ? -21.547 6.789 19.734 1 80 363 GLU A C 1
ATOM 2894 O O . GLU A 1 363 ? -20.469 6.27 20.031 1 80 363 GLU A O 1
ATOM 2899 N N . LEU A 1 364 ? -22.703 6.672 20.391 1 83.25 364 LEU A N 1
ATOM 2900 C CA . LEU A 1 364 ? -22.719 5.84 21.594 1 83.25 364 LEU A CA 1
ATOM 2901 C C . LEU A 1 364 ? -22.547 4.367 21.234 1 83.25 364 LEU A C 1
ATOM 2903 O O . LEU A 1 364 ? -21.844 3.633 21.922 1 83.25 364 LEU A O 1
ATOM 2907 N N . VAL A 1 365 ? -23.203 4 20.172 1 85.06 365 VAL A N 1
ATOM 2908 C CA . VAL A 1 365 ? -23.062 2.625 19.719 1 85.06 365 VAL A CA 1
ATOM 2909 C C . VAL A 1 365 ? -21.625 2.369 19.266 1 85.06 365 VAL A C 1
ATOM 2911 O O . VAL A 1 365 ? -21.047 1.328 19.594 1 85.06 365 VAL A O 1
ATOM 2914 N N . PHE A 1 366 ? -21.062 3.303 18.609 1 88.88 366 PHE A N 1
ATOM 2915 C CA . PHE A 1 366 ? -19.688 3.205 18.156 1 88.88 366 PHE A CA 1
ATOM 2916 C C . PHE A 1 366 ? -18.719 3.07 19.328 1 88.88 366 PHE A C 1
ATOM 2918 O O . PHE A 1 366 ? -17.828 2.221 19.312 1 88.88 366 PHE A O 1
ATOM 2925 N N . SER A 1 367 ? -18.953 3.838 20.281 1 86.88 367 SER A N 1
ATOM 2926 C CA . SER A 1 367 ? -18.094 3.842 21.469 1 86.88 367 SER A CA 1
ATOM 2927 C C . SER A 1 367 ? -18.234 2.541 22.25 1 86.88 367 SER A C 1
ATOM 2929 O O . SER A 1 367 ? -17.25 2.031 22.781 1 86.88 367 SER A O 1
ATOM 2931 N N . ALA A 1 368 ? -19.422 2.1 22.312 1 88.06 368 ALA A N 1
ATOM 2932 C CA . ALA A 1 368 ? -19.656 0.847 23.031 1 88.06 368 ALA A CA 1
ATOM 2933 C C . ALA A 1 368 ? -18.969 -0.32 22.344 1 88.06 368 ALA A C 1
ATOM 2935 O O . ALA A 1 368 ? -18.359 -1.175 23 1 88.06 368 ALA A O 1
ATOM 2936 N N . LEU A 1 369 ? -19.125 -0.375 21.062 1 89.94 369 LEU A N 1
ATOM 2937 C CA . LEU A 1 369 ? -18.438 -1.412 20.297 1 89.94 369 LEU A CA 1
ATOM 2938 C C . LEU A 1 369 ? -16.922 -1.316 20.484 1 89.94 369 LEU A C 1
ATOM 2940 O O . LEU A 1 369 ? -16.25 -2.334 20.672 1 89.94 369 LEU A O 1
ATOM 2944 N N . HIS A 1 370 ? -16.422 -0.13 20.391 1 91.75 370 HIS A N 1
ATOM 2945 C CA . HIS A 1 370 ? -15.008 0.132 20.578 1 91.75 370 HIS A CA 1
ATOM 2946 C C . HIS A 1 370 ? -14.523 -0.382 21.938 1 91.75 370 HIS A C 1
ATOM 2948 O O . HIS A 1 370 ? -13.523 -1.098 22.016 1 91.75 370 HIS A O 1
ATOM 2954 N N . ALA A 1 371 ? -15.242 -0.039 22.938 1 90.38 371 ALA A N 1
ATOM 2955 C CA . ALA A 1 371 ? -14.875 -0.441 24.297 1 90.38 371 ALA A CA 1
ATOM 2956 C C . ALA A 1 371 ? -14.93 -1.958 24.453 1 90.38 371 ALA A C 1
ATOM 2958 O O . ALA A 1 371 ? -14.07 -2.553 25.094 1 90.38 371 ALA A O 1
ATOM 2959 N N . LYS A 1 372 ? -15.906 -2.479 23.875 1 90.5 372 LYS A N 1
ATOM 2960 C CA . LYS A 1 372 ? -16.078 -3.926 23.969 1 90.5 372 LYS A CA 1
ATOM 2961 C C . LYS A 1 372 ? -14.93 -4.664 23.297 1 90.5 372 LYS A C 1
ATOM 2963 O O . LYS A 1 372 ? -14.406 -5.637 23.844 1 90.5 372 LYS A O 1
ATOM 2968 N N . LEU A 1 373 ? -14.547 -4.27 22.125 1 93.31 373 LEU A N 1
ATOM 2969 C CA . LEU A 1 373 ? -13.461 -4.922 21.391 1 93.31 373 LEU A CA 1
ATOM 2970 C C . LEU A 1 373 ? -12.141 -4.773 22.141 1 93.31 373 LEU A C 1
ATOM 2972 O O . LEU A 1 373 ? -11.336 -5.707 22.188 1 93.31 373 LEU A O 1
ATOM 2976 N N . LEU A 1 374 ? -11.93 -3.637 22.797 1 91.56 374 LEU A N 1
ATOM 2977 C CA . LEU A 1 374 ? -10.703 -3.404 23.562 1 91.56 374 LEU A CA 1
ATOM 2978 C C . LEU A 1 374 ? -10.672 -4.25 24.828 1 91.56 374 LEU A C 1
ATOM 2980 O O . LEU A 1 374 ? -9.648 -4.859 25.141 1 91.56 374 LEU A O 1
ATOM 2984 N N . ARG A 1 375 ? -11.734 -4.254 25.5 1 89.75 375 ARG A N 1
ATOM 2985 C CA . ARG A 1 375 ? -11.812 -4.949 26.781 1 89.75 375 ARG A CA 1
ATOM 2986 C C . ARG A 1 375 ? -11.617 -6.453 26.594 1 89.75 375 ARG A C 1
ATOM 2988 O O . ARG A 1 375 ? -10.906 -7.09 27.375 1 89.75 375 ARG A O 1
ATOM 2995 N N . ASP A 1 376 ? -12.203 -6.961 25.531 1 92.19 376 ASP A N 1
ATOM 2996 C CA . ASP A 1 376 ? -12.156 -8.406 25.312 1 92.19 376 ASP A CA 1
ATOM 2997 C C . ASP A 1 376 ? -11.039 -8.781 24.344 1 92.19 376 ASP A C 1
ATOM 2999 O O . ASP A 1 376 ? -10.875 -9.961 24 1 92.19 376 ASP A O 1
ATOM 3003 N N . ASN A 1 377 ? -10.289 -7.902 23.875 1 92.25 377 ASN A N 1
ATOM 3004 C CA . ASN A 1 377 ? -9.188 -8.125 22.938 1 92.25 377 ASN A CA 1
ATOM 3005 C C . ASN A 1 377 ? -9.648 -8.875 21.688 1 92.25 377 ASN A C 1
ATOM 3007 O O . ASN A 1 377 ? -9.07 -9.906 21.328 1 92.25 377 ASN A O 1
ATOM 3011 N N . LEU A 1 378 ? -10.68 -8.242 21.094 1 94.31 378 LEU A N 1
ATOM 3012 C CA . LEU A 1 378 ? -11.281 -8.836 19.906 1 94.31 378 LEU A CA 1
ATOM 3013 C C . LEU A 1 378 ? -11.023 -7.973 18.672 1 94.31 378 LEU A C 1
ATOM 3015 O O . LEU A 1 378 ? -10.719 -6.781 18.797 1 94.31 378 LEU A O 1
ATOM 3019 N N . LEU A 1 379 ? -11.047 -8.625 17.516 1 94.56 379 LEU A N 1
ATOM 3020 C CA . LEU A 1 379 ? -11.047 -7.895 16.25 1 94.56 379 LEU A CA 1
ATOM 3021 C C . LEU A 1 379 ? -12.312 -8.195 15.453 1 94.56 379 LEU A C 1
ATOM 3023 O O . LEU A 1 379 ? -12.922 -9.25 15.625 1 94.56 379 LEU A O 1
ATOM 3027 N N . GLY A 1 380 ? -12.719 -7.223 14.695 1 94.5 380 GLY A N 1
ATOM 3028 C CA . GLY A 1 380 ? -13.828 -7.406 13.781 1 94.5 380 GLY A CA 1
ATOM 3029 C C . GLY A 1 380 ? -13.398 -7.719 12.359 1 94.5 380 GLY A C 1
ATOM 3030 O O . GLY A 1 380 ? -12.32 -7.293 11.93 1 94.5 380 GLY A O 1
ATOM 3031 N N . ILE A 1 381 ? -14.117 -8.539 11.703 1 94.62 381 ILE A N 1
ATOM 3032 C CA . ILE A 1 381 ? -13.977 -8.766 10.266 1 94.62 381 ILE A CA 1
ATOM 3033 C C . ILE A 1 381 ? -15.148 -8.133 9.523 1 94.62 381 ILE A C 1
ATOM 3035 O O . ILE A 1 381 ? -16.297 -8.297 9.922 1 94.62 381 ILE A O 1
ATOM 3039 N N . GLY A 1 382 ? -14.805 -7.355 8.539 1 94.19 382 GLY A N 1
ATOM 3040 C CA . GLY A 1 382 ? -15.859 -6.648 7.832 1 94.19 382 GLY A CA 1
ATOM 3041 C C . GLY A 1 382 ? -15.734 -6.738 6.32 1 94.19 382 GLY A C 1
ATOM 3042 O O . GLY A 1 382 ? -14.672 -7.078 5.801 1 94.19 382 GLY A O 1
ATOM 3043 N N . TRP A 1 383 ? -16.875 -6.602 5.672 1 93 383 TRP A N 1
ATOM 3044 C CA . TRP A 1 383 ? -17 -6.391 4.234 1 93 383 TRP A CA 1
ATOM 3045 C C . TRP A 1 383 ? -17.109 -4.906 3.908 1 93 383 TRP A C 1
ATOM 3047 O O . TRP A 1 383 ? -18.031 -4.23 4.375 1 93 383 TRP A O 1
ATOM 3057 N N . PHE A 1 384 ? -16.141 -4.438 3.057 1 95.06 384 PHE A N 1
ATOM 3058 C CA . PHE A 1 384 ? -15.953 -2.992 3.018 1 95.06 384 PHE A CA 1
ATOM 3059 C C . PHE A 1 384 ? -15.914 -2.492 1.578 1 95.06 384 PHE A C 1
ATOM 3061 O O . PHE A 1 384 ? -15.219 -3.064 0.735 1 95.06 384 PHE A O 1
ATOM 3068 N N . ILE A 1 385 ? -16.766 -1.515 1.297 1 92.62 385 ILE A N 1
ATOM 3069 C CA . ILE A 1 385 ? -16.703 -0.697 0.09 1 92.62 385 ILE A CA 1
ATOM 3070 C C . ILE A 1 385 ? -16.406 0.754 0.464 1 92.62 385 ILE A C 1
ATOM 3072 O O . ILE A 1 385 ? -17.25 1.431 1.058 1 92.62 385 ILE A O 1
ATOM 3076 N N . ALA A 1 386 ? -15.258 1.213 0.121 1 90 386 ALA A N 1
ATOM 3077 C CA . ALA A 1 386 ? -14.766 2.5 0.608 1 90 386 ALA A CA 1
ATOM 3078 C C . ALA A 1 386 ? -15.492 3.656 -0.077 1 90 386 ALA A C 1
ATOM 3080 O O . ALA A 1 386 ? -15.812 4.66 0.561 1 90 386 ALA A O 1
ATOM 3081 N N . GLU A 1 387 ? -15.68 3.516 -1.368 1 88.19 387 GLU A N 1
ATOM 3082 C CA . GLU A 1 387 ? -16.312 4.559 -2.172 1 88.19 387 GLU A CA 1
ATOM 3083 C C . GLU A 1 387 ? -17.172 3.957 -3.283 1 88.19 387 GLU A C 1
ATOM 3085 O O . GLU A 1 387 ? -17.172 2.74 -3.488 1 88.19 387 GLU A O 1
ATOM 3090 N N . GLN A 1 388 ? -17.891 4.734 -3.934 1 79.38 388 GLN A N 1
ATOM 3091 C CA . GLN A 1 388 ? -18.859 4.281 -4.926 1 79.38 388 GLN A CA 1
ATOM 3092 C C . GLN A 1 388 ? -18.172 3.453 -6.016 1 79.38 388 GLN A C 1
ATOM 3094 O O . GLN A 1 388 ? -18.734 2.463 -6.484 1 79.38 388 GLN A O 1
ATOM 3099 N N . LYS A 1 389 ? -17 3.742 -6.473 1 77.38 389 LYS A N 1
ATOM 3100 C CA . LYS A 1 389 ? -16.359 2.994 -7.547 1 77.38 389 LYS A CA 1
ATOM 3101 C C . LYS A 1 389 ? -15.266 2.078 -7 1 77.38 389 LYS A C 1
ATOM 3103 O O . LYS A 1 389 ? -14.445 1.558 -7.758 1 77.38 389 LYS A O 1
ATOM 3108 N N . ALA A 1 390 ? -15.422 1.812 -5.727 1 84.56 390 ALA A N 1
ATOM 3109 C CA . ALA A 1 390 ? -14.406 0.956 -5.121 1 84.56 390 ALA A CA 1
ATOM 3110 C C . ALA A 1 390 ? -14.828 -0.51 -5.16 1 84.56 390 ALA A C 1
ATOM 3112 O O . ALA A 1 390 ? -16.031 -0.819 -5.133 1 84.56 390 ALA A O 1
ATOM 3113 N N . THR A 1 391 ? -13.859 -1.378 -5.27 1 85.25 391 THR A N 1
ATOM 3114 C CA . THR A 1 391 ? -14.109 -2.814 -5.215 1 85.25 391 THR A CA 1
ATOM 3115 C C . THR A 1 391 ? -14.297 -3.275 -3.771 1 85.25 391 THR A C 1
ATOM 3117 O O . THR A 1 391 ? -13.617 -2.791 -2.865 1 85.25 391 THR A O 1
ATOM 3120 N N . PRO A 1 392 ? -15.25 -4.172 -3.566 1 89.44 392 PRO A N 1
ATOM 3121 C CA . PRO A 1 392 ? -15.43 -4.727 -2.223 1 89.44 392 PRO A CA 1
ATOM 3122 C C . PRO A 1 392 ? -14.211 -5.512 -1.738 1 89.44 392 PRO A C 1
ATOM 3124 O O . PRO A 1 392 ? -13.555 -6.188 -2.533 1 89.44 392 PRO A O 1
ATOM 3127 N N . CYS A 1 393 ? -13.977 -5.387 -0.48 1 90.81 393 CYS A N 1
ATOM 3128 C CA . CYS A 1 393 ? -12.852 -6.117 0.097 1 90.81 393 CYS A CA 1
ATOM 3129 C C . CYS A 1 393 ? -13.133 -6.492 1.548 1 90.81 393 CYS A C 1
ATOM 3131 O O . CYS A 1 393 ? -14.055 -5.953 2.166 1 90.81 393 CYS A O 1
ATOM 3133 N N . PHE A 1 394 ? -12.383 -7.488 2.012 1 92.5 394 PHE A N 1
ATOM 3134 C CA . PHE A 1 394 ? -12.43 -7.852 3.424 1 92.5 394 PHE A CA 1
ATOM 3135 C C . PHE A 1 394 ? -11.453 -7.004 4.23 1 92.5 394 PHE A C 1
ATOM 3137 O O . PHE A 1 394 ? -10.344 -6.715 3.77 1 92.5 394 PHE A O 1
ATOM 3144 N N . VAL A 1 395 ? -11.938 -6.621 5.391 1 95.19 395 VAL A N 1
ATOM 3145 C CA . VAL A 1 395 ? -11.07 -5.809 6.23 1 95.19 395 VAL A CA 1
ATOM 3146 C C . VAL A 1 395 ? -11.086 -6.34 7.664 1 95.19 395 VAL A C 1
ATOM 3148 O O . VAL A 1 395 ? -12.086 -6.914 8.109 1 95.19 395 VAL A O 1
ATOM 3151 N N . ALA A 1 396 ? -9.977 -6.262 8.305 1 95.69 396 ALA A N 1
ATOM 3152 C CA . ALA A 1 396 ? -9.898 -6.438 9.75 1 95.69 396 ALA A CA 1
ATOM 3153 C C . ALA A 1 396 ? -10.156 -5.121 10.477 1 95.69 396 ALA A C 1
ATOM 3155 O O . ALA A 1 396 ? -9.617 -4.082 10.102 1 95.69 396 ALA A O 1
ATOM 3156 N N . ILE A 1 397 ? -11.031 -5.125 11.445 1 96.5 397 ILE A N 1
ATOM 3157 C CA . ILE A 1 397 ? -11.391 -3.953 12.234 1 96.5 397 ILE A CA 1
ATOM 3158 C C . ILE A 1 397 ? -10.711 -4.027 13.602 1 96.5 397 ILE A C 1
ATOM 3160 O O . ILE A 1 397 ? -11.062 -4.871 14.43 1 96.5 397 ILE A O 1
ATOM 3164 N N . ILE A 1 398 ? -9.82 -3.135 13.828 1 95.56 398 ILE A N 1
ATOM 3165 C CA . ILE A 1 398 ? -9.047 -3.182 15.07 1 95.56 398 ILE A CA 1
ATOM 3166 C C . ILE A 1 398 ? -9.258 -1.893 15.859 1 95.56 398 ILE A C 1
ATOM 3168 O O . ILE A 1 398 ? -9.062 -0.794 15.328 1 95.56 398 ILE A O 1
ATOM 3172 N N . ALA A 1 399 ? -9.633 -2.057 17.078 1 93.31 399 ALA A N 1
ATOM 3173 C CA . ALA A 1 399 ? -9.828 -0.908 17.953 1 93.31 399 ALA A CA 1
ATOM 3174 C C . ALA A 1 399 ? -8.5 -0.425 18.531 1 93.31 399 ALA A C 1
ATOM 3176 O O . ALA A 1 399 ? -7.629 -1.231 18.859 1 93.31 399 ALA A O 1
ATOM 3177 N N . THR A 1 400 ? -8.32 0.832 18.562 1 85.19 400 THR A N 1
ATOM 3178 C CA . THR A 1 400 ? -7.102 1.401 19.125 1 85.19 400 THR A CA 1
ATOM 3179 C C . THR A 1 400 ? -7.387 2.068 20.469 1 85.19 400 THR A C 1
ATOM 3181 O O . THR A 1 400 ? -8.391 2.768 20.625 1 85.19 400 THR A O 1
ATOM 3184 N N . PRO A 1 401 ? -6.453 1.789 21.344 1 80.62 401 PRO A N 1
ATOM 3185 C CA . PRO A 1 401 ? -6.629 2.48 22.625 1 80.62 401 PRO A CA 1
ATOM 3186 C C . PRO A 1 401 ? -6.469 3.994 22.5 1 80.62 401 PRO A C 1
ATOM 3188 O O . PRO A 1 401 ? -5.68 4.473 21.688 1 80.62 401 PRO A O 1
ATOM 3191 N N . THR A 1 402 ? -7.25 4.793 23.234 1 70.38 402 THR A N 1
ATOM 3192 C CA . THR A 1 402 ? -7.289 6.25 23.156 1 70.38 402 THR A CA 1
ATOM 3193 C C . THR A 1 402 ? -5.977 6.848 23.656 1 70.38 402 THR A C 1
ATOM 3195 O O . THR A 1 402 ? -5.695 8.023 23.422 1 70.38 402 THR A O 1
ATOM 3198 N N . SER A 1 403 ? -5.074 6.148 24.062 1 68.69 403 SER A N 1
ATOM 3199 C CA . SER A 1 403 ? -3.818 6.672 24.578 1 68.69 403 SER A CA 1
ATOM 3200 C C . SER A 1 403 ? -2.652 6.336 23.656 1 68.69 403 SER A C 1
ATOM 3202 O O . SER A 1 403 ? -1.492 6.566 24 1 68.69 403 SER A O 1
ATOM 3204 N N . THR A 1 404 ? -3.029 6.066 22.531 1 75.56 404 THR A N 1
ATOM 3205 C CA . THR A 1 404 ? -1.953 5.629 21.641 1 75.56 404 THR A CA 1
ATOM 3206 C C . THR A 1 404 ? -1.337 6.816 20.906 1 75.56 404 THR A C 1
ATOM 3208 O O . THR A 1 404 ? -2.018 7.496 20.141 1 75.56 404 THR A O 1
ATOM 3211 N N . ALA A 1 405 ? -0.113 7.113 21.203 1 71.56 405 ALA A N 1
ATOM 3212 C CA . ALA A 1 405 ? 0.636 8.164 20.531 1 71.56 405 ALA A CA 1
ATOM 3213 C C . ALA A 1 405 ? 1.278 7.641 19.25 1 71.56 405 ALA A C 1
ATOM 3215 O O . ALA A 1 405 ? 1.974 6.621 19.266 1 71.56 405 ALA A O 1
ATOM 3216 N N . VAL A 1 406 ? 0.932 8.211 18.125 1 73.69 406 VAL A N 1
ATOM 3217 C CA . VAL A 1 406 ? 1.527 7.844 16.844 1 73.69 406 VAL A CA 1
ATOM 3218 C C . VAL A 1 406 ? 2.666 8.805 16.516 1 73.69 406 VAL A C 1
ATOM 3220 O O . VAL A 1 406 ? 3.646 8.422 15.875 1 73.69 406 VAL A O 1
ATOM 3223 N N . LEU A 1 407 ? 2.561 9.992 16.859 1 70.81 407 LEU A N 1
ATOM 3224 C CA . LEU A 1 407 ? 3.576 11.039 16.797 1 70.81 407 LEU A CA 1
ATOM 3225 C C . LEU A 1 407 ? 3.773 11.688 18.156 1 70.81 407 LEU A C 1
ATOM 3227 O O . LEU A 1 407 ? 2.947 11.516 19.062 1 70.81 407 LEU A O 1
ATOM 3231 N N . ASP A 1 408 ? 4.875 12.18 18.375 1 62.66 408 ASP A N 1
ATOM 3232 C CA . ASP A 1 408 ? 5.145 12.836 19.641 1 62.66 408 ASP A CA 1
ATOM 3233 C C . ASP A 1 408 ? 4 13.773 20.031 1 62.66 408 ASP A C 1
ATOM 3235 O O . ASP A 1 408 ? 3.646 13.875 21.203 1 62.66 408 ASP A O 1
ATOM 3239 N N . ASP A 1 409 ? 3.363 14.289 19.062 1 59.56 409 ASP A N 1
ATOM 3240 C CA . ASP A 1 409 ? 2.367 15.312 19.359 1 59.56 409 ASP A CA 1
ATOM 3241 C C . ASP A 1 409 ? 0.978 14.883 18.891 1 59.56 409 ASP A C 1
ATOM 3243 O O . ASP A 1 409 ? 0.072 15.711 18.781 1 59.56 409 ASP A O 1
ATOM 3247 N N . PHE A 1 410 ? 0.82 13.664 18.703 1 71.81 410 PHE A N 1
ATOM 3248 C CA . PHE A 1 410 ? -0.467 13.242 18.172 1 71.81 410 PHE A CA 1
ATOM 3249 C C . PHE A 1 410 ? -0.916 11.93 18.812 1 71.81 410 PHE A C 1
ATOM 3251 O O . PHE A 1 410 ? -0.279 10.891 18.625 1 71.81 410 PHE A O 1
ATOM 3258 N N . VAL A 1 411 ? -1.963 12.156 19.609 1 75.19 411 VAL A N 1
ATOM 3259 C CA . VAL A 1 411 ? -2.609 10.984 20.203 1 75.19 411 VAL A CA 1
ATOM 3260 C C . VAL A 1 411 ? -3.867 10.641 19.406 1 75.19 411 VAL A C 1
ATOM 3262 O O . VAL A 1 411 ? -4.68 11.516 19.109 1 75.19 411 VAL A O 1
ATOM 3265 N N . LEU A 1 412 ? -3.998 9.43 19.078 1 81.06 412 LEU A N 1
ATOM 3266 C CA . LEU A 1 412 ? -5.125 8.969 18.266 1 81.06 412 LEU A CA 1
ATOM 3267 C C . LEU A 1 412 ? -6.434 9.094 19.047 1 81.06 412 LEU A C 1
ATOM 3269 O O . LEU A 1 412 ? -6.488 8.766 20.234 1 81.06 412 LEU A O 1
ATOM 3273 N N . PRO A 1 413 ? -7.395 9.656 18.406 1 81.94 413 PRO A N 1
ATOM 3274 C CA . PRO A 1 413 ? -8.719 9.633 19.031 1 81.94 413 PRO A CA 1
ATOM 3275 C C . PRO A 1 413 ? -9.344 8.242 19.047 1 81.94 413 PRO A C 1
ATOM 3277 O O . PRO A 1 413 ? -8.719 7.281 18.594 1 81.94 413 PRO A O 1
ATOM 3280 N N . GLN A 1 414 ? -10.531 8.172 19.672 1 86.62 414 GLN A N 1
ATOM 3281 C CA . GLN A 1 414 ? -11.258 6.906 19.672 1 86.62 414 GLN A CA 1
ATOM 3282 C C . GLN A 1 414 ? -11.656 6.508 18.25 1 86.62 414 GLN A C 1
ATOM 3284 O O . GLN A 1 414 ? -12.219 7.312 17.5 1 86.62 414 GLN A O 1
ATOM 3289 N N . GLY A 1 415 ? -11.281 5.363 17.859 1 90.88 415 GLY A N 1
ATOM 3290 C CA . GLY A 1 415 ? -11.609 4.91 16.531 1 90.88 415 GLY A CA 1
ATOM 3291 C C . GLY A 1 415 ? -11.109 3.51 16.234 1 90.88 415 GLY A C 1
ATOM 3292 O O . GLY A 1 415 ? -10.719 2.777 17.141 1 90.88 415 GLY A O 1
ATOM 3293 N N . PHE A 1 416 ? -11.359 3.104 15.016 1 94.5 416 PHE A N 1
ATOM 3294 C CA . PHE A 1 416 ? -10.93 1.799 14.523 1 94.5 416 PHE A CA 1
ATOM 3295 C C . PHE A 1 416 ? -9.977 1.949 13.344 1 94.5 416 PHE A C 1
ATOM 3297 O O . PHE A 1 416 ? -10.078 2.91 12.578 1 94.5 416 PHE A O 1
ATOM 3304 N N . PHE A 1 417 ? -9.094 1.045 13.281 1 94.69 417 PHE A N 1
ATOM 3305 C CA . PHE A 1 417 ? -8.32 0.911 12.062 1 94.69 417 PHE A CA 1
ATOM 3306 C C . PHE A 1 417 ? -8.867 -0.208 11.188 1 94.69 417 PHE A C 1
ATOM 3308 O O . PHE A 1 417 ? -9.227 -1.275 11.688 1 94.69 417 PHE A O 1
ATOM 3315 N N . LEU A 1 418 ? -9.008 0.097 9.961 1 96.12 418 LEU A N 1
ATOM 3316 C CA . LEU A 1 418 ? -9.375 -0.901 8.961 1 96.12 418 LEU A CA 1
ATOM 3317 C C . LEU A 1 418 ? -8.156 -1.359 8.172 1 96.12 418 LEU A C 1
ATOM 3319 O O . LEU A 1 418 ? -7.484 -0.546 7.531 1 96.12 418 LEU A O 1
ATOM 3323 N N . ILE A 1 419 ? -7.895 -2.645 8.234 1 94.38 419 ILE A N 1
ATOM 3324 C CA . ILE A 1 419 ? -6.785 -3.229 7.484 1 94.38 419 ILE A CA 1
ATOM 3325 C C . ILE A 1 419 ? -7.328 -4.184 6.422 1 94.38 419 ILE A C 1
ATOM 3327 O O . ILE A 1 419 ? -8.008 -5.16 6.746 1 94.38 419 ILE A O 1
ATOM 3331 N N . GLN A 1 420 ? -7.039 -3.877 5.188 1 92.94 420 GLN A N 1
ATOM 3332 C CA . GLN A 1 420 ? -7.535 -4.723 4.105 1 92.94 420 GLN A CA 1
ATOM 3333 C C . GLN A 1 420 ? -6.84 -6.082 4.109 1 92.94 420 GLN A C 1
ATOM 3335 O O . GLN A 1 420 ? -5.609 -6.156 4.137 1 92.94 420 GLN A O 1
ATOM 3340 N N . LEU A 1 421 ? -7.605 -7.094 4.062 1 92.38 421 LEU A N 1
ATOM 3341 C CA . LEU A 1 421 ? -7.094 -8.461 4.055 1 92.38 421 LEU A CA 1
ATOM 3342 C C . LEU A 1 421 ? -6.953 -8.977 2.627 1 92.38 421 LEU A C 1
ATOM 3344 O O . LEU A 1 421 ? -7.789 -8.688 1.77 1 92.38 421 LEU A O 1
ATOM 3348 N N . PRO A 1 422 ? -5.941 -9.734 2.318 1 89.25 422 PRO A N 1
ATOM 3349 C CA . PRO A 1 422 ? -5.75 -10.273 0.97 1 89.25 422 PRO A CA 1
ATOM 3350 C C . PRO A 1 422 ? -6.754 -11.367 0.621 1 89.25 422 PRO A C 1
ATOM 3352 O O . PRO A 1 422 ? -7.133 -12.164 1.485 1 89.25 422 PRO A O 1
ATOM 3355 N N . THR A 1 423 ? -7.156 -11.359 -0.571 1 86.19 423 THR A N 1
ATOM 3356 C CA . THR A 1 423 ? -7.973 -12.445 -1.105 1 86.19 423 THR A CA 1
ATOM 3357 C C . THR A 1 423 ? -7.098 -13.508 -1.759 1 86.19 423 THR A C 1
ATOM 3359 O O . THR A 1 423 ? -5.879 -13.352 -1.844 1 86.19 423 THR A O 1
ATOM 3362 N N . ALA A 1 424 ? -7.68 -14.555 -2.178 1 79.88 424 ALA A N 1
ATOM 3363 C CA . ALA A 1 424 ? -6.945 -15.656 -2.797 1 79.88 424 ALA A CA 1
ATOM 3364 C C . ALA A 1 424 ? -6.164 -15.18 -4.016 1 79.88 424 ALA A C 1
ATOM 3366 O O . ALA A 1 424 ? -5.062 -15.672 -4.289 1 79.88 424 ALA A O 1
ATOM 3367 N N . ASP A 1 425 ? -6.73 -14.219 -4.691 1 76.44 425 ASP A N 1
ATOM 3368 C CA . ASP A 1 425 ? -6.125 -13.719 -5.922 1 76.44 425 ASP A CA 1
ATOM 3369 C C . ASP A 1 425 ? -4.906 -12.852 -5.621 1 76.44 425 ASP A C 1
ATOM 3371 O O . ASP A 1 425 ? -4.043 -12.664 -6.48 1 76.44 425 ASP A O 1
ATOM 3375 N N . ASP A 1 426 ? -4.863 -12.336 -4.477 1 80.19 426 ASP A N 1
ATOM 3376 C CA . ASP A 1 426 ? -3.795 -11.414 -4.094 1 80.19 426 ASP A CA 1
ATOM 3377 C C . ASP A 1 426 ? -2.57 -12.18 -3.588 1 80.19 426 ASP A C 1
ATOM 3379 O O . ASP A 1 426 ? -1.496 -11.594 -3.424 1 80.19 426 ASP A O 1
ATOM 3383 N N . ILE A 1 427 ? -2.762 -13.43 -3.289 1 81.25 427 ILE A N 1
ATOM 3384 C CA . ILE A 1 427 ? -1.716 -14.188 -2.611 1 81.25 427 ILE A CA 1
ATOM 3385 C C . ILE A 1 427 ? -0.917 -14.992 -3.637 1 81.25 427 ILE A C 1
ATOM 3387 O O . ILE A 1 427 ? -1.492 -15.711 -4.453 1 81.25 427 ILE A O 1
ATOM 3391 N N . ARG A 1 428 ? 0.337 -14.805 -3.613 1 76 428 ARG A N 1
ATOM 3392 C CA . ARG A 1 428 ? 1.254 -15.57 -4.457 1 76 428 ARG A CA 1
ATOM 3393 C C . ARG A 1 428 ? 2.008 -16.609 -3.643 1 76 428 ARG A C 1
ATOM 3395 O O . ARG A 1 428 ? 2.213 -16.438 -2.438 1 76 428 ARG A O 1
ATOM 3402 N N . THR A 1 429 ? 2.361 -17.609 -4.262 1 73.56 429 THR A N 1
ATOM 3403 C CA . THR A 1 429 ? 3.023 -18.703 -3.557 1 73.56 429 THR A CA 1
ATOM 3404 C C . THR A 1 429 ? 4.539 -18.562 -3.633 1 73.56 429 THR A C 1
ATOM 3406 O O . THR A 1 429 ? 5.055 -17.797 -4.453 1 73.56 429 THR A O 1
ATOM 3409 N N . VAL A 1 430 ? 5.145 -19.125 -2.625 1 73.75 430 VAL A N 1
ATOM 3410 C CA . VAL A 1 430 ? 6.602 -19.172 -2.574 1 73.75 430 VAL A CA 1
ATOM 3411 C C . VAL A 1 430 ? 7.074 -20.609 -2.756 1 73.75 430 VAL A C 1
ATOM 3413 O O . VAL A 1 430 ? 6.434 -21.547 -2.273 1 73.75 430 VAL A O 1
ATOM 3416 N N . PRO A 1 431 ? 8.18 -20.75 -3.467 1 66 431 PRO A N 1
ATOM 3417 C CA . PRO A 1 431 ? 8.695 -22.109 -3.633 1 66 431 PRO A CA 1
ATOM 3418 C C . PRO A 1 431 ? 8.969 -22.812 -2.301 1 66 431 PRO A C 1
ATOM 3420 O O . PRO A 1 431 ? 9.422 -22.172 -1.349 1 66 431 PRO A O 1
ATOM 3423 N N . PRO A 1 432 ? 8.5 -24.047 -2.193 1 63.75 432 PRO A N 1
ATOM 3424 C CA . PRO A 1 432 ? 8.711 -24.781 -0.944 1 63.75 432 PRO A CA 1
ATOM 3425 C C . PRO A 1 432 ? 10.188 -25.016 -0.64 1 63.75 432 PRO A C 1
ATOM 3427 O O . PRO A 1 432 ? 11.008 -25.078 -1.559 1 63.75 432 PRO A O 1
ATOM 3430 N N . ARG A 1 433 ? 10.531 -24.797 0.556 1 64.62 433 ARG A N 1
ATOM 3431 C CA . ARG A 1 433 ? 11.891 -25.109 0.978 1 64.62 433 ARG A CA 1
ATOM 3432 C C . ARG A 1 433 ? 11.891 -25.969 2.24 1 64.62 433 ARG A C 1
ATOM 3434 O O . ARG A 1 433 ? 10.961 -25.891 3.045 1 64.62 433 ARG A O 1
ATOM 3441 N N . THR A 1 434 ? 12.906 -26.906 2.168 1 58.97 434 THR A N 1
ATOM 3442 C CA . THR A 1 434 ? 13.078 -27.781 3.324 1 58.97 434 THR A CA 1
ATOM 3443 C C . THR A 1 434 ? 13.438 -26.969 4.566 1 58.97 434 THR A C 1
ATOM 3445 O O . THR A 1 434 ? 14.18 -25.984 4.48 1 58.97 434 THR A O 1
ATOM 3448 N N . LYS A 1 435 ? 12.82 -27.234 5.652 1 64.56 435 LYS A N 1
ATOM 3449 C CA . LYS A 1 435 ? 13.023 -26.641 6.965 1 64.56 435 LYS A CA 1
ATOM 3450 C C . LYS A 1 435 ? 14.398 -26.969 7.527 1 64.56 435 LYS A C 1
ATOM 3452 O O . LYS A 1 435 ? 14.781 -28.141 7.59 1 64.56 435 LYS A O 1
ATOM 3457 N N . ALA A 1 436 ? 15.266 -25.953 7.586 1 66.5 436 ALA A N 1
ATOM 3458 C CA . ALA A 1 436 ? 16.5 -26.219 8.312 1 66.5 436 ALA A CA 1
ATOM 3459 C C . ALA A 1 436 ? 16.266 -26.219 9.82 1 66.5 436 ALA A C 1
ATOM 3461 O O . ALA A 1 436 ? 15.594 -25.328 10.344 1 66.5 436 ALA A O 1
ATOM 3462 N N . LYS A 1 437 ? 16.484 -27.328 10.516 1 69.94 437 LYS A N 1
ATOM 3463 C CA . LYS A 1 437 ? 16.328 -27.406 11.969 1 69.94 437 LYS A CA 1
ATOM 3464 C C . LYS A 1 437 ? 17.406 -26.578 12.68 1 69.94 437 LYS A C 1
ATOM 3466 O O . LYS A 1 437 ? 18.594 -26.672 12.359 1 69.94 437 LYS A O 1
ATOM 3471 N N . PRO A 1 438 ? 16.906 -25.703 13.516 1 73.81 438 PRO A N 1
ATOM 3472 C CA . PRO A 1 438 ? 17.859 -24.875 14.227 1 73.81 438 PRO A CA 1
ATOM 3473 C C . PRO A 1 438 ? 18.766 -25.672 15.156 1 73.81 438 PRO A C 1
ATOM 3475 O O . PRO A 1 438 ? 18.328 -26.656 15.766 1 73.81 438 PRO A O 1
ATOM 3478 N N . ASP A 1 439 ? 20.016 -25.375 15.062 1 77.38 439 ASP A N 1
ATOM 3479 C CA . ASP A 1 439 ? 20.984 -25.984 15.969 1 77.38 439 ASP A CA 1
ATOM 3480 C C . ASP A 1 439 ? 20.969 -25.312 17.328 1 77.38 439 ASP A C 1
ATOM 3482 O O . ASP A 1 439 ? 20.953 -24.078 17.422 1 77.38 439 ASP A O 1
ATOM 3486 N N . ASN A 1 440 ? 20.906 -26.016 18.406 1 78.25 440 ASN A N 1
ATOM 3487 C CA . ASN A 1 440 ? 20.797 -25.531 19.766 1 78.25 440 ASN A CA 1
ATOM 3488 C C . ASN A 1 440 ? 21.953 -24.609 20.141 1 78.25 440 ASN A C 1
ATOM 3490 O O . ASN A 1 440 ? 21.781 -23.656 20.906 1 78.25 440 ASN A O 1
ATOM 3494 N N . THR A 1 441 ? 23.109 -24.938 19.641 1 78.19 441 THR A N 1
ATOM 3495 C CA . THR A 1 441 ? 24.281 -24.109 19.922 1 78.19 441 THR A CA 1
ATOM 3496 C C . THR A 1 441 ? 24.094 -22.703 19.391 1 78.19 441 THR A C 1
ATOM 3498 O O . THR A 1 441 ? 24.469 -21.719 20.047 1 78.19 441 THR A O 1
ATOM 3501 N N . LEU A 1 442 ? 23.484 -22.688 18.359 1 84.31 442 LEU A N 1
ATOM 3502 C CA . LEU A 1 442 ? 23.234 -21.391 17.75 1 84.31 442 LEU A CA 1
ATOM 3503 C C . LEU A 1 442 ? 22.141 -20.625 18.5 1 84.31 442 LEU A C 1
ATOM 3505 O O . LEU A 1 442 ? 22.219 -19.406 18.656 1 84.31 442 LEU A O 1
ATOM 3509 N N . LEU A 1 443 ? 21.234 -21.344 19.047 1 84.19 443 LEU A N 1
ATOM 3510 C CA . LEU A 1 443 ? 20.125 -20.734 19.766 1 84.19 443 LEU A CA 1
ATOM 3511 C C . LEU A 1 443 ? 20.625 -20.031 21.031 1 84.19 443 LEU A C 1
ATOM 3513 O O . LEU A 1 443 ? 20.125 -18.953 21.375 1 84.19 443 LEU A O 1
ATOM 3517 N N . SER A 1 444 ? 21.594 -20.625 21.672 1 81.25 444 SER A N 1
ATOM 3518 C CA . SER A 1 444 ? 22.156 -20.031 22.859 1 81.25 444 SER A CA 1
ATOM 3519 C C . SER A 1 444 ? 22.922 -18.75 22.531 1 81.25 444 SER A C 1
ATOM 3521 O O . SER A 1 444 ? 22.906 -17.781 23.297 1 81.25 444 SER A O 1
ATOM 3523 N N . GLY A 1 445 ? 23.609 -18.781 21.469 1 81.88 445 GLY A N 1
ATOM 3524 C CA . GLY A 1 445 ? 24.297 -17.578 21.031 1 81.88 445 GLY A CA 1
ATOM 3525 C C . GLY A 1 445 ? 23.375 -16.422 20.734 1 81.88 445 GLY A C 1
ATOM 3526 O O . GLY A 1 445 ? 23.672 -15.273 21.062 1 81.88 445 GLY A O 1
ATOM 3527 N N . PHE A 1 446 ? 22.234 -16.766 20.297 1 86.06 446 PHE A N 1
ATOM 3528 C CA . PHE A 1 446 ? 21.297 -15.719 19.922 1 86.06 446 PHE A CA 1
ATOM 3529 C C . PHE A 1 446 ? 20.625 -15.133 21.156 1 86.06 446 PHE A C 1
ATOM 3531 O O . PHE A 1 446 ? 20.125 -14 21.141 1 86.06 446 PHE A O 1
ATOM 3538 N N . LYS A 1 447 ? 20.594 -15.875 22.203 1 85.19 447 LYS A N 1
ATOM 3539 C CA . LYS A 1 447 ? 20.031 -15.352 23.453 1 85.19 447 LYS A CA 1
ATOM 3540 C C . LYS A 1 447 ? 20.781 -14.109 23.906 1 85.19 447 LYS A C 1
ATOM 3542 O O . LYS A 1 447 ? 20.172 -13.117 24.312 1 85.19 447 LYS A O 1
ATOM 3547 N N . GLN A 1 448 ? 22.078 -14.211 23.75 1 85.56 448 GLN A N 1
ATOM 3548 C CA . GLN A 1 448 ? 22.906 -13.094 24.172 1 85.56 448 GLN A CA 1
ATOM 3549 C C . GLN A 1 448 ? 22.812 -11.93 23.188 1 85.56 448 GLN A C 1
ATOM 3551 O O . GLN A 1 448 ? 22.844 -10.766 23.609 1 85.56 448 GLN A O 1
ATOM 3556 N N . ILE A 1 449 ? 22.688 -12.234 22.016 1 87.19 449 ILE A N 1
ATOM 3557 C CA . ILE A 1 449 ? 22.594 -11.203 21 1 87.19 449 ILE A CA 1
ATOM 3558 C C . ILE A 1 449 ? 21.297 -10.422 21.156 1 87.19 449 ILE A C 1
ATOM 3560 O O . ILE A 1 449 ? 21.297 -9.188 21.156 1 87.19 449 ILE A O 1
ATOM 3564 N N . VAL A 1 450 ? 20.203 -11.109 21.359 1 87.94 450 VAL A N 1
ATOM 3565 C CA . VAL A 1 450 ? 18.891 -10.5 21.5 1 87.94 450 VAL A CA 1
ATOM 3566 C C . VAL A 1 450 ? 18.844 -9.625 22.75 1 87.94 450 VAL A C 1
ATOM 3568 O O . VAL A 1 450 ? 18.312 -8.508 22.719 1 87.94 450 VAL A O 1
ATOM 3571 N N . ARG A 1 451 ? 19.453 -10.102 23.719 1 85 451 ARG A N 1
ATOM 3572 C CA . ARG A 1 451 ? 19.5 -9.336 24.969 1 85 451 ARG A CA 1
ATOM 3573 C C . ARG A 1 451 ? 20.359 -8.086 24.828 1 85 451 ARG A C 1
ATOM 3575 O O . ARG A 1 451 ? 20.047 -7.039 25.391 1 85 451 ARG A O 1
ATOM 3582 N N . GLY A 1 452 ? 21.344 -8.188 24.047 1 85.75 452 GLY A N 1
ATOM 3583 C CA . GLY A 1 452 ? 22.281 -7.09 23.891 1 85.75 452 GLY A CA 1
ATOM 3584 C C . GLY A 1 452 ? 21.75 -5.953 23.047 1 85.75 452 GLY A C 1
ATOM 3585 O O . GLY A 1 452 ? 22.172 -4.805 23.203 1 85.75 452 GLY A O 1
ATOM 3586 N N . ILE A 1 453 ? 20.812 -6.242 22.156 1 86.75 453 ILE A N 1
ATOM 3587 C CA . ILE A 1 453 ? 20.312 -5.188 21.281 1 86.75 453 ILE A CA 1
ATOM 3588 C C . ILE A 1 453 ? 18.812 -5.047 21.453 1 86.75 453 ILE A C 1
ATOM 3590 O O . ILE A 1 453 ? 18.094 -4.805 20.484 1 86.75 453 ILE A O 1
ATOM 3594 N N . GLU A 1 454 ? 18.391 -5.242 22.531 1 88.5 454 GLU A N 1
ATOM 3595 C CA . GLU A 1 454 ? 16.984 -5 22.844 1 88.5 454 GLU A CA 1
ATOM 3596 C C . GLU A 1 454 ? 16.672 -3.51 22.859 1 88.5 454 GLU A C 1
ATOM 3598 O O . GLU A 1 454 ? 17.391 -2.723 23.469 1 88.5 454 GLU A O 1
ATOM 3603 N N . LEU A 1 455 ? 15.734 -3.156 22.094 1 87.94 455 LEU A N 1
ATOM 3604 C CA . LEU A 1 455 ? 15.305 -1.762 22.047 1 87.94 455 LEU A CA 1
ATOM 3605 C C . LEU A 1 455 ? 14.219 -1.485 23.078 1 87.94 455 LEU A C 1
ATOM 3607 O O . LEU A 1 455 ? 13.156 -2.117 23.062 1 87.94 455 LEU A O 1
ATOM 3611 N N . ARG A 1 456 ? 14.43 -0.623 23.891 1 81.44 456 ARG A N 1
ATOM 3612 C CA . ARG A 1 456 ? 13.445 -0.276 24.922 1 81.44 456 ARG A CA 1
ATOM 3613 C C . ARG A 1 456 ? 12.273 0.485 24.312 1 81.44 456 ARG A C 1
ATOM 3615 O O . ARG A 1 456 ? 11.125 0.268 24.688 1 81.44 456 ARG A O 1
ATOM 3622 N N . SER A 1 457 ? 12.641 1.38 23.531 1 82.75 457 SER A N 1
ATOM 3623 C CA . SER A 1 457 ? 11.586 2.139 22.875 1 82.75 457 SER A CA 1
ATOM 3624 C C . SER A 1 457 ? 11.938 2.422 21.406 1 82.75 457 SER A C 1
ATOM 3626 O O . SER A 1 457 ? 13.109 2.629 21.078 1 82.75 457 SER A O 1
ATOM 3628 N N . PHE A 1 458 ? 11.016 2.26 20.656 1 83.31 458 PHE A N 1
ATOM 3629 C CA . PHE A 1 458 ? 11.156 2.598 19.25 1 83.31 458 PHE A CA 1
ATOM 3630 C C . PHE A 1 458 ? 9.852 3.166 18.703 1 83.31 458 PHE A C 1
ATOM 3632 O O . PHE A 1 458 ? 8.812 2.5 18.734 1 83.31 458 PHE A O 1
ATOM 3639 N N . TYR A 1 459 ? 9.977 4.434 18.25 1 81.19 459 TYR A N 1
ATOM 3640 C CA . TYR A 1 459 ? 8.836 5.102 17.641 1 81.19 459 TYR A CA 1
ATOM 3641 C C . TYR A 1 459 ? 9.172 5.582 16.234 1 81.19 459 TYR A C 1
ATOM 3643 O O . TYR A 1 459 ? 9.852 6.598 16.062 1 81.19 459 TYR A O 1
ATOM 3651 N N . PRO A 1 460 ? 8.711 4.867 15.297 1 80.56 460 PRO A N 1
ATOM 3652 C CA . PRO A 1 460 ? 9.039 5.234 13.922 1 80.56 460 PRO A CA 1
ATOM 3653 C C . PRO A 1 460 ? 8.625 6.66 13.57 1 80.56 460 PRO A C 1
ATOM 3655 O O . PRO A 1 460 ? 9.258 7.309 12.742 1 80.56 460 PRO A O 1
ATOM 3658 N N . GLY A 1 461 ? 7.598 7.16 14.211 1 77.31 461 GLY A N 1
ATOM 3659 C CA . GLY A 1 461 ? 7.109 8.5 13.938 1 77.31 461 GLY A CA 1
ATOM 3660 C C . GLY A 1 461 ? 8.078 9.586 14.367 1 77.31 461 GLY A C 1
ATOM 3661 O O . GLY A 1 461 ? 7.898 10.758 14.023 1 77.31 461 GLY A O 1
ATOM 3662 N N . LYS A 1 462 ? 9.102 9.234 14.984 1 77.25 462 LYS A N 1
ATOM 3663 C CA . LYS A 1 462 ? 10.102 10.195 15.422 1 77.25 462 LYS A CA 1
ATOM 3664 C C . LYS A 1 462 ? 11.164 10.414 14.352 1 77.25 462 LYS A C 1
ATOM 3666 O O . LYS A 1 462 ? 11.906 11.398 14.398 1 77.25 462 LYS A O 1
ATOM 3671 N N . TYR A 1 463 ? 11.172 9.508 13.445 1 81.5 463 TYR A N 1
ATOM 3672 C CA . TYR A 1 463 ? 12.203 9.57 12.414 1 81.5 463 TYR A CA 1
ATOM 3673 C C . TYR A 1 463 ? 11.633 10.086 11.102 1 81.5 463 TYR A C 1
ATOM 3675 O O . TYR A 1 463 ? 10.539 9.688 10.688 1 81.5 463 TYR A O 1
ATOM 3683 N N . SER A 1 464 ? 12.352 11.047 10.492 1 80.06 464 SER A N 1
ATOM 3684 C CA . SER A 1 464 ? 11.945 11.562 9.188 1 80.06 464 SER A CA 1
ATOM 3685 C C . SER A 1 464 ? 12.469 10.688 8.062 1 80.06 464 SER A C 1
ATOM 3687 O O . SER A 1 464 ? 13.422 9.922 8.25 1 80.06 464 SER A O 1
ATOM 3689 N N . ASN A 1 465 ? 11.766 10.758 6.953 1 81.19 465 ASN A N 1
ATOM 3690 C CA . ASN A 1 465 ? 12.242 10.086 5.754 1 81.19 465 ASN A CA 1
ATOM 3691 C C . ASN A 1 465 ? 13.531 10.719 5.23 1 81.19 465 ASN A C 1
ATOM 3693 O O . ASN A 1 465 ? 13.523 11.844 4.738 1 81.19 465 ASN A O 1
ATOM 3697 N N . ILE A 1 466 ? 14.531 10.039 5.309 1 81.56 466 ILE A N 1
ATOM 3698 C CA . ILE A 1 466 ? 15.859 10.562 5.016 1 81.56 466 ILE A CA 1
ATOM 3699 C C . ILE A 1 466 ? 15.961 10.914 3.533 1 81.56 466 ILE A C 1
ATOM 3701 O O . ILE A 1 466 ? 16.609 11.891 3.162 1 81.56 466 ILE A O 1
ATOM 3705 N N . ALA A 1 467 ? 15.43 10.078 2.691 1 81.25 467 ALA A N 1
ATOM 3706 C CA . ALA A 1 467 ? 15.477 10.344 1.256 1 81.25 467 ALA A CA 1
ATOM 3707 C C . ALA A 1 467 ? 14.75 11.641 0.912 1 81.25 467 ALA A C 1
ATOM 3709 O O . ALA A 1 467 ? 15.242 12.438 0.111 1 81.25 467 ALA A O 1
ATOM 3710 N N . LEU A 1 468 ? 13.664 11.781 1.5 1 77.06 468 LEU A N 1
ATOM 3711 C CA . LEU A 1 468 ? 12.891 13 1.275 1 77.06 468 LEU A CA 1
ATOM 3712 C C . LEU A 1 468 ? 13.625 14.219 1.812 1 77.06 468 LEU A C 1
ATOM 3714 O O . LEU A 1 468 ? 13.672 15.258 1.153 1 77.06 468 LEU A O 1
ATOM 3718 N N . GLN A 1 469 ? 14.133 14.094 2.986 1 76.62 469 GLN A N 1
ATOM 3719 C CA . GLN A 1 469 ? 14.883 15.18 3.6 1 76.62 469 GLN A CA 1
ATOM 3720 C C . GLN A 1 469 ? 16.078 15.578 2.74 1 76.62 469 GLN A C 1
ATOM 3722 O O . GLN A 1 469 ? 16.359 16.766 2.549 1 76.62 469 GLN A O 1
ATOM 3727 N N . TRP A 1 470 ? 16.734 14.602 2.275 1 79.25 470 TRP A N 1
ATOM 3728 C CA . TRP A 1 470 ? 17.906 14.844 1.442 1 79.25 470 TRP A CA 1
ATOM 3729 C C . TRP A 1 470 ? 17.516 15.531 0.138 1 79.25 470 TRP A C 1
ATOM 3731 O O . TRP A 1 470 ? 18.156 16.5 -0.278 1 79.25 470 TRP A O 1
ATOM 3741 N N . HIS A 1 471 ? 16.562 15.047 -0.471 1 78.12 471 HIS A N 1
ATOM 3742 C CA . HIS A 1 471 ? 16.062 15.617 -1.717 1 78.12 471 HIS A CA 1
ATOM 3743 C C . HIS A 1 471 ? 15.711 17.094 -1.545 1 78.12 471 HIS A C 1
ATOM 3745 O O . HIS A 1 471 ? 16.125 17.922 -2.348 1 78.12 471 HIS A O 1
ATOM 3751 N N . TYR A 1 472 ? 15.055 17.422 -0.555 1 74.94 472 TYR A N 1
ATOM 3752 C CA . TYR A 1 472 ? 14.578 18.781 -0.361 1 74.94 472 TYR A CA 1
ATOM 3753 C C . TYR A 1 472 ? 15.703 19.688 0.129 1 74.94 472 TYR A C 1
ATOM 3755 O O . TYR A 1 472 ? 15.727 20.875 -0.177 1 74.94 472 TYR A O 1
ATOM 3763 N N . THR A 1 473 ? 16.531 19.109 0.911 1 77.69 473 THR A N 1
ATOM 3764 C CA . THR A 1 473 ? 17.703 19.875 1.319 1 77.69 473 THR A CA 1
ATOM 3765 C C . THR A 1 473 ? 18.516 20.328 0.102 1 77.69 473 THR A C 1
ATOM 3767 O O . THR A 1 473 ? 18.953 21.469 0.031 1 77.69 473 THR A O 1
ATOM 3770 N N . ILE A 1 474 ? 18.688 19.453 -0.791 1 79.12 474 ILE A N 1
ATOM 3771 C CA . ILE A 1 474 ? 19.422 19.766 -2.01 1 79.12 474 ILE A CA 1
ATOM 3772 C C . ILE A 1 474 ? 18.641 20.766 -2.854 1 79.12 474 ILE A C 1
ATOM 3774 O O . ILE A 1 474 ? 19.203 21.734 -3.375 1 79.12 474 ILE A O 1
ATOM 3778 N N . LEU A 1 475 ? 17.406 20.516 -3.012 1 77.19 475 LEU A N 1
ATOM 3779 C CA . LEU A 1 475 ? 16.547 21.406 -3.787 1 77.19 475 LEU A CA 1
ATOM 3780 C C . LEU A 1 475 ? 16.562 22.812 -3.215 1 77.19 475 LEU A C 1
ATOM 3782 O O . LEU A 1 475 ? 16.625 23.797 -3.965 1 77.19 475 LEU A O 1
ATOM 3786 N N . GLN A 1 476 ? 16.406 22.875 -1.933 1 76.56 476 GLN A N 1
ATOM 3787 C CA . GLN A 1 476 ? 16.438 24.156 -1.255 1 76.56 476 GLN A CA 1
ATOM 3788 C C . GLN A 1 476 ? 17.766 24.875 -1.466 1 76.56 476 GLN A C 1
ATOM 3790 O O . GLN A 1 476 ? 17.812 26.062 -1.75 1 76.56 476 GLN A O 1
ATOM 3795 N N . ALA A 1 477 ? 18.828 24.094 -1.326 1 77.88 477 ALA A N 1
ATOM 3796 C CA . ALA A 1 477 ? 20.156 24.672 -1.511 1 77.88 477 ALA A CA 1
ATOM 3797 C C . ALA A 1 477 ? 20.328 25.234 -2.922 1 77.88 477 ALA A C 1
ATOM 3799 O O . ALA A 1 477 ? 20.859 26.328 -3.104 1 77.88 477 ALA A O 1
ATOM 3800 N N . LEU A 1 478 ? 19.859 24.578 -3.842 1 76.94 478 LEU A N 1
ATOM 3801 C CA . LEU A 1 478 ? 19.984 24.984 -5.234 1 76.94 478 LEU A CA 1
ATOM 3802 C C . LEU A 1 478 ? 19.062 26.172 -5.531 1 76.94 478 LEU A C 1
ATOM 3804 O O . LEU A 1 478 ? 19.469 27.109 -6.234 1 76.94 478 LEU A O 1
ATOM 3808 N N . ALA A 1 479 ? 17.875 26.125 -5.043 1 74.12 479 ALA A N 1
ATOM 3809 C CA . ALA A 1 479 ? 16.891 27.188 -5.285 1 74.12 479 ALA A CA 1
ATOM 3810 C C . ALA A 1 479 ? 17.312 28.484 -4.625 1 74.12 479 ALA A C 1
ATOM 3812 O O . ALA A 1 479 ? 17.031 29.578 -5.141 1 74.12 479 ALA A O 1
ATOM 3813 N N . LEU A 1 480 ? 17.875 28.375 -3.455 1 76.25 480 LEU A N 1
ATOM 3814 C CA . LEU A 1 480 ? 18.281 29.547 -2.691 1 76.25 480 LEU A CA 1
ATOM 3815 C C . LEU A 1 480 ? 19.719 29.938 -3.018 1 76.25 480 LEU A C 1
ATOM 3817 O O . LEU A 1 480 ? 20.266 30.844 -2.402 1 76.25 480 LEU A O 1
ATOM 3821 N N . ASP A 1 481 ? 20.297 29.266 -3.994 1 77.94 481 ASP A N 1
ATOM 3822 C CA . ASP A 1 481 ? 21.656 29.516 -4.438 1 77.94 481 ASP A CA 1
ATOM 3823 C C . ASP A 1 481 ? 22.656 29.344 -3.287 1 77.94 481 ASP A C 1
ATOM 3825 O O . ASP A 1 481 ? 23.516 30.188 -3.07 1 77.94 481 ASP A O 1
ATOM 3829 N N . GLU A 1 482 ? 22.359 28.391 -2.482 1 79.75 482 GLU A N 1
ATOM 3830 C CA . GLU A 1 482 ? 23.25 28.016 -1.383 1 79.75 482 GLU A CA 1
ATOM 3831 C C . GLU A 1 482 ? 24.125 26.812 -1.758 1 79.75 482 GLU A C 1
ATOM 3833 O O . GLU A 1 482 ? 23.828 26.109 -2.721 1 79.75 482 GLU A O 1
ATOM 3838 N N . PRO A 1 483 ? 25.234 26.703 -1.038 1 79.56 483 PRO A N 1
ATOM 3839 C CA . PRO A 1 483 ? 26.062 25.531 -1.314 1 79.56 483 PRO A CA 1
ATOM 3840 C C . PRO A 1 483 ? 25.344 24.219 -1.018 1 79.56 483 PRO A C 1
ATOM 3842 O O . PRO A 1 483 ? 24.625 24.109 -0.014 1 79.56 483 PRO A O 1
ATOM 3845 N N . VAL A 1 484 ? 25.438 23.328 -1.938 1 79.06 484 VAL A N 1
ATOM 3846 C CA . VAL A 1 484 ? 24.797 22.016 -1.797 1 79.06 484 VAL A CA 1
ATOM 3847 C C . VAL A 1 484 ? 25.578 21.172 -0.793 1 79.06 484 VAL A C 1
ATOM 3849 O O . VAL A 1 484 ? 26.797 21.031 -0.906 1 79.06 484 VAL A O 1
ATOM 3852 N N . PRO A 1 485 ? 24.859 20.75 0.233 1 78.75 485 PRO A N 1
ATOM 3853 C CA . PRO A 1 485 ? 25.547 19.906 1.199 1 78.75 485 PRO A CA 1
ATOM 3854 C C . PRO A 1 485 ? 26.109 18.625 0.564 1 78.75 485 PRO A C 1
ATOM 3856 O O . PRO A 1 485 ? 25.484 18.062 -0.336 1 78.75 485 PRO A O 1
ATOM 3859 N N . SER A 1 486 ? 27.312 18.281 0.912 1 72.75 486 SER A N 1
ATOM 3860 C CA . SER A 1 486 ? 28 17.156 0.299 1 72.75 486 SER A CA 1
ATOM 3861 C C . SER A 1 486 ? 27.609 15.836 0.97 1 72.75 486 SER A C 1
ATOM 3863 O O . SER A 1 486 ? 27.672 14.773 0.347 1 72.75 486 SER A O 1
ATOM 3865 N N . GLN A 1 487 ? 27.25 15.977 2.287 1 74.31 487 GLN A N 1
ATOM 3866 C CA . GLN A 1 487 ? 27 14.719 2.98 1 74.31 487 GLN A CA 1
ATOM 3867 C C . GLN A 1 487 ? 25.656 14.758 3.711 1 74.31 487 GLN A C 1
ATOM 3869 O O . GLN A 1 487 ? 25.297 15.781 4.289 1 74.31 487 GLN A O 1
ATOM 3874 N N . LEU A 1 488 ? 24.922 13.641 3.432 1 75.12 488 LEU A N 1
ATOM 3875 C CA . LEU A 1 488 ? 23.672 13.438 4.156 1 75.12 488 LEU A CA 1
ATOM 3876 C C . LEU A 1 488 ? 23.938 12.883 5.551 1 75.12 488 LEU A C 1
ATOM 3878 O O . LEU A 1 488 ? 24.719 11.953 5.715 1 75.12 488 LEU A O 1
ATOM 3882 N N . VAL A 1 489 ? 23.547 13.617 6.543 1 71.44 489 VAL A N 1
ATOM 3883 C CA . VAL A 1 489 ? 23.594 13.07 7.895 1 71.44 489 VAL A CA 1
ATOM 3884 C C . VAL A 1 489 ? 22.375 12.172 8.133 1 71.44 489 VAL A C 1
ATOM 3886 O O . VAL A 1 489 ? 21.266 12.664 8.352 1 71.44 489 VAL A O 1
ATOM 3889 N N . ASP A 1 490 ? 22.562 10.875 8 1 74.19 490 ASP A N 1
ATOM 3890 C CA . ASP A 1 490 ? 21.484 9.922 8.156 1 74.19 490 ASP A CA 1
ATOM 3891 C C . ASP A 1 490 ? 21.297 9.523 9.617 1 74.19 490 ASP A C 1
ATOM 3893 O O . ASP A 1 490 ? 22.047 8.688 10.133 1 74.19 490 ASP A O 1
ATOM 3897 N N . THR A 1 491 ? 20.375 10.094 10.258 1 71 491 THR A N 1
ATOM 3898 C CA . THR A 1 491 ? 20.094 9.812 11.664 1 71 491 THR A CA 1
ATOM 3899 C C . THR A 1 491 ? 19.359 8.484 11.812 1 71 491 THR A C 1
ATOM 3901 O O . THR A 1 491 ? 19.172 8 12.93 1 71 491 THR A O 1
ATOM 3904 N N . THR A 1 492 ? 19.031 7.844 10.75 1 75.06 492 THR A N 1
ATOM 3905 C CA . THR A 1 492 ? 18.234 6.625 10.82 1 75.06 492 THR A CA 1
ATOM 3906 C C . THR A 1 492 ? 19.141 5.391 10.797 1 75.06 492 THR A C 1
ATOM 3908 O O . THR A 1 492 ? 18.688 4.277 11.062 1 75.06 492 THR A O 1
ATOM 3911 N N . LEU A 1 493 ? 20.422 5.656 10.57 1 76.75 493 LEU A N 1
ATOM 3912 C CA . LEU A 1 493 ? 21.359 4.531 10.516 1 76.75 493 LEU A CA 1
ATOM 3913 C C . LEU A 1 493 ? 21.578 3.945 11.914 1 76.75 493 LEU A C 1
ATOM 3915 O O . LEU A 1 493 ? 21.672 4.688 12.891 1 76.75 493 LEU A O 1
ATOM 3919 N N . PRO A 1 494 ? 21.531 2.596 11.898 1 76.38 494 PRO A N 1
ATOM 3920 C CA . PRO A 1 494 ? 21.828 1.978 13.188 1 76.38 494 PRO A CA 1
ATOM 3921 C C . PRO A 1 494 ? 23.203 2.398 13.734 1 76.38 494 PRO A C 1
ATOM 3923 O O . PRO A 1 494 ? 24.109 2.705 12.961 1 76.38 494 PRO A O 1
ATOM 3926 N N . LYS A 1 495 ? 23.219 2.551 14.977 1 79.12 495 LYS A N 1
ATOM 3927 C CA . LYS A 1 495 ? 24.5 2.84 15.625 1 79.12 495 LYS A CA 1
ATOM 3928 C C . LYS A 1 495 ? 25.391 1.602 15.664 1 79.12 495 LYS A C 1
ATOM 3930 O O . LYS A 1 495 ? 25.5 0.933 16.688 1 79.12 495 LYS A O 1
ATOM 3935 N N . TYR A 1 496 ? 26.109 1.342 14.656 1 76.62 496 TYR A N 1
ATOM 3936 C CA . TYR A 1 496 ? 26.875 0.122 14.445 1 76.62 496 TYR A CA 1
ATOM 3937 C C . TYR A 1 496 ? 27.938 -0.054 15.523 1 76.62 496 TYR A C 1
ATOM 3939 O O . TYR A 1 496 ? 28.156 -1.165 16.016 1 76.62 496 TYR A O 1
ATOM 3947 N N . ALA A 1 497 ? 28.516 1.052 15.812 1 79.25 497 ALA A N 1
ATOM 3948 C CA . ALA A 1 497 ? 29.578 0.978 16.812 1 79.25 497 ALA A CA 1
ATOM 3949 C C . ALA A 1 497 ? 29.031 0.498 18.156 1 79.25 497 ALA A C 1
ATOM 3951 O O . ALA A 1 497 ? 29.656 -0.334 18.828 1 79.25 497 ALA A O 1
ATOM 3952 N N . ALA A 1 498 ? 27.906 1.026 18.438 1 81.75 498 ALA A N 1
ATOM 3953 C CA . ALA A 1 498 ? 27.297 0.627 19.703 1 81.75 498 ALA A CA 1
ATOM 3954 C C . ALA A 1 498 ? 26.844 -0.83 19.656 1 81.75 498 ALA A C 1
ATOM 3956 O O . ALA A 1 498 ? 27 -1.568 20.625 1 81.75 498 ALA A O 1
ATOM 3957 N N . ILE A 1 499 ? 26.391 -1.31 18.594 1 82.25 499 ILE A N 1
ATOM 3958 C CA . ILE A 1 499 ? 25.906 -2.674 18.438 1 82.25 499 ILE A CA 1
ATOM 3959 C C . ILE A 1 499 ? 27.078 -3.65 18.453 1 82.25 499 ILE A C 1
ATOM 3961 O O . ILE A 1 499 ? 27.016 -4.691 19.109 1 82.25 499 ILE A O 1
ATOM 3965 N N . GLU A 1 500 ? 28.094 -3.232 17.812 1 83.06 500 GLU A N 1
ATOM 3966 C CA . GLU A 1 500 ? 29.281 -4.086 17.766 1 83.06 500 GLU A CA 1
ATOM 3967 C C . GLU A 1 500 ? 29.891 -4.25 19.156 1 83.06 500 GLU A C 1
ATOM 3969 O O . GLU A 1 500 ? 30.375 -5.328 19.5 1 83.06 500 GLU A O 1
ATOM 3974 N N . LYS A 1 501 ? 29.875 -3.227 19.812 1 84.25 501 LYS A N 1
ATOM 3975 C CA . LYS A 1 501 ? 30.422 -3.27 21.172 1 84.25 501 LYS A CA 1
ATOM 3976 C C . LYS A 1 501 ? 29.578 -4.152 22.078 1 84.25 501 LYS A C 1
ATOM 3978 O O . LYS A 1 501 ? 30.125 -4.906 22.891 1 84.25 501 LYS A O 1
ATOM 3983 N N . ARG A 1 502 ? 28.312 -4.141 21.922 1 84.88 502 ARG A N 1
ATOM 3984 C CA . ARG A 1 502 ? 27.406 -4.855 22.812 1 84.88 502 ARG A CA 1
ATOM 3985 C C . ARG A 1 502 ? 27.312 -6.332 22.453 1 84.88 502 ARG A C 1
ATOM 3987 O O . ARG A 1 502 ? 27.297 -7.195 23.328 1 84.88 502 ARG A O 1
ATOM 3994 N N . VAL A 1 503 ? 27.25 -6.602 21.156 1 86.06 503 VAL A N 1
ATOM 3995 C CA . VAL A 1 503 ? 26.922 -7.977 20.781 1 86.06 503 VAL A CA 1
ATOM 3996 C C . VAL A 1 503 ? 27.938 -8.5 19.781 1 86.06 503 VAL A C 1
ATOM 3998 O O . VAL A 1 503 ? 27.875 -9.656 19.359 1 86.06 503 VAL A O 1
ATOM 4001 N N . GLY A 1 504 ? 28.922 -7.773 19.422 1 83.31 504 GLY A N 1
ATOM 4002 C CA . GLY A 1 504 ? 29.922 -8.164 18.438 1 83.31 504 GLY A CA 1
ATOM 4003 C C . GLY A 1 504 ? 30.547 -9.523 18.719 1 83.31 504 GLY A C 1
ATOM 4004 O O . GLY A 1 504 ? 30.531 -10.406 17.859 1 83.31 504 GLY A O 1
ATOM 4005 N N . PRO A 1 505 ? 31.016 -9.766 19.891 1 83.81 505 PRO A N 1
ATOM 4006 C CA . PRO A 1 505 ? 31.625 -11.047 20.234 1 83.81 505 PRO A CA 1
ATOM 4007 C C . PRO A 1 505 ? 30.656 -12.219 20.125 1 83.81 505 PRO A C 1
ATOM 4009 O O . PRO A 1 505 ? 31.047 -13.305 19.703 1 83.81 505 PRO A O 1
ATOM 4012 N N . PHE A 1 506 ? 29.484 -11.961 20.531 1 85.62 506 PHE A N 1
ATOM 4013 C CA . PHE A 1 506 ? 28.5 -13.031 20.484 1 85.62 506 PHE A CA 1
ATOM 4014 C C . PHE A 1 506 ? 28.125 -13.359 19.031 1 85.62 506 PHE A C 1
ATOM 4016 O O . PHE A 1 506 ? 27.891 -14.523 18.703 1 85.62 506 PHE A O 1
ATOM 4023 N N . ILE A 1 507 ? 28.094 -12.375 18.203 1 85.38 507 ILE A N 1
ATOM 4024 C CA . ILE A 1 507 ? 27.797 -12.57 16.797 1 85.38 507 ILE A CA 1
ATOM 4025 C C . ILE A 1 507 ? 28.906 -13.391 16.141 1 85.38 507 ILE A C 1
ATOM 4027 O O . ILE A 1 507 ? 28.625 -14.297 15.344 1 85.38 507 ILE A O 1
ATOM 4031 N N . LYS A 1 508 ? 30.078 -13.094 16.453 1 82.31 508 LYS A N 1
ATOM 4032 C CA . LYS A 1 508 ? 31.203 -13.836 15.922 1 82.31 508 LYS A CA 1
ATOM 4033 C C . LYS A 1 508 ? 31.172 -15.297 16.375 1 82.31 508 LYS A C 1
ATOM 4035 O O . LYS A 1 508 ? 31.516 -16.203 15.602 1 82.31 508 LYS A O 1
ATOM 4040 N N . GLN A 1 509 ? 30.766 -15.461 17.531 1 82.88 509 GLN A N 1
ATOM 4041 C CA . GLN A 1 509 ? 30.656 -16.812 18.062 1 82.88 509 GLN A CA 1
ATOM 4042 C C . GLN A 1 509 ? 29.609 -17.625 17.312 1 82.88 509 GLN A C 1
ATOM 4044 O O . GLN A 1 509 ? 29.844 -18.797 16.969 1 82.88 509 GLN A O 1
ATOM 4049 N N . VAL A 1 510 ? 28.5 -17.031 17.109 1 83.5 510 VAL A N 1
ATOM 4050 C CA . VAL A 1 510 ? 27.406 -17.703 16.422 1 83.5 510 VAL A CA 1
ATOM 4051 C C . VAL A 1 510 ? 27.828 -18.031 14.984 1 83.5 510 VAL A C 1
ATOM 4053 O O . VAL A 1 510 ? 27.547 -19.109 14.477 1 83.5 510 VAL A O 1
ATOM 4056 N N . ASN A 1 511 ? 28.484 -17.031 14.391 1 81.81 511 ASN A N 1
ATOM 4057 C CA . ASN A 1 511 ? 28.969 -17.25 13.023 1 81.81 511 ASN A CA 1
ATOM 4058 C C . ASN A 1 511 ? 30 -18.359 12.961 1 81.81 511 ASN A C 1
ATOM 4060 O O . ASN A 1 511 ? 30 -19.156 12.031 1 81.81 511 ASN A O 1
ATOM 4064 N N . GLY A 1 512 ? 30.891 -18.312 13.883 1 80 512 GLY A N 1
ATOM 4065 C CA . GLY A 1 512 ? 31.891 -19.359 13.961 1 80 512 GLY A CA 1
ATOM 4066 C C . GLY A 1 512 ? 31.297 -20.734 14.172 1 80 512 GLY A C 1
ATOM 4067 O O . GLY A 1 512 ? 31.719 -21.719 13.539 1 80 512 GLY A O 1
ATOM 4068 N N . ALA A 1 513 ? 30.312 -20.797 15.023 1 82.25 513 ALA A N 1
ATOM 4069 C CA . ALA A 1 513 ? 29.641 -22.062 15.289 1 82.25 513 ALA A CA 1
ATOM 4070 C C . ALA A 1 513 ? 28.891 -22.547 14.055 1 82.25 513 ALA A C 1
ATOM 4072 O O . ALA A 1 513 ? 28.906 -23.75 13.75 1 82.25 513 ALA A O 1
ATOM 4073 N N . ALA A 1 514 ? 28.203 -21.672 13.398 1 81.88 514 ALA A N 1
ATOM 4074 C CA . ALA A 1 514 ? 27.453 -22.031 12.195 1 81.88 514 ALA A CA 1
ATOM 4075 C C . ALA A 1 514 ? 28.391 -22.578 11.117 1 81.88 514 ALA A C 1
ATOM 4077 O O . ALA A 1 514 ? 28.062 -23.562 10.445 1 81.88 514 ALA A O 1
ATOM 4078 N N . ASN A 1 515 ? 29.531 -21.953 11.016 1 78.75 515 ASN A N 1
ATOM 4079 C CA . ASN A 1 515 ? 30.5 -22.406 10.031 1 78.75 515 ASN A CA 1
ATOM 4080 C C . ASN A 1 515 ? 31.062 -23.781 10.383 1 78.75 515 ASN A C 1
ATOM 4082 O O . ASN A 1 515 ? 31.312 -24.609 9.5 1 78.75 515 ASN A O 1
ATOM 4086 N N . ARG A 1 516 ? 31.219 -24.016 11.562 1 79.56 516 ARG A N 1
ATOM 4087 C CA . ARG A 1 516 ? 31.719 -25.312 12.016 1 79.56 516 ARG A CA 1
ATOM 4088 C C . ARG A 1 516 ? 30.688 -26.406 11.742 1 79.56 516 ARG A C 1
ATOM 4090 O O . ARG A 1 516 ? 31.047 -27.5 11.273 1 79.56 516 ARG A O 1
ATOM 4097 N N . ILE A 1 517 ? 29.484 -26.078 12.008 1 77.69 517 ILE A N 1
ATOM 4098 C CA . ILE A 1 517 ? 28.406 -27.047 11.805 1 77.69 517 ILE A CA 1
ATOM 4099 C C . ILE A 1 517 ? 28.25 -27.344 10.312 1 77.69 517 ILE A C 1
ATOM 4101 O O . ILE A 1 517 ? 28.062 -28.5 9.914 1 77.69 517 ILE A O 1
ATOM 4105 N N . SER A 1 518 ? 28.328 -26.328 9.539 1 75.38 518 SER A N 1
ATOM 4106 C CA . SER A 1 518 ? 28.172 -26.484 8.094 1 75.38 518 SER A CA 1
ATOM 4107 C C . SER A 1 518 ? 29.312 -27.328 7.516 1 75.38 518 SER A C 1
ATOM 4109 O O . SER A 1 518 ? 29.078 -28.156 6.629 1 75.38 518 SER A O 1
ATOM 4111 N N . ARG A 1 519 ? 30.484 -27.203 7.941 1 71.38 519 ARG A N 1
ATOM 4112 C CA . ARG A 1 519 ? 31.625 -27.984 7.484 1 71.38 519 ARG A CA 1
ATOM 4113 C C . ARG A 1 519 ? 31.5 -29.438 7.91 1 71.38 519 ARG A C 1
ATOM 4115 O O . ARG A 1 519 ? 31.906 -30.344 7.18 1 71.38 519 ARG A O 1
ATOM 4122 N N . ALA A 1 520 ? 30.969 -29.609 9.062 1 65.31 520 ALA A N 1
ATOM 4123 C CA . ALA A 1 520 ? 30.781 -30.969 9.555 1 65.31 520 ALA A CA 1
ATOM 4124 C C . ALA A 1 520 ? 29.75 -31.719 8.711 1 65.31 520 ALA A C 1
ATOM 4126 O O . ALA A 1 520 ? 29.875 -32.938 8.508 1 65.31 520 ALA A O 1
ATOM 4127 N N . HIS A 1 521 ? 28.797 -31.078 8.297 1 60.41 521 HIS A N 1
ATOM 4128 C CA . HIS A 1 521 ? 27.766 -31.703 7.488 1 60.41 521 HIS A CA 1
ATOM 4129 C C . HIS A 1 521 ? 28.25 -31.953 6.062 1 60.41 521 HIS A C 1
ATOM 4131 O O . HIS A 1 521 ? 27.75 -32.844 5.379 1 60.41 521 HIS A O 1
ATOM 4137 N N . THR A 1 522 ? 29.156 -31.234 5.617 1 54.09 522 THR A N 1
ATOM 4138 C CA . THR A 1 522 ? 29.703 -31.469 4.285 1 54.09 522 THR A CA 1
ATOM 4139 C C . THR A 1 522 ? 30.797 -32.531 4.328 1 54.09 522 THR A C 1
ATOM 4141 O O . THR A 1 522 ? 31.281 -33 3.283 1 54.09 522 THR A O 1
ATOM 4144 N N . SER A 1 523 ? 31.297 -33.094 5.434 1 43.66 523 SER A N 1
ATOM 4145 C CA . SER A 1 523 ? 32.281 -34.188 5.359 1 43.66 523 SER A CA 1
ATOM 4146 C C . SER A 1 523 ? 31.625 -35.469 4.84 1 43.66 523 SER A C 1
ATOM 4148 O O . SER A 1 523 ? 30.641 -35.938 5.406 1 43.66 523 SER A O 1
ATOM 4150 N N . PRO A 1 524 ? 31.828 -35.969 3.674 1 39.59 524 PRO A N 1
ATOM 4151 C CA . PRO A 1 524 ? 31.484 -37.281 3.109 1 39.59 524 PRO A CA 1
ATOM 4152 C C . PRO A 1 524 ? 31.859 -38.438 4.035 1 39.59 524 PRO A C 1
ATOM 4154 O O . PRO A 1 524 ? 32.969 -38.438 4.605 1 39.59 524 PRO A O 1
ATOM 4157 N N . LYS A 1 525 ? 31.141 -39.219 4.672 1 33.81 525 LYS A N 1
ATOM 4158 C CA . LYS A 1 525 ? 31.5 -40.594 4.91 1 33.81 525 LYS A CA 1
ATOM 4159 C C . LYS A 1 525 ? 31.984 -41.281 3.629 1 33.81 525 LYS A C 1
ATOM 4161 O O . LYS A 1 525 ? 31.25 -41.344 2.641 1 33.81 525 LYS A O 1
ATOM 4166 N N . ALA A 1 526 ? 33.312 -41.438 3.262 1 29.92 526 ALA A N 1
ATOM 4167 C CA . ALA A 1 526 ? 34.031 -42.406 2.443 1 29.92 526 ALA A CA 1
ATOM 4168 C C . ALA A 1 526 ? 33.562 -43.844 2.682 1 29.92 526 ALA A C 1
ATOM 4170 O O . ALA A 1 526 ? 33.844 -44.438 3.717 1 29.92 526 ALA A O 1
ATOM 4171 N N . GLU A 1 527 ? 32.344 -44.281 2.602 1 26.78 527 GLU A N 1
ATOM 4172 C CA . GLU A 1 527 ? 32.312 -45.688 2.215 1 26.78 527 GLU A CA 1
ATOM 4173 C C . GLU A 1 527 ? 33.25 -45.938 1.024 1 26.78 527 GLU A C 1
ATOM 4175 O O . GLU A 1 527 ? 33.188 -45.219 0.017 1 26.78 527 GLU A O 1
ATOM 4180 N N . THR A 1 528 ? 34.344 -46.625 1.245 1 26.7 528 THR A N 1
ATOM 4181 C CA . THR A 1 528 ? 35.469 -47.312 0.6 1 26.7 528 THR A CA 1
ATOM 4182 C C . THR A 1 528 ? 34.969 -48.25 -0.513 1 26.7 528 THR A C 1
ATOM 4184 O O . THR A 1 528 ? 34.75 -49.438 -0.294 1 26.7 528 THR A O 1
ATOM 4187 N N . GLN A 1 529 ? 33.75 -48.25 -1.1 1 23.09 529 GLN A N 1
ATOM 4188 C CA . GLN A 1 529 ? 33.844 -49.219 -2.18 1 23.09 529 GLN A CA 1
ATOM 4189 C C . GLN A 1 529 ? 34.938 -48.875 -3.156 1 23.09 529 GLN A C 1
ATOM 4191 O O . GLN A 1 529 ? 35.094 -47.719 -3.559 1 23.09 529 GLN A O 1
ATOM 4196 N N . GLU A 1 530 ? 36.031 -49.75 -3.287 1 23.5 530 GLU A N 1
ATOM 4197 C CA . GLU A 1 530 ? 37.156 -50.125 -4.148 1 23.5 530 GLU A CA 1
ATOM 4198 C C . GLU A 1 530 ? 36.75 -50.156 -5.617 1 23.5 530 GLU A C 1
ATOM 4200 O O . GLU A 1 530 ? 36.188 -51.125 -6.102 1 23.5 530 GLU A O 1
ATOM 4205 N N . THR A 1 531 ? 35.75 -49.375 -6.133 1 22.19 531 THR A N 1
ATOM 4206 C CA . THR A 1 531 ? 35.625 -49.656 -7.559 1 22.19 531 THR A CA 1
ATOM 4207 C C . THR A 1 531 ? 36.969 -49.469 -8.266 1 22.19 531 THR A C 1
ATOM 4209 O O . THR A 1 531 ? 37.688 -48.5 -7.996 1 22.19 531 THR A O 1
ATOM 4212 N N . VAL A 1 532 ? 37.5 -50.531 -8.953 1 21.92 532 VAL A N 1
ATOM 4213 C CA . VAL A 1 532 ? 38.594 -50.906 -9.852 1 21.92 532 VAL A CA 1
ATOM 4214 C C . VAL A 1 532 ? 38.781 -49.844 -10.938 1 21.92 532 VAL A C 1
ATOM 4216 O O . VAL A 1 532 ? 37.781 -49.25 -11.383 1 21.92 532 VAL A O 1
ATOM 4219 N N . ALA A 1 533 ? 40.031 -49.375 -11.18 1 22.19 533 ALA A N 1
ATOM 4220 C CA . ALA A 1 533 ? 40.844 -48.531 -12.039 1 22.19 533 ALA A CA 1
ATOM 4221 C C . ALA A 1 533 ? 40.531 -48.781 -13.516 1 22.19 533 ALA A C 1
ATOM 4223 O O . ALA A 1 533 ? 41.094 -49.688 -14.117 1 22.19 533 ALA A O 1
ATOM 4224 N N . ALA A 1 534 ? 39.188 -48.969 -13.961 1 20.8 534 ALA A N 1
ATOM 4225 C CA . ALA A 1 534 ? 39.219 -49.312 -15.375 1 20.8 534 ALA A CA 1
ATOM 4226 C C . ALA A 1 534 ? 40.094 -48.312 -16.172 1 20.8 534 ALA A C 1
ATOM 4228 O O . ALA A 1 534 ? 40.25 -47.188 -15.758 1 20.8 534 ALA A O 1
ATOM 4229 N N . SER A 1 535 ? 40.656 -48.75 -17.297 1 20.47 535 SER A N 1
ATOM 4230 C CA . SER A 1 535 ? 41.688 -48.594 -18.328 1 20.47 535 SER A CA 1
ATOM 4231 C C . SER A 1 535 ? 41.562 -47.25 -19.047 1 20.47 535 SER A C 1
ATOM 4233 O O . SER A 1 535 ? 40.5 -46.594 -18.984 1 20.47 535 SER A O 1
ATOM 4235 N N . GLU A 1 536 ? 42.5 -46.875 -19.938 1 20.53 536 GLU A N 1
ATOM 4236 C CA . GLU A 1 536 ? 43.188 -45.844 -20.688 1 20.53 536 GLU A CA 1
ATOM 4237 C C . GLU A 1 536 ? 42.281 -45.219 -21.75 1 20.53 536 GLU A C 1
ATOM 4239 O O . GLU A 1 536 ? 42.688 -44.25 -22.406 1 20.53 536 GLU A O 1
ATOM 4244 N N . PRO A 1 537 ? 40.969 -44.844 -21.531 1 20.69 537 PRO A N 1
ATOM 4245 C CA . PRO A 1 537 ? 40.344 -44.688 -22.859 1 20.69 537 PRO A CA 1
ATOM 4246 C C . PRO A 1 537 ? 41.094 -43.656 -23.734 1 20.69 537 PRO A C 1
ATOM 4248 O O . PRO A 1 537 ? 41.688 -42.719 -23.203 1 20.69 537 PRO A O 1
ATOM 4251 N N . ARG A 1 538 ? 41.281 -43.906 -25.047 1 20.67 538 ARG A N 1
ATOM 4252 C CA . ARG A 1 538 ? 41.938 -43.5 -26.281 1 20.67 538 ARG A CA 1
ATOM 4253 C C . ARG A 1 538 ? 41.531 -42.062 -26.656 1 20.67 538 ARG A C 1
ATOM 4255 O O . ARG A 1 538 ? 40.469 -41.625 -26.281 1 20.67 538 ARG A O 1
ATOM 4262 N N . GLU A 1 539 ? 42.438 -41.25 -27.219 1 22.19 539 GLU A N 1
ATOM 4263 C CA . GLU A 1 539 ? 42.812 -39.938 -27.703 1 22.19 539 GLU A CA 1
ATOM 4264 C C . GLU A 1 539 ? 41.812 -39.438 -28.766 1 22.19 539 GLU A C 1
ATOM 4266 O O . GLU A 1 539 ? 41.969 -38.344 -29.297 1 22.19 539 GLU A O 1
ATOM 4271 N N . ILE A 1 540 ? 40.5 -39.906 -28.844 1 19.83 540 ILE A N 1
ATOM 4272 C CA . ILE A 1 540 ? 40.031 -39.656 -30.203 1 19.83 540 ILE A CA 1
ATOM 4273 C C . ILE A 1 540 ? 40 -38.156 -30.469 1 19.83 540 ILE A C 1
ATOM 4275 O O . ILE A 1 540 ? 39.5 -37.375 -29.656 1 19.83 540 ILE A O 1
ATOM 4279 N N . ARG A 1 541 ? 40.719 -37.594 -31.578 1 20.39 541 ARG A N 1
ATOM 4280 C CA . ARG A 1 541 ? 41.156 -36.438 -32.375 1 20.39 541 ARG A CA 1
ATOM 4281 C C . ARG A 1 541 ? 39.938 -35.688 -32.906 1 20.39 541 ARG A C 1
ATOM 4283 O O . ARG A 1 541 ? 39.938 -35.219 -34.062 1 20.39 541 ARG A O 1
ATOM 4290 N N . SER A 1 542 ? 38.719 -35.688 -32.219 1 19.48 542 SER A N 1
ATOM 4291 C CA . SER A 1 542 ? 37.656 -35.25 -33.094 1 19.48 542 SER A CA 1
ATOM 4292 C C . SER A 1 542 ? 37.844 -33.781 -33.5 1 19.48 542 SER A C 1
ATOM 4294 O O . SER A 1 542 ? 38.125 -32.938 -32.656 1 19.48 542 SER A O 1
ATOM 4296 N N . SER A 1 543 ? 38.156 -33.344 -34.719 1 19.28 543 SER A N 1
ATOM 4297 C CA . SER A 1 543 ? 38.562 -32.312 -35.656 1 19.28 543 SER A CA 1
ATOM 4298 C C . SER A 1 543 ? 37.562 -31.141 -35.625 1 19.28 543 SER A C 1
ATOM 4300 O O . SER A 1 543 ? 37.969 -29.969 -35.719 1 19.28 543 SER A O 1
ATOM 4302 N N . SER A 1 544 ? 36.25 -31.359 -35.875 1 20.3 544 SER A N 1
ATOM 4303 C CA . SER A 1 544 ? 35.625 -30.516 -36.906 1 20.3 544 SER A CA 1
ATOM 4304 C C . SER A 1 544 ? 35.406 -29.094 -36.375 1 20.3 544 SER A C 1
ATOM 4306 O O . SER A 1 544 ? 35.375 -28.859 -35.188 1 20.3 544 SER A O 1
ATOM 4308 N N . SER A 1 545 ? 35.156 -28 -37.281 1 21.16 545 SER A N 1
ATOM 4309 C CA . SER A 1 545 ? 35.281 -26.594 -37.656 1 21.16 545 SER A CA 1
ATOM 4310 C C . SER A 1 545 ? 34.188 -25.75 -37.062 1 21.16 545 SER A C 1
ATOM 4312 O O . SER A 1 545 ? 33.938 -24.625 -37.5 1 21.16 545 SER A O 1
ATOM 4314 N N . ALA A 1 546 ? 33.438 -26.094 -36.031 1 21.66 546 ALA A N 1
ATOM 4315 C CA . ALA A 1 546 ? 32.156 -25.391 -35.906 1 21.66 546 ALA A CA 1
ATOM 4316 C C . ALA A 1 546 ? 32.375 -23.906 -35.625 1 21.66 546 ALA A C 1
ATOM 4318 O O . ALA A 1 546 ? 33.25 -23.531 -34.844 1 21.66 546 ALA A O 1
ATOM 4319 N N . PRO A 1 547 ? 31.75 -23.031 -36.406 1 23.84 547 PRO A N 1
ATOM 4320 C CA . PRO A 1 547 ? 32 -21.609 -36.594 1 23.84 547 PRO A CA 1
ATOM 4321 C C . PRO A 1 547 ? 31.906 -20.828 -35.281 1 23.84 547 PRO A C 1
ATOM 4323 O O . PRO A 1 547 ? 31.281 -21.297 -34.344 1 23.84 547 PRO A O 1
ATOM 4326 N N . LYS A 1 548 ? 32.531 -19.625 -35.188 1 23.97 548 LYS A N 1
ATOM 4327 C CA . LYS A 1 548 ? 33 -18.609 -34.281 1 23.97 548 LYS A CA 1
ATOM 4328 C C . LYS A 1 548 ? 31.828 -17.875 -33.625 1 23.97 548 LYS A C 1
ATOM 4330 O O . LYS A 1 548 ? 31.078 -17.172 -34.281 1 23.97 548 LYS A O 1
ATOM 4335 N N . ALA A 1 549 ? 31.188 -18.438 -32.719 1 22.23 549 ALA A N 1
ATOM 4336 C CA . ALA A 1 549 ? 30.047 -17.812 -32.062 1 22.23 549 ALA A CA 1
ATOM 4337 C C . ALA A 1 549 ? 30.391 -16.391 -31.609 1 22.23 549 ALA A C 1
ATOM 4339 O O . ALA A 1 549 ? 31.438 -16.156 -31 1 22.23 549 ALA A O 1
ATOM 4340 N N . LYS A 1 550 ? 29.734 -15.422 -32.156 1 24.88 550 LYS A N 1
ATOM 4341 C CA . LYS A 1 550 ? 29.938 -13.984 -32 1 24.88 550 LYS A CA 1
ATOM 4342 C C . LYS A 1 550 ? 29.891 -13.594 -30.516 1 24.88 550 LYS A C 1
ATOM 4344 O O . LYS A 1 550 ? 29.016 -14.055 -29.781 1 24.88 550 LYS A O 1
ATOM 4349 N N . ARG A 1 551 ? 30.969 -13.031 -29.953 1 24.45 551 ARG A N 1
ATOM 4350 C CA . ARG A 1 551 ? 31.359 -12.492 -28.656 1 24.45 551 ARG A CA 1
ATOM 4351 C C . ARG A 1 551 ? 30.359 -11.461 -28.172 1 24.45 551 ARG A C 1
ATOM 4353 O O . ARG A 1 551 ? 30.156 -10.43 -28.812 1 24.45 551 ARG A O 1
ATOM 4360 N N . ILE A 1 552 ? 29.297 -11.969 -27.734 1 23.03 552 ILE A N 1
ATOM 4361 C CA . ILE A 1 552 ? 28.359 -11.016 -27.172 1 23.03 552 ILE A CA 1
ATOM 4362 C C . ILE A 1 552 ? 29.109 -10.016 -26.281 1 23.03 552 ILE A C 1
ATOM 4364 O O . ILE A 1 552 ? 29.812 -10.414 -25.344 1 23.03 552 ILE A O 1
ATOM 4368 N N . ARG A 1 553 ? 29.281 -8.828 -26.703 1 25 553 ARG A N 1
ATOM 4369 C CA . ARG A 1 553 ? 29.922 -7.652 -26.125 1 25 553 ARG A CA 1
ATOM 4370 C C . ARG A 1 553 ? 29.469 -7.438 -24.672 1 25 553 ARG A C 1
ATOM 4372 O O . ARG A 1 553 ? 28.281 -7.387 -24.391 1 25 553 ARG A O 1
ATOM 4379 N N . THR A 1 554 ? 30.234 -7.758 -23.734 1 27.58 554 THR A N 1
ATOM 4380 C CA . THR A 1 554 ? 30.234 -7.496 -22.297 1 27.58 554 THR A CA 1
ATOM 4381 C C . THR A 1 554 ? 29.875 -6.039 -22.016 1 27.58 554 THR A C 1
ATOM 4383 O O . THR A 1 554 ? 30.531 -5.121 -22.5 1 27.58 554 THR A O 1
ATOM 4386 N N . GLN A 1 555 ? 28.703 -5.777 -21.953 1 26.94 555 GLN A N 1
ATOM 4387 C CA . GLN A 1 555 ? 28.297 -4.418 -21.641 1 26.94 555 GLN A CA 1
ATOM 4388 C C . GLN A 1 555 ? 29.203 -3.801 -20.578 1 26.94 555 GLN A C 1
ATOM 4390 O O . GLN A 1 555 ? 29.5 -4.434 -19.562 1 26.94 555 GLN A O 1
ATOM 4395 N N . LYS A 1 556 ? 29.938 -2.729 -20.844 1 33.09 556 LYS A N 1
ATOM 4396 C CA . LYS A 1 556 ? 30.828 -1.794 -20.188 1 33.09 556 LYS A CA 1
ATOM 4397 C C . LYS A 1 556 ? 30.25 -1.327 -18.844 1 33.09 556 LYS A C 1
ATOM 4399 O O . LYS A 1 556 ? 29.156 -0.77 -18.812 1 33.09 556 LYS A O 1
ATOM 4404 N N . SER A 1 557 ? 30.516 -1.941 -17.812 1 36.69 557 SER A N 1
ATOM 4405 C CA . SER A 1 557 ? 30.312 -1.37 -16.484 1 36.69 557 SER A CA 1
ATOM 4406 C C . SER A 1 557 ? 30.844 0.056 -16.406 1 36.69 557 SER A C 1
ATOM 4408 O O . SER A 1 557 ? 32.031 0.297 -16.656 1 36.69 557 SER A O 1
ATOM 4410 N N . ASN A 1 558 ? 30.188 1.031 -16.891 1 44.09 558 ASN A N 1
ATOM 4411 C CA . ASN A 1 558 ? 30.609 2.42 -17.047 1 44.09 558 ASN A CA 1
ATOM 4412 C C . ASN A 1 558 ? 31.078 3.018 -15.719 1 44.09 558 ASN A C 1
ATOM 4414 O O . ASN A 1 558 ? 30.328 3.754 -15.07 1 44.09 558 ASN A O 1
ATOM 4418 N N . PHE A 1 559 ? 31.891 2.383 -14.891 1 48.75 559 PHE A N 1
ATOM 4419 C CA . PHE A 1 559 ? 32.562 3.111 -13.812 1 48.75 559 PHE A CA 1
ATOM 4420 C C . PHE A 1 559 ? 33.5 4.156 -14.367 1 48.75 559 PHE A C 1
ATOM 4422 O O . PHE A 1 559 ? 34.25 3.887 -15.312 1 48.75 559 PHE A O 1
ATOM 4429 N N . ASP A 1 560 ? 33.281 5.344 -14.109 1 54.75 560 ASP A N 1
ATOM 4430 C CA . ASP A 1 560 ? 34.25 6.359 -14.492 1 54.75 560 ASP A CA 1
ATOM 4431 C C . ASP A 1 560 ? 35.531 6.242 -13.656 1 54.75 560 ASP A C 1
ATOM 4433 O O . ASP A 1 560 ? 35.594 6.773 -12.547 1 54.75 560 ASP A O 1
ATOM 4437 N N . TYR A 1 561 ? 36.469 5.504 -14.008 1 63.81 561 TYR A N 1
ATOM 4438 C CA . TYR A 1 561 ? 37.75 5.188 -13.359 1 63.81 561 TYR A CA 1
ATOM 4439 C C . TYR A 1 561 ? 38.656 6.395 -13.359 1 63.81 561 TYR A C 1
ATOM 4441 O O . TYR A 1 561 ? 39.812 6.32 -12.875 1 63.81 561 TYR A O 1
ATOM 4449 N N . SER A 1 562 ? 38.125 7.566 -13.836 1 70.06 562 SER A N 1
ATOM 4450 C CA . SER A 1 562 ? 38.906 8.797 -13.836 1 70.06 562 SER A CA 1
ATOM 4451 C C . SER A 1 562 ? 38.812 9.523 -12.5 1 70.06 562 SER A C 1
ATOM 4453 O O . SER A 1 562 ? 39.625 10.398 -12.188 1 70.06 562 SER A O 1
ATOM 4455 N N . ASP A 1 563 ? 37.906 9.211 -11.617 1 62.91 563 ASP A N 1
ATOM 4456 C CA . ASP A 1 563 ? 37.656 9.836 -10.32 1 62.91 563 ASP A CA 1
ATOM 4457 C C . ASP A 1 563 ? 38.219 8.984 -9.188 1 62.91 563 ASP A C 1
ATOM 4459 O O . ASP A 1 563 ? 37.844 7.82 -9.023 1 62.91 563 ASP A O 1
ATOM 4463 N N . ASP A 1 564 ? 39 9.531 -8.375 1 72.44 564 ASP A N 1
ATOM 4464 C CA . ASP A 1 564 ? 39.75 8.875 -7.297 1 72.44 564 ASP A CA 1
ATOM 4465 C C . ASP A 1 564 ? 38.812 8.469 -6.164 1 72.44 564 ASP A C 1
ATOM 4467 O O . ASP A 1 564 ? 39.094 7.5 -5.445 1 72.44 564 ASP A O 1
ATOM 4471 N N . THR A 1 565 ? 37.781 9.086 -6.082 1 69.62 565 THR A N 1
ATOM 4472 C CA . THR A 1 565 ? 36.844 8.766 -5.016 1 69.62 565 THR A CA 1
ATOM 4473 C C . THR A 1 565 ? 36.125 7.441 -5.301 1 69.62 565 THR A C 1
ATOM 4475 O O . THR A 1 565 ? 35.844 6.684 -4.375 1 69.62 565 THR A O 1
ATOM 4478 N N . VAL A 1 566 ? 35.906 7.129 -6.496 1 71.44 566 VAL A N 1
ATOM 4479 C CA . VAL A 1 566 ? 35.344 5.855 -6.906 1 71.44 566 VAL A CA 1
ATOM 4480 C C . VAL A 1 566 ? 36.344 4.727 -6.68 1 71.44 566 VAL A C 1
ATOM 4482 O O . VAL A 1 566 ? 36 3.678 -6.133 1 71.44 566 VAL A O 1
ATOM 4485 N N . LEU A 1 567 ? 37.531 5.023 -7.02 1 75.94 567 LEU A N 1
ATOM 4486 C CA . LEU A 1 567 ? 38.594 4.031 -6.852 1 75.94 567 LEU A CA 1
ATOM 4487 C C . LEU A 1 567 ? 38.844 3.744 -5.375 1 75.94 567 LEU A C 1
ATOM 4489 O O . LEU A 1 567 ? 39.031 2.588 -4.988 1 75.94 567 LEU A O 1
ATOM 4493 N N . LYS A 1 568 ? 38.719 4.715 -4.586 1 75.31 568 LYS A N 1
ATOM 4494 C CA . LYS A 1 568 ? 38.875 4.562 -3.145 1 75.31 568 LYS A CA 1
ATOM 4495 C C . LYS A 1 568 ? 37.688 3.832 -2.529 1 75.31 568 LYS A C 1
ATOM 4497 O O . LYS A 1 568 ? 37.875 2.971 -1.664 1 75.31 568 LYS A O 1
ATOM 4502 N N . SER A 1 569 ? 36.562 4.047 -2.969 1 69.69 569 SER A N 1
ATOM 4503 C CA . SER A 1 569 ? 35.375 3.371 -2.494 1 69.69 569 SER A CA 1
ATOM 4504 C C . SER A 1 569 ? 35.375 1.903 -2.91 1 69.69 569 SER A C 1
ATOM 4506 O O . SER A 1 569 ? 35 1.03 -2.119 1 69.69 569 SER A O 1
ATOM 4508 N N . LEU A 1 570 ? 35.875 1.654 -4.062 1 73.5 570 LEU A N 1
ATOM 4509 C CA . LEU A 1 570 ? 36.031 0.282 -4.539 1 73.5 570 LEU A CA 1
ATOM 4510 C C . LEU A 1 570 ? 37.125 -0.446 -3.768 1 73.5 570 LEU A C 1
ATOM 4512 O O . LEU A 1 570 ? 37 -1.646 -3.508 1 73.5 570 LEU A O 1
ATOM 4516 N N . SER A 1 571 ? 38.094 0.297 -3.41 1 75.81 571 SER A N 1
ATOM 4517 C CA . SER A 1 571 ? 39.156 -0.234 -2.592 1 75.81 571 SER A CA 1
ATOM 4518 C C . SER A 1 571 ? 38.688 -0.575 -1.186 1 75.81 571 SER A C 1
ATOM 4520 O O . SER A 1 571 ? 39 -1.648 -0.661 1 75.81 571 SER A O 1
ATOM 4522 N N . ASP A 1 572 ? 37.875 0.217 -0.683 1 69 572 ASP A N 1
ATOM 4523 C CA . ASP A 1 572 ? 37.344 0.04 0.67 1 69 572 ASP A CA 1
ATOM 4524 C C . ASP A 1 572 ? 36.312 -1.094 0.723 1 69 572 ASP A C 1
ATOM 4526 O O . ASP A 1 572 ? 36.156 -1.728 1.765 1 69 572 ASP A O 1
ATOM 4530 N N . SER A 1 573 ? 35.812 -1.426 -0.41 1 60.91 573 SER A N 1
ATOM 4531 C CA . SER A 1 573 ? 34.812 -2.477 -0.524 1 60.91 573 SER A CA 1
ATOM 4532 C C . SER A 1 573 ? 35.438 -3.764 -1.074 1 60.91 573 SER A C 1
ATOM 4534 O O . SER A 1 573 ? 34.688 -4.695 -1.434 1 60.91 573 SER A O 1
ATOM 4536 N N . ASP A 1 574 ? 36.625 -3.852 -1.125 1 63.81 574 ASP A N 1
ATOM 4537 C CA . ASP A 1 574 ? 37.438 -4.949 -1.624 1 63.81 574 ASP A CA 1
ATOM 4538 C C . ASP A 1 574 ? 36.938 -5.426 -2.988 1 63.81 574 ASP A C 1
ATOM 4540 O O . ASP A 1 574 ? 37.094 -6.605 -3.328 1 63.81 574 ASP A O 1
ATOM 4544 N N . MET A 1 575 ? 36.5 -4.465 -3.82 1 68.12 575 MET A N 1
ATOM 4545 C CA . MET A 1 575 ? 36.031 -4.781 -5.168 1 68.12 575 MET A CA 1
ATOM 4546 C C . MET A 1 575 ? 36.969 -4.188 -6.215 1 68.12 575 MET A C 1
ATOM 4548 O O . MET A 1 575 ? 36.719 -4.332 -7.418 1 68.12 575 MET A O 1
ATOM 4552 N N . LEU A 1 576 ? 37.812 -3.525 -5.723 1 78.06 576 LEU A N 1
ATOM 4553 C CA . LEU A 1 576 ? 38.688 -2.799 -6.637 1 78.06 576 LEU A CA 1
ATOM 4554 C C . LEU A 1 576 ? 39.375 -3.756 -7.609 1 78.06 576 LEU A C 1
ATOM 4556 O O . LEU A 1 576 ? 39.375 -3.52 -8.82 1 78.06 576 LEU A O 1
ATOM 4560 N N . ALA A 1 577 ? 39.812 -4.844 -7.027 1 79.19 577 ALA A N 1
ATOM 4561 C CA . ALA A 1 577 ? 40.531 -5.797 -7.859 1 79.19 577 ALA A CA 1
ATOM 4562 C C . ALA A 1 577 ? 39.625 -6.395 -8.93 1 79.19 577 ALA A C 1
ATOM 4564 O O . ALA A 1 577 ? 40.031 -6.488 -10.102 1 79.19 577 ALA A O 1
ATOM 4565 N N . ASP A 1 578 ? 38.469 -6.652 -8.602 1 74.56 578 ASP A N 1
ATOM 4566 C CA . ASP A 1 578 ? 37.562 -7.301 -9.523 1 74.56 578 ASP A CA 1
ATOM 4567 C C . ASP A 1 578 ? 37 -6.312 -10.555 1 74.56 578 ASP A C 1
ATOM 4569 O O . ASP A 1 578 ? 36.812 -6.668 -11.711 1 74.56 578 ASP A O 1
ATOM 4573 N N . SER A 1 579 ? 36.844 -5.125 -10.172 1 75.69 579 SER A N 1
ATOM 4574 C CA . SER A 1 579 ? 36.375 -4.086 -11.094 1 75.69 579 SER A CA 1
ATOM 4575 C C . SER A 1 579 ? 37.469 -3.719 -12.102 1 75.69 579 SER A C 1
ATOM 4577 O O . SER A 1 579 ? 37.188 -3.453 -13.266 1 75.69 579 SER A O 1
ATOM 4579 N N . LEU A 1 580 ? 38.656 -3.809 -11.594 1 80.88 580 LEU A N 1
ATOM 4580 C CA . LEU A 1 580 ? 39.781 -3.434 -12.438 1 80.88 580 LEU A CA 1
ATOM 4581 C C . LEU A 1 580 ? 40.094 -4.539 -13.445 1 80.88 580 LEU A C 1
ATOM 4583 O O . LEU A 1 580 ? 40.656 -4.27 -14.516 1 80.88 580 LEU A O 1
ATOM 4587 N N . LYS A 1 581 ? 39.688 -5.742 -13.148 1 77.88 581 LYS A N 1
ATOM 4588 C CA . LYS A 1 581 ? 39.906 -6.871 -14.039 1 77.88 581 LYS A CA 1
ATOM 4589 C C . LYS A 1 581 ? 39.125 -6.711 -15.336 1 77.88 581 LYS A C 1
ATOM 4591 O O . LYS A 1 581 ? 39.531 -7.172 -16.391 1 77.88 581 LYS A O 1
ATOM 4596 N N . GLY A 1 582 ? 38.062 -5.938 -15.336 1 74 582 GLY A N 1
ATOM 4597 C CA . GLY A 1 582 ? 37.219 -5.707 -16.5 1 74 582 GLY A CA 1
ATOM 4598 C C . GLY A 1 582 ? 37.719 -4.574 -17.375 1 74 582 GLY A C 1
ATOM 4599 O O . GLY A 1 582 ? 37.25 -4.402 -18.5 1 74 582 GLY A O 1
ATOM 4600 N N . LEU A 1 583 ? 38.625 -3.83 -16.969 1 75.88 583 LEU A N 1
ATOM 4601 C CA . LEU A 1 583 ? 39.125 -2.695 -17.734 1 75.88 583 LEU A CA 1
ATOM 4602 C C . LEU A 1 583 ? 40.219 -3.137 -18.703 1 75.88 583 LEU A C 1
ATOM 4604 O O . LEU A 1 583 ? 40.938 -4.094 -18.438 1 75.88 583 LEU A O 1
ATOM 4608 N N . LYS A 1 584 ? 40.281 -2.424 -19.812 1 78.31 584 LYS A N 1
ATOM 4609 C CA . LYS A 1 584 ? 41.344 -2.645 -20.781 1 78.31 584 LYS A CA 1
ATOM 4610 C C . LYS A 1 584 ? 42.688 -2.129 -20.25 1 78.31 584 LYS A C 1
ATOM 4612 O O . LYS A 1 584 ? 42.719 -1.228 -19.406 1 78.31 584 LYS A O 1
ATOM 4617 N N . VAL A 1 585 ? 43.781 -2.713 -20.719 1 82.31 585 VAL A N 1
ATOM 4618 C CA . VAL A 1 585 ? 45.125 -2.375 -20.297 1 82.31 585 VAL A CA 1
ATOM 4619 C C . VAL A 1 585 ? 45.375 -0.879 -20.484 1 82.31 585 VAL A C 1
ATOM 4621 O O . VAL A 1 585 ? 46 -0.24 -19.656 1 82.31 585 VAL A O 1
ATOM 4624 N N . VAL A 1 586 ? 44.75 -0.267 -21.453 1 81.12 586 VAL A N 1
ATOM 4625 C CA . VAL A 1 586 ? 44.906 1.151 -21.75 1 81.12 586 VAL A CA 1
ATOM 4626 C C . VAL A 1 586 ? 44.281 1.992 -20.641 1 81.12 586 VAL A C 1
ATOM 4628 O O . VAL A 1 586 ? 44.875 2.971 -20.188 1 81.12 586 VAL A O 1
ATOM 4631 N N . ASN A 1 587 ? 43.219 1.63 -20.109 1 80.12 587 ASN A N 1
ATOM 4632 C CA . ASN A 1 587 ? 42.531 2.338 -19.031 1 80.12 587 ASN A CA 1
ATOM 4633 C C . ASN A 1 587 ? 43.25 2.127 -17.688 1 80.12 587 ASN A C 1
ATOM 4635 O O . ASN A 1 587 ? 43.312 3.047 -16.875 1 80.12 587 ASN A O 1
ATOM 4639 N N . LEU A 1 588 ? 43.719 0.985 -17.484 1 84.5 588 LEU A N 1
ATOM 4640 C CA . LEU A 1 588 ? 44.5 0.701 -16.281 1 84.5 588 LEU A CA 1
ATOM 4641 C C . LEU A 1 588 ? 45.781 1.529 -16.266 1 84.5 588 LEU A C 1
ATOM 4643 O O . LEU A 1 588 ? 46.156 2.062 -15.211 1 84.5 588 LEU A O 1
ATOM 4647 N N . LYS A 1 589 ? 46.312 1.715 -17.438 1 81.88 589 LYS A N 1
ATOM 4648 C CA . LYS A 1 589 ? 47.5 2.518 -17.562 1 81.88 589 LYS A CA 1
ATOM 4649 C C . LYS A 1 589 ? 47.219 3.998 -17.344 1 81.88 589 LYS A C 1
ATOM 4651 O O . LYS A 1 589 ? 48.031 4.711 -16.75 1 81.88 589 LYS A O 1
ATOM 4656 N N . GLU A 1 590 ? 46.094 4.387 -17.609 1 81.44 590 GLU A N 1
ATOM 4657 C CA . GLU A 1 590 ? 45.688 5.77 -17.375 1 81.44 590 GLU A CA 1
ATOM 4658 C C . GLU A 1 590 ? 45.469 6.035 -15.883 1 81.44 590 GLU A C 1
ATOM 4660 O O . GLU A 1 590 ? 45.875 7.082 -15.367 1 81.44 590 GLU A O 1
ATOM 4665 N N . ILE A 1 591 ? 44.969 5.148 -15.195 1 79.94 591 ILE A N 1
ATOM 4666 C CA . ILE A 1 591 ? 44.75 5.246 -13.758 1 79.94 591 ILE A CA 1
ATOM 4667 C C . ILE A 1 591 ? 46.125 5.191 -13.047 1 79.94 591 ILE A C 1
ATOM 4669 O O . ILE A 1 591 ? 46.375 5.977 -12.133 1 79.94 591 ILE A O 1
ATOM 4673 N N . ALA A 1 592 ? 46.906 4.344 -13.523 1 81.69 592 ALA A N 1
ATOM 4674 C CA . ALA A 1 592 ? 48.25 4.195 -12.945 1 81.69 592 ALA A CA 1
ATOM 4675 C C . ALA A 1 592 ? 49.094 5.453 -13.172 1 81.69 592 ALA A C 1
ATOM 4677 O O . ALA A 1 592 ? 49.75 5.934 -12.25 1 81.69 592 ALA A O 1
ATOM 4678 N N . LYS A 1 593 ? 48.938 6.043 -14.289 1 81.81 593 LYS A N 1
ATOM 4679 C CA . LYS A 1 593 ? 49.656 7.258 -14.625 1 81.81 593 LYS A CA 1
ATOM 4680 C C . LYS A 1 593 ? 49.188 8.438 -13.766 1 81.81 593 LYS A C 1
ATOM 4682 O O . LYS A 1 593 ? 50.031 9.242 -13.32 1 81.81 593 LYS A O 1
ATOM 4687 N N . ARG A 1 594 ? 47.969 8.43 -13.383 1 79.12 594 ARG A N 1
ATOM 4688 C CA . ARG A 1 594 ? 47.406 9.516 -12.586 1 79.12 594 ARG A CA 1
ATOM 4689 C C . ARG A 1 594 ? 47.875 9.453 -11.141 1 79.12 594 ARG A C 1
ATOM 4691 O O . ARG A 1 594 ? 48 10.477 -10.477 1 79.12 594 ARG A O 1
ATOM 4698 N N . HIS A 1 595 ? 48.25 8.312 -10.688 1 80.81 595 HIS A N 1
ATOM 4699 C CA . HIS A 1 595 ? 48.656 8.156 -9.297 1 80.81 595 HIS A CA 1
ATOM 4700 C C . HIS A 1 595 ? 50.125 7.805 -9.18 1 80.81 595 HIS A C 1
ATOM 4702 O O . HIS A 1 595 ? 50.594 7.371 -8.117 1 80.81 595 HIS A O 1
ATOM 4708 N N . GLY A 1 596 ? 50.781 7.922 -10.172 1 80.62 596 GLY A N 1
ATOM 4709 C CA . GLY A 1 596 ? 52.25 7.762 -10.18 1 80.62 596 GLY A CA 1
ATOM 4710 C C . GLY A 1 596 ? 52.688 6.316 -10.062 1 80.62 596 GLY A C 1
ATOM 4711 O O . GLY A 1 596 ? 53.781 6.031 -9.562 1 80.62 596 GLY A O 1
ATOM 4712 N N . ILE A 1 597 ? 51.875 5.414 -10.406 1 80.62 597 ILE A N 1
ATOM 4713 C CA . ILE A 1 597 ? 52.188 3.99 -10.367 1 80.62 597 ILE A CA 1
ATOM 4714 C C . ILE A 1 597 ? 52.875 3.576 -11.664 1 80.62 597 ILE A C 1
ATOM 4716 O O . ILE A 1 597 ? 52.5 4.016 -12.75 1 80.62 597 ILE A O 1
ATOM 4720 N N . PRO A 1 598 ? 53.969 2.912 -11.586 1 80.81 598 PRO A N 1
ATOM 4721 C CA . PRO A 1 598 ? 54.656 2.479 -12.805 1 80.81 598 PRO A CA 1
ATOM 4722 C C . PRO A 1 598 ? 53.75 1.692 -13.742 1 80.81 598 PRO A C 1
ATOM 4724 O O . PRO A 1 598 ? 53 0.808 -13.305 1 80.81 598 PRO A O 1
ATOM 4727 N N . THR A 1 599 ? 53.531 2.117 -14.93 1 79.19 599 THR A N 1
ATOM 4728 C CA . THR A 1 599 ? 52.625 1.56 -15.938 1 79.19 599 THR A CA 1
ATOM 4729 C C . THR A 1 599 ? 53.281 0.405 -16.672 1 79.19 599 THR A C 1
ATOM 4731 O O . THR A 1 599 ? 52.719 -0.141 -17.625 1 79.19 599 THR A O 1
ATOM 4734 N N . SER A 1 600 ? 54.469 -0.087 -16.25 1 77.06 600 SER A N 1
ATOM 4735 C CA . SER A 1 600 ? 55.219 -1.169 -16.891 1 77.06 600 SER A CA 1
ATOM 4736 C C . SER A 1 600 ? 54.844 -2.523 -16.297 1 77.06 600 SER A C 1
ATOM 4738 O O . SER A 1 600 ? 54.656 -2.65 -15.086 1 77.06 600 SER A O 1
ATOM 4740 N N . GLY A 1 601 ? 54.25 -3.598 -17.156 1 72.62 601 GLY A N 1
ATOM 4741 C CA . GLY A 1 601 ? 54 -4.953 -16.703 1 72.62 601 GLY A CA 1
ATOM 4742 C C . GLY A 1 601 ? 52.719 -5.551 -17.281 1 72.62 601 GLY A C 1
ATOM 4743 O O . GLY A 1 601 ? 52.031 -4.906 -18.078 1 72.62 601 GLY A O 1
ATOM 4744 N N . LYS A 1 602 ? 52.406 -6.824 -17.047 1 80.19 602 LYS A N 1
ATOM 4745 C CA . LYS A 1 602 ? 51.219 -7.57 -17.469 1 80.19 602 LYS A CA 1
ATOM 4746 C C . LYS A 1 602 ? 49.969 -7.035 -16.797 1 80.19 602 LYS A C 1
ATOM 4748 O O . LYS A 1 602 ? 50.031 -6.387 -15.742 1 80.19 602 LYS A O 1
ATOM 4753 N N . LYS A 1 603 ? 48.812 -7.168 -17.422 1 81.62 603 LYS A N 1
ATOM 4754 C CA . LYS A 1 603 ? 47.5 -6.703 -16.922 1 81.62 603 LYS A CA 1
ATOM 4755 C C . LYS A 1 603 ? 47.344 -7.035 -15.438 1 81.62 603 LYS A C 1
ATOM 4757 O O . LYS A 1 603 ? 46.906 -6.191 -14.656 1 81.62 603 LYS A O 1
ATOM 4762 N N . SER A 1 604 ? 47.75 -8.164 -15.109 1 82.31 604 SER A N 1
ATOM 4763 C CA . SER A 1 604 ? 47.625 -8.625 -13.727 1 82.31 604 SER A CA 1
ATOM 4764 C C . SER A 1 604 ? 48.5 -7.812 -12.789 1 82.31 604 SER A C 1
ATOM 4766 O O . SER A 1 604 ? 48.125 -7.492 -11.672 1 82.31 604 SER A O 1
ATOM 4768 N N . MET A 1 605 ? 49.688 -7.387 -13.188 1 81.19 605 MET A N 1
ATOM 4769 C CA . MET A 1 605 ? 50.625 -6.602 -12.391 1 81.19 605 MET A CA 1
ATOM 4770 C C . MET A 1 605 ? 50.125 -5.168 -12.219 1 81.19 605 MET A C 1
ATOM 4772 O O . MET A 1 605 ? 50.281 -4.578 -11.148 1 81.19 605 MET A O 1
ATOM 4776 N N . LEU A 1 606 ? 49.531 -4.617 -13.227 1 82.75 606 LEU A N 1
ATOM 4777 C CA . LEU A 1 606 ? 48.938 -3.277 -13.18 1 82.75 606 LEU A CA 1
ATOM 4778 C C . LEU A 1 606 ? 47.75 -3.229 -12.211 1 82.75 606 LEU A C 1
ATOM 4780 O O . LEU A 1 606 ? 47.625 -2.281 -11.43 1 82.75 606 LEU A O 1
ATOM 4784 N N . ILE A 1 607 ? 47 -4.234 -12.234 1 82.62 607 ILE A N 1
ATOM 4785 C CA . ILE A 1 607 ? 45.844 -4.328 -11.336 1 82.62 607 ILE A CA 1
ATOM 4786 C C . ILE A 1 607 ? 46.344 -4.438 -9.891 1 82.62 607 ILE A C 1
ATOM 4788 O O . ILE A 1 607 ? 45.812 -3.754 -9.008 1 82.62 607 ILE A O 1
ATOM 4792 N N . GLU A 1 608 ? 47.25 -5.242 -9.617 1 81.69 608 GLU A N 1
ATOM 4793 C CA . GLU A 1 608 ? 47.844 -5.395 -8.289 1 81.69 608 GLU A CA 1
ATOM 4794 C C . GLU A 1 608 ? 48.5 -4.098 -7.812 1 81.69 608 GLU A C 1
ATOM 4796 O O . GLU A 1 608 ? 48.344 -3.725 -6.645 1 81.69 608 GLU A O 1
ATOM 4801 N N . ALA A 1 609 ? 49.188 -3.336 -8.656 1 81.62 609 ALA A N 1
ATOM 4802 C CA . ALA A 1 609 ? 49.844 -2.072 -8.32 1 81.62 609 ALA A CA 1
ATOM 4803 C C . ALA A 1 609 ? 48.812 -0.99 -8 1 81.62 609 ALA A C 1
ATOM 4805 O O . ALA A 1 609 ? 49 -0.229 -7.043 1 81.62 609 ALA A O 1
ATOM 4806 N N . ILE A 1 610 ? 47.719 -0.972 -8.688 1 81.38 610 ILE A N 1
ATOM 4807 C CA . ILE A 1 610 ? 46.656 -0.004 -8.445 1 81.38 610 ILE A CA 1
ATOM 4808 C C . ILE A 1 610 ? 45.938 -0.343 -7.141 1 81.38 610 ILE A C 1
ATOM 4810 O O . ILE A 1 610 ? 45.656 0.542 -6.328 1 81.38 610 ILE A O 1
ATOM 4814 N N . CYS A 1 611 ? 45.719 -1.586 -6.992 1 79.62 611 CYS A N 1
ATOM 4815 C CA . CYS A 1 611 ? 45.094 -2.023 -5.754 1 79.62 611 CYS A CA 1
ATOM 4816 C C . CYS A 1 611 ? 45.969 -1.714 -4.551 1 79.62 611 CYS A C 1
ATOM 4818 O O . CYS A 1 611 ? 45.469 -1.238 -3.521 1 79.62 611 CYS A O 1
ATOM 4820 N N . ARG A 1 612 ? 47.219 -1.953 -4.562 1 79.38 612 ARG A N 1
ATOM 4821 C CA . ARG A 1 612 ? 48.188 -1.648 -3.502 1 79.38 612 ARG A CA 1
ATOM 4822 C C . ARG A 1 612 ? 48.188 -0.155 -3.195 1 79.38 612 ARG A C 1
ATOM 4824 O O . ARG A 1 612 ? 48.312 0.243 -2.033 1 79.38 612 ARG A O 1
ATOM 4831 N N . TYR A 1 613 ? 48.094 0.666 -4.141 1 79.62 613 TYR A N 1
ATOM 4832 C CA . TYR A 1 613 ? 48.094 2.115 -3.973 1 79.62 613 TYR A CA 1
ATOM 4833 C C . TYR A 1 613 ? 46.844 2.576 -3.211 1 79.62 613 TYR A C 1
ATOM 4835 O O . TYR A 1 613 ? 46.938 3.396 -2.297 1 79.62 613 TYR A O 1
ATOM 4843 N N . PHE A 1 614 ? 45.75 1.971 -3.531 1 77.88 614 PHE A N 1
ATOM 4844 C CA . PHE A 1 614 ? 44.5 2.459 -2.93 1 77.88 614 PHE A CA 1
ATOM 4845 C C . PHE A 1 614 ? 44.219 1.723 -1.63 1 77.88 614 PHE A C 1
ATOM 4847 O O . PHE A 1 614 ? 43.5 2.246 -0.759 1 77.88 614 PHE A O 1
ATOM 4854 N N . THR A 1 615 ? 44.656 0.504 -1.38 1 71.69 615 THR A N 1
ATOM 4855 C CA . THR A 1 615 ? 44.531 -0.215 -0.12 1 71.69 615 THR A CA 1
ATOM 4856 C C . THR A 1 615 ? 45.562 0.236 0.888 1 71.69 615 THR A C 1
ATOM 4858 O O . THR A 1 615 ? 45.5 -0.093 2.072 1 71.69 615 THR A O 1
ATOM 4861 N N . GLY A 1 616 ? 46.438 1.074 0.753 1 65.56 616 GLY A N 1
ATOM 4862 C CA . GLY A 1 616 ? 47.5 1.61 1.606 1 65.56 616 GLY A CA 1
ATOM 4863 C C . GLY A 1 616 ? 48.625 0.631 1.849 1 65.56 616 GLY A C 1
ATOM 4864 O O . GLY A 1 616 ? 49.469 0.858 2.711 1 65.56 616 GLY A O 1
ATOM 4865 N N . TYR A 1 617 ? 48.688 -0.539 1.442 1 52.97 617 TYR A N 1
ATOM 4866 C CA . TYR A 1 617 ? 49.812 -1.392 1.766 1 52.97 617 TYR A CA 1
ATOM 4867 C C . TYR A 1 617 ? 51.031 -1.032 0.913 1 52.97 617 TYR A C 1
ATOM 4869 O O . TYR A 1 617 ? 50.875 -0.619 -0.24 1 52.97 617 TYR A O 1
ATOM 4877 N N . MET B 1 1 ? 5.258 8.656 -21.203 1 21.77 1 MET B N 1
ATOM 4878 C CA . MET B 1 1 ? 6.461 8.695 -20.375 1 21.77 1 MET B CA 1
ATOM 4879 C C . MET B 1 1 ? 6.109 8.594 -18.891 1 21.77 1 MET B C 1
ATOM 4881 O O . MET B 1 1 ? 5.652 9.562 -18.297 1 21.77 1 MET B O 1
ATOM 4885 N N . MET B 1 2 ? 5.672 7.516 -18.469 1 27.78 2 MET B N 1
ATOM 4886 C CA . MET B 1 2 ? 5.102 7.199 -17.156 1 27.78 2 MET B CA 1
ATOM 4887 C C . MET B 1 2 ? 6.098 7.496 -16.047 1 27.78 2 MET B C 1
ATOM 4889 O O . MET B 1 2 ? 7.246 7.055 -16.094 1 27.78 2 MET B O 1
ATOM 4893 N N . ALA B 1 3 ? 6.168 8.805 -15.641 1 31.45 3 ALA B N 1
ATOM 4894 C CA . ALA B 1 3 ? 6.988 9.164 -14.477 1 31.45 3 ALA B CA 1
ATOM 4895 C C . ALA B 1 3 ? 7.023 8.023 -13.469 1 31.45 3 ALA B C 1
ATOM 4897 O O . ALA B 1 3 ? 5.977 7.59 -12.969 1 31.45 3 ALA B O 1
ATOM 4898 N N . SER B 1 4 ? 8.094 7.246 -13.539 1 33.84 4 SER B N 1
ATOM 4899 C CA . SER B 1 4 ? 8.375 6.121 -12.648 1 33.84 4 SER B CA 1
ATOM 4900 C C . SER B 1 4 ? 8.438 6.57 -11.188 1 33.84 4 SER B C 1
ATOM 4902 O O . SER B 1 4 ? 9.438 7.145 -10.758 1 33.84 4 SER B O 1
ATOM 4904 N N . ASN B 1 5 ? 7.676 7.301 -10.633 1 36.53 5 ASN B N 1
ATOM 4905 C CA . ASN B 1 5 ? 7.762 7.621 -9.211 1 36.53 5 ASN B CA 1
ATOM 4906 C C . ASN B 1 5 ? 8.062 6.379 -8.375 1 36.53 5 ASN B C 1
ATOM 4908 O O . ASN B 1 5 ? 7.148 5.629 -8.023 1 36.53 5 ASN B O 1
ATOM 4912 N N . SER B 1 6 ? 9.117 5.734 -8.477 1 38.91 6 SER B N 1
ATOM 4913 C CA . SER B 1 6 ? 9.555 4.441 -7.957 1 38.91 6 SER B CA 1
ATOM 4914 C C . SER B 1 6 ? 9.5 4.41 -6.434 1 38.91 6 SER B C 1
ATOM 4916 O O . SER B 1 6 ? 10.516 4.609 -5.766 1 38.91 6 SER B O 1
ATOM 4918 N N . GLU B 1 7 ? 8.688 4.875 -5.566 1 42.97 7 GLU B N 1
ATOM 4919 C CA . GLU B 1 7 ? 9.125 4.539 -4.215 1 42.97 7 GLU B CA 1
ATOM 4920 C C . GLU B 1 7 ? 9.297 3.033 -4.051 1 42.97 7 GLU B C 1
ATOM 4922 O O . GLU B 1 7 ? 8.32 2.291 -3.988 1 42.97 7 GLU B O 1
ATOM 4927 N N . ASN B 1 8 ? 9.992 1.922 -4.359 1 41.91 8 ASN B N 1
ATOM 4928 C CA . ASN B 1 8 ? 9.875 0.548 -4.836 1 41.91 8 ASN B CA 1
ATOM 4929 C C . ASN B 1 8 ? 9.016 -0.298 -3.904 1 41.91 8 ASN B C 1
ATOM 4931 O O . ASN B 1 8 ? 8.109 -1 -4.355 1 41.91 8 ASN B O 1
ATOM 4935 N N . TRP B 1 9 ? 9.094 -0.851 -2.922 1 40.75 9 TRP B N 1
ATOM 4936 C CA . TRP B 1 9 ? 9.258 -2.301 -2.955 1 40.75 9 TRP B CA 1
ATOM 4937 C C . TRP B 1 9 ? 8.211 -2.945 -3.857 1 40.75 9 TRP B C 1
ATOM 4939 O O . TRP B 1 9 ? 8.461 -3.998 -4.453 1 40.75 9 TRP B O 1
ATOM 4949 N N . VAL B 1 10 ? 7.219 -3.539 -4.664 1 45.44 10 VAL B N 1
ATOM 4950 C CA . VAL B 1 10 ? 6.797 -3.801 -6.035 1 45.44 10 VAL B CA 1
ATOM 4951 C C . VAL B 1 10 ? 5.57 -2.955 -6.367 1 45.44 10 VAL B C 1
ATOM 4953 O O . VAL B 1 10 ? 4.543 -3.045 -5.691 1 45.44 10 VAL B O 1
ATOM 4956 N N . ASP B 1 11 ? 5.52 -1.766 -6.66 1 41.47 11 ASP B N 1
ATOM 4957 C CA . ASP B 1 11 ? 4.5 -1.044 -7.414 1 41.47 11 ASP B CA 1
ATOM 4958 C C . ASP B 1 11 ? 4.02 -1.863 -8.609 1 41.47 11 ASP B C 1
ATOM 4960 O O . ASP B 1 11 ? 4.801 -2.59 -9.227 1 41.47 11 ASP B O 1
ATOM 4964 N N . GLU B 1 12 ? 2.762 -1.716 -9.016 1 39.31 12 GLU B N 1
ATOM 4965 C CA . GLU B 1 12 ? 1.964 -2.523 -9.938 1 39.31 12 GLU B CA 1
ATOM 4966 C C . GLU B 1 12 ? 2.492 -2.418 -11.367 1 39.31 12 GLU B C 1
ATOM 4968 O O . GLU B 1 12 ? 2.258 -3.309 -12.188 1 39.31 12 GLU B O 1
ATOM 4973 N N . SER B 1 13 ? 2.613 -1.131 -12.016 1 36.56 13 SER B N 1
ATOM 4974 C CA . SER B 1 13 ? 2.295 -1.436 -13.406 1 36.56 13 SER B CA 1
ATOM 4975 C C . SER B 1 13 ? 3.211 -2.521 -13.953 1 36.56 13 SER B C 1
ATOM 4977 O O . SER B 1 13 ? 4.059 -2.252 -14.812 1 36.56 13 SER B O 1
ATOM 4979 N N . GLU B 1 14 ? 4.027 -2.91 -13.25 1 37.03 14 GLU B N 1
ATOM 4980 C CA . GLU B 1 14 ? 4.828 -3.932 -13.922 1 37.03 14 GLU B CA 1
ATOM 4981 C C . GLU B 1 14 ? 3.965 -4.809 -14.82 1 37.03 14 GLU B C 1
ATOM 4983 O O . GLU B 1 14 ? 3.014 -5.441 -14.352 1 37.03 14 GLU B O 1
ATOM 4988 N N . ASN B 1 15 ? 3.635 -4.426 -15.852 1 36.5 15 ASN B N 1
ATOM 4989 C CA . ASN B 1 15 ? 3.514 -5.453 -16.875 1 36.5 15 ASN B CA 1
ATOM 4990 C C . ASN B 1 15 ? 4.195 -6.75 -16.453 1 36.5 15 ASN B C 1
ATOM 4992 O O . ASN B 1 15 ? 5.402 -6.766 -16.188 1 36.5 15 ASN B O 1
ATOM 4996 N N . GLU B 1 16 ? 3.67 -7.48 -15.602 1 38.31 16 GLU B N 1
ATOM 4997 C CA . GLU B 1 16 ? 3.811 -8.93 -15.508 1 38.31 16 GLU B CA 1
ATOM 4998 C C . GLU B 1 16 ? 4.723 -9.469 -16.609 1 38.31 16 GLU B C 1
ATOM 5000 O O . GLU B 1 16 ? 4.438 -10.516 -17.203 1 38.31 16 GLU B O 1
ATOM 5005 N N . TYR B 1 17 ? 5.109 -8.758 -17.438 1 37.31 17 TYR B N 1
ATOM 5006 C CA . TYR B 1 17 ? 5.711 -9.688 -18.375 1 37.31 17 TYR B CA 1
ATOM 5007 C C . TYR B 1 17 ? 6.719 -10.594 -17.688 1 37.31 17 TYR B C 1
ATOM 5009 O O . TYR B 1 17 ? 7.887 -10.227 -17.516 1 37.31 17 TYR B O 1
ATOM 5017 N N . GLY B 1 18 ? 6.438 -10.938 -16.484 1 44.97 18 GLY B N 1
ATOM 5018 C CA . GLY B 1 18 ? 7.156 -12.164 -16.156 1 44.97 18 GLY B CA 1
ATOM 5019 C C . GLY B 1 18 ? 7.547 -12.969 -17.375 1 44.97 18 GLY B C 1
ATOM 5020 O O . GLY B 1 18 ? 7.145 -12.641 -18.5 1 44.97 18 GLY B O 1
ATOM 5021 N N . LYS B 1 19 ? 8.539 -13.867 -17.125 1 56.44 19 LYS B N 1
ATOM 5022 C CA . LYS B 1 19 ? 8.938 -14.828 -18.156 1 56.44 19 LYS B CA 1
ATOM 5023 C C . LYS B 1 19 ? 7.727 -15.531 -18.75 1 56.44 19 LYS B C 1
ATOM 5025 O O . LYS B 1 19 ? 6.824 -15.953 -18.031 1 56.44 19 LYS B O 1
ATOM 5030 N N . THR B 1 20 ? 7.418 -15.188 -19.812 1 72.88 20 THR B N 1
ATOM 5031 C CA . THR B 1 20 ? 6.426 -15.938 -20.578 1 72.88 20 THR B CA 1
ATOM 5032 C C . THR B 1 20 ? 6.656 -17.438 -20.422 1 72.88 20 THR B C 1
ATOM 5034 O O . THR B 1 20 ? 7.801 -17.906 -20.391 1 72.88 20 THR B O 1
ATOM 5037 N N . TYR B 1 21 ? 5.656 -18.141 -19.969 1 81.75 21 TYR B N 1
ATOM 5038 C CA . TYR B 1 21 ? 5.758 -19.594 -19.812 1 81.75 21 TYR B CA 1
ATOM 5039 C C . TYR B 1 21 ? 5.031 -20.312 -20.938 1 81.75 21 TYR B C 1
ATOM 5041 O O . TYR B 1 21 ? 4.047 -19.812 -21.484 1 81.75 21 TYR B O 1
ATOM 5049 N N . ALA B 1 22 ? 5.672 -21.328 -21.281 1 89.94 22 ALA B N 1
ATOM 5050 C CA . ALA B 1 22 ? 4.996 -22.312 -22.109 1 89.94 22 ALA B CA 1
ATOM 5051 C C . ALA B 1 22 ? 4.492 -23.484 -21.281 1 89.94 22 ALA B C 1
ATOM 5053 O O . ALA B 1 22 ? 5.281 -24.188 -20.625 1 89.94 22 ALA B O 1
ATOM 5054 N N . ILE B 1 23 ? 3.188 -23.641 -21.219 1 91.44 23 ILE B N 1
ATOM 5055 C CA . ILE B 1 23 ? 2.576 -24.672 -20.391 1 91.44 23 ILE B CA 1
ATOM 5056 C C . ILE B 1 23 ? 1.954 -25.75 -21.281 1 91.44 23 ILE B C 1
ATOM 5058 O O . ILE B 1 23 ? 1.106 -25.453 -22.125 1 91.44 23 ILE B O 1
ATOM 5062 N N . LEU B 1 24 ? 2.385 -26.969 -21.125 1 95.19 24 LEU B N 1
ATOM 5063 C CA . LEU B 1 24 ? 1.851 -28.094 -21.906 1 95.19 24 LEU B CA 1
ATOM 5064 C C . LEU B 1 24 ? 1.216 -29.141 -20.984 1 95.19 24 LEU B C 1
ATOM 5066 O O . LEU B 1 24 ? 1.855 -29.625 -20.062 1 95.19 24 LEU B O 1
ATOM 5070 N N . PHE B 1 25 ? -0.059 -29.422 -21.219 1 96.56 25 PHE B N 1
ATOM 5071 C CA . PHE B 1 25 ? -0.726 -30.531 -20.531 1 96.56 25 PHE B CA 1
ATOM 5072 C C . PHE B 1 25 ? -0.531 -31.828 -21.312 1 96.56 25 PHE B C 1
ATOM 5074 O O . PHE B 1 25 ? -0.863 -31.922 -22.484 1 96.56 25 PHE B O 1
ATOM 5081 N N . VAL B 1 26 ? 0.078 -32.75 -20.703 1 97.44 26 VAL B N 1
ATOM 5082 C CA . VAL B 1 26 ? 0.2 -34.125 -21.25 1 97.44 26 VAL B CA 1
ATOM 5083 C C . VAL B 1 26 ? -0.69 -35.062 -20.453 1 97.44 26 VAL B C 1
ATOM 5085 O O . VAL B 1 26 ? -0.395 -35.375 -19.297 1 97.44 26 VAL B O 1
ATOM 5088 N N . ILE B 1 27 ? -1.747 -35.531 -21.062 1 97.5 27 ILE B N 1
ATOM 5089 C CA . ILE B 1 27 ? -2.771 -36.281 -20.359 1 97.5 27 ILE B CA 1
ATOM 5090 C C . ILE B 1 27 ? -2.857 -37.719 -20.938 1 97.5 27 ILE B C 1
ATOM 5092 O O . ILE B 1 27 ? -2.979 -37.875 -22.156 1 97.5 27 ILE B O 1
ATOM 5096 N N . GLU B 1 28 ? -2.838 -38.656 -20.109 1 97.06 28 GLU B N 1
ATOM 5097 C CA . GLU B 1 28 ? -2.957 -40.031 -20.547 1 97.06 28 GLU B CA 1
ATOM 5098 C C . GLU B 1 28 ? -4.414 -40.438 -20.781 1 97.06 28 GLU B C 1
ATOM 5100 O O . GLU B 1 28 ? -5.293 -40.031 -20 1 97.06 28 GLU B O 1
ATOM 5105 N N . VAL B 1 29 ? -4.656 -41.062 -21.859 1 96.31 29 VAL B N 1
ATOM 5106 C CA . VAL B 1 29 ? -5.977 -41.625 -22.141 1 96.31 29 VAL B CA 1
ATOM 5107 C C . VAL B 1 29 ? -5.949 -43.125 -21.984 1 96.31 29 VAL B C 1
ATOM 5109 O O . VAL B 1 29 ? -5.211 -43.812 -22.688 1 96.31 29 VAL B O 1
ATOM 5112 N N . SER B 1 30 ? -6.668 -43.625 -21.094 1 94.19 30 SER B N 1
ATOM 5113 C CA . SER B 1 30 ? -6.801 -45.062 -20.797 1 94.19 30 SER B CA 1
ATOM 5114 C C . SER B 1 30 ? -8.227 -45.406 -20.375 1 94.19 30 SER B C 1
ATOM 5116 O O . SER B 1 30 ? -9.031 -44.531 -20.094 1 94.19 30 SER B O 1
ATOM 5118 N N . PRO B 1 31 ? -8.531 -46.688 -20.453 1 92.69 31 PRO B N 1
ATOM 5119 C CA . PRO B 1 31 ? -9.875 -47.062 -20.016 1 92.69 31 PRO B CA 1
ATOM 5120 C C . PRO B 1 31 ? -10.172 -46.656 -18.578 1 92.69 31 PRO B C 1
ATOM 5122 O O . PRO B 1 31 ? -11.305 -46.281 -18.266 1 92.69 31 PRO B O 1
ATOM 5125 N N . SER B 1 32 ? -9.188 -46.719 -17.766 1 93.56 32 SER B N 1
ATOM 5126 C CA . SER B 1 32 ? -9.391 -46.312 -16.375 1 93.56 32 SER B CA 1
ATOM 5127 C C . SER B 1 32 ? -9.68 -44.812 -16.281 1 93.56 32 SER B C 1
ATOM 5129 O O . SER B 1 32 ? -10.523 -44.406 -15.477 1 93.56 32 SER B O 1
ATOM 5131 N N . MET B 1 33 ? -9.055 -44 -17.094 1 94.62 33 MET B N 1
ATOM 5132 C CA . MET B 1 33 ? -9.242 -42.531 -17.094 1 94.62 33 MET B CA 1
ATOM 5133 C C . MET B 1 33 ? -10.617 -42.188 -17.641 1 94.62 33 MET B C 1
ATOM 5135 O O . MET B 1 33 ? -11.156 -41.125 -17.312 1 94.62 33 MET B O 1
ATOM 5139 N N . MET B 1 34 ? -11.133 -43.062 -18.422 1 93.44 34 MET B N 1
ATOM 5140 C CA . MET B 1 34 ? -12.406 -42.781 -19.078 1 93.44 34 MET B CA 1
ATOM 5141 C C . MET B 1 34 ? -13.57 -43.375 -18.2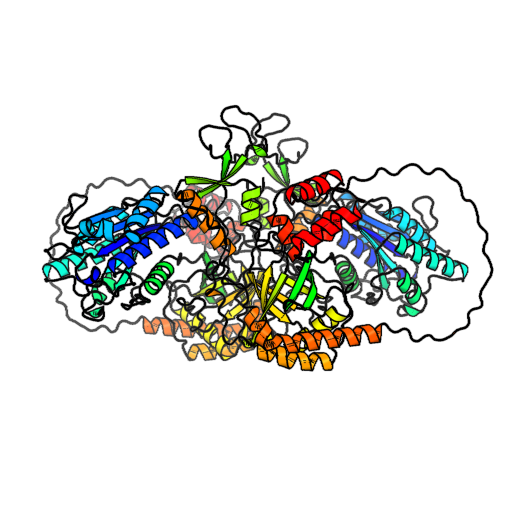81 1 93.44 34 MET B C 1
ATOM 5143 O O . MET B 1 34 ? -14.734 -43.094 -18.578 1 93.44 34 MET B O 1
ATOM 5147 N N . GLU B 1 35 ? -13.219 -44.094 -17.281 1 91.19 35 GLU B N 1
ATOM 5148 C CA . GLU B 1 35 ? -14.273 -44.688 -16.469 1 91.19 35 GLU B CA 1
ATOM 5149 C C . GLU B 1 35 ? -14.992 -43.594 -15.648 1 91.19 35 GLU B C 1
ATOM 5151 O O . GLU B 1 35 ? -14.352 -42.812 -14.953 1 91.19 35 GLU B O 1
ATOM 5156 N N . PRO B 1 36 ? -16.281 -43.594 -15.727 1 87.62 36 PRO B N 1
ATOM 5157 C CA . PRO B 1 36 ? -17.047 -42.594 -15 1 87.62 36 PRO B CA 1
ATOM 5158 C C . PRO B 1 36 ? -16.938 -42.75 -13.484 1 87.62 36 PRO B C 1
ATOM 5160 O O . PRO B 1 36 ? -16.891 -43.875 -12.969 1 87.62 36 PRO B O 1
ATOM 5163 N N . ILE B 1 37 ? -16.75 -41.719 -12.766 1 86 37 ILE B N 1
ATOM 5164 C CA . ILE B 1 37 ? -16.703 -41.719 -11.305 1 86 37 ILE B CA 1
ATOM 5165 C C . ILE B 1 37 ? -18.109 -41.875 -10.75 1 86 37 ILE B C 1
ATOM 5167 O O . ILE B 1 37 ? -18.344 -42.688 -9.859 1 86 37 ILE B O 1
ATOM 5171 N N . SER B 1 38 ? -19.016 -41.062 -11.148 1 83.44 38 SER B N 1
ATOM 5172 C CA . SER B 1 38 ? -20.453 -41.156 -10.867 1 83.44 38 SER B CA 1
ATOM 5173 C C . SER B 1 38 ? -21.281 -40.688 -12.062 1 83.44 38 SER B C 1
ATOM 5175 O O . SER B 1 38 ? -20.734 -40.312 -13.102 1 83.44 38 SER B O 1
ATOM 5177 N N . ASP B 1 39 ? -22.594 -40.75 -11.891 1 79 39 ASP B N 1
ATOM 5178 C CA . ASP B 1 39 ? -23.484 -40.312 -12.969 1 79 39 ASP B CA 1
ATOM 5179 C C . ASP B 1 39 ? -23.391 -38.812 -13.195 1 79 39 ASP B C 1
ATOM 5181 O O . ASP B 1 39 ? -23.688 -38.312 -14.281 1 79 39 ASP B O 1
ATOM 5185 N N . VAL B 1 40 ? -22.984 -38.156 -12.195 1 80.31 40 VAL B N 1
ATOM 5186 C CA . VAL B 1 40 ? -22.984 -36.688 -12.273 1 80.31 40 VAL B CA 1
ATOM 5187 C C . VAL B 1 40 ? -21.562 -36.156 -12.344 1 80.31 40 VAL B C 1
ATOM 5189 O O . VAL B 1 40 ? -21.312 -35.094 -12.883 1 80.31 40 VAL B O 1
ATOM 5192 N N . ASP B 1 41 ? -20.609 -36.969 -11.938 1 86.06 41 ASP B N 1
ATOM 5193 C CA . ASP B 1 41 ? -19.234 -36.469 -11.859 1 86.06 41 ASP B CA 1
ATOM 5194 C C . ASP B 1 41 ? -18.453 -36.844 -13.117 1 86.06 41 ASP B C 1
ATOM 5196 O O . ASP B 1 41 ? -18.531 -37.969 -13.602 1 86.06 41 ASP B O 1
ATOM 5200 N N . PRO B 1 42 ? -17.812 -35.938 -13.656 1 89.5 42 PRO B N 1
ATOM 5201 C CA . PRO B 1 42 ? -17 -36.219 -14.844 1 89.5 42 PRO B CA 1
ATOM 5202 C C . PRO B 1 42 ? -15.906 -37.25 -14.578 1 89.5 42 PRO B C 1
ATOM 5204 O O . PRO B 1 42 ? -15.453 -37.406 -13.438 1 89.5 42 PRO B O 1
ATOM 5207 N N . CYS B 1 43 ? -15.594 -38.031 -15.57 1 92 43 CYS B N 1
ATOM 5208 C CA . CYS B 1 43 ? -14.492 -38.969 -15.445 1 92 43 CYS B CA 1
ATOM 5209 C C . CYS B 1 43 ? -13.156 -38.25 -15.32 1 92 43 CYS B C 1
ATOM 5211 O O . CYS B 1 43 ? -13.094 -37.031 -15.484 1 92 43 CYS B O 1
ATOM 5213 N N . SER B 1 44 ? -12.109 -38.969 -15.086 1 93.69 44 SER B N 1
ATOM 5214 C CA . SER B 1 44 ? -10.805 -38.375 -14.82 1 93.69 44 SER B CA 1
ATOM 5215 C C . SER B 1 44 ? -10.273 -37.625 -16.031 1 93.69 44 SER B C 1
ATOM 5217 O O . SER B 1 44 ? -9.688 -36.531 -15.906 1 93.69 44 SER B O 1
ATOM 5219 N N . LEU B 1 45 ? -10.477 -38.188 -17.172 1 95.25 45 LEU B N 1
ATOM 5220 C CA . LEU B 1 45 ? -10.031 -37.531 -18.406 1 95.25 45 LEU B CA 1
ATOM 5221 C C . LEU B 1 45 ? -10.758 -36.219 -18.594 1 95.25 45 LEU B C 1
ATOM 5223 O O . LEU B 1 45 ? -10.125 -35.188 -18.891 1 95.25 45 LEU B O 1
ATOM 5227 N N . GLN B 1 46 ? -12.023 -36.281 -18.484 1 93.94 46 GLN B N 1
ATOM 5228 C CA . GLN B 1 46 ? -12.812 -35.062 -18.625 1 93.94 46 GLN B CA 1
ATOM 5229 C C . GLN B 1 46 ? -12.398 -34 -17.594 1 93.94 46 GLN B C 1
ATOM 5231 O O . GLN B 1 46 ? -12.328 -32.812 -17.891 1 93.94 46 GLN B O 1
ATOM 5236 N N . THR B 1 47 ? -12.195 -34.469 -16.406 1 93.5 47 THR B N 1
ATOM 5237 C CA . THR B 1 47 ? -11.75 -33.562 -15.336 1 93.5 47 THR B CA 1
ATOM 5238 C C . THR B 1 47 ? -10.445 -32.875 -15.719 1 93.5 47 THR B C 1
ATOM 5240 O O . THR B 1 47 ? -10.273 -31.688 -15.477 1 93.5 47 THR B O 1
ATOM 5243 N N . ALA B 1 48 ? -9.547 -33.594 -16.25 1 94.69 48 ALA B N 1
ATOM 5244 C CA . ALA B 1 48 ? -8.266 -33.062 -16.688 1 94.69 48 ALA B CA 1
ATOM 5245 C C . ALA B 1 48 ? -8.469 -31.984 -17.766 1 94.69 48 ALA B C 1
ATOM 5247 O O . ALA B 1 48 ? -7.805 -30.953 -17.75 1 94.69 48 ALA B O 1
ATOM 5248 N N . LEU B 1 49 ? -9.344 -32.281 -18.656 1 94.94 49 LEU B N 1
ATOM 5249 C CA . LEU B 1 49 ? -9.625 -31.344 -19.734 1 94.94 49 LEU B CA 1
ATOM 5250 C C . LEU B 1 49 ? -10.297 -30.078 -19.203 1 94.94 49 LEU B C 1
ATOM 5252 O O . LEU B 1 49 ? -10.023 -28.969 -19.688 1 94.94 49 LEU B O 1
ATOM 5256 N N . ILE B 1 50 ? -11.148 -30.25 -18.281 1 92.69 50 ILE B N 1
ATOM 5257 C CA . ILE B 1 50 ? -11.781 -29.109 -17.641 1 92.69 50 ILE B CA 1
ATOM 5258 C C . ILE B 1 50 ? -10.719 -28.25 -16.953 1 92.69 50 ILE B C 1
ATOM 5260 O O . ILE B 1 50 ? -10.758 -27.016 -17.031 1 92.69 50 ILE B O 1
ATOM 5264 N N . CYS B 1 51 ? -9.836 -28.875 -16.328 1 90.62 51 CYS B N 1
ATOM 5265 C CA . CYS B 1 51 ? -8.742 -28.156 -15.68 1 90.62 51 CYS B CA 1
ATOM 5266 C C . CYS B 1 51 ? -7.922 -27.359 -16.688 1 90.62 51 CYS B C 1
ATOM 5268 O O . CYS B 1 51 ? -7.559 -26.219 -16.438 1 90.62 51 CYS B O 1
ATOM 5270 N N . ALA B 1 52 ? -7.574 -28 -17.75 1 93.06 52 ALA B N 1
ATOM 5271 C CA . ALA B 1 52 ? -6.824 -27.328 -18.797 1 93.06 52 ALA B CA 1
ATOM 5272 C C . ALA B 1 52 ? -7.582 -26.125 -19.328 1 93.06 52 ALA B C 1
ATOM 5274 O O . ALA B 1 52 ? -6.992 -25.062 -19.562 1 93.06 52 ALA B O 1
ATOM 5275 N N . TYR B 1 53 ? -8.836 -26.297 -19.484 1 90.62 53 TYR B N 1
ATOM 5276 C CA . TYR B 1 53 ? -9.672 -25.203 -19.953 1 90.62 53 TYR B CA 1
ATOM 5277 C C . TYR B 1 53 ? -9.68 -24.062 -18.953 1 90.62 53 TYR B C 1
ATOM 5279 O O . TYR B 1 53 ? -9.508 -22.891 -19.328 1 90.62 53 TYR B O 1
ATOM 5287 N N . GLN B 1 54 ? -9.898 -24.375 -17.781 1 84.75 54 GLN B N 1
ATOM 5288 C CA . GLN B 1 54 ? -9.984 -23.344 -16.75 1 84.75 54 GLN B CA 1
ATOM 5289 C C . GLN B 1 54 ? -8.664 -22.594 -16.609 1 84.75 54 GLN B C 1
ATOM 5291 O O . GLN B 1 54 ? -8.648 -21.375 -16.422 1 84.75 54 GLN B O 1
ATOM 5296 N N . LEU B 1 55 ? -7.621 -23.344 -16.641 1 86 55 LEU B N 1
ATOM 5297 C CA . LEU B 1 55 ? -6.316 -22.703 -16.578 1 86 55 LEU B CA 1
ATOM 5298 C C . LEU B 1 55 ? -6.109 -21.766 -17.766 1 86 55 LEU B C 1
ATOM 5300 O O . LEU B 1 55 ? -5.605 -20.656 -17.609 1 86 55 LEU B O 1
ATOM 5304 N N . ALA B 1 56 ? -6.418 -22.281 -18.938 1 86.62 56 ALA B N 1
ATOM 5305 C CA . ALA B 1 56 ? -6.285 -21.469 -20.156 1 86.62 56 ALA B CA 1
ATOM 5306 C C . ALA B 1 56 ? -7.121 -20.188 -20.047 1 86.62 56 ALA B C 1
ATOM 5308 O O . ALA B 1 56 ? -6.664 -19.109 -20.422 1 86.62 56 ALA B O 1
ATOM 5309 N N . ALA B 1 57 ? -8.258 -20.375 -19.609 1 79.5 57 ALA B N 1
ATOM 5310 C CA . ALA B 1 57 ? -9.148 -19.234 -19.422 1 79.5 57 ALA B CA 1
ATOM 5311 C C . ALA B 1 57 ? -8.555 -18.234 -18.438 1 79.5 57 ALA B C 1
ATOM 5313 O O . ALA B 1 57 ? -8.664 -17.016 -18.641 1 79.5 57 ALA B O 1
ATOM 5314 N N . GLN B 1 58 ? -8 -18.766 -17.406 1 75.81 58 GLN B N 1
ATOM 5315 C CA . GLN B 1 58 ? -7.375 -17.922 -16.406 1 75.81 58 GLN B CA 1
ATOM 5316 C C . GLN B 1 58 ? -6.16 -17.188 -16.984 1 75.81 58 GLN B C 1
ATOM 5318 O O . GLN B 1 58 ? -5.934 -16.016 -16.672 1 75.81 58 GLN B O 1
ATOM 5323 N N . LYS B 1 59 ? -5.406 -17.875 -17.703 1 77.56 59 LYS B N 1
ATOM 5324 C CA . LYS B 1 59 ? -4.172 -17.328 -18.25 1 77.56 59 LYS B CA 1
ATOM 5325 C C . LYS B 1 59 ? -4.465 -16.203 -19.25 1 77.56 59 LYS B C 1
ATOM 5327 O O . LYS B 1 59 ? -3.693 -15.25 -19.359 1 77.56 59 LYS B O 1
ATOM 5332 N N . VAL B 1 60 ? -5.492 -16.281 -19.938 1 74.94 60 VAL B N 1
ATOM 5333 C CA . VAL B 1 60 ? -5.895 -15.219 -20.859 1 74.94 60 VAL B CA 1
ATOM 5334 C C . VAL B 1 60 ? -6.039 -13.906 -20.094 1 74.94 60 VAL B C 1
ATOM 5336 O O . VAL B 1 60 ? -5.773 -12.828 -20.641 1 74.94 60 VAL B O 1
ATOM 5339 N N . ILE B 1 61 ? -6.395 -14.117 -18.922 1 65.5 61 ILE B N 1
ATOM 5340 C CA . ILE B 1 61 ? -6.664 -12.961 -18.078 1 65.5 61 ILE B CA 1
ATOM 5341 C C . ILE B 1 61 ? -5.367 -12.492 -17.422 1 65.5 61 ILE B C 1
ATOM 5343 O O . ILE B 1 61 ? -5.023 -11.312 -17.469 1 65.5 61 ILE B O 1
ATOM 5347 N N . SER B 1 62 ? -4.676 -13.352 -16.844 1 64.62 62 SER B N 1
ATOM 5348 C CA . SER B 1 62 ? -3.557 -13.008 -15.977 1 64.62 62 SER B CA 1
ATOM 5349 C C . SER B 1 62 ? -2.264 -12.859 -16.766 1 64.62 62 SER B C 1
ATOM 5351 O O . SER B 1 62 ? -1.503 -11.914 -16.547 1 64.62 62 SER B O 1
ATOM 5353 N N . THR B 1 63 ? -2.004 -13.867 -17.625 1 71.94 63 THR B N 1
ATOM 5354 C CA . THR B 1 63 ? -0.786 -13.898 -18.422 1 71.94 63 THR B CA 1
ATOM 5355 C C . THR B 1 63 ? -1.096 -14.305 -19.859 1 71.94 63 THR B C 1
ATOM 5357 O O . THR B 1 63 ? -0.762 -15.414 -20.281 1 71.94 63 THR B O 1
ATOM 5360 N N . PRO B 1 64 ? -1.562 -13.336 -20.562 1 71.31 64 PRO B N 1
ATOM 5361 C CA . PRO B 1 64 ? -2.041 -13.68 -21.906 1 71.31 64 PRO B CA 1
ATOM 5362 C C . PRO B 1 64 ? -0.912 -14.094 -22.844 1 71.31 64 PRO B C 1
ATOM 5364 O O . PRO B 1 64 ? -1.165 -14.703 -23.875 1 71.31 64 PRO B O 1
ATOM 5367 N N . ASN B 1 65 ? 0.313 -13.797 -22.531 1 76.06 65 ASN B N 1
ATOM 5368 C CA . ASN B 1 65 ? 1.437 -14.117 -23.406 1 76.06 65 ASN B CA 1
ATOM 5369 C C . ASN B 1 65 ? 1.931 -15.547 -23.188 1 76.06 65 ASN B C 1
ATOM 5371 O O . ASN B 1 65 ? 2.76 -16.047 -23.953 1 76.06 65 ASN B O 1
ATOM 5375 N N . ASP B 1 66 ? 1.44 -16.203 -22.156 1 82.31 66 ASP B N 1
ATOM 5376 C CA . ASP B 1 66 ? 1.815 -17.594 -21.922 1 82.31 66 ASP B CA 1
ATOM 5377 C C . ASP B 1 66 ? 1.27 -18.5 -23.031 1 82.31 66 ASP B C 1
ATOM 5379 O O . ASP B 1 66 ? 0.196 -18.25 -23.578 1 82.31 66 ASP B O 1
ATOM 5383 N N . LEU B 1 67 ? 2.074 -19.422 -23.375 1 89.38 67 LEU B N 1
ATOM 5384 C CA . LEU B 1 67 ? 1.636 -20.422 -24.359 1 89.38 67 LEU B CA 1
ATOM 5385 C C . LEU B 1 67 ? 1.05 -21.641 -23.656 1 89.38 67 LEU B C 1
ATOM 5387 O O . LEU B 1 67 ? 1.561 -22.078 -22.625 1 89.38 67 LEU B O 1
ATOM 5391 N N . ILE B 1 68 ? -0.092 -22.109 -24.156 1 91.5 68 ILE B N 1
ATOM 5392 C CA . ILE B 1 68 ? -0.723 -23.281 -23.578 1 91.5 68 ILE B CA 1
ATOM 5393 C C . ILE B 1 68 ? -0.972 -24.344 -24.656 1 91.5 68 ILE B C 1
ATOM 5395 O O . ILE B 1 68 ? -1.332 -24 -25.781 1 91.5 68 ILE B O 1
ATOM 5399 N N . GLY B 1 69 ? -0.681 -25.547 -24.406 1 94.75 69 GLY B N 1
ATOM 5400 C CA . GLY B 1 69 ? -0.961 -26.688 -25.266 1 94.75 69 GLY B CA 1
ATOM 5401 C C . GLY B 1 69 ? -1.485 -27.891 -24.516 1 94.75 69 GLY B C 1
ATOM 5402 O O . GLY B 1 69 ? -1.342 -27.984 -23.297 1 94.75 69 GLY B O 1
ATOM 5403 N N . VAL B 1 70 ? -2.238 -28.781 -25.234 1 97.06 70 VAL B N 1
ATOM 5404 C CA . VAL B 1 70 ? -2.775 -30 -24.656 1 97.06 70 VAL B CA 1
ATOM 5405 C C . VAL B 1 70 ? -2.471 -31.188 -25.562 1 97.06 70 VAL B C 1
ATOM 5407 O O . VAL B 1 70 ? -2.881 -31.203 -26.719 1 97.06 70 VAL B O 1
ATOM 5410 N N . LEU B 1 71 ? -1.732 -32.125 -25.062 1 97.12 71 LEU B N 1
ATOM 5411 C CA . LEU B 1 71 ? -1.364 -33.375 -25.766 1 97.12 71 LEU B CA 1
ATOM 5412 C C . LEU B 1 71 ? -1.933 -34.594 -25.047 1 97.12 71 LEU B C 1
ATOM 5414 O O . LEU B 1 71 ? -1.696 -34.781 -23.859 1 97.12 71 LEU B O 1
ATOM 5418 N N . LEU B 1 72 ? -2.744 -35.344 -25.734 1 97.19 72 LEU B N 1
ATOM 5419 C CA . LEU B 1 72 ? -3.227 -36.625 -25.234 1 97.19 72 LEU B CA 1
ATOM 5420 C C . LEU B 1 72 ? -2.379 -37.781 -25.766 1 97.19 72 LEU B C 1
ATOM 5422 O O . LEU B 1 72 ? -1.946 -37.75 -26.906 1 97.19 72 LEU B O 1
ATOM 5426 N N . PHE B 1 73 ? -2.113 -38.75 -24.953 1 96.69 73 PHE B N 1
ATOM 5427 C CA . PHE B 1 73 ? -1.426 -39.938 -25.422 1 96.69 73 PHE B CA 1
ATOM 5428 C C . PHE B 1 73 ? -2.158 -41.219 -24.969 1 96.69 73 PHE B C 1
ATOM 5430 O O . PHE B 1 73 ? -2.74 -41.219 -23.875 1 96.69 73 PHE B O 1
ATOM 5437 N N . GLY B 1 74 ? -2.227 -42.188 -25.781 1 95 74 GLY B N 1
ATOM 5438 C CA . GLY B 1 74 ? -2.959 -43.406 -25.531 1 95 74 GLY B CA 1
ATOM 5439 C C . GLY B 1 74 ? -4.27 -43.5 -26.297 1 95 74 GLY B C 1
ATOM 5440 O O . GLY B 1 74 ? -5.102 -44.344 -26.016 1 95 74 GLY B O 1
ATOM 5441 N N . THR B 1 75 ? -4.441 -42.562 -27.203 1 94.88 75 THR B N 1
ATOM 5442 C CA . THR B 1 75 ? -5.668 -42.531 -28 1 94.88 75 THR B CA 1
ATOM 5443 C C . THR B 1 75 ? -5.535 -43.406 -29.234 1 94.88 75 THR B C 1
ATOM 5445 O O . THR B 1 75 ? -4.434 -43.594 -29.766 1 94.88 75 THR B O 1
ATOM 5448 N N . GLU B 1 76 ? -6.605 -43.906 -29.641 1 92.38 76 GLU B N 1
ATOM 5449 C CA . GLU B 1 76 ? -6.629 -44.688 -30.875 1 92.38 76 GLU B CA 1
ATOM 5450 C C . GLU B 1 76 ? -6.402 -43.781 -32.094 1 92.38 76 GLU B C 1
ATOM 5452 O O . GLU B 1 76 ? -5.613 -44.125 -32.969 1 92.38 76 GLU B O 1
ATOM 5457 N N . GLU B 1 77 ? -7.086 -42.688 -32.031 1 89.75 77 GLU B N 1
ATOM 5458 C CA . GLU B 1 77 ? -6.902 -41.688 -33.125 1 89.75 77 GLU B CA 1
ATOM 5459 C C . GLU B 1 77 ? -5.66 -40.844 -32.875 1 89.75 77 GLU B C 1
ATOM 5461 O O . GLU B 1 77 ? -5.316 -40.562 -31.719 1 89.75 77 GLU B O 1
ATOM 5466 N N . ALA B 1 78 ? -4.926 -40.531 -33.844 1 89.38 78 ALA B N 1
ATOM 5467 C CA . ALA B 1 78 ? -3.715 -39.719 -33.719 1 89.38 78 ALA B CA 1
ATOM 5468 C C . ALA B 1 78 ? -3.795 -38.469 -34.594 1 89.38 78 ALA B C 1
ATOM 5470 O O . ALA B 1 78 ? -4.422 -38.5 -35.656 1 89.38 78 ALA B O 1
ATOM 5471 N N . THR B 1 79 ? -3.307 -37.438 -33.938 1 85.25 79 THR B N 1
ATOM 5472 C CA . THR B 1 79 ? -3.131 -36.219 -34.719 1 85.25 79 THR B CA 1
ATOM 5473 C C . THR B 1 79 ? -1.713 -36.125 -35.25 1 85.25 79 THR B C 1
ATOM 5475 O O . THR B 1 79 ? -0.738 -36.219 -34.5 1 85.25 79 THR B O 1
ATOM 5478 N N . GLY B 1 80 ? -1.453 -36.406 -36.531 1 78.56 80 GLY B N 1
ATOM 5479 C CA . GLY B 1 80 ? -0.146 -36.312 -37.156 1 78.56 80 GLY B CA 1
ATOM 5480 C C . GLY B 1 80 ? 0.529 -37.656 -37.312 1 78.56 80 GLY B C 1
ATOM 5481 O O . GLY B 1 80 ? -0.14 -38.688 -37.531 1 78.56 80 GLY B O 1
ATOM 5482 N N . ASN B 1 81 ? 1.907 -37.656 -37.031 1 76.19 81 ASN B N 1
ATOM 5483 C CA . ASN B 1 81 ? 2.686 -38.844 -37.375 1 76.19 81 ASN B CA 1
ATOM 5484 C C . ASN B 1 81 ? 2.916 -39.75 -36.156 1 76.19 81 ASN B C 1
ATOM 5486 O O . ASN B 1 81 ? 3.283 -40.906 -36.312 1 76.19 81 ASN B O 1
ATOM 5490 N N . ALA B 1 82 ? 2.705 -39.219 -34.969 1 82.19 82 ALA B N 1
ATOM 5491 C CA . ALA B 1 82 ? 2.951 -40.031 -33.75 1 82.19 82 ALA B CA 1
ATOM 5492 C C . ALA B 1 82 ? 1.749 -40.906 -33.438 1 82.19 82 ALA B C 1
ATOM 5494 O O . ALA B 1 82 ? 0.623 -40.406 -33.312 1 82.19 82 ALA B O 1
ATOM 5495 N N . GLU B 1 83 ? 2.096 -42.156 -33.312 1 86.19 83 GLU B N 1
ATOM 5496 C CA . GLU B 1 83 ? 1.016 -43.094 -33.031 1 86.19 83 GLU B CA 1
ATOM 5497 C C . GLU B 1 83 ? 0.438 -42.875 -31.641 1 86.19 83 GLU B C 1
ATOM 5499 O O . GLU B 1 83 ? 1.168 -42.562 -30.703 1 86.19 83 GLU B O 1
ATOM 5504 N N . ASN B 1 84 ? -0.842 -42.969 -31.5 1 92.31 84 ASN B N 1
ATOM 5505 C CA . ASN B 1 84 ? -1.59 -42.938 -30.25 1 92.31 84 ASN B CA 1
ATOM 5506 C C . ASN B 1 84 ? -1.455 -41.625 -29.531 1 92.31 84 ASN B C 1
ATOM 5508 O O . ASN B 1 84 ? -1.398 -41.562 -28.297 1 92.31 84 ASN B O 1
ATOM 5512 N N . GLU B 1 85 ? -1.144 -40.594 -30.234 1 94.56 85 GLU B N 1
ATOM 5513 C CA . GLU B 1 85 ? -1.083 -39.25 -29.672 1 94.56 85 GLU B CA 1
ATOM 5514 C C . GLU B 1 85 ? -2.061 -38.312 -30.375 1 94.56 85 GLU B C 1
ATOM 5516 O O . GLU B 1 85 ? -2.188 -38.344 -31.594 1 94.56 85 GLU B O 1
ATOM 5521 N N . TYR B 1 86 ? -2.787 -37.625 -29.609 1 95 86 TYR B N 1
ATOM 5522 C CA . TYR B 1 86 ? -3.803 -36.688 -30.109 1 95 86 TYR B CA 1
ATOM 5523 C C . TYR B 1 86 ? -3.584 -35.281 -29.562 1 95 86 TYR B C 1
ATOM 5525 O O . TYR B 1 86 ? -3.723 -35.062 -28.359 1 95 86 TYR B O 1
ATOM 5533 N N . VAL B 1 87 ? -3.217 -34.375 -30.438 1 95.06 87 VAL B N 1
ATOM 5534 C CA . VAL B 1 87 ? -3.01 -33 -30.016 1 95.06 87 VAL B CA 1
ATOM 5535 C C . VAL B 1 87 ? -4.332 -32.219 -30.094 1 95.06 87 VAL B C 1
ATOM 5537 O O . VAL B 1 87 ? -4.852 -31.969 -31.188 1 95.06 87 VAL B O 1
ATOM 5540 N N . ILE B 1 88 ? -4.863 -31.891 -28.938 1 94 88 ILE B N 1
ATOM 5541 C CA . ILE B 1 88 ? -6.094 -31.109 -28.891 1 94 88 ILE B CA 1
ATOM 5542 C C . ILE B 1 88 ? -5.789 -29.656 -29.219 1 94 88 ILE B C 1
ATOM 5544 O O . ILE B 1 88 ? -6.516 -29.016 -29.969 1 94 88 ILE B O 1
ATOM 5548 N N . LEU B 1 89 ? -4.734 -29.156 -28.547 1 93.38 89 LEU B N 1
ATOM 5549 C CA . LEU B 1 89 ? -4.309 -27.766 -28.719 1 93.38 89 LEU B CA 1
ATOM 5550 C C . LEU B 1 89 ? -2.801 -27.688 -28.938 1 93.38 89 LEU B C 1
ATOM 5552 O O . LEU B 1 89 ? -2.021 -28.094 -28.062 1 93.38 89 LEU B O 1
ATOM 5556 N N . PRO B 1 90 ? -2.33 -27.188 -30.109 1 92.19 90 PRO B N 1
ATOM 5557 C CA . PRO B 1 90 ? -0.897 -26.922 -30.266 1 92.19 90 PRO B CA 1
ATOM 5558 C C . PRO B 1 90 ? -0.405 -25.797 -29.359 1 92.19 90 PRO B C 1
ATOM 5560 O O . PRO B 1 90 ? -1.214 -25.031 -28.828 1 92.19 90 PRO B O 1
ATOM 5563 N N . MET B 1 91 ? 0.856 -25.719 -29.25 1 91.81 91 MET B N 1
ATOM 5564 C CA . MET B 1 91 ? 1.428 -24.688 -28.406 1 91.81 91 MET B CA 1
ATOM 5565 C C . MET B 1 91 ? 1.203 -23.297 -29 1 91.81 91 MET B C 1
ATOM 5567 O O . MET B 1 91 ? 1.692 -23 -30.078 1 91.81 91 MET B O 1
ATOM 5571 N N . ASP B 1 92 ? 0.404 -22.531 -28.297 1 89.06 92 ASP B N 1
ATOM 5572 C CA . ASP B 1 92 ? 0.147 -21.156 -28.719 1 89.06 92 ASP B CA 1
ATOM 5573 C C . ASP B 1 92 ? -0.52 -20.359 -27.609 1 89.06 92 ASP B C 1
ATOM 5575 O O . ASP B 1 92 ? -0.925 -20.906 -26.578 1 89.06 92 ASP B O 1
ATOM 5579 N N . MET B 1 93 ? -0.561 -19.141 -27.875 1 86 93 MET B N 1
ATOM 5580 C CA . MET B 1 93 ? -1.236 -18.25 -26.938 1 86 93 MET B CA 1
ATOM 5581 C C . MET B 1 93 ? -2.73 -18.562 -26.875 1 86 93 MET B C 1
ATOM 5583 O O . MET B 1 93 ? -3.342 -18.875 -27.906 1 86 93 MET B O 1
ATOM 5587 N N . PRO B 1 94 ? -3.178 -18.578 -25.609 1 82.75 94 PRO B N 1
ATOM 5588 C CA . PRO B 1 94 ? -4.617 -18.828 -25.531 1 82.75 94 PRO B CA 1
ATOM 5589 C C . PRO B 1 94 ? -5.449 -17.719 -26.172 1 82.75 94 PRO B C 1
ATOM 5591 O O . PRO B 1 94 ? -5.156 -16.531 -25.984 1 82.75 94 PRO B O 1
ATOM 5594 N N . ASP B 1 95 ? -6.281 -18.062 -27.125 1 82.06 95 ASP B N 1
ATOM 5595 C CA . ASP B 1 95 ? -7.203 -17.125 -27.766 1 82.06 95 ASP B CA 1
ATOM 5596 C C . ASP B 1 95 ? -8.641 -17.641 -27.672 1 82.06 95 ASP B C 1
ATOM 5598 O O . ASP B 1 95 ? -8.891 -18.719 -27.141 1 82.06 95 ASP B O 1
ATOM 5602 N N . SER B 1 96 ? -9.562 -16.859 -28.109 1 80.38 96 SER B N 1
ATOM 5603 C CA . SER B 1 96 ? -10.984 -17.172 -27.969 1 80.38 96 SER B CA 1
ATOM 5604 C C . SER B 1 96 ? -11.336 -18.469 -28.688 1 80.38 96 SER B C 1
ATOM 5606 O O . SER B 1 96 ? -12.102 -19.281 -28.172 1 80.38 96 SER B O 1
ATOM 5608 N N . ASN B 1 97 ? -10.758 -18.641 -29.797 1 83.75 97 ASN B N 1
ATOM 5609 C CA . ASN B 1 97 ? -11.047 -19.844 -30.562 1 83.75 97 ASN B CA 1
ATOM 5610 C C . ASN B 1 97 ? -10.484 -21.094 -29.875 1 83.75 97 ASN B C 1
ATOM 5612 O O . ASN B 1 97 ? -11.148 -22.125 -29.828 1 83.75 97 ASN B O 1
ATOM 5616 N N . ARG B 1 98 ? -9.352 -20.938 -29.438 1 88.75 98 ARG B N 1
ATOM 5617 C CA . ARG B 1 98 ? -8.703 -22.047 -28.75 1 88.75 98 ARG B CA 1
ATOM 5618 C C . ARG B 1 98 ? -9.445 -22.391 -27.453 1 88.75 98 ARG B C 1
ATOM 5620 O O . ARG B 1 98 ? -9.594 -23.578 -27.109 1 88.75 98 ARG B O 1
ATOM 5627 N N . LEU B 1 99 ? -9.906 -21.391 -26.828 1 88.38 99 LEU B N 1
ATOM 5628 C CA . LEU B 1 99 ? -10.672 -21.609 -25.609 1 88.38 99 LEU B CA 1
ATOM 5629 C C . LEU B 1 99 ? -11.992 -22.312 -25.906 1 88.38 99 LEU B C 1
ATOM 5631 O O . LEU B 1 99 ? -12.422 -23.188 -25.156 1 88.38 99 LEU B O 1
ATOM 5635 N N . LYS B 1 100 ? -12.609 -21.828 -26.984 1 87.12 100 LYS B N 1
ATOM 5636 C CA . LYS B 1 100 ? -13.852 -22.484 -27.391 1 87.12 100 LYS B CA 1
ATOM 5637 C C . LYS B 1 100 ? -13.625 -23.953 -27.719 1 87.12 100 LYS B C 1
ATOM 5639 O O . LYS B 1 100 ? -14.445 -24.812 -27.359 1 87.12 100 LYS B O 1
ATOM 5644 N N . HIS B 1 101 ? -12.562 -24.156 -28.375 1 89.94 101 HIS B N 1
ATOM 5645 C CA . HIS B 1 101 ? -12.195 -25.516 -28.734 1 89.94 101 HIS B CA 1
ATOM 5646 C C . HIS B 1 101 ? -12 -26.391 -27.5 1 89.94 101 HIS B C 1
ATOM 5648 O O . HIS B 1 101 ? -12.523 -27.5 -27.438 1 89.94 101 HIS B O 1
ATOM 5654 N N . LEU B 1 102 ? -11.25 -25.906 -26.609 1 91.31 102 LEU B N 1
ATOM 5655 C CA . LEU B 1 102 ? -10.977 -26.641 -25.375 1 91.31 102 LEU B CA 1
ATOM 5656 C C . LEU B 1 102 ? -12.25 -26.797 -24.547 1 91.31 102 LEU B C 1
ATOM 5658 O O . LEU B 1 102 ? -12.453 -27.828 -23.906 1 91.31 102 LEU B O 1
ATOM 5662 N N . LYS B 1 103 ? -13.062 -25.797 -24.562 1 89.5 103 LYS B N 1
ATOM 5663 C CA . LYS B 1 103 ? -14.328 -25.844 -23.844 1 89.5 103 LYS B CA 1
ATOM 5664 C C . LYS B 1 103 ? -15.234 -26.938 -24.375 1 89.5 103 LYS B C 1
ATOM 5666 O O . LYS B 1 103 ? -15.922 -27.609 -23.609 1 89.5 103 LYS B O 1
ATOM 5671 N N . HIS B 1 104 ? -15.203 -27.047 -25.656 1 90.62 104 HIS B N 1
ATOM 5672 C CA . HIS B 1 104 ? -15.984 -28.094 -26.281 1 90.62 104 HIS B CA 1
ATOM 5673 C C . HIS B 1 104 ? -15.578 -29.469 -25.781 1 90.62 104 HIS B C 1
ATOM 5675 O O . HIS B 1 104 ? -16.438 -30.297 -25.469 1 90.62 104 HIS B O 1
ATOM 5681 N N . TYR B 1 105 ? -14.328 -29.688 -25.609 1 90.75 105 TYR B N 1
ATOM 5682 C CA . TYR B 1 105 ? -13.82 -30.953 -25.109 1 90.75 105 TYR B CA 1
ATOM 5683 C C . TYR B 1 105 ? -14.148 -31.141 -23.641 1 90.75 105 TYR B C 1
ATOM 5685 O O . TYR B 1 105 ? -14.398 -32.25 -23.188 1 90.75 105 TYR B O 1
ATOM 5693 N N . ALA B 1 106 ? -14.172 -30.047 -22.922 1 89.25 106 ALA B N 1
ATOM 5694 C CA . ALA B 1 106 ? -14.367 -30.109 -21.484 1 89.25 106 ALA B CA 1
ATOM 5695 C C . ALA B 1 106 ? -15.844 -30.234 -21.125 1 89.25 106 ALA B C 1
ATOM 5697 O O . ALA B 1 106 ? -16.219 -31.047 -20.281 1 89.25 106 ALA B O 1
ATOM 5698 N N . ASN B 1 107 ? -16.672 -29.469 -21.812 1 85.88 107 ASN B N 1
ATOM 5699 C CA . ASN B 1 107 ? -18.062 -29.359 -21.406 1 85.88 107 ASN B CA 1
ATOM 5700 C C . ASN B 1 107 ? -18.953 -30.281 -22.219 1 85.88 107 ASN B C 1
ATOM 5702 O O . ASN B 1 107 ? -19.969 -30.781 -21.734 1 85.88 107 ASN B O 1
ATOM 5706 N N . ASP B 1 108 ? -18.609 -30.453 -23.469 1 88.44 108 ASP B N 1
ATOM 5707 C CA . ASP B 1 108 ? -19.359 -31.359 -24.328 1 88.44 108 ASP B CA 1
ATOM 5708 C C . ASP B 1 108 ? -18.594 -32.656 -24.562 1 88.44 108 ASP B C 1
ATOM 5710 O O . ASP B 1 108 ? -18.359 -33.062 -25.703 1 88.44 108 ASP B O 1
ATOM 5714 N N . PHE B 1 109 ? -18.281 -33.281 -23.531 1 90 109 PHE B N 1
ATOM 5715 C CA . PHE B 1 109 ? -17.375 -34.438 -23.562 1 90 109 PHE B CA 1
ATOM 5716 C C . PHE B 1 109 ? -18.031 -35.625 -24.266 1 90 109 PHE B C 1
ATOM 5718 O O . PHE B 1 109 ? -17.359 -36.406 -24.938 1 90 109 PHE B O 1
ATOM 5725 N N . ASP B 1 110 ? -19.312 -35.812 -24.172 1 88.06 110 ASP B N 1
ATOM 5726 C CA . ASP B 1 110 ? -20.031 -36.906 -24.766 1 88.06 110 ASP B CA 1
ATOM 5727 C C . ASP B 1 110 ? -19.922 -36.906 -26.297 1 88.06 110 ASP B C 1
ATOM 5729 O O . ASP B 1 110 ? -19.891 -37.938 -26.938 1 88.06 110 ASP B O 1
ATOM 5733 N N . SER B 1 111 ? -19.781 -35.688 -26.797 1 90.38 111 SER B N 1
ATOM 5734 C CA . SER B 1 111 ? -19.688 -35.562 -28.25 1 90.38 111 SER B CA 1
ATOM 5735 C C . SER B 1 111 ? -18.297 -35.906 -28.75 1 90.38 111 SER B C 1
ATOM 5737 O O . SER B 1 111 ? -18.125 -36.281 -29.906 1 90.38 111 SER B O 1
ATOM 5739 N N . VAL B 1 112 ? -17.344 -35.812 -27.891 1 90.69 112 VAL B N 1
ATOM 5740 C CA . VAL B 1 112 ? -15.969 -36 -28.328 1 90.69 112 VAL B CA 1
ATOM 5741 C C . VAL B 1 112 ? -15.422 -37.312 -27.812 1 90.69 112 VAL B C 1
ATOM 5743 O O . VAL B 1 112 ? -14.359 -37.781 -28.25 1 90.69 112 VAL B O 1
ATOM 5746 N N . LYS B 1 113 ? -16.094 -37.938 -27.016 1 89.94 113 LYS B N 1
ATOM 5747 C CA . LYS B 1 113 ? -15.68 -39.188 -26.344 1 89.94 113 LYS B CA 1
ATOM 5748 C C . LYS B 1 113 ? -15.273 -40.25 -27.359 1 89.94 113 LYS B C 1
ATOM 5750 O O . LYS B 1 113 ? -14.344 -41.031 -27.125 1 89.94 113 LYS B O 1
ATOM 5755 N N . GLN B 1 114 ? -15.953 -40.25 -28.422 1 87.75 114 GLN B N 1
ATOM 5756 C CA . GLN B 1 114 ? -15.703 -41.281 -29.438 1 87.75 114 GLN B CA 1
ATOM 5757 C C . GLN B 1 114 ? -14.352 -41.062 -30.109 1 87.75 114 GLN B C 1
ATOM 5759 O O . GLN B 1 114 ? -13.68 -42 -30.484 1 87.75 114 GLN B O 1
ATOM 5764 N N . SER B 1 115 ? -13.992 -39.844 -30.203 1 88.31 115 SER B N 1
ATOM 5765 C CA . SER B 1 115 ? -12.719 -39.531 -30.844 1 88.31 115 SER B CA 1
ATOM 5766 C C . SER B 1 115 ? -11.555 -39.75 -29.875 1 88.31 115 SER B C 1
ATOM 5768 O O . SER B 1 115 ? -10.398 -39.844 -30.312 1 88.31 115 SER B O 1
ATOM 5770 N N . LEU B 1 116 ? -11.844 -39.969 -28.641 1 92.94 116 LEU B N 1
ATOM 5771 C CA . LEU B 1 116 ? -10.797 -40.094 -27.625 1 92.94 116 LEU B CA 1
ATOM 5772 C C . LEU B 1 116 ? -10.75 -41.5 -27.078 1 92.94 116 LEU B C 1
ATOM 5774 O O . LEU B 1 116 ? -10.344 -41.719 -25.922 1 92.94 116 LEU B O 1
ATOM 5778 N N . ARG B 1 117 ? -11.039 -42.438 -27.859 1 92.69 117 ARG B N 1
ATOM 5779 C CA . ARG B 1 117 ? -11.039 -43.812 -27.422 1 92.69 117 ARG B CA 1
ATOM 5780 C C . ARG B 1 117 ? -9.617 -44.281 -27.141 1 92.69 117 ARG B C 1
ATOM 5782 O O . ARG B 1 117 ? -8.688 -43.969 -27.891 1 92.69 117 ARG B O 1
ATOM 5789 N N . PRO B 1 118 ? -9.508 -44.969 -26.062 1 94.38 118 PRO B N 1
ATOM 5790 C CA . PRO B 1 118 ? -8.18 -45.5 -25.734 1 94.38 118 PRO B CA 1
ATOM 5791 C C . PRO B 1 118 ? -7.668 -46.5 -26.766 1 94.38 118 PRO B C 1
ATOM 5793 O O . PRO B 1 118 ? -8.461 -47.281 -27.312 1 94.38 118 PRO B O 1
ATOM 5796 N N . SER B 1 119 ? -6.43 -46.469 -27 1 91.94 119 SER B N 1
ATOM 5797 C CA . SER B 1 119 ? -5.781 -47.406 -27.906 1 91.94 119 SER B CA 1
ATOM 5798 C C . SER B 1 119 ? -5.711 -48.812 -27.266 1 91.94 119 SER B C 1
ATOM 5800 O O . SER B 1 119 ? -5.738 -48.938 -26.047 1 91.94 119 SER B O 1
ATOM 5802 N N . SER B 1 120 ? -5.605 -49.781 -28.141 1 87.06 120 SER B N 1
ATOM 5803 C CA . SER B 1 120 ? -5.477 -51.156 -27.672 1 87.06 120 SER B CA 1
ATOM 5804 C C . SER B 1 120 ? -4.059 -51.438 -27.203 1 87.06 120 SER B C 1
ATOM 5806 O O . SER B 1 120 ? -3.861 -52.25 -26.297 1 87.06 120 SER B O 1
ATOM 5808 N N . ASN B 1 121 ? -3.102 -50.719 -27.844 1 83.38 121 ASN B N 1
ATOM 5809 C CA . ASN B 1 121 ? -1.709 -50.844 -27.422 1 83.38 121 ASN B CA 1
ATOM 5810 C C . ASN B 1 121 ? -1.379 -49.938 -26.234 1 83.38 121 ASN B C 1
ATOM 5812 O O . ASN B 1 121 ? -1.945 -48.844 -26.109 1 83.38 121 ASN B O 1
ATOM 5816 N N . PRO B 1 122 ? -0.591 -50.5 -25.344 1 83.81 122 PRO B N 1
ATOM 5817 C CA . PRO B 1 122 ? -0.204 -49.656 -24.219 1 83.81 122 PRO B CA 1
ATOM 5818 C C . PRO B 1 122 ? 0.479 -48.375 -24.688 1 83.81 122 PRO B C 1
ATOM 5820 O O . PRO B 1 122 ? 1.37 -48.406 -25.531 1 83.81 122 PRO B O 1
ATOM 5823 N N . PRO B 1 123 ? -0.04 -47.281 -24.188 1 85 123 PRO B N 1
ATOM 5824 C CA . PRO B 1 123 ? 0.536 -46 -24.562 1 85 123 PRO B CA 1
ATOM 5825 C C . PRO B 1 123 ? 1.973 -45.812 -24.078 1 85 123 PRO B C 1
ATOM 5827 O O . PRO B 1 123 ? 2.307 -46.25 -22.969 1 85 123 PRO B O 1
ATOM 5830 N N . SER B 1 124 ? 2.844 -45.344 -24.922 1 89.31 124 SER B N 1
ATOM 5831 C CA . SER B 1 124 ? 4.234 -45.125 -24.562 1 89.31 124 SER B CA 1
ATOM 5832 C C . SER B 1 124 ? 4.418 -43.719 -23.969 1 89.31 124 SER B C 1
ATOM 5834 O O . SER B 1 124 ? 4.371 -42.719 -24.688 1 89.31 124 SER B O 1
ATOM 5836 N N . LEU B 1 125 ? 4.637 -43.656 -22.656 1 94.69 125 LEU B N 1
ATOM 5837 C CA . LEU B 1 125 ? 4.895 -42.375 -22 1 94.69 125 LEU B CA 1
ATOM 5838 C C . LEU B 1 125 ? 6.195 -41.75 -22.516 1 94.69 125 LEU B C 1
ATOM 5840 O O . LEU B 1 125 ? 6.309 -40.531 -22.609 1 94.69 125 LEU B O 1
ATOM 5844 N N . SER B 1 126 ? 7.203 -42.625 -22.828 1 94.06 126 SER B N 1
ATOM 5845 C CA . SER B 1 126 ? 8.477 -42.125 -23.344 1 94.06 126 SER B CA 1
ATOM 5846 C C . SER B 1 126 ? 8.297 -41.344 -24.625 1 94.06 126 SER B C 1
ATOM 5848 O O . SER B 1 126 ? 8.852 -40.25 -24.781 1 94.06 126 SER B O 1
ATOM 5850 N N . HIS B 1 127 ? 7.512 -41.906 -25.484 1 92.75 127 HIS B N 1
ATOM 5851 C CA . HIS B 1 127 ? 7.262 -41.219 -26.734 1 92.75 127 HIS B CA 1
ATOM 5852 C C . HIS B 1 127 ? 6.461 -39.938 -26.531 1 92.75 127 HIS B C 1
ATOM 5854 O O . HIS B 1 127 ? 6.688 -38.938 -27.203 1 92.75 127 HIS B O 1
ATOM 5860 N N . ALA B 1 128 ? 5.512 -40.031 -25.672 1 95.12 128 ALA B N 1
ATOM 5861 C CA . ALA B 1 128 ? 4.703 -38.844 -25.375 1 95.12 128 ALA B CA 1
ATOM 5862 C C . ALA B 1 128 ? 5.57 -37.719 -24.828 1 95.12 128 ALA B C 1
ATOM 5864 O O . ALA B 1 128 ? 5.391 -36.531 -25.203 1 95.12 128 ALA B O 1
ATOM 5865 N N . LEU B 1 129 ? 6.48 -38.031 -23.938 1 95.75 129 LEU B N 1
ATOM 5866 C CA . LEU B 1 129 ? 7.359 -37.031 -23.344 1 95.75 129 LEU B CA 1
ATOM 5867 C C . LEU B 1 129 ? 8.312 -36.469 -24.406 1 95.75 129 LEU B C 1
ATOM 5869 O O . LEU B 1 129 ? 8.664 -35.281 -24.344 1 95.75 129 LEU B O 1
ATOM 5873 N N . TYR B 1 130 ? 8.688 -37.375 -25.281 1 93.69 130 TYR B N 1
ATOM 5874 C CA . TYR B 1 130 ? 9.5 -36.906 -26.391 1 93.69 130 TYR B CA 1
ATOM 5875 C C . TYR B 1 130 ? 8.727 -35.906 -27.25 1 93.69 130 TYR B C 1
ATOM 5877 O O . TYR B 1 130 ? 9.234 -34.812 -27.562 1 93.69 130 TYR B O 1
ATOM 5885 N N . SER B 1 131 ? 7.559 -36.25 -27.656 1 93.81 131 SER B N 1
ATOM 5886 C CA . SER B 1 131 ? 6.707 -35.375 -28.438 1 93.81 131 SER B CA 1
ATOM 5887 C C . SER B 1 131 ? 6.465 -34.062 -27.703 1 93.81 131 SER B C 1
ATOM 5889 O O . SER B 1 131 ? 6.453 -33 -28.312 1 93.81 131 SER B O 1
ATOM 5891 N N . ALA B 1 132 ? 6.195 -34.188 -26.422 1 94.81 132 ALA B N 1
ATOM 5892 C CA . ALA B 1 132 ? 5.973 -33 -25.594 1 94.81 132 ALA B CA 1
ATOM 5893 C C . ALA B 1 132 ? 7.191 -32.094 -25.609 1 94.81 132 ALA B C 1
ATOM 5895 O O . ALA B 1 132 ? 7.051 -30.859 -25.688 1 94.81 132 ALA B O 1
ATOM 5896 N N . SER B 1 133 ? 8.406 -32.656 -25.5 1 92.88 133 SER B N 1
ATOM 5897 C CA . SER B 1 133 ? 9.633 -31.859 -25.516 1 92.88 133 SER B CA 1
ATOM 5898 C C . SER B 1 133 ? 9.781 -31.094 -26.828 1 92.88 133 SER B C 1
ATOM 5900 O O . SER B 1 133 ? 10.258 -29.953 -26.828 1 92.88 133 SER B O 1
ATOM 5902 N N . ILE B 1 134 ? 9.367 -31.719 -27.875 1 89.38 134 ILE B N 1
ATOM 5903 C CA . ILE B 1 134 ? 9.43 -31.078 -29.172 1 89.38 134 ILE B CA 1
ATOM 5904 C C . ILE B 1 134 ? 8.453 -29.906 -29.219 1 89.38 134 ILE B C 1
ATOM 5906 O O . ILE B 1 134 ? 8.789 -28.828 -29.734 1 89.38 134 ILE B O 1
ATOM 5910 N N . MET B 1 135 ? 7.32 -30.078 -28.719 1 91.5 135 MET B N 1
ATOM 5911 C CA . MET B 1 135 ? 6.297 -29.047 -28.719 1 91.5 135 MET B CA 1
ATOM 5912 C C . MET B 1 135 ? 6.746 -27.844 -27.891 1 91.5 135 MET B C 1
ATOM 5914 O O . MET B 1 135 ? 6.473 -26.688 -28.266 1 91.5 135 MET B O 1
ATOM 5918 N N . LEU B 1 136 ? 7.426 -28.031 -26.812 1 91 136 LEU B N 1
ATOM 5919 C CA . LEU B 1 136 ? 7.82 -26.969 -25.875 1 91 136 LEU B CA 1
ATOM 5920 C C . LEU B 1 136 ? 9.055 -26.234 -26.391 1 91 136 LEU B C 1
ATOM 5922 O O . LEU B 1 136 ? 9.219 -25.047 -26.125 1 91 136 LEU B O 1
ATOM 5926 N N . THR B 1 137 ? 10.023 -26.812 -26.969 1 76.56 137 THR B N 1
ATOM 5927 C CA . THR B 1 137 ? 11.305 -26.234 -27.344 1 76.56 137 THR B CA 1
ATOM 5928 C C . THR B 1 137 ? 11.148 -25.297 -28.531 1 76.56 137 THR B C 1
ATOM 5930 O O . THR B 1 137 ? 12.078 -24.562 -28.875 1 76.56 137 THR B O 1
ATOM 5933 N N . THR B 1 138 ? 10.062 -25.234 -29.125 1 65.69 138 THR B N 1
ATOM 5934 C CA . THR B 1 138 ? 9.859 -24.297 -30.234 1 65.69 138 THR B CA 1
ATOM 5935 C C . THR B 1 138 ? 9.859 -22.859 -29.719 1 65.69 138 THR B C 1
ATOM 5937 O O . THR B 1 138 ? 10.086 -21.922 -30.484 1 65.69 138 THR B O 1
ATOM 5940 N N . THR B 1 139 ? 9.727 -22.656 -28.469 1 62 139 THR B N 1
ATOM 5941 C CA . THR B 1 139 ? 9.586 -21.297 -27.953 1 62 139 THR B CA 1
ATOM 5942 C C . THR B 1 139 ? 10.828 -20.875 -27.172 1 62 139 THR B C 1
ATOM 5944 O O . THR B 1 139 ? 11.188 -21.516 -26.172 1 62 139 THR B O 1
ATOM 5947 N N . LYS B 1 140 ? 11.867 -20.172 -27.703 1 62.53 140 LYS B N 1
ATOM 5948 C CA . LYS B 1 140 ? 13.148 -19.781 -27.109 1 62.53 140 LYS B CA 1
ATOM 5949 C C . LYS B 1 140 ? 12.961 -18.75 -26 1 62.53 140 LYS B C 1
ATOM 5951 O O . LYS B 1 140 ? 12.102 -17.875 -26.094 1 62.53 140 LYS B O 1
ATOM 5956 N N . ASN B 1 141 ? 13.609 -18.922 -24.875 1 67 141 ASN B N 1
ATOM 5957 C CA . ASN B 1 141 ? 13.828 -17.984 -23.781 1 67 141 ASN B CA 1
ATOM 5958 C C . ASN B 1 141 ? 12.57 -17.797 -22.938 1 67 141 ASN B C 1
ATOM 5960 O O . ASN B 1 141 ? 12.297 -16.703 -22.453 1 67 141 ASN B O 1
ATOM 5964 N N . ILE B 1 142 ? 11.664 -18.812 -23.016 1 77.19 142 ILE B N 1
ATOM 5965 C CA . ILE B 1 142 ? 10.477 -18.766 -22.172 1 77.19 142 ILE B CA 1
ATOM 5966 C C . ILE B 1 142 ? 10.492 -19.938 -21.188 1 77.19 142 ILE B C 1
ATOM 5968 O O . ILE B 1 142 ? 11.055 -20.984 -21.484 1 77.19 142 ILE B O 1
ATOM 5972 N N . GLY B 1 143 ? 10.148 -19.766 -20.016 1 80.75 143 GLY B N 1
ATOM 5973 C CA . GLY B 1 143 ? 10.008 -20.891 -19.094 1 80.75 143 GLY B CA 1
ATOM 5974 C C . GLY B 1 143 ? 9.055 -21.953 -19.594 1 80.75 143 GLY B C 1
ATOM 5975 O O . GLY B 1 143 ? 8.031 -21.641 -20.203 1 80.75 143 GLY B O 1
ATOM 5976 N N . GLN B 1 144 ? 9.523 -23.188 -19.422 1 87.44 144 GLN B N 1
ATOM 5977 C CA . GLN B 1 144 ? 8.703 -24.281 -19.922 1 87.44 144 GLN B CA 1
ATOM 5978 C C . GLN B 1 144 ? 8.211 -25.172 -18.781 1 87.44 144 GLN B C 1
ATOM 5980 O O . GLN B 1 144 ? 8.984 -25.547 -17.906 1 87.44 144 GLN B O 1
ATOM 5985 N N . ARG B 1 145 ? 6.91 -25.422 -18.844 1 87.81 145 ARG B N 1
ATOM 5986 C CA . ARG B 1 145 ? 6.289 -26.25 -17.828 1 87.81 145 ARG B CA 1
ATOM 5987 C C . ARG B 1 145 ? 5.438 -27.344 -18.469 1 87.81 145 ARG B C 1
ATOM 5989 O O . ARG B 1 145 ? 4.707 -27.094 -19.422 1 87.81 145 ARG B O 1
ATOM 5996 N N . LEU B 1 146 ? 5.633 -28.531 -17.922 1 92.62 146 LEU B N 1
ATOM 5997 C CA . LEU B 1 146 ? 4.902 -29.688 -18.422 1 92.62 146 LEU B CA 1
ATOM 5998 C C . LEU B 1 146 ? 4.055 -30.312 -17.328 1 92.62 146 LEU B C 1
ATOM 6000 O O . LEU B 1 146 ? 4.582 -30.781 -16.312 1 92.62 146 LEU B O 1
ATOM 6004 N N . PHE B 1 147 ? 2.713 -30.281 -17.5 1 92.81 147 PHE B N 1
ATOM 6005 C CA . PHE B 1 147 ? 1.803 -30.953 -16.578 1 92.81 147 PHE B CA 1
ATOM 6006 C C . PHE B 1 147 ? 1.515 -32.375 -17.062 1 92.81 147 PHE B C 1
ATOM 6008 O O . PHE B 1 147 ? 0.922 -32.562 -18.125 1 92.81 147 PHE B O 1
ATOM 6015 N N . LEU B 1 148 ? 1.956 -33.312 -16.328 1 94.88 148 LEU B N 1
ATOM 6016 C CA . LEU B 1 148 ? 1.672 -34.719 -16.641 1 94.88 148 LEU B CA 1
ATOM 6017 C C . LEU B 1 148 ? 0.514 -35.25 -15.805 1 94.88 148 LEU B C 1
ATOM 6019 O O . LEU B 1 148 ? 0.606 -35.312 -14.578 1 94.88 148 LEU B O 1
ATOM 6023 N N . ILE B 1 149 ? -0.586 -35.625 -16.406 1 95.56 149 ILE B N 1
ATOM 6024 C CA . ILE B 1 149 ? -1.76 -36.094 -15.695 1 95.56 149 ILE B CA 1
ATOM 6025 C C . ILE B 1 149 ? -2.012 -37.562 -16.078 1 95.56 149 ILE B C 1
ATOM 6027 O O . ILE B 1 149 ? -2.26 -37.875 -17.25 1 95.56 149 ILE B O 1
ATOM 6031 N N . THR B 1 150 ? -1.926 -38.469 -15.164 1 95.69 150 THR B N 1
ATOM 6032 C CA . THR B 1 150 ? -2.115 -39.906 -15.438 1 95.69 150 THR B CA 1
ATOM 6033 C C . THR B 1 150 ? -2.562 -40.625 -14.18 1 95.69 150 THR B C 1
ATOM 6035 O O . THR B 1 150 ? -2.326 -40.156 -13.062 1 95.69 150 THR B O 1
ATOM 6038 N N . ASP B 1 151 ? -3.297 -41.656 -14.297 1 94.56 151 ASP B N 1
ATOM 6039 C CA . ASP B 1 151 ? -3.643 -42.562 -13.195 1 94.56 151 ASP B CA 1
ATOM 6040 C C . ASP B 1 151 ? -2.879 -43.875 -13.281 1 94.56 151 ASP B C 1
ATOM 6042 O O . ASP B 1 151 ? -3.199 -44.844 -12.578 1 94.56 151 ASP B O 1
ATOM 6046 N N . ASN B 1 152 ? -1.845 -43.938 -14.18 1 94.12 152 ASN B N 1
ATOM 6047 C CA . ASN B 1 152 ? -1.01 -45.125 -14.383 1 94.12 152 ASN B CA 1
ATOM 6048 C C . ASN B 1 152 ? 0.296 -45 -13.602 1 94.12 152 ASN B C 1
ATOM 6050 O O . ASN B 1 152 ? 1.207 -44.281 -13.992 1 94.12 152 ASN B O 1
ATOM 6054 N N . ASP B 1 153 ? 0.412 -45.844 -12.594 1 93.69 153 ASP B N 1
ATOM 6055 C CA . ASP B 1 153 ? 1.611 -45.75 -11.766 1 93.69 153 ASP B CA 1
ATOM 6056 C C . ASP B 1 153 ? 2.695 -46.688 -12.273 1 93.69 153 ASP B C 1
ATOM 6058 O O . ASP B 1 153 ? 3.783 -46.781 -11.703 1 93.69 153 ASP B O 1
ATOM 6062 N N . THR B 1 154 ? 2.359 -47.469 -13.352 1 93.06 154 THR B N 1
ATOM 6063 C CA . THR B 1 154 ? 3.338 -48.344 -13.953 1 93.06 154 THR B CA 1
ATOM 6064 C C . THR B 1 154 ? 3.414 -48.125 -15.461 1 93.06 154 THR B C 1
ATOM 6066 O O . THR B 1 154 ? 3.055 -49.031 -16.25 1 93.06 154 THR B O 1
ATOM 6069 N N . PRO B 1 155 ? 3.99 -47.125 -15.828 1 92.75 155 PRO B N 1
ATOM 6070 C CA . PRO B 1 155 ? 4.02 -46.781 -17.266 1 92.75 155 PRO B CA 1
ATOM 6071 C C . PRO B 1 155 ? 5.031 -47.625 -18.031 1 92.75 155 PRO B C 1
ATOM 6073 O O . PRO B 1 155 ? 4.902 -47.781 -19.25 1 92.75 155 PRO B O 1
ATOM 6076 N N . ALA B 1 156 ? 6.07 -48.094 -17.328 1 90.12 156 ALA B N 1
ATOM 6077 C CA . ALA B 1 156 ? 7.082 -48.938 -17.969 1 90.12 156 ALA B CA 1
ATOM 6078 C C . ALA B 1 156 ? 6.715 -50.406 -17.875 1 90.12 156 ALA B C 1
ATOM 6080 O O . ALA B 1 156 ? 6.805 -51 -16.797 1 90.12 156 ALA B O 1
ATOM 6081 N N . TRP B 1 157 ? 6.297 -51.031 -18.984 1 81.62 157 TRP B N 1
ATOM 6082 C CA . TRP B 1 157 ? 5.883 -52.406 -18.953 1 81.62 157 TRP B CA 1
ATOM 6083 C C . TRP B 1 157 ? 7.074 -53.344 -19.172 1 81.62 157 TRP B C 1
ATOM 6085 O O . TRP B 1 157 ? 6.965 -54.562 -18.984 1 81.62 157 TRP B O 1
ATOM 6095 N N . ASP B 1 158 ? 8.203 -52.781 -19.609 1 86.38 158 ASP B N 1
ATOM 6096 C CA . ASP B 1 158 ? 9.414 -53.594 -19.766 1 86.38 158 ASP B CA 1
ATOM 6097 C C . ASP B 1 158 ? 10.664 -52.75 -19.453 1 86.38 158 ASP B C 1
ATOM 6099 O O . ASP B 1 158 ? 10.562 -51.562 -19.219 1 86.38 158 ASP B O 1
ATOM 6103 N N . SER B 1 159 ? 11.812 -53.438 -19.453 1 88.94 159 SER B N 1
ATOM 6104 C CA . SER B 1 159 ? 13.07 -52.781 -19.094 1 88.94 159 SER B CA 1
ATOM 6105 C C . SER B 1 159 ? 13.5 -51.781 -20.156 1 88.94 159 SER B C 1
ATOM 6107 O O . SER B 1 159 ? 14.094 -50.75 -19.828 1 88.94 159 SER B O 1
ATOM 6109 N N . SER B 1 160 ? 13.125 -52.125 -21.328 1 90.81 160 SER B N 1
ATOM 6110 C CA . SER B 1 160 ? 13.477 -51.219 -22.406 1 90.81 160 SER B CA 1
ATOM 6111 C C . SER B 1 160 ? 12.734 -49.906 -22.266 1 90.81 160 SER B C 1
ATOM 6113 O O . SER B 1 160 ? 13.328 -48.812 -22.453 1 90.81 160 SER B O 1
ATOM 6115 N N . GLN B 1 161 ? 11.523 -50 -21.891 1 91.19 161 GLN B N 1
ATOM 6116 C CA . GLN B 1 161 ? 10.711 -48.812 -21.703 1 91.19 161 GLN B CA 1
ATOM 6117 C C . GLN B 1 161 ? 11.18 -48.031 -20.484 1 91.19 161 GLN B C 1
ATOM 6119 O O . GLN B 1 161 ? 11.148 -46.781 -20.5 1 91.19 161 GLN B O 1
ATOM 6124 N N . LYS B 1 162 ? 11.562 -48.719 -19.5 1 93.56 162 LYS B N 1
ATOM 6125 C CA . LYS B 1 162 ? 12.062 -48.062 -18.312 1 93.56 162 LYS B CA 1
ATOM 6126 C C . LYS B 1 162 ? 13.312 -47.219 -18.609 1 93.56 162 LYS B C 1
ATOM 6128 O O . LYS B 1 162 ? 13.43 -46.094 -18.188 1 93.56 162 LYS B O 1
ATOM 6133 N N . ASN B 1 163 ? 14.164 -47.875 -19.359 1 93.38 163 ASN B N 1
ATOM 6134 C CA . ASN B 1 163 ? 15.398 -47.188 -19.734 1 93.38 163 ASN B CA 1
ATOM 6135 C C . ASN B 1 163 ? 15.109 -45.969 -20.609 1 93.38 163 ASN B C 1
ATOM 6137 O O . ASN B 1 163 ? 15.758 -44.938 -20.469 1 93.38 163 ASN B O 1
ATOM 6141 N N . ALA B 1 164 ? 14.203 -46.156 -21.484 1 94.12 164 ALA B N 1
ATOM 6142 C CA . ALA B 1 164 ? 13.828 -45.062 -22.344 1 94.12 164 ALA B CA 1
ATOM 6143 C C . ALA B 1 164 ? 13.242 -43.906 -21.531 1 94.12 164 ALA B C 1
ATOM 6145 O O . ALA B 1 164 ? 13.523 -42.75 -21.812 1 94.12 164 ALA B O 1
ATOM 6146 N N . LEU B 1 165 ? 12.469 -44.188 -20.594 1 95.31 165 LEU B N 1
ATOM 6147 C CA . LEU B 1 165 ? 11.828 -43.188 -19.75 1 95.31 165 LEU B CA 1
ATOM 6148 C C . LEU B 1 165 ? 12.859 -42.469 -18.875 1 95.31 165 LEU B C 1
ATOM 6150 O O . LEU B 1 165 ? 12.758 -41.25 -18.672 1 95.31 165 LEU B O 1
ATOM 6154 N N . MET B 1 166 ? 13.789 -43.219 -18.406 1 94.56 166 MET B N 1
ATOM 6155 C CA . MET B 1 166 ? 14.836 -42.594 -17.594 1 94.56 166 MET B CA 1
ATOM 6156 C C . MET B 1 166 ? 15.672 -41.656 -18.438 1 94.56 166 MET B C 1
ATOM 6158 O O . MET B 1 166 ? 16.109 -40.594 -17.953 1 94.56 166 MET B O 1
ATOM 6162 N N . GLN B 1 167 ? 15.852 -42.094 -19.656 1 94.06 167 GLN B N 1
ATOM 6163 C CA . GLN B 1 167 ? 16.547 -41.188 -20.578 1 94.06 167 GLN B CA 1
ATOM 6164 C C . GLN B 1 167 ? 15.742 -39.906 -20.812 1 94.06 167 GLN B C 1
ATOM 6166 O O . GLN B 1 167 ? 16.312 -38.844 -20.906 1 94.06 167 GLN B O 1
ATOM 6171 N N . ARG B 1 168 ? 14.492 -40.062 -20.969 1 94.62 168 ARG B N 1
ATOM 6172 C CA . ARG B 1 168 ? 13.633 -38.906 -21.156 1 94.62 168 ARG B CA 1
ATOM 6173 C C . ARG B 1 168 ? 13.688 -37.969 -19.938 1 94.62 168 ARG B C 1
ATOM 6175 O O . ARG B 1 168 ? 13.578 -36.75 -20.078 1 94.62 168 ARG B O 1
ATOM 6182 N N . ALA B 1 169 ? 13.727 -38.531 -18.797 1 93.75 169 ALA B N 1
ATOM 6183 C CA . ALA B 1 169 ? 13.859 -37.75 -17.578 1 93.75 169 ALA B CA 1
ATOM 6184 C C . ALA B 1 169 ? 15.102 -36.875 -17.625 1 93.75 169 ALA B C 1
ATOM 6186 O O . ALA B 1 169 ? 15.047 -35.688 -17.266 1 93.75 169 ALA B O 1
ATOM 6187 N N . LYS B 1 170 ? 16.141 -37.438 -18.078 1 93.56 170 LYS B N 1
ATOM 6188 C CA . LYS B 1 170 ? 17.375 -36.688 -18.203 1 93.56 170 LYS B CA 1
ATOM 6189 C C . LYS B 1 170 ? 17.25 -35.594 -19.266 1 93.56 170 LYS B C 1
ATOM 6191 O O . LYS B 1 170 ? 17.797 -34.5 -19.094 1 93.56 170 LYS B O 1
ATOM 6196 N N . ASP B 1 171 ? 16.609 -35.969 -20.312 1 92.81 171 ASP B N 1
ATOM 6197 C CA . ASP B 1 171 ? 16.406 -35 -21.375 1 92.81 171 ASP B CA 1
ATOM 6198 C C . ASP B 1 171 ? 15.617 -33.781 -20.875 1 92.81 171 ASP B C 1
ATOM 6200 O O . ASP B 1 171 ? 15.961 -32.656 -21.188 1 92.81 171 ASP B O 1
ATOM 6204 N N . LEU B 1 172 ? 14.578 -34 -20.203 1 92.12 172 LEU B N 1
ATOM 6205 C CA . LEU B 1 172 ? 13.75 -32.938 -19.656 1 92.12 172 LEU B CA 1
ATOM 6206 C C . LEU B 1 172 ? 14.57 -32.031 -18.734 1 92.12 172 LEU B C 1
ATOM 6208 O O . LEU B 1 172 ? 14.438 -30.797 -18.781 1 92.12 172 LEU B O 1
ATOM 6212 N N . LYS B 1 173 ? 15.344 -32.625 -17.953 1 89.62 173 LYS B N 1
ATOM 6213 C CA . LYS B 1 173 ? 16.219 -31.875 -17.047 1 89.62 173 LYS B CA 1
ATOM 6214 C C . LYS B 1 173 ? 17.203 -31.016 -17.812 1 89.62 173 LYS B C 1
ATOM 6216 O O . LYS B 1 173 ? 17.375 -29.828 -17.5 1 89.62 173 LYS B O 1
ATOM 6221 N N . ASP B 1 174 ? 17.781 -31.609 -18.797 1 87.94 174 ASP B N 1
ATOM 6222 C CA . ASP B 1 174 ? 18.766 -30.906 -19.594 1 87.94 174 ASP B CA 1
ATOM 6223 C C . ASP B 1 174 ? 18.141 -29.734 -20.344 1 87.94 174 ASP B C 1
ATOM 6225 O O . ASP B 1 174 ? 18.797 -28.703 -20.547 1 87.94 174 ASP B O 1
ATOM 6229 N N . MET B 1 175 ? 16.969 -29.938 -20.75 1 88.44 175 MET B N 1
ATOM 6230 C CA . MET B 1 175 ? 16.25 -28.891 -21.484 1 88.44 175 MET B CA 1
ATOM 6231 C C . MET B 1 175 ? 15.625 -27.875 -20.531 1 88.44 175 MET B C 1
ATOM 6233 O O . MET B 1 175 ? 14.992 -26.922 -20.969 1 88.44 175 MET B O 1
ATOM 6237 N N . ASN B 1 176 ? 15.734 -28.047 -19.328 1 85.81 176 ASN B N 1
ATOM 6238 C CA . ASN B 1 176 ? 15.203 -27.188 -18.281 1 85.81 176 ASN B CA 1
ATOM 6239 C C . ASN B 1 176 ? 13.688 -27.094 -18.328 1 85.81 176 ASN B C 1
ATOM 6241 O O . ASN B 1 176 ? 13.117 -26.016 -18.188 1 85.81 176 ASN B O 1
ATOM 6245 N N . ILE B 1 177 ? 13.047 -28.172 -18.656 1 88.75 177 ILE B N 1
ATOM 6246 C CA . ILE B 1 177 ? 11.594 -28.25 -18.625 1 88.75 177 ILE B CA 1
ATOM 6247 C C . ILE B 1 177 ? 11.125 -28.625 -17.219 1 88.75 177 ILE B C 1
ATOM 6249 O O . ILE B 1 177 ? 11.57 -29.641 -16.672 1 88.75 177 ILE B O 1
ATOM 6253 N N . ASP B 1 178 ? 10.242 -27.812 -16.688 1 85.06 178 ASP B N 1
ATOM 6254 C CA . ASP B 1 178 ? 9.711 -28.094 -15.359 1 85.06 178 ASP B CA 1
ATOM 6255 C C . ASP B 1 178 ? 8.57 -29.109 -15.43 1 85.06 178 ASP B C 1
ATOM 6257 O O . ASP B 1 178 ? 7.484 -28.812 -15.914 1 85.06 178 ASP B O 1
ATOM 6261 N N . LEU B 1 179 ? 8.828 -30.266 -14.938 1 89.75 179 LEU B N 1
ATOM 6262 C CA . LEU B 1 179 ? 7.809 -31.297 -14.93 1 89.75 179 LEU B CA 1
ATOM 6263 C C . LEU B 1 179 ? 6.945 -31.219 -13.68 1 89.75 179 LEU B C 1
ATOM 6265 O O . LEU B 1 179 ? 7.465 -31.266 -12.555 1 89.75 179 LEU B O 1
ATOM 6269 N N . CYS B 1 180 ? 5.656 -31.078 -13.898 1 86.5 180 CYS B N 1
ATOM 6270 C CA . CYS B 1 180 ? 4.672 -31 -12.828 1 86.5 180 CYS B CA 1
ATOM 6271 C C . CYS B 1 180 ? 3.654 -32.125 -12.938 1 86.5 180 CYS B C 1
ATOM 6273 O O . CYS B 1 180 ? 2.615 -31.969 -13.578 1 86.5 180 CYS B O 1
ATOM 6275 N N . PRO B 1 181 ? 3.871 -33.188 -12.227 1 89.94 181 PRO B N 1
ATOM 6276 C CA . PRO B 1 181 ? 2.943 -34.312 -12.344 1 89.94 181 PRO B CA 1
ATOM 6277 C C . PRO B 1 181 ? 1.704 -34.156 -11.469 1 89.94 181 PRO B C 1
ATOM 6279 O O . PRO B 1 181 ? 1.79 -33.594 -10.367 1 89.94 181 PRO B O 1
ATOM 6282 N N . ILE B 1 182 ? 0.6 -34.531 -11.914 1 90.44 182 ILE B N 1
ATOM 6283 C CA . ILE B 1 182 ? -0.651 -34.688 -11.18 1 90.44 182 ILE B CA 1
ATOM 6284 C C . ILE B 1 182 ? -1.139 -36.125 -11.297 1 90.44 182 ILE B C 1
ATOM 6286 O O . ILE B 1 182 ? -1.646 -36.531 -12.352 1 90.44 182 ILE B O 1
ATOM 6290 N N . PHE B 1 183 ? -0.993 -36.875 -10.188 1 92.38 183 PHE B N 1
ATOM 6291 C CA . PHE B 1 183 ? -1.326 -38.281 -10.195 1 92.38 183 PHE B CA 1
ATOM 6292 C C . PHE B 1 183 ? -2.727 -38.5 -9.641 1 92.38 183 PHE B C 1
ATOM 6294 O O . PHE B 1 183 ? -3.109 -37.906 -8.633 1 92.38 183 PHE B O 1
ATOM 6301 N N . LEU B 1 184 ? -3.404 -39.281 -10.375 1 93.56 184 LEU B N 1
ATOM 6302 C CA . LEU B 1 184 ? -4.781 -39.562 -9.992 1 93.56 184 LEU B CA 1
ATOM 6303 C C . LEU B 1 184 ? -4.918 -41.031 -9.578 1 93.56 184 LEU B C 1
ATOM 6305 O O . LEU B 1 184 ? -4.223 -41.906 -10.102 1 93.56 184 LEU B O 1
ATOM 6309 N N . ASP B 1 185 ? -5.824 -41.219 -8.617 1 92.75 185 ASP B N 1
ATOM 6310 C CA . ASP B 1 185 ? -6.152 -42.594 -8.258 1 92.75 185 ASP B CA 1
ATOM 6311 C C . ASP B 1 185 ? -6.965 -43.281 -9.359 1 92.75 185 ASP B C 1
ATOM 6313 O O . ASP B 1 185 ? -7.855 -42.656 -9.945 1 92.75 185 ASP B O 1
ATOM 6317 N N . SER B 1 186 ? -6.57 -44.5 -9.703 1 91.62 186 SER B N 1
ATOM 6318 C CA . SER B 1 186 ? -7.375 -45.312 -10.625 1 91.62 186 SER B CA 1
ATOM 6319 C C . SER B 1 186 ? -8.578 -45.906 -9.922 1 91.62 186 SER B C 1
ATOM 6321 O O . SER B 1 186 ? -8.641 -45.938 -8.695 1 91.62 186 SER B O 1
ATOM 6323 N N . PRO B 1 187 ? -9.555 -46.312 -10.688 1 90.44 187 PRO B N 1
ATOM 6324 C CA . PRO B 1 187 ? -10.695 -46.969 -10.047 1 90.44 187 PRO B CA 1
ATOM 6325 C C . PRO B 1 187 ? -10.289 -48.219 -9.289 1 90.44 187 PRO B C 1
ATOM 6327 O O . PRO B 1 187 ? -10.945 -48.625 -8.32 1 90.44 187 PRO B O 1
ATOM 6330 N N . ALA B 1 188 ? -9.164 -48.781 -9.648 1 88.06 188 ALA B N 1
ATOM 6331 C CA . ALA B 1 188 ? -8.742 -50.062 -9.109 1 88.06 188 ALA B CA 1
ATOM 6332 C C . ALA B 1 188 ? -7.898 -49.875 -7.848 1 88.06 188 ALA B C 1
ATOM 6334 O O . ALA B 1 188 ? -7.918 -50.719 -6.953 1 88.06 188 ALA B O 1
ATOM 6335 N N . HIS B 1 189 ? -7.086 -48.875 -7.867 1 89.06 189 HIS B N 1
ATOM 6336 C CA . HIS B 1 189 ? -6.18 -48.75 -6.73 1 89.06 189 HIS B CA 1
ATOM 6337 C C . HIS B 1 189 ? -5.719 -47.312 -6.562 1 89.06 189 HIS B C 1
ATOM 6339 O O . HIS B 1 189 ? -5.906 -46.469 -7.457 1 89.06 189 HIS B O 1
ATOM 6345 N N . SER B 1 190 ? -5.164 -47.125 -5.371 1 91.38 190 SER B N 1
ATOM 6346 C CA . SER B 1 190 ? -4.562 -45.812 -5.09 1 91.38 190 SER B CA 1
ATOM 6347 C C . SER B 1 190 ? -3.203 -45.688 -5.77 1 91.38 190 SER B C 1
ATOM 6349 O O . SER B 1 190 ? -2.422 -46.625 -5.801 1 91.38 190 SER B O 1
ATOM 6351 N N . PHE B 1 191 ? -2.924 -44.594 -6.254 1 93.12 191 PHE B N 1
ATOM 6352 C CA . PHE B 1 191 ? -1.705 -44.312 -7.008 1 93.12 191 PHE B CA 1
ATOM 6353 C C . PHE B 1 191 ? -0.474 -44.469 -6.125 1 93.12 191 PHE B C 1
ATOM 6355 O O . PHE B 1 191 ? -0.398 -43.906 -5.039 1 93.12 191 PHE B O 1
ATOM 6362 N N . ASN B 1 192 ? 0.424 -45.25 -6.535 1 92.12 192 ASN B N 1
ATOM 6363 C CA . ASN B 1 192 ? 1.674 -45.469 -5.816 1 92.12 192 ASN B CA 1
ATOM 6364 C C . ASN B 1 192 ? 2.863 -44.875 -6.562 1 92.12 192 ASN B C 1
ATOM 6366 O O . ASN B 1 192 ? 3.355 -45.469 -7.527 1 92.12 192 ASN B O 1
ATOM 6370 N N . VAL B 1 193 ? 3.428 -43.844 -6.066 1 89.69 193 VAL B N 1
ATOM 6371 C CA . VAL B 1 193 ? 4.488 -43.094 -6.723 1 89.69 193 VAL B CA 1
ATOM 6372 C C . VAL B 1 193 ? 5.785 -43.906 -6.711 1 89.69 193 VAL B C 1
ATOM 6374 O O . VAL B 1 193 ? 6.633 -43.75 -7.59 1 89.69 193 VAL B O 1
ATOM 6377 N N . SER B 1 194 ? 5.961 -44.812 -5.805 1 88.75 194 SER B N 1
ATOM 6378 C CA . SER B 1 194 ? 7.207 -45.531 -5.617 1 88.75 194 SER B CA 1
ATOM 6379 C C . SER B 1 194 ? 7.375 -46.625 -6.68 1 88.75 194 SER B C 1
ATOM 6381 O O . SER B 1 194 ? 8.469 -47.125 -6.871 1 88.75 194 SER B O 1
ATOM 6383 N N . ASN B 1 195 ? 6.324 -46.969 -7.328 1 91.31 195 ASN B N 1
ATOM 6384 C CA . ASN B 1 195 ? 6.391 -48.031 -8.344 1 91.31 195 ASN B CA 1
ATOM 6385 C C . ASN B 1 195 ? 7.348 -47.625 -9.477 1 91.31 195 ASN B C 1
ATOM 6387 O O . ASN B 1 195 ? 8.109 -48.469 -9.961 1 91.31 195 ASN B O 1
ATOM 6391 N N . PHE B 1 196 ? 7.262 -46.406 -9.805 1 92.75 196 PHE B N 1
ATOM 6392 C CA . PHE B 1 196 ? 8.094 -45.969 -10.922 1 92.75 196 PHE B CA 1
ATOM 6393 C C . PHE B 1 196 ? 8.492 -44.531 -10.773 1 92.75 196 PHE B C 1
ATOM 6395 O O . PHE B 1 196 ? 9.656 -44.156 -10.977 1 92.75 196 PHE B O 1
ATOM 6402 N N . TYR B 1 197 ? 7.633 -43.688 -10.398 1 92.12 197 TYR B N 1
ATOM 6403 C CA . TYR B 1 197 ? 7.77 -42.25 -10.57 1 92.12 197 TYR B CA 1
ATOM 6404 C C . TYR B 1 197 ? 8.703 -41.656 -9.523 1 92.12 197 TYR B C 1
ATOM 6406 O O . TYR B 1 197 ? 9.242 -40.562 -9.703 1 92.12 197 TYR B O 1
ATOM 6414 N N . ARG B 1 198 ? 8.906 -42.312 -8.469 1 87.62 198 ARG B N 1
ATOM 6415 C CA . ARG B 1 198 ? 9.844 -41.781 -7.473 1 87.62 198 ARG B CA 1
ATOM 6416 C C . ARG B 1 198 ? 11.234 -41.594 -8.07 1 87.62 198 ARG B C 1
ATOM 6418 O O . ARG B 1 198 ? 11.852 -40.562 -7.902 1 87.62 198 ARG B O 1
ATOM 6425 N N . GLU B 1 199 ? 11.703 -42.656 -8.742 1 87.69 199 GLU B N 1
ATOM 6426 C CA . GLU B 1 199 ? 13.008 -42.594 -9.391 1 87.69 199 GLU B CA 1
ATOM 6427 C C . GLU B 1 199 ? 12.992 -41.625 -10.57 1 87.69 199 GLU B C 1
ATOM 6429 O O . GLU B 1 199 ? 13.938 -40.875 -10.758 1 87.69 199 GLU B O 1
ATOM 6434 N N . PHE B 1 200 ? 11.992 -41.75 -11.32 1 92.69 200 PHE B N 1
ATOM 6435 C CA . PHE B 1 200 ? 11.828 -40.906 -12.5 1 92.69 200 PHE B CA 1
ATOM 6436 C C . PHE B 1 200 ? 11.875 -39.438 -12.109 1 92.69 200 PHE B C 1
ATOM 6438 O O . PHE B 1 200 ? 12.57 -38.625 -12.742 1 92.69 200 PHE B O 1
ATOM 6445 N N . LEU B 1 201 ? 11.141 -39 -11.094 1 89.88 201 LEU B N 1
ATOM 6446 C CA . LEU B 1 201 ? 11.008 -37.625 -10.672 1 89.88 201 LEU B CA 1
ATOM 6447 C C . LEU B 1 201 ? 12.273 -37.125 -9.977 1 89.88 201 LEU B C 1
ATOM 6449 O O . LEU B 1 201 ? 12.57 -35.938 -9.977 1 89.88 201 LEU B O 1
ATOM 6453 N N . SER B 1 202 ? 12.984 -37.969 -9.344 1 85 202 SER B N 1
ATOM 6454 C CA . SER B 1 202 ? 14.242 -37.594 -8.719 1 85 202 SER B CA 1
ATOM 6455 C C . SER B 1 202 ? 15.227 -37.062 -9.742 1 85 202 SER B C 1
ATOM 6457 O O . SER B 1 202 ? 16.078 -36.219 -9.414 1 85 202 SER B O 1
ATOM 6459 N N . ILE B 1 203 ? 14.992 -37.5 -10.961 1 86.25 203 ILE B N 1
ATOM 6460 C CA . ILE B 1 203 ? 15.859 -37.062 -12.047 1 86.25 203 ILE B CA 1
ATOM 6461 C C . ILE B 1 203 ? 15.227 -35.875 -12.75 1 86.25 203 ILE B C 1
ATOM 6463 O O . ILE B 1 203 ? 15.875 -34.812 -12.93 1 86.25 203 ILE B O 1
ATOM 6467 N N . ALA B 1 204 ? 14.016 -35.938 -13.07 1 84.25 204 ALA B N 1
ATOM 6468 C CA . ALA B 1 204 ? 13.336 -35 -13.961 1 84.25 204 ALA B CA 1
ATOM 6469 C C . ALA B 1 204 ? 12.945 -33.719 -13.227 1 84.25 204 ALA B C 1
ATOM 6471 O O . ALA B 1 204 ? 12.828 -32.656 -13.836 1 84.25 204 ALA B O 1
ATOM 6472 N N . SER B 1 205 ? 12.602 -33.75 -11.984 1 74.56 205 SER B N 1
ATOM 6473 C CA . SER B 1 205 ? 12.016 -32.594 -11.297 1 74.56 205 SER B CA 1
ATOM 6474 C C . SER B 1 205 ? 12.969 -32.031 -10.242 1 74.56 205 SER B C 1
ATOM 6476 O O . SER B 1 205 ? 13.617 -32.812 -9.523 1 74.56 205 SER B O 1
ATOM 6478 N N . ARG B 1 206 ? 13.141 -30.719 -10.328 1 61.53 206 ARG B N 1
ATOM 6479 C CA . ARG B 1 206 ? 13.961 -30.047 -9.32 1 61.53 206 ARG B CA 1
ATOM 6480 C C . ARG B 1 206 ? 13.266 -30.047 -7.965 1 61.53 206 ARG B C 1
ATOM 6482 O O . ARG B 1 206 ? 13.93 -30.031 -6.926 1 61.53 206 ARG B O 1
ATOM 6489 N N . ASN B 1 207 ? 11.961 -29.969 -7.957 1 56.38 207 ASN B N 1
ATOM 6490 C CA . ASN B 1 207 ? 11.195 -29.875 -6.723 1 56.38 207 ASN B CA 1
ATOM 6491 C C . ASN B 1 207 ? 10.438 -31.172 -6.434 1 56.38 207 ASN B C 1
ATOM 6493 O O . ASN B 1 207 ? 9.203 -31.172 -6.395 1 56.38 207 ASN B O 1
ATOM 6497 N N . HIS B 1 208 ? 11.07 -32.312 -6.383 1 56.56 208 HIS B N 1
ATOM 6498 C CA . HIS B 1 208 ? 10.43 -33.625 -6.34 1 56.56 208 HIS B CA 1
ATOM 6499 C C . HIS B 1 208 ? 9.75 -33.875 -4.996 1 56.56 208 HIS B C 1
ATOM 6501 O O . HIS B 1 208 ? 9.016 -34.844 -4.832 1 56.56 208 HIS B O 1
ATOM 6507 N N . GLU B 1 209 ? 9.828 -32.969 -4.027 1 54.06 209 GLU B N 1
ATOM 6508 C CA . GLU B 1 209 ? 9.375 -33.344 -2.693 1 54.06 209 GLU B CA 1
ATOM 6509 C C . GLU B 1 209 ? 7.863 -33.219 -2.559 1 54.06 209 GLU B C 1
ATOM 6511 O O . GLU B 1 209 ? 7.238 -33.969 -1.796 1 54.06 209 GLU B O 1
ATOM 6516 N N . THR B 1 210 ? 7.234 -32.25 -3.207 1 59.09 210 THR B N 1
ATOM 6517 C CA . THR B 1 210 ? 5.805 -32.125 -2.961 1 59.09 210 THR B CA 1
ATOM 6518 C C . THR B 1 210 ? 5.012 -32.344 -4.25 1 59.09 210 THR B C 1
ATOM 6520 O O . THR B 1 210 ? 4.918 -31.438 -5.086 1 59.09 210 THR B O 1
ATOM 6523 N N . ILE B 1 211 ? 4.629 -33.688 -4.438 1 66.31 211 ILE B N 1
ATOM 6524 C CA . ILE B 1 211 ? 3.84 -34 -5.629 1 66.31 211 ILE B CA 1
ATOM 6525 C C . ILE B 1 211 ? 2.367 -34.125 -5.25 1 66.31 211 ILE B C 1
ATOM 6527 O O . ILE B 1 211 ? 2.012 -34.938 -4.371 1 66.31 211 ILE B O 1
ATOM 6531 N N . PRO B 1 212 ? 1.53 -33.281 -5.836 1 70.19 212 PRO B N 1
ATOM 6532 C CA . PRO B 1 212 ? 0.104 -33.406 -5.523 1 70.19 212 PRO B CA 1
ATOM 6533 C C . PRO B 1 212 ? -0.498 -34.719 -5.984 1 70.19 212 PRO B C 1
ATOM 6535 O O . PRO B 1 212 ? -0.222 -35.188 -7.098 1 70.19 212 PRO B O 1
ATOM 6538 N N . GLN B 1 213 ? -1.047 -35.5 -5.035 1 79.88 213 GLN B N 1
ATOM 6539 C CA . GLN B 1 213 ? -1.854 -36.688 -5.34 1 79.88 213 GLN B CA 1
ATOM 6540 C C . GLN B 1 213 ? -3.338 -36.406 -5.117 1 79.88 213 GLN B C 1
ATOM 6542 O O . GLN B 1 213 ? -3.734 -35.906 -4.055 1 79.88 213 GLN B O 1
ATOM 6547 N N . VAL B 1 214 ? -4.047 -36.562 -6.238 1 84.38 214 VAL B N 1
ATOM 6548 C CA . VAL B 1 214 ? -5.465 -36.219 -6.176 1 84.38 214 VAL B CA 1
ATOM 6549 C C . VAL B 1 214 ? -6.293 -37.5 -6.066 1 84.38 214 VAL B C 1
ATOM 6551 O O . VAL B 1 214 ? -6.121 -38.438 -6.863 1 84.38 214 VAL B O 1
ATOM 6554 N N . GLN B 1 215 ? -7.074 -37.594 -5.094 1 83.44 215 GLN B N 1
ATOM 6555 C CA . GLN B 1 215 ? -7.961 -38.719 -4.887 1 83.44 215 GLN B CA 1
ATOM 6556 C C . GLN B 1 215 ? -9.133 -38.688 -5.859 1 83.44 215 GLN B C 1
ATOM 6558 O O . GLN B 1 215 ? -9.625 -37.625 -6.219 1 83.44 215 GLN B O 1
ATOM 6563 N N . ARG B 1 216 ? -9.438 -39.906 -6.23 1 86.88 216 ARG B N 1
ATOM 6564 C CA . ARG B 1 216 ? -10.586 -40.031 -7.113 1 86.88 216 ARG B CA 1
ATOM 6565 C C . ARG B 1 216 ? -11.891 -39.812 -6.344 1 86.88 216 ARG B C 1
ATOM 6567 O O . ARG B 1 216 ? -12.031 -40.281 -5.215 1 86.88 216 ARG B O 1
ATOM 6574 N N . GLY B 1 217 ? -12.805 -38.969 -6.902 1 82.31 217 GLY B N 1
ATOM 6575 C CA . GLY B 1 217 ? -14.07 -38.719 -6.234 1 82.31 217 GLY B CA 1
ATOM 6576 C C . GLY B 1 217 ? -14.695 -37.406 -6.613 1 82.31 217 GLY B C 1
ATOM 6577 O O . GLY B 1 217 ? -14.305 -36.781 -7.609 1 82.31 217 GLY B O 1
ATOM 6578 N N . GLN B 1 218 ? -15.672 -36.969 -5.859 1 76.94 218 GLN B N 1
ATOM 6579 C CA . GLN B 1 218 ? -16.438 -35.781 -6.121 1 76.94 218 GLN B CA 1
ATOM 6580 C C . GLN B 1 218 ? -15.547 -34.531 -6.035 1 76.94 218 GLN B C 1
ATOM 6582 O O . GLN B 1 218 ? -15.758 -33.562 -6.766 1 76.94 218 GLN B O 1
ATOM 6587 N N . GLU B 1 219 ? -14.508 -34.656 -5.297 1 81.06 219 GLU B N 1
ATOM 6588 C CA . GLU B 1 219 ? -13.664 -33.469 -5.082 1 81.06 219 GLU B CA 1
ATOM 6589 C C . GLU B 1 219 ? -12.469 -33.469 -6.027 1 81.06 219 GLU B C 1
ATOM 6591 O O . GLU B 1 219 ? -11.586 -32.625 -5.918 1 81.06 219 GLU B O 1
ATOM 6596 N N . GLN B 1 220 ? -12.531 -34.406 -6.934 1 86.62 220 GLN B N 1
ATOM 6597 C CA . GLN B 1 220 ? -11.375 -34.562 -7.809 1 86.62 220 GLN B CA 1
ATOM 6598 C C . GLN B 1 220 ? -11.117 -33.312 -8.625 1 86.62 220 GLN B C 1
ATOM 6600 O O . GLN B 1 220 ? -9.977 -32.875 -8.75 1 86.62 220 GLN B O 1
ATOM 6605 N N . LEU B 1 221 ? -12.156 -32.812 -9.172 1 83.25 221 LEU B N 1
ATOM 6606 C CA . LEU B 1 221 ? -12.008 -31.625 -10 1 83.25 221 LEU B CA 1
ATOM 6607 C C . LEU B 1 221 ? -11.398 -30.484 -9.195 1 83.25 221 LEU B C 1
ATOM 6609 O O . LEU B 1 221 ? -10.406 -29.875 -9.617 1 83.25 221 LEU B O 1
ATOM 6613 N N . ASN B 1 222 ? -11.984 -30.172 -8.117 1 78.06 222 ASN B N 1
ATOM 6614 C CA . ASN B 1 222 ? -11.508 -29.078 -7.273 1 78.06 222 ASN B CA 1
ATOM 6615 C C . ASN B 1 222 ? -10.062 -29.297 -6.832 1 78.06 222 ASN B C 1
ATOM 6617 O O . ASN B 1 222 ? -9.266 -28.359 -6.82 1 78.06 222 ASN B O 1
ATOM 6621 N N . ASN B 1 223 ? -9.789 -30.484 -6.523 1 80.62 223 ASN B N 1
ATOM 6622 C CA . ASN B 1 223 ? -8.438 -30.812 -6.082 1 80.62 223 ASN B CA 1
ATOM 6623 C C . ASN B 1 223 ? -7.426 -30.656 -7.211 1 80.62 223 ASN B C 1
ATOM 6625 O O . ASN B 1 223 ? -6.305 -30.188 -6.984 1 80.62 223 ASN B O 1
ATOM 6629 N N . MET B 1 224 ? -7.852 -31.078 -8.336 1 84.25 224 MET B N 1
ATOM 6630 C CA . MET B 1 224 ? -6.965 -30.938 -9.492 1 84.25 224 MET B CA 1
ATOM 6631 C C . MET B 1 224 ? -6.727 -29.469 -9.828 1 84.25 224 MET B C 1
ATOM 6633 O O . MET B 1 224 ? -5.602 -29.078 -10.141 1 84.25 224 MET B O 1
ATOM 6637 N N . LEU B 1 225 ? -7.77 -28.781 -9.828 1 81.06 225 LEU B N 1
ATOM 6638 C CA . LEU B 1 225 ? -7.652 -27.344 -10.086 1 81.06 225 LEU B CA 1
ATOM 6639 C C . LEU B 1 225 ? -6.723 -26.688 -9.078 1 81.06 225 LEU B C 1
ATOM 6641 O O . LEU B 1 225 ? -5.875 -25.859 -9.445 1 81.06 225 LEU B O 1
ATOM 6645 N N . HIS B 1 226 ? -6.863 -27.016 -7.91 1 72.88 226 HIS B N 1
ATOM 6646 C CA . HIS B 1 226 ? -5.992 -26.5 -6.855 1 72.88 226 HIS B CA 1
ATOM 6647 C C . HIS B 1 226 ? -4.535 -26.875 -7.113 1 72.88 226 HIS B C 1
ATOM 6649 O O . HIS B 1 226 ? -3.637 -26.062 -6.895 1 72.88 226 HIS B O 1
ATOM 6655 N N . ALA B 1 227 ? -4.367 -28.078 -7.492 1 74.56 227 ALA B N 1
ATOM 6656 C CA . ALA B 1 227 ? -3.018 -28.562 -7.781 1 74.56 227 ALA B CA 1
ATOM 6657 C C . ALA B 1 227 ? -2.385 -27.766 -8.922 1 74.56 227 ALA B C 1
ATOM 6659 O O . ALA B 1 227 ? -1.225 -27.359 -8.828 1 74.56 227 ALA B O 1
ATOM 6660 N N . VAL B 1 228 ? -3.141 -27.531 -9.953 1 77.31 228 VAL B N 1
ATOM 6661 C CA . VAL B 1 228 ? -2.662 -26.797 -11.125 1 77.31 228 VAL B CA 1
ATOM 6662 C C . VAL B 1 228 ? -2.32 -25.359 -10.742 1 77.31 228 VAL B C 1
ATOM 6664 O O . VAL B 1 228 ? -1.289 -24.828 -11.156 1 77.31 228 VAL B O 1
ATOM 6667 N N . ARG B 1 229 ? -3.096 -24.719 -10 1 69.75 229 ARG B N 1
ATOM 6668 C CA . ARG B 1 229 ? -2.883 -23.344 -9.586 1 69.75 229 ARG B CA 1
ATOM 6669 C C . ARG B 1 229 ? -1.641 -23.219 -8.703 1 69.75 229 ARG B C 1
ATOM 6671 O O . ARG B 1 229 ? -0.88 -22.266 -8.828 1 69.75 229 ARG B O 1
ATOM 6678 N N . ALA B 1 230 ? -1.548 -24.125 -7.875 1 64.19 230 ALA B N 1
ATOM 6679 C CA . ALA B 1 230 ? -0.41 -24.141 -6.957 1 64.19 230 ALA B CA 1
ATOM 6680 C C . ALA B 1 230 ? 0.907 -24.25 -7.723 1 64.19 230 ALA B C 1
ATOM 6682 O O . ALA B 1 230 ? 1.915 -23.656 -7.328 1 64.19 230 ALA B O 1
ATOM 6683 N N . LEU B 1 231 ? 0.846 -24.891 -8.82 1 64.44 231 LEU B N 1
ATOM 6684 C CA . LEU B 1 231 ? 2.055 -25.188 -9.578 1 64.44 231 LEU B CA 1
ATOM 6685 C C . LEU B 1 231 ? 2.396 -24.031 -10.531 1 64.44 231 LEU B C 1
ATOM 6687 O O . LEU B 1 231 ? 3.529 -23.938 -11.008 1 64.44 231 LEU B O 1
ATOM 6691 N N . GLN B 1 232 ? 1.468 -23.016 -10.828 1 64.44 232 GLN B N 1
ATOM 6692 C CA . GLN B 1 232 ? 1.645 -21.938 -11.789 1 64.44 232 GLN B CA 1
ATOM 6693 C C . GLN B 1 232 ? 2.434 -20.781 -11.18 1 64.44 232 GLN B C 1
ATOM 6695 O O . GLN B 1 232 ? 3.045 -19.984 -11.898 1 64.44 232 GLN B O 1
ATOM 6700 N N . LYS B 1 233 ? 2.355 -20.375 -10.062 1 57.91 233 LYS B N 1
ATOM 6701 C CA . LYS B 1 233 ? 2.812 -19.125 -9.477 1 57.91 233 LYS B CA 1
ATOM 6702 C C . LYS B 1 233 ? 4.336 -19.031 -9.477 1 57.91 233 LYS B C 1
ATOM 6704 O O . LYS B 1 233 ? 5.02 -20.016 -9.203 1 57.91 233 LYS B O 1
ATOM 6709 N N . PRO B 1 234 ? 4.785 -17.75 -10.234 1 55.22 234 PRO B N 1
ATOM 6710 C CA . PRO B 1 234 ? 6.238 -17.562 -10.281 1 55.22 234 PRO B CA 1
ATOM 6711 C C . PRO B 1 234 ? 6.902 -17.75 -8.922 1 55.22 234 PRO B C 1
ATOM 6713 O O . PRO B 1 234 ? 6.469 -17.172 -7.926 1 55.22 234 PRO B O 1
ATOM 6716 N N . ARG B 1 235 ? 7.586 -18.75 -8.883 1 60.62 235 ARG B N 1
ATOM 6717 C CA . ARG B 1 235 ? 8.367 -19.109 -7.703 1 60.62 235 ARG B CA 1
ATOM 6718 C C . ARG B 1 235 ? 9.641 -18.266 -7.609 1 60.62 235 ARG B C 1
ATOM 6720 O O . ARG B 1 235 ? 10.477 -18.5 -6.73 1 60.62 235 ARG B O 1
ATOM 6727 N N . ARG B 1 236 ? 9.641 -17.031 -8.391 1 63.59 236 ARG B N 1
ATOM 6728 C CA . ARG B 1 236 ? 10.977 -16.438 -8.367 1 63.59 236 ARG B CA 1
ATOM 6729 C C . ARG B 1 236 ? 11.055 -15.312 -7.336 1 63.59 236 ARG B C 1
ATOM 6731 O O . ARG B 1 236 ? 10.062 -14.633 -7.07 1 63.59 236 ARG B O 1
ATOM 6738 N N . ALA B 1 237 ? 12.203 -15.289 -6.699 1 77.12 237 ALA B N 1
ATOM 6739 C CA . ALA B 1 237 ? 12.508 -14.227 -5.742 1 77.12 237 ALA B CA 1
ATOM 6740 C C . ALA B 1 237 ? 12.633 -12.875 -6.445 1 77.12 237 ALA B C 1
ATOM 6742 O O . ALA B 1 237 ? 13.25 -12.781 -7.504 1 77.12 237 ALA B O 1
ATOM 6743 N N . GLN B 1 238 ? 11.992 -11.867 -5.996 1 79.81 238 GLN B N 1
ATOM 6744 C CA . GLN B 1 238 ? 12.008 -10.531 -6.578 1 79.81 238 GLN B CA 1
ATOM 6745 C C . GLN B 1 238 ? 13.172 -9.703 -6.031 1 79.81 238 GLN B C 1
ATOM 6747 O O . GLN B 1 238 ? 13.656 -8.789 -6.699 1 79.81 238 GLN B O 1
ATOM 6752 N N . PHE B 1 239 ? 13.562 -10.008 -4.82 1 87.12 239 PHE B N 1
ATOM 6753 C CA . PHE B 1 239 ? 14.578 -9.211 -4.16 1 87.12 239 PHE B CA 1
ATOM 6754 C C . PHE B 1 239 ? 15.727 -10.094 -3.666 1 87.12 239 PHE B C 1
ATOM 6756 O O . PHE B 1 239 ? 15.5 -11.219 -3.23 1 87.12 239 PHE B O 1
ATOM 6763 N N . HIS B 1 240 ? 16.859 -9.539 -3.811 1 87.69 240 HIS B N 1
ATOM 6764 C CA . HIS B 1 240 ? 18.062 -10.164 -3.289 1 87.69 240 HIS B CA 1
ATOM 6765 C C . HIS B 1 240 ? 18.922 -9.164 -2.514 1 87.69 240 HIS B C 1
ATOM 6767 O O . HIS B 1 240 ? 19.312 -8.125 -3.053 1 87.69 240 HIS B O 1
ATOM 6773 N N . PHE B 1 241 ? 19.125 -9.453 -1.289 1 91.81 241 PHE B N 1
ATOM 6774 C CA . PHE B 1 241 ? 19.906 -8.547 -0.459 1 91.81 241 PHE B CA 1
ATOM 6775 C C . PHE B 1 241 ? 20.531 -9.297 0.709 1 91.81 241 PHE B C 1
ATOM 6777 O O . PHE B 1 241 ? 20.266 -10.477 0.911 1 91.81 241 PHE B O 1
ATOM 6784 N N . ASN B 1 242 ? 21.406 -8.547 1.396 1 90.81 242 ASN B N 1
ATOM 6785 C CA . ASN B 1 242 ? 22.062 -9.133 2.562 1 90.81 242 ASN B CA 1
ATOM 6786 C C . ASN B 1 242 ? 21.422 -8.641 3.863 1 90.81 242 ASN B C 1
ATOM 6788 O O . ASN B 1 242 ? 21.109 -7.457 4 1 90.81 242 ASN B O 1
ATOM 6792 N N . MET B 1 243 ? 21.172 -9.594 4.66 1 91.62 243 MET B N 1
ATOM 6793 C CA . MET B 1 243 ? 20.797 -9.273 6.035 1 91.62 243 MET B CA 1
ATOM 6794 C C . MET B 1 243 ? 22.047 -9.18 6.922 1 91.62 243 MET B C 1
ATOM 6796 O O . MET B 1 243 ? 22.812 -10.133 7.012 1 91.62 243 MET B O 1
ATOM 6800 N N . GLU B 1 244 ? 22.203 -8.039 7.52 1 87.31 244 GLU B N 1
ATOM 6801 C CA . GLU B 1 244 ? 23.422 -7.797 8.297 1 87.31 244 GLU B CA 1
ATOM 6802 C C . GLU B 1 244 ? 23.094 -7.691 9.789 1 87.31 244 GLU B C 1
ATOM 6804 O O . GLU B 1 244 ? 22.297 -6.848 10.203 1 87.31 244 GLU B O 1
ATOM 6809 N N . LEU B 1 245 ? 23.594 -8.578 10.547 1 78.81 245 LEU B N 1
ATOM 6810 C CA . LEU B 1 245 ? 23.516 -8.492 12 1 78.81 245 LEU B CA 1
ATOM 6811 C C . LEU B 1 245 ? 24.656 -7.676 12.57 1 78.81 245 LEU B C 1
ATOM 6813 O O . LEU B 1 245 ? 24.516 -7.043 13.617 1 78.81 245 LEU B O 1
ATOM 6817 N N . SER B 1 246 ? 25.75 -7.809 11.953 1 74.38 246 SER B N 1
ATOM 6818 C CA . SER B 1 246 ? 26.953 -7.043 12.242 1 74.38 246 SER B CA 1
ATOM 6819 C C . SER B 1 246 ? 27.766 -6.789 10.977 1 74.38 246 SER B C 1
ATOM 6821 O O . SER B 1 246 ? 27.406 -7.266 9.898 1 74.38 246 SER B O 1
ATOM 6823 N N . ASP B 1 247 ? 28.75 -5.973 11.109 1 69.81 247 ASP B N 1
ATOM 6824 C CA . ASP B 1 247 ? 29.578 -5.617 9.953 1 69.81 247 ASP B CA 1
ATOM 6825 C C . ASP B 1 247 ? 30.219 -6.859 9.344 1 69.81 247 ASP B C 1
ATOM 6827 O O . ASP B 1 247 ? 30.516 -6.887 8.148 1 69.81 247 ASP B O 1
ATOM 6831 N N . ASN B 1 248 ? 30.234 -7.898 10.109 1 70.25 248 ASN B N 1
ATOM 6832 C CA . ASN B 1 248 ? 31.031 -9.039 9.641 1 70.25 248 ASN B CA 1
ATOM 6833 C C . ASN B 1 248 ? 30.141 -10.234 9.32 1 70.25 248 ASN B C 1
ATOM 6835 O O . ASN B 1 248 ? 30.625 -11.266 8.852 1 70.25 248 ASN B O 1
ATOM 6839 N N . VAL B 1 249 ? 28.969 -10.211 9.625 1 75.81 249 VAL B N 1
ATOM 6840 C CA . VAL B 1 249 ? 28.062 -11.336 9.383 1 75.81 249 VAL B CA 1
ATOM 6841 C C . VAL B 1 249 ? 26.969 -10.922 8.406 1 75.81 249 VAL B C 1
ATOM 6843 O O . VAL B 1 249 ? 26.141 -10.062 8.719 1 75.81 249 VAL B O 1
ATOM 6846 N N . LYS B 1 250 ? 27.062 -11.562 7.293 1 81.75 250 LYS B N 1
ATOM 6847 C CA . LYS B 1 250 ? 26.109 -11.25 6.242 1 81.75 250 LYS B CA 1
ATOM 6848 C C . LYS B 1 250 ? 25.406 -12.516 5.742 1 81.75 250 LYS B C 1
ATOM 6850 O O . LYS B 1 250 ? 26.062 -13.523 5.473 1 81.75 250 LYS B O 1
ATOM 6855 N N . ILE B 1 251 ? 24.125 -12.469 5.797 1 86 251 ILE B N 1
ATOM 6856 C CA . ILE B 1 251 ? 23.297 -13.57 5.309 1 86 251 ILE B CA 1
ATOM 6857 C C . ILE B 1 251 ? 22.641 -13.18 3.994 1 86 251 ILE B C 1
ATOM 6859 O O . ILE B 1 251 ? 21.969 -12.141 3.912 1 86 251 ILE B O 1
ATOM 6863 N N . ASN B 1 252 ? 22.828 -13.953 3.02 1 87.69 252 ASN B N 1
ATOM 6864 C CA . ASN B 1 252 ? 22.141 -13.695 1.761 1 87.69 252 ASN B CA 1
ATOM 6865 C C . ASN B 1 252 ? 20.672 -14.102 1.829 1 87.69 252 ASN B C 1
ATOM 6867 O O . ASN B 1 252 ? 20.344 -15.242 2.178 1 87.69 252 ASN B O 1
ATOM 6871 N N . VAL B 1 253 ? 19.891 -13.195 1.486 1 91.06 253 VAL B N 1
ATOM 6872 C CA . VAL B 1 253 ? 18.453 -13.406 1.641 1 91.06 253 VAL B CA 1
ATOM 6873 C C . VAL B 1 253 ? 17.75 -13.109 0.323 1 91.06 253 VAL B C 1
ATOM 6875 O O . VAL B 1 253 ? 18.203 -12.273 -0.463 1 91.06 253 VAL B O 1
ATOM 6878 N N . GLU B 1 254 ? 16.672 -13.891 0.114 1 89.31 254 GLU B N 1
ATOM 6879 C CA . GLU B 1 254 ? 15.758 -13.648 -1.006 1 89.31 254 GLU B CA 1
ATOM 6880 C C . GLU B 1 254 ? 14.414 -13.125 -0.521 1 89.31 254 GLU B C 1
ATOM 6882 O O . GLU B 1 254 ? 13.906 -13.562 0.511 1 89.31 254 GLU B O 1
ATOM 6887 N N . GLY B 1 255 ? 13.906 -12.141 -1.223 1 90.25 255 GLY B N 1
ATOM 6888 C CA . GLY B 1 255 ? 12.633 -11.531 -0.875 1 90.25 255 GLY B CA 1
ATOM 6889 C C . GLY B 1 255 ? 11.547 -11.797 -1.904 1 90.25 255 GLY B C 1
ATOM 6890 O O . GLY B 1 255 ? 11.812 -11.797 -3.107 1 90.25 255 GLY B O 1
ATOM 6891 N N . PHE B 1 256 ? 10.328 -12.086 -1.389 1 87.38 256 PHE B N 1
ATOM 6892 C CA . PHE B 1 256 ? 9.172 -12.398 -2.215 1 87.38 256 PHE B CA 1
ATOM 6893 C C . PHE B 1 256 ? 8.008 -11.469 -1.881 1 87.38 256 PHE B C 1
ATOM 6895 O O . PHE B 1 256 ? 7.621 -11.336 -0.717 1 87.38 256 PHE B O 1
ATOM 6902 N N . ALA B 1 257 ? 7.508 -10.812 -2.887 1 86.75 257 ALA B N 1
ATOM 6903 C CA . ALA B 1 257 ? 6.258 -10.078 -2.709 1 86.75 257 ALA B CA 1
ATOM 6904 C C . ALA B 1 257 ? 5.055 -11.008 -2.834 1 86.75 257 ALA B C 1
ATOM 6906 O O . ALA B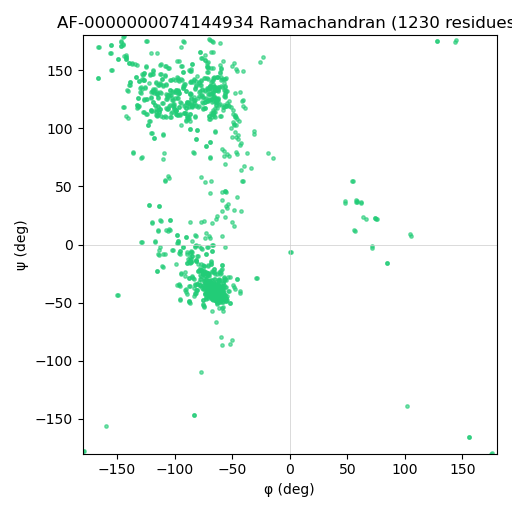 1 257 ? 4.473 -11.141 -3.914 1 86.75 257 ALA B O 1
ATOM 6907 N N . ILE B 1 258 ? 4.645 -11.539 -1.721 1 83.88 258 ILE B N 1
ATOM 6908 C CA . ILE B 1 258 ? 3.623 -12.578 -1.765 1 83.88 258 ILE B CA 1
ATOM 6909 C C . ILE B 1 258 ? 2.236 -11.938 -1.805 1 83.88 258 ILE B C 1
ATOM 6911 O O . ILE B 1 258 ? 1.279 -12.547 -2.293 1 83.88 258 ILE B O 1
ATOM 6915 N N . PHE B 1 259 ? 2.098 -10.75 -1.264 1 85.44 259 PHE B N 1
ATOM 6916 C CA . PHE B 1 259 ? 0.817 -10.055 -1.292 1 85.44 259 PHE B CA 1
ATOM 6917 C C . PHE B 1 259 ? 0.825 -8.945 -2.34 1 85.44 259 PHE B C 1
ATOM 6919 O O . PHE B 1 259 ? 1.584 -7.98 -2.229 1 85.44 259 PHE B O 1
ATOM 6926 N N . ARG B 1 260 ? 0.092 -9.219 -3.33 1 77.38 260 ARG B N 1
ATOM 6927 C CA . ARG B 1 260 ? -0.033 -8.227 -4.395 1 77.38 260 ARG B CA 1
ATOM 6928 C C . ARG B 1 260 ? -1.465 -8.164 -4.914 1 77.38 260 ARG B C 1
ATOM 6930 O O . ARG B 1 260 ? -2.061 -9.188 -5.238 1 77.38 260 ARG B O 1
ATOM 6937 N N . ARG B 1 261 ? -1.831 -6.93 -4.973 1 73.75 261 ARG B N 1
ATOM 6938 C CA . ARG B 1 261 ? -3.188 -6.77 -5.488 1 73.75 261 ARG B CA 1
ATOM 6939 C C . ARG B 1 261 ? -3.238 -7.039 -6.988 1 73.75 261 ARG B C 1
ATOM 6941 O O . ARG B 1 261 ? -2.447 -6.48 -7.75 1 73.75 261 ARG B O 1
ATOM 6948 N N . LEU B 1 262 ? -4.098 -7.926 -7.41 1 67.38 262 LEU B N 1
ATOM 6949 C CA . LEU B 1 262 ? -4.305 -8.203 -8.828 1 67.38 262 LEU B CA 1
ATOM 6950 C C . LEU B 1 262 ? -5.305 -7.23 -9.43 1 67.38 262 LEU B C 1
ATOM 6952 O O . LEU B 1 262 ? -6.383 -7.012 -8.875 1 67.38 262 LEU B O 1
ATOM 6956 N N . VAL B 1 263 ? -4.887 -6.465 -10.398 1 65 263 VAL B N 1
ATOM 6957 C CA . VAL B 1 263 ? -5.766 -5.52 -11.086 1 65 263 VAL B CA 1
ATOM 6958 C C . VAL B 1 263 ? -6.062 -6.023 -12.492 1 65 263 VAL B C 1
ATOM 6960 O O . VAL B 1 263 ? -5.258 -6.746 -13.086 1 65 263 VAL B O 1
ATOM 6963 N N . PRO B 1 264 ? -7.367 -5.691 -12.883 1 61.84 264 PRO B N 1
ATOM 6964 C CA . PRO B 1 264 ? -7.688 -6.102 -14.25 1 61.84 264 PRO B CA 1
ATOM 6965 C C . PRO B 1 264 ? -6.695 -5.566 -15.281 1 61.84 264 PRO B C 1
ATOM 6967 O O . PRO B 1 264 ? -6.164 -4.465 -15.117 1 61.84 264 PRO B O 1
ATOM 6970 N N . THR B 1 265 ? -6.238 -6.414 -16.141 1 58.81 265 THR B N 1
ATOM 6971 C CA . THR B 1 265 ? -5.23 -6.148 -17.172 1 58.81 265 THR B CA 1
ATOM 6972 C C . THR B 1 265 ? -5.527 -4.84 -17.891 1 58.81 265 THR B C 1
ATOM 6974 O O . THR B 1 265 ? -6.684 -4.41 -17.969 1 58.81 265 THR B O 1
ATOM 6977 N N . LYS B 1 266 ? -4.398 -4.258 -18.312 1 56.84 266 LYS B N 1
ATOM 6978 C CA . LYS B 1 266 ? -4.359 -2.949 -18.969 1 56.84 266 LYS B CA 1
ATOM 6979 C C . LYS B 1 266 ? -5.262 -2.92 -20.203 1 56.84 266 LYS B C 1
ATOM 6981 O O . LYS B 1 266 ? -5.293 -3.879 -20.969 1 56.84 266 LYS B O 1
ATOM 6986 N N . THR B 1 267 ? -6.266 -2.021 -20.156 1 57.47 267 THR B N 1
ATOM 6987 C CA . THR B 1 267 ? -7.195 -1.71 -21.234 1 57.47 267 THR B CA 1
ATOM 6988 C C . THR B 1 267 ? -6.461 -1.066 -22.406 1 57.47 267 THR B C 1
ATOM 6990 O O . THR B 1 267 ? -5.379 -0.5 -22.234 1 57.47 267 THR B O 1
ATOM 6993 N N . THR B 1 268 ? -6.664 -1.643 -23.516 1 57.09 268 THR B N 1
ATOM 6994 C CA . THR B 1 268 ? -6.238 -0.925 -24.719 1 57.09 268 THR B CA 1
ATOM 6995 C C . THR B 1 268 ? -7.379 -0.08 -25.281 1 57.09 268 THR B C 1
ATOM 6997 O O . THR B 1 268 ? -8.555 -0.414 -25.094 1 57.09 268 THR B O 1
ATOM 7000 N N . TRP B 1 269 ? -6.984 1.134 -25.656 1 55.44 269 TRP B N 1
ATOM 7001 C CA . TRP B 1 269 ? -7.977 1.994 -26.297 1 55.44 269 TRP B CA 1
ATOM 7002 C C . TRP B 1 269 ? -8.211 1.577 -27.75 1 55.44 269 TRP B C 1
ATOM 7004 O O . TRP B 1 269 ? -7.262 1.309 -28.484 1 55.44 269 TRP B O 1
ATOM 7014 N N . VAL B 1 270 ? -9.477 1.282 -28.031 1 56.88 270 VAL B N 1
ATOM 7015 C CA . VAL B 1 270 ? -9.812 0.849 -29.375 1 56.88 270 VAL B CA 1
ATOM 7016 C C . VAL B 1 270 ? -10.719 1.881 -30.047 1 56.88 270 VAL B C 1
ATOM 7018 O O . VAL B 1 270 ? -11.625 2.428 -29.406 1 56.88 270 VAL B O 1
ATOM 7021 N N . TYR B 1 271 ? -10.32 2.357 -31.25 1 56.94 271 TYR B N 1
ATOM 7022 C CA . TYR B 1 271 ? -11.148 3.199 -32.094 1 56.94 271 TYR B CA 1
ATOM 7023 C C . TYR B 1 271 ? -12.273 2.391 -32.75 1 56.94 271 TYR B C 1
ATOM 7025 O O . TYR B 1 271 ? -12.023 1.359 -33.375 1 56.94 271 TYR B O 1
ATOM 7033 N N . THR B 1 272 ? -13.555 2.742 -32.438 1 57 272 THR B N 1
ATOM 7034 C CA . THR B 1 272 ? -14.688 1.932 -32.844 1 57 272 THR B CA 1
ATOM 7035 C C . THR B 1 272 ? -15.273 2.449 -34.156 1 57 272 THR B C 1
ATOM 7037 O O . THR B 1 272 ? -16.109 1.785 -34.781 1 57 272 THR B O 1
ATOM 7040 N N . LYS B 1 273 ? -15.141 3.705 -34.562 1 52.5 273 LYS B N 1
ATOM 7041 C CA . LYS B 1 273 ? -15.945 4.227 -35.656 1 52.5 273 LYS B CA 1
ATOM 7042 C C . LYS B 1 273 ? -15.461 3.684 -37 1 52.5 273 LYS B C 1
ATOM 7044 O O . LYS B 1 273 ? -16.094 3.92 -38.031 1 52.5 273 LYS B O 1
ATOM 7049 N N . GLY B 1 274 ? -14.453 2.725 -36.906 1 48.22 274 GLY B N 1
ATOM 7050 C CA . GLY B 1 274 ? -14.109 2.125 -38.188 1 48.22 274 GLY B CA 1
ATOM 7051 C C . GLY B 1 274 ? -14.422 0.642 -38.25 1 48.22 274 GLY B C 1
ATOM 7052 O O . GLY B 1 274 ? -15.031 0.089 -37.312 1 48.22 274 GLY B O 1
ATOM 7053 N N . GLU B 1 275 ? -14.453 -0.004 -39.469 1 47.38 275 GLU B N 1
ATOM 7054 C CA . GLU B 1 275 ? -14.711 -1.414 -39.75 1 47.38 275 GLU B CA 1
ATOM 7055 C C . GLU B 1 275 ? -13.867 -2.314 -38.844 1 47.38 275 GLU B C 1
ATOM 7057 O O . GLU B 1 275 ? -14.289 -3.422 -38.5 1 47.38 275 GLU B O 1
ATOM 7062 N N . GLN B 1 276 ? -12.602 -1.795 -38.594 1 48.41 276 GLN B N 1
ATOM 7063 C CA . GLN B 1 276 ? -11.703 -2.641 -37.812 1 48.41 276 GLN B CA 1
ATOM 7064 C C . GLN B 1 276 ? -11.281 -1.944 -36.531 1 48.41 276 GLN B C 1
ATOM 7066 O O . GLN B 1 276 ? -10.969 -0.75 -36.531 1 48.41 276 GLN B O 1
ATOM 7071 N N . PHE B 1 277 ? -11.688 -2.506 -35.406 1 51.69 277 PHE B N 1
ATOM 7072 C CA . PHE B 1 277 ? -11.227 -2.025 -34.094 1 51.69 277 PHE B CA 1
ATOM 7073 C C . PHE B 1 277 ? -9.719 -1.797 -34.125 1 51.69 277 PHE B C 1
ATOM 7075 O O . PHE B 1 277 ? -8.953 -2.68 -34.5 1 51.69 277 PHE B O 1
ATOM 7082 N N . ALA B 1 278 ? -9.297 -0.557 -34.406 1 55.19 278 ALA B N 1
ATOM 7083 C CA . ALA B 1 278 ? -7.867 -0.251 -34.406 1 55.19 278 ALA B CA 1
ATOM 7084 C C . ALA B 1 278 ? -7.371 0.072 -33 1 55.19 278 ALA B C 1
ATOM 7086 O O . ALA B 1 278 ? -8.047 0.778 -32.25 1 55.19 278 ALA B O 1
ATOM 7087 N N . ILE B 1 279 ? -6.367 -0.718 -32.5 1 54.88 279 ILE B N 1
ATOM 7088 C CA . ILE B 1 279 ? -5.746 -0.526 -31.203 1 54.88 279 ILE B CA 1
ATOM 7089 C C . ILE B 1 279 ? -5.004 0.808 -31.172 1 54.88 279 ILE B C 1
ATOM 7091 O O . ILE B 1 279 ? -4.254 1.129 -32.094 1 54.88 279 ILE B O 1
ATOM 7095 N N . ALA B 1 280 ? -5.445 1.673 -30.391 1 60.41 280 ALA B N 1
ATOM 7096 C CA . ALA B 1 280 ? -4.742 2.941 -30.219 1 60.41 280 ALA B CA 1
ATOM 7097 C C . ALA B 1 280 ? -3.424 2.74 -29.484 1 60.41 280 ALA B C 1
ATOM 7099 O O . ALA B 1 280 ? -3.367 2.027 -28.469 1 60.41 280 ALA B O 1
ATOM 7100 N N . VAL B 1 281 ? -2.332 2.904 -30.125 1 55.09 281 VAL B N 1
ATOM 7101 C CA . VAL B 1 281 ? -1.024 2.82 -29.484 1 55.09 281 VAL B CA 1
ATOM 7102 C C . VAL B 1 281 ? -0.621 4.191 -28.953 1 55.09 281 VAL B C 1
ATOM 7104 O O . VAL B 1 281 ? -0.614 5.176 -29.688 1 55.09 281 VAL B O 1
ATOM 7107 N N . PRO B 1 282 ? -0.632 4.25 -27.656 1 54.94 282 PRO B N 1
ATOM 7108 C CA . PRO B 1 282 ? -0.184 5.527 -27.094 1 54.94 282 PRO B CA 1
ATOM 7109 C C . PRO B 1 282 ? 1.251 5.871 -27.5 1 54.94 282 PRO B C 1
ATOM 7111 O O . PRO B 1 282 ? 2.119 4.996 -27.516 1 54.94 282 PRO B O 1
ATOM 7114 N N . GLN B 1 283 ? 1.471 6.875 -28.344 1 57.12 283 GLN B N 1
ATOM 7115 C CA . GLN B 1 283 ? 2.811 7.367 -28.641 1 57.12 283 GLN B CA 1
ATOM 7116 C C . GLN B 1 283 ? 3.062 8.719 -27.984 1 57.12 283 GLN B C 1
ATOM 7118 O O . GLN B 1 283 ? 2.18 9.578 -27.953 1 57.12 283 GLN B O 1
ATOM 7123 N N . SER B 1 284 ? 4.016 8.695 -27.094 1 57.44 284 SER B N 1
ATOM 7124 C CA . SER B 1 284 ? 4.383 9.961 -26.469 1 57.44 284 SER B CA 1
ATOM 7125 C C . SER B 1 284 ? 5.621 10.562 -27.125 1 57.44 284 SER B C 1
ATOM 7127 O O . SER B 1 284 ? 6.594 9.859 -27.391 1 57.44 284 SER B O 1
ATOM 7129 N N . THR B 1 285 ? 5.434 11.703 -27.812 1 60.62 285 THR B N 1
ATOM 7130 C CA . THR B 1 285 ? 6.566 12.445 -28.359 1 60.62 285 THR B CA 1
ATOM 7131 C C . THR B 1 285 ? 6.688 13.812 -27.688 1 60.62 285 THR B C 1
ATOM 7133 O O . THR B 1 285 ? 5.68 14.43 -27.344 1 60.62 285 THR B O 1
ATOM 7136 N N . GLN B 1 286 ? 7.836 14.07 -27.266 1 62.28 286 GLN B N 1
ATOM 7137 C CA . GLN B 1 286 ? 8.102 15.398 -26.734 1 62.28 286 GLN B CA 1
ATOM 7138 C C . GLN B 1 286 ? 8.492 16.375 -27.844 1 62.28 286 GLN B C 1
ATOM 7140 O O . GLN B 1 286 ? 9.422 16.109 -28.609 1 62.28 286 GLN B O 1
ATOM 7145 N N . VAL B 1 287 ? 7.641 17.391 -28.141 1 63.72 287 VAL B N 1
ATOM 7146 C CA . VAL B 1 287 ? 7.871 18.312 -29.25 1 63.72 287 VAL B CA 1
ATOM 7147 C C . VAL B 1 287 ? 8.008 19.734 -28.703 1 63.72 287 VAL B C 1
ATOM 7149 O O . VAL B 1 287 ? 7.359 20.094 -27.719 1 63.72 287 VAL B O 1
ATOM 7152 N N . SER B 1 288 ? 9.078 20.469 -29.172 1 60.94 288 SER B N 1
ATOM 7153 C CA . SER B 1 288 ? 9.219 21.891 -28.875 1 60.94 288 SER B CA 1
ATOM 7154 C C . SER B 1 288 ? 8.047 22.688 -29.422 1 60.94 288 SER B C 1
ATOM 7156 O O . SER B 1 288 ? 7.617 22.453 -30.562 1 60.94 288 SER B O 1
ATOM 7158 N N . PHE B 1 289 ? 7.391 23.328 -28.578 1 61.03 289 PHE B N 1
ATOM 7159 C CA . PHE B 1 289 ? 6.254 24.125 -29 1 61.03 289 PHE B CA 1
ATOM 7160 C C . PHE B 1 289 ? 6.668 25.094 -30.109 1 61.03 289 PHE B C 1
ATOM 7162 O O . PHE B 1 289 ? 5.91 25.328 -31.062 1 61.03 289 PHE B O 1
ATOM 7169 N N . GLU B 1 290 ? 7.848 25.672 -29.969 1 60.22 290 GLU B N 1
ATOM 7170 C CA . GLU B 1 290 ? 8.305 26.688 -30.906 1 60.22 290 GLU B CA 1
ATOM 7171 C C . GLU B 1 290 ? 8.734 26.094 -32.219 1 60.22 290 GLU B C 1
ATOM 7173 O O . GLU B 1 290 ? 8.328 26.562 -33.312 1 60.22 290 GLU B O 1
ATOM 7178 N N . THR B 1 291 ? 9.562 25.125 -32.219 1 61.44 291 THR B N 1
ATOM 7179 C CA . THR B 1 291 ? 10.188 24.641 -33.469 1 61.44 291 THR B CA 1
ATOM 7180 C C . THR B 1 291 ? 9.508 23.359 -33.938 1 61.44 291 THR B C 1
ATOM 7182 O O . THR B 1 291 ? 9.734 22.922 -35.062 1 61.44 291 THR B O 1
ATOM 7185 N N . LYS B 1 292 ? 8.562 22.875 -33.094 1 62.44 292 LYS B N 1
ATOM 7186 C CA . LYS B 1 292 ? 7.848 21.641 -33.406 1 62.44 292 LYS B CA 1
ATOM 7187 C C . LYS B 1 292 ? 8.82 20.484 -33.625 1 62.44 292 LYS B C 1
ATOM 7189 O O . LYS B 1 292 ? 8.477 19.5 -34.281 1 62.44 292 LYS B O 1
ATOM 7194 N N . ARG B 1 293 ? 10.023 20.781 -33.25 1 64.94 293 ARG B N 1
ATOM 7195 C CA . ARG B 1 293 ? 11.031 19.719 -33.344 1 64.94 293 ARG B CA 1
ATOM 7196 C C . ARG B 1 293 ? 10.883 18.719 -32.188 1 64.94 293 ARG B C 1
ATOM 7198 O O . ARG B 1 293 ? 10.516 19.094 -31.078 1 64.94 293 ARG B O 1
ATOM 7205 N N . VAL B 1 294 ? 11.008 17.375 -32.562 1 68.62 294 VAL B N 1
ATOM 7206 C CA . VAL B 1 294 ? 11.016 16.312 -31.578 1 68.62 294 VAL B CA 1
ATOM 7207 C C . VAL B 1 294 ? 12.266 16.406 -30.703 1 68.62 294 VAL B C 1
ATOM 7209 O O . VAL B 1 294 ? 13.375 16.531 -31.219 1 68.62 294 VAL B O 1
ATOM 7212 N N . LEU B 1 295 ? 12.031 16.656 -29.578 1 68.81 295 LEU B N 1
ATOM 7213 C CA . LEU B 1 295 ? 13.141 16.812 -28.656 1 68.81 295 LEU B CA 1
ATOM 7214 C C . LEU B 1 295 ? 13.727 15.453 -28.266 1 68.81 295 LEU B C 1
ATOM 7216 O O . LEU B 1 295 ? 12.992 14.469 -28.156 1 68.81 295 LEU B O 1
ATOM 7220 N N . LYS B 1 296 ? 15.062 15.461 -28.344 1 63.84 296 LYS B N 1
ATOM 7221 C CA . LYS B 1 296 ? 15.75 14.258 -27.875 1 63.84 296 LYS B CA 1
ATOM 7222 C C . LYS B 1 296 ? 15.672 14.117 -26.359 1 63.84 296 LYS B C 1
ATOM 7224 O O . LYS B 1 296 ? 15.461 15.109 -25.656 1 63.84 296 LYS B O 1
ATOM 7229 N N . LYS B 1 297 ? 15.734 12.961 -25.875 1 64.81 297 LYS B N 1
ATOM 7230 C CA . LYS B 1 297 ? 15.633 12.641 -24.453 1 64.81 297 LYS B CA 1
ATOM 7231 C C . LYS B 1 297 ? 16.641 13.453 -23.641 1 64.81 297 LYS B C 1
ATOM 7233 O O . LYS B 1 297 ? 16.359 13.828 -22.5 1 64.81 297 LYS B O 1
ATOM 7238 N N . ASP B 1 298 ? 17.75 13.797 -24.328 1 64.06 298 ASP B N 1
ATOM 7239 C CA . ASP B 1 298 ? 18.812 14.492 -23.594 1 64.06 298 ASP B CA 1
ATOM 7240 C C . ASP B 1 298 ? 18.516 15.984 -23.469 1 64.06 298 ASP B C 1
ATOM 7242 O O . ASP B 1 298 ? 19.125 16.672 -22.656 1 64.06 298 ASP B O 1
ATOM 7246 N N . GLU B 1 299 ? 17.578 16.328 -24.266 1 68.12 299 GLU B N 1
ATOM 7247 C CA . GLU B 1 299 ? 17.266 17.75 -24.25 1 68.12 299 GLU B CA 1
ATOM 7248 C C . GLU B 1 299 ? 16.203 18.078 -23.203 1 68.12 299 GLU B C 1
ATOM 7250 O O . GLU B 1 299 ? 15.93 19.234 -22.938 1 68.12 299 GLU B O 1
ATOM 7255 N N . ILE B 1 300 ? 15.719 17.016 -22.656 1 68.56 300 ILE B N 1
ATOM 7256 C CA . ILE B 1 300 ? 14.672 17.203 -21.641 1 68.56 300 ILE B CA 1
ATOM 7257 C C . ILE B 1 300 ? 15.188 16.766 -20.281 1 68.56 300 ILE B C 1
ATOM 7259 O O . ILE B 1 300 ? 15.75 15.68 -20.141 1 68.56 300 ILE B O 1
ATOM 7263 N N . LYS B 1 301 ? 15.281 17.781 -19.453 1 70.06 301 LYS B N 1
ATOM 7264 C CA . LYS B 1 301 ? 15.703 17.453 -18.094 1 70.06 301 LYS B CA 1
ATOM 7265 C C . LYS B 1 301 ? 14.539 17.594 -17.109 1 70.06 301 LYS B C 1
ATOM 7267 O O . LYS B 1 301 ? 13.555 18.266 -17.391 1 70.06 301 LYS B O 1
ATOM 7272 N N . ARG B 1 302 ? 14.68 16.859 -16.125 1 71.94 302 ARG B N 1
ATOM 7273 C CA . ARG B 1 302 ? 13.672 16.922 -15.062 1 71.94 302 ARG B CA 1
ATOM 7274 C C . ARG B 1 302 ? 13.891 18.141 -14.172 1 71.94 302 ARG B C 1
ATOM 7276 O O . ARG B 1 302 ? 15.031 18.469 -13.836 1 71.94 302 ARG B O 1
ATOM 7283 N N . ALA B 1 303 ? 12.844 18.859 -14.039 1 72.88 303 ALA B N 1
ATOM 7284 C CA . ALA B 1 303 ? 12.922 20.047 -13.18 1 72.88 303 ALA B CA 1
ATOM 7285 C C . ALA B 1 303 ? 11.945 19.953 -12.016 1 72.88 303 ALA B C 1
ATOM 7287 O O . ALA B 1 303 ? 10.836 19.438 -12.172 1 72.88 303 ALA B O 1
ATOM 7288 N N . TYR B 1 304 ? 12.492 20.281 -10.844 1 73.25 304 TYR B N 1
ATOM 7289 C CA . TYR B 1 304 ? 11.656 20.359 -9.656 1 73.25 304 TYR B CA 1
ATOM 7290 C C . TYR B 1 304 ? 11.375 21.812 -9.289 1 73.25 304 TYR B C 1
ATOM 7292 O O . TYR B 1 304 ? 12.25 22.672 -9.414 1 73.25 304 TYR B O 1
ATOM 7300 N N . MET B 1 305 ? 10.117 22.047 -9.117 1 69.75 305 MET B N 1
ATOM 7301 C CA . MET B 1 305 ? 9.742 23.391 -8.719 1 69.75 305 MET B CA 1
ATOM 7302 C C . MET B 1 305 ? 9.922 23.594 -7.219 1 69.75 305 MET B C 1
ATOM 7304 O O . MET B 1 305 ? 9.562 22.719 -6.426 1 69.75 305 MET B O 1
ATOM 7308 N N . PHE B 1 306 ? 10.742 24.531 -6.895 1 70.88 306 PHE B N 1
ATOM 7309 C CA . PHE B 1 306 ? 10.859 24.938 -5.5 1 70.88 306 PHE B CA 1
ATOM 7310 C C . PHE B 1 306 ? 10.688 26.438 -5.355 1 70.88 306 PHE B C 1
ATOM 7312 O O . PHE B 1 306 ? 11.516 27.219 -5.84 1 70.88 306 PHE B O 1
ATOM 7319 N N . GLY B 1 307 ? 9.594 26.797 -4.68 1 66.19 307 GLY B N 1
ATOM 7320 C CA . GLY B 1 307 ? 9.359 28.219 -4.484 1 66.19 307 GLY B CA 1
ATOM 7321 C C . GLY B 1 307 ? 9.273 29 -5.785 1 66.19 307 GLY B C 1
ATOM 7322 O O . GLY B 1 307 ? 9.93 30.031 -5.945 1 66.19 307 GLY B O 1
ATOM 7323 N N . GLY B 1 308 ? 8.688 28.438 -6.766 1 66.19 308 GLY B N 1
ATOM 7324 C CA . GLY B 1 308 ? 8.492 29.109 -8.039 1 66.19 308 GLY B CA 1
ATOM 7325 C C . GLY B 1 308 ? 9.695 29 -8.961 1 66.19 308 GLY B C 1
ATOM 7326 O O . GLY B 1 308 ? 9.617 29.375 -10.133 1 66.19 308 GLY B O 1
ATOM 7327 N N . LYS B 1 309 ? 10.828 28.625 -8.398 1 70.25 309 LYS B N 1
ATOM 7328 C CA . LYS B 1 309 ? 12.023 28.438 -9.211 1 70.25 309 LYS B CA 1
ATOM 7329 C C . LYS B 1 309 ? 12.156 26.984 -9.68 1 70.25 309 LYS B C 1
ATOM 7331 O O . LYS B 1 309 ? 11.82 26.062 -8.945 1 70.25 309 LYS B O 1
ATOM 7336 N N . GLN B 1 310 ? 12.539 26.844 -10.922 1 72.25 310 GLN B N 1
ATOM 7337 C CA . GLN B 1 310 ? 12.75 25.516 -11.477 1 72.25 310 GLN B CA 1
ATOM 7338 C C . GLN B 1 310 ? 14.203 25.062 -11.281 1 72.25 310 GLN B C 1
ATOM 7340 O O . GLN B 1 310 ? 15.133 25.766 -11.688 1 72.25 310 GLN B O 1
ATOM 7345 N N . VAL B 1 311 ? 14.367 24.078 -10.586 1 75.81 311 VAL B N 1
ATOM 7346 C CA . VAL B 1 311 ? 15.688 23.484 -10.398 1 75.81 311 VAL B CA 1
ATOM 7347 C C . VAL B 1 311 ? 15.836 22.266 -11.305 1 75.81 311 VAL B C 1
ATOM 7349 O O . VAL B 1 311 ? 15.062 21.312 -11.211 1 75.81 311 VAL B O 1
ATOM 7352 N N . VAL B 1 312 ? 16.766 22.391 -12.195 1 75.12 312 VAL B N 1
ATOM 7353 C CA . VAL B 1 312 ? 16.938 21.344 -13.203 1 75.12 312 VAL B CA 1
ATOM 7354 C C . VAL B 1 312 ? 18.031 20.375 -12.758 1 75.12 312 VAL B C 1
ATOM 7356 O O . VAL B 1 312 ? 19.078 20.797 -12.25 1 75.12 312 VAL B O 1
ATOM 7359 N N . PHE B 1 313 ? 17.703 19.109 -12.82 1 76.44 313 PHE B N 1
ATOM 7360 C CA . PHE B 1 313 ? 18.672 18.062 -12.484 1 76.44 313 PHE B CA 1
ATOM 7361 C C . PHE B 1 313 ? 19 17.219 -13.711 1 76.44 313 PHE B C 1
ATOM 7363 O O . PHE B 1 313 ? 18.125 16.922 -14.516 1 76.44 313 PHE B O 1
ATOM 7370 N N . SER B 1 314 ? 20.25 16.953 -13.844 1 75.25 314 SER B N 1
ATOM 7371 C CA . SER B 1 314 ? 20.625 15.914 -14.797 1 75.25 314 SER B CA 1
ATOM 7372 C C . SER B 1 314 ? 20.281 14.531 -14.266 1 75.25 314 SER B C 1
ATOM 7374 O O . SER B 1 314 ? 20.047 14.359 -13.062 1 75.25 314 SER B O 1
ATOM 7376 N N . GLN B 1 315 ? 20.172 13.633 -15.086 1 75.19 315 GLN B N 1
ATOM 7377 C CA . GLN B 1 315 ? 19.859 12.266 -14.695 1 75.19 315 GLN B CA 1
ATOM 7378 C C . GLN B 1 315 ? 20.906 11.719 -13.734 1 75.19 315 GLN B C 1
ATOM 7380 O O . GLN B 1 315 ? 20.578 10.992 -12.797 1 75.19 315 GLN B O 1
ATOM 7385 N N . ASP B 1 316 ? 22.141 12.109 -13.984 1 78.44 316 ASP B N 1
ATOM 7386 C CA . ASP B 1 316 ? 23.219 11.648 -13.117 1 78.44 316 ASP B CA 1
ATOM 7387 C C . ASP B 1 316 ? 23.125 12.266 -11.727 1 78.44 316 ASP B C 1
ATOM 7389 O O . ASP B 1 316 ? 23.359 11.586 -10.719 1 78.44 316 ASP B O 1
ATOM 7393 N N . GLU B 1 317 ? 22.75 13.469 -11.75 1 77.75 317 GLU B N 1
ATOM 7394 C CA . GLU B 1 317 ? 22.609 14.156 -10.469 1 77.75 317 GLU B CA 1
ATOM 7395 C C . GLU B 1 317 ? 21.453 13.562 -9.664 1 77.75 317 GLU B C 1
ATOM 7397 O O . GLU B 1 317 ? 21.562 13.367 -8.453 1 77.75 317 GLU B O 1
ATOM 7402 N N . LEU B 1 318 ? 20.516 13.289 -10.391 1 77.94 318 LEU B N 1
ATOM 7403 C CA . LEU B 1 318 ? 19.344 12.719 -9.719 1 77.94 318 LEU B CA 1
ATOM 7404 C C . LEU B 1 318 ? 19.656 11.328 -9.188 1 77.94 318 LEU B C 1
ATOM 7406 O O . LEU B 1 318 ? 19.203 10.969 -8.094 1 77.94 318 LEU B O 1
ATOM 7410 N N . SER B 1 319 ? 20.328 10.641 -9.938 1 79.44 319 SER B N 1
ATOM 7411 C CA . SER B 1 319 ? 20.703 9.297 -9.5 1 79.44 319 SER B CA 1
ATOM 7412 C C . SER B 1 319 ? 21.578 9.336 -8.25 1 79.44 319 SER B C 1
ATOM 7414 O O . SER B 1 319 ? 21.469 8.477 -7.379 1 79.44 319 SER B O 1
ATOM 7416 N N . LYS B 1 320 ? 22.359 10.359 -8.203 1 80 320 LYS B N 1
ATOM 7417 C CA . LYS B 1 320 ? 23.25 10.508 -7.047 1 80 320 LYS B CA 1
ATOM 7418 C C . LYS B 1 320 ? 22.453 10.906 -5.805 1 80 320 LYS B C 1
ATOM 7420 O O . LYS B 1 320 ? 22.734 10.43 -4.703 1 80 320 LYS B O 1
ATOM 7425 N N . ILE B 1 321 ? 21.516 11.688 -6.02 1 79.56 321 ILE B N 1
ATOM 7426 C CA . ILE B 1 321 ? 20.688 12.164 -4.906 1 79.56 321 ILE B CA 1
ATOM 7427 C C . ILE B 1 321 ? 19.828 11.023 -4.371 1 79.56 321 ILE B C 1
ATOM 7429 O O . ILE B 1 321 ? 19.578 10.938 -3.166 1 79.56 321 ILE B O 1
ATOM 7433 N N . ARG B 1 322 ? 19.531 10.055 -5.277 1 80.75 322 ARG B N 1
ATOM 7434 C CA . ARG B 1 322 ? 18.609 8.992 -4.902 1 80.75 322 ARG B CA 1
ATOM 7435 C C . ARG B 1 322 ? 19.344 7.742 -4.441 1 80.75 322 ARG B C 1
ATOM 7437 O O . ARG B 1 322 ? 18.734 6.754 -4.051 1 80.75 322 ARG B O 1
ATOM 7444 N N . TYR B 1 323 ? 20.625 7.875 -4.402 1 84.38 323 TYR B N 1
ATOM 7445 C CA . TYR B 1 323 ? 21.391 6.695 -4.031 1 84.38 323 TYR B CA 1
ATOM 7446 C C . TYR B 1 323 ? 21.734 6.711 -2.543 1 84.38 323 TYR B C 1
ATOM 7448 O O . TYR B 1 323 ? 22.422 7.609 -2.066 1 84.38 323 TYR B O 1
ATOM 7456 N N . PHE B 1 324 ? 21.281 5.746 -1.768 1 85.94 324 PHE B N 1
ATOM 7457 C CA . PHE B 1 324 ? 21.516 5.668 -0.332 1 85.94 324 PHE B CA 1
ATOM 7458 C C . PHE B 1 324 ? 22.328 4.422 0.014 1 85.94 324 PHE B C 1
ATOM 7460 O O . PHE B 1 324 ? 22.5 4.094 1.189 1 85.94 324 PHE B O 1
ATOM 7467 N N . GLY B 1 325 ? 22.719 3.658 -1.016 1 83.56 325 GLY B N 1
ATOM 7468 C CA . GLY B 1 325 ? 23.469 2.432 -0.796 1 83.56 325 GLY B CA 1
ATOM 7469 C C . GLY B 1 325 ? 22.859 1.227 -1.487 1 83.56 325 GLY B C 1
ATOM 7470 O O . GLY B 1 325 ? 21.781 1.321 -2.074 1 83.56 325 GLY B O 1
ATOM 7471 N N . GLY B 1 326 ? 23.562 0.142 -1.383 1 87.06 326 GLY B N 1
ATOM 7472 C CA . GLY B 1 326 ? 23.062 -1.097 -1.963 1 87.06 326 GLY B CA 1
ATOM 7473 C C . GLY B 1 326 ? 21.984 -1.758 -1.129 1 87.06 326 GLY B C 1
ATOM 7474 O O . GLY B 1 326 ? 21.75 -1.365 0.016 1 87.06 326 GLY B O 1
ATOM 7475 N N . PRO B 1 327 ? 21.297 -2.711 -1.754 1 92 327 PRO B N 1
ATOM 7476 C CA . PRO B 1 327 ? 20.266 -3.436 -1.021 1 92 327 PRO B CA 1
ATOM 7477 C C . PRO B 1 327 ? 20.781 -4.094 0.253 1 92 327 PRO B C 1
ATOM 7479 O O . PRO B 1 327 ? 21.797 -4.797 0.216 1 92 327 PRO B O 1
ATOM 7482 N N . VAL B 1 328 ? 20.094 -3.861 1.337 1 93.06 328 VAL B N 1
ATOM 7483 C CA . VAL B 1 328 ? 20.578 -4.371 2.611 1 93.06 328 VAL B CA 1
ATOM 7484 C C . VAL B 1 328 ? 19.484 -4.289 3.664 1 93.06 328 VAL B C 1
ATOM 7486 O O . VAL B 1 328 ? 18.609 -3.414 3.596 1 93.06 328 VAL B O 1
ATOM 7489 N N . LEU B 1 329 ? 19.453 -5.262 4.512 1 94.62 329 LEU B N 1
ATOM 7490 C CA . LEU B 1 329 ? 18.641 -5.254 5.727 1 94.62 329 LEU B CA 1
ATOM 7491 C C . LEU B 1 329 ? 19.531 -5.266 6.969 1 94.62 329 LEU B C 1
ATOM 7493 O O . LEU B 1 329 ? 20.203 -6.266 7.25 1 94.62 329 LEU B O 1
ATOM 7497 N N . ARG B 1 330 ? 19.531 -4.168 7.656 1 91.81 330 ARG B N 1
ATOM 7498 C CA . ARG B 1 330 ? 20.328 -4.062 8.875 1 91.81 330 ARG B CA 1
ATOM 7499 C C . ARG B 1 330 ? 19.438 -4.133 10.117 1 91.81 330 ARG B C 1
ATOM 7501 O O . ARG B 1 330 ? 18.484 -3.371 10.242 1 91.81 330 ARG B O 1
ATOM 7508 N N . ILE B 1 331 ? 19.781 -4.996 11.055 1 90.75 331 ILE B N 1
ATOM 7509 C CA . ILE B 1 331 ? 18.984 -5.145 12.266 1 90.75 331 ILE B CA 1
ATOM 7510 C C . ILE B 1 331 ? 19.375 -4.066 13.273 1 90.75 331 ILE B C 1
ATOM 7512 O O . ILE B 1 331 ? 20.562 -3.93 13.617 1 90.75 331 ILE B O 1
ATOM 7516 N N . ILE B 1 332 ? 18.453 -3.301 13.734 1 89.75 332 ILE B N 1
ATOM 7517 C CA . ILE B 1 332 ? 18.656 -2.244 14.719 1 89.75 332 ILE B CA 1
ATOM 7518 C C . ILE B 1 332 ? 18.5 -2.809 16.125 1 89.75 332 ILE B C 1
ATOM 7520 O O . ILE B 1 332 ? 19.25 -2.463 17.031 1 89.75 332 ILE B O 1
ATOM 7524 N N . GLY B 1 333 ? 17.453 -3.652 16.234 1 91.62 333 GLY B N 1
ATOM 7525 C CA . GLY B 1 333 ? 17.203 -4.234 17.547 1 91.62 333 GLY B CA 1
ATOM 7526 C C . GLY B 1 333 ? 15.953 -5.09 17.594 1 91.62 333 GLY B C 1
ATOM 7527 O O . GLY B 1 333 ? 15.312 -5.32 16.562 1 91.62 333 GLY B O 1
ATOM 7528 N N . PHE B 1 334 ? 15.742 -5.629 18.875 1 93.44 334 PHE B N 1
ATOM 7529 C CA . PHE B 1 334 ? 14.602 -6.527 19.062 1 93.44 334 PHE B CA 1
ATOM 7530 C C . PHE B 1 334 ? 13.664 -5.992 20.125 1 93.44 334 PHE B C 1
ATOM 7532 O O . PHE B 1 334 ? 14.094 -5.285 21.047 1 93.44 334 PHE B O 1
ATOM 7539 N N . ARG B 1 335 ? 12.391 -6.246 19.938 1 94.38 335 ARG B N 1
ATOM 7540 C CA . ARG B 1 335 ? 11.344 -5.863 20.875 1 94.38 335 ARG B CA 1
ATOM 7541 C C . ARG B 1 335 ? 10.297 -6.965 21.016 1 94.38 335 ARG B C 1
ATOM 7543 O O . ARG B 1 335 ? 10.188 -7.832 20.141 1 94.38 335 ARG B O 1
ATOM 7550 N N . PRO B 1 336 ? 9.625 -6.941 22.141 1 93.5 336 PRO B N 1
ATOM 7551 C CA . PRO B 1 336 ? 8.516 -7.898 22.234 1 93.5 336 PRO B CA 1
ATOM 7552 C C . PRO B 1 336 ? 7.469 -7.691 21.141 1 93.5 336 PRO B C 1
ATOM 7554 O O . PRO B 1 336 ? 7.164 -6.551 20.781 1 93.5 336 PRO B O 1
ATOM 7557 N N . LEU B 1 337 ? 6.93 -8.758 20.625 1 91.94 337 LEU B N 1
ATOM 7558 C CA . LEU B 1 337 ? 5.953 -8.719 19.547 1 91.94 337 LEU B CA 1
ATOM 7559 C C . LEU B 1 337 ? 4.703 -7.957 19.953 1 91.94 337 LEU B C 1
ATOM 7561 O O . LEU B 1 337 ? 4.027 -7.355 19.125 1 91.94 337 LEU B O 1
ATOM 7565 N N . THR B 1 338 ? 4.406 -7.852 21.219 1 87.12 338 THR B N 1
ATOM 7566 C CA . THR B 1 338 ? 3.211 -7.203 21.734 1 87.12 338 THR B CA 1
ATOM 7567 C C . THR B 1 338 ? 3.293 -5.691 21.562 1 87.12 338 THR B C 1
ATOM 7569 O O . THR B 1 338 ? 2.277 -4.996 21.625 1 87.12 338 THR B O 1
ATOM 7572 N N . THR B 1 339 ? 4.496 -5.203 21.344 1 88.19 339 THR B N 1
ATOM 7573 C CA . THR B 1 339 ? 4.672 -3.766 21.188 1 88.19 339 THR B CA 1
ATOM 7574 C C . THR B 1 339 ? 4.328 -3.334 19.75 1 88.19 339 THR B C 1
ATOM 7576 O O . THR B 1 339 ? 4.148 -2.145 19.484 1 88.19 339 THR B O 1
ATOM 7579 N N . TYR B 1 340 ? 4.223 -4.285 18.938 1 88.69 340 TYR B N 1
ATOM 7580 C CA . TYR B 1 340 ? 3.98 -3.977 17.531 1 88.69 340 TYR B CA 1
ATOM 7581 C C . TYR B 1 340 ? 2.523 -3.59 17.297 1 88.69 340 TYR B C 1
ATOM 7583 O O . TYR B 1 340 ? 1.611 -4.289 17.75 1 88.69 340 TYR B O 1
ATOM 7591 N N . LYS B 1 341 ? 2.346 -2.447 16.641 1 88.81 341 LYS B N 1
ATOM 7592 C CA . LYS B 1 341 ? 1.015 -2.006 16.25 1 88.81 341 LYS B CA 1
ATOM 7593 C C . LYS B 1 341 ? 0.707 -2.422 14.805 1 88.81 341 LYS B C 1
ATOM 7595 O O . LYS B 1 341 ? 1.225 -1.829 13.859 1 88.81 341 LYS B O 1
ATOM 7600 N N . SER B 1 342 ? -0.207 -3.324 14.641 1 87.5 342 SER B N 1
ATOM 7601 C CA . SER B 1 342 ? -0.467 -3.998 13.367 1 87.5 342 SER B CA 1
ATOM 7602 C C . SER B 1 342 ? -0.99 -3.02 12.32 1 87.5 342 SER B C 1
ATOM 7604 O O . SER B 1 342 ? -0.924 -3.293 11.125 1 87.5 342 SER B O 1
ATOM 7606 N N . TRP B 1 343 ? -1.505 -1.939 12.797 1 88.81 343 TRP B N 1
ATOM 7607 C CA . TRP B 1 343 ? -2.098 -1.004 11.844 1 88.81 343 TRP B CA 1
ATOM 7608 C C . TRP B 1 343 ? -1.039 -0.065 11.273 1 88.81 343 TRP B C 1
ATOM 7610 O O . TRP B 1 343 ? -1.328 0.737 10.383 1 88.81 343 TRP B O 1
ATOM 7620 N N . MET B 1 344 ? 0.148 -0.146 11.773 1 87.88 344 MET B N 1
ATOM 7621 C CA . MET B 1 344 ? 1.227 0.693 11.258 1 87.88 344 MET B CA 1
ATOM 7622 C C . MET B 1 344 ? 1.86 0.066 10.023 1 87.88 344 MET B C 1
ATOM 7624 O O . MET B 1 344 ? 2.895 -0.596 10.117 1 87.88 344 MET B O 1
ATOM 7628 N N . ASN B 1 345 ? 1.279 0.201 8.969 1 87.56 345 ASN B N 1
ATOM 7629 C CA . ASN B 1 345 ? 1.781 -0.338 7.711 1 87.56 345 ASN B CA 1
ATOM 7630 C C . ASN B 1 345 ? 1.585 0.646 6.562 1 87.56 345 ASN B C 1
ATOM 7632 O O . ASN B 1 345 ? 0.556 1.319 6.484 1 87.56 345 ASN B O 1
ATOM 7636 N N . VAL B 1 346 ? 2.58 0.713 5.734 1 87.62 346 VAL B N 1
ATOM 7637 C CA . VAL B 1 346 ? 2.52 1.672 4.637 1 87.62 346 VAL B CA 1
ATOM 7638 C C . VAL B 1 346 ? 2.484 0.929 3.303 1 87.62 346 VAL B C 1
ATOM 7640 O O . VAL B 1 346 ? 2.025 1.472 2.295 1 87.62 346 VAL B O 1
ATOM 7643 N N . LYS B 1 347 ? 2.959 -0.287 3.279 1 87.06 347 LYS B N 1
ATOM 7644 C CA . LYS B 1 347 ? 3.021 -1.142 2.098 1 87.06 347 LYS B CA 1
ATOM 7645 C C . LYS B 1 347 ? 2.717 -2.594 2.453 1 87.06 347 LYS B C 1
ATOM 7647 O O . LYS B 1 347 ? 2.76 -2.975 3.623 1 87.06 347 LYS B O 1
ATOM 7652 N N . PRO B 1 348 ? 2.375 -3.348 1.425 1 89.62 348 PRO B N 1
ATOM 7653 C CA . PRO B 1 348 ? 2.244 -4.777 1.712 1 89.62 348 PRO B CA 1
ATOM 7654 C C . PRO B 1 348 ? 3.539 -5.395 2.242 1 89.62 348 PRO B C 1
ATOM 7656 O O . PRO B 1 348 ? 4.633 -4.957 1.874 1 89.62 348 PRO B O 1
ATOM 7659 N N . SER B 1 349 ? 3.369 -6.387 3.008 1 92.38 349 SER B N 1
ATOM 7660 C CA . SER B 1 349 ? 4.512 -7.035 3.646 1 92.38 349 SER B CA 1
ATOM 7661 C C . SER B 1 349 ? 5.348 -7.809 2.633 1 92.38 349 SER B C 1
ATOM 7663 O O . SER B 1 349 ? 4.828 -8.25 1.605 1 92.38 349 SER B O 1
ATOM 7665 N N . LEU B 1 350 ? 6.625 -7.871 2.879 1 92.5 350 LEU B N 1
ATOM 7666 C CA . LEU B 1 350 ? 7.578 -8.641 2.08 1 92.5 350 LEU B CA 1
ATOM 7667 C C . LEU B 1 350 ? 8.016 -9.898 2.82 1 92.5 350 LEU B C 1
ATOM 7669 O O . LEU B 1 350 ? 8.375 -9.836 4 1 92.5 350 LEU B O 1
ATOM 7673 N N . PHE B 1 351 ? 7.891 -11.055 2.148 1 92.88 351 PHE B N 1
ATOM 7674 C CA . PHE B 1 351 ? 8.359 -12.297 2.744 1 92.88 351 PHE B CA 1
ATOM 7675 C C . PHE B 1 351 ? 9.82 -12.562 2.369 1 92.88 351 PHE B C 1
ATOM 7677 O O . PHE B 1 351 ? 10.188 -12.484 1.196 1 92.88 351 PHE B O 1
ATOM 7684 N N . ILE B 1 352 ? 10.695 -12.914 3.367 1 93.06 352 ILE B N 1
ATOM 7685 C CA . ILE B 1 352 ? 12.102 -13.148 3.062 1 93.06 352 ILE B CA 1
ATOM 7686 C C . ILE B 1 352 ? 12.523 -14.516 3.592 1 93.06 352 ILE B C 1
ATOM 7688 O O . ILE B 1 352 ? 12.023 -14.969 4.625 1 93.06 352 ILE B O 1
ATOM 7692 N N . ARG B 1 353 ? 13.406 -15.141 2.932 1 88.81 353 ARG B N 1
ATOM 7693 C CA . ARG B 1 353 ? 14.008 -16.406 3.348 1 88.81 353 ARG B CA 1
ATOM 7694 C C . ARG B 1 353 ? 15.492 -16.438 2.988 1 88.81 353 ARG B C 1
ATOM 7696 O O . ARG B 1 353 ? 15.961 -15.633 2.18 1 88.81 353 ARG B O 1
ATOM 7703 N N . ALA B 1 354 ? 16.219 -17.297 3.662 1 87.44 354 ALA B N 1
ATOM 7704 C CA . ALA B 1 354 ? 17.641 -17.453 3.381 1 87.44 354 ALA B CA 1
ATOM 7705 C C . ALA B 1 354 ? 17.859 -18.109 2.018 1 87.44 354 ALA B C 1
ATOM 7707 O O . ALA B 1 354 ? 17.125 -19.016 1.634 1 87.44 354 ALA B O 1
ATOM 7708 N N . LYS B 1 355 ? 18.844 -17.516 1.277 1 78.31 355 LYS B N 1
ATOM 7709 C CA . LYS B 1 355 ? 19.188 -18.094 -0.022 1 78.31 355 LYS B CA 1
ATOM 7710 C C . LYS B 1 355 ? 19.922 -19.422 0.139 1 78.31 355 LYS B C 1
ATOM 7712 O O . LYS B 1 355 ? 20.812 -19.531 0.98 1 78.31 355 LYS B O 1
ATOM 7717 N N . SER B 1 356 ? 19.484 -20.562 -0.424 1 62.5 356 SER B N 1
ATOM 7718 C CA . SER B 1 356 ? 19.984 -21.922 -0.269 1 62.5 356 SER B CA 1
ATOM 7719 C C . SER B 1 356 ? 21.422 -22.047 -0.76 1 62.5 356 SER B C 1
ATOM 7721 O O . SER B 1 356 ? 22.188 -22.859 -0.235 1 62.5 356 SER B O 1
ATOM 7723 N N . ILE B 1 357 ? 21.688 -21.438 -1.938 1 54.19 357 ILE B N 1
ATOM 7724 C CA . ILE B 1 357 ? 22.906 -21.828 -2.646 1 54.19 357 ILE B CA 1
ATOM 7725 C C . ILE B 1 357 ? 24.125 -21.422 -1.827 1 54.19 357 ILE B C 1
ATOM 7727 O O . ILE B 1 357 ? 25.172 -22.062 -1.898 1 54.19 357 ILE B O 1
ATOM 7731 N N . ASP B 1 358 ? 23.953 -20.422 -1.128 1 53.06 358 ASP B N 1
ATOM 7732 C CA . ASP B 1 358 ? 25.234 -19.938 -0.637 1 53.06 358 ASP B CA 1
ATOM 7733 C C . ASP B 1 358 ? 25.672 -20.703 0.61 1 53.06 358 ASP B C 1
ATOM 7735 O O . ASP B 1 358 ? 25.078 -21.734 0.948 1 53.06 358 ASP B O 1
ATOM 7739 N N . ILE B 1 359 ? 26.344 -20.031 1.505 1 54.28 359 ILE B N 1
ATOM 7740 C CA . ILE B 1 359 ? 27.125 -20.484 2.643 1 54.28 359 ILE B CA 1
ATOM 7741 C C . ILE B 1 359 ? 26.219 -21.172 3.666 1 54.28 359 ILE B C 1
ATOM 7743 O O . ILE B 1 359 ? 25.328 -20.531 4.23 1 54.28 359 ILE B O 1
ATOM 7747 N N . LYS B 1 360 ? 26.094 -22.562 3.689 1 60.28 360 LYS B N 1
ATOM 7748 C CA . LYS B 1 360 ? 25.391 -23.391 4.648 1 60.28 360 LYS B CA 1
ATOM 7749 C C . LYS B 1 360 ? 25.344 -22.734 6.023 1 60.28 360 LYS B C 1
ATOM 7751 O O . LYS B 1 360 ? 24.344 -22.828 6.734 1 60.28 360 LYS B O 1
ATOM 7756 N N . GLY B 1 361 ? 26.312 -21.969 6.266 1 70.44 361 GLY B N 1
ATOM 7757 C CA . GLY B 1 361 ? 26.344 -21.266 7.543 1 70.44 361 GLY B CA 1
ATOM 7758 C C . GLY B 1 361 ? 25.312 -20.156 7.652 1 70.44 361 GLY B C 1
ATOM 7759 O O . GLY B 1 361 ? 24.703 -19.984 8.711 1 70.44 361 GLY B O 1
ATOM 7760 N N . SER B 1 362 ? 25 -19.531 6.59 1 75.12 362 SER B N 1
ATOM 7761 C CA . SER B 1 362 ? 24.062 -18.422 6.59 1 75.12 362 SER B CA 1
ATOM 7762 C C . SER B 1 362 ? 22.625 -18.922 6.828 1 75.12 362 SER B C 1
ATOM 7764 O O . SER B 1 362 ? 21.859 -18.266 7.535 1 75.12 362 SER B O 1
ATOM 7766 N N . GLU B 1 363 ? 22.328 -20.078 6.395 1 80.06 363 GLU B N 1
ATOM 7767 C CA . GLU B 1 363 ? 20.984 -20.641 6.582 1 80.06 363 GLU B CA 1
ATOM 7768 C C . GLU B 1 363 ? 20.766 -21.047 8.031 1 80.06 363 GLU B C 1
ATOM 7770 O O . GLU B 1 363 ? 19.656 -20.922 8.555 1 80.06 363 GLU B O 1
ATOM 7775 N N . LEU B 1 364 ? 21.875 -21.531 8.609 1 83.25 364 LEU B N 1
ATOM 7776 C CA . LEU B 1 364 ? 21.781 -21.953 10.008 1 83.25 364 LEU B CA 1
ATOM 7777 C C . LEU B 1 364 ? 21.594 -20.75 10.922 1 83.25 364 LEU B C 1
ATOM 7779 O O . LEU B 1 364 ? 20.812 -20.812 11.883 1 83.25 364 LEU B O 1
ATOM 7783 N N . VAL B 1 365 ? 22.297 -19.719 10.609 1 85 365 VAL B N 1
ATOM 7784 C CA . VAL B 1 365 ? 22.141 -18.5 11.391 1 85 365 VAL B CA 1
ATOM 7785 C C . VAL B 1 365 ? 20.734 -17.938 11.227 1 85 365 VAL B C 1
ATOM 7787 O O . VAL B 1 365 ? 20.094 -17.531 12.195 1 85 365 VAL B O 1
ATOM 7790 N N . PHE B 1 366 ? 20.25 -17.984 10.039 1 88.88 366 PHE B N 1
ATOM 7791 C CA . PHE B 1 366 ? 18.906 -17.516 9.734 1 88.88 366 PHE B CA 1
ATOM 7792 C C . PHE B 1 366 ? 17.875 -18.328 10.508 1 88.88 366 PHE B C 1
ATOM 7794 O O . PHE B 1 366 ? 16.953 -17.766 11.102 1 88.88 366 PHE B O 1
ATOM 7801 N N . SER B 1 367 ? 18.062 -19.562 10.516 1 86.88 367 SER B N 1
ATOM 7802 C CA . SER B 1 367 ? 17.125 -20.453 11.188 1 86.88 367 SER B CA 1
ATOM 7803 C C . SER B 1 367 ? 17.156 -20.266 12.695 1 86.88 367 SER B C 1
ATOM 7805 O O . SER B 1 367 ? 16.125 -20.344 13.367 1 86.88 367 SER B O 1
ATOM 7807 N N . ALA B 1 368 ? 18.328 -20.094 13.164 1 88.06 368 ALA B N 1
ATOM 7808 C CA . ALA B 1 368 ? 18.469 -19.875 14.609 1 88.06 368 ALA B CA 1
ATOM 7809 C C . ALA B 1 368 ? 17.781 -18.594 15.039 1 88.06 368 ALA B C 1
ATOM 7811 O O . ALA B 1 368 ? 17.109 -18.547 16.078 1 88.06 368 ALA B O 1
ATOM 7812 N N . LEU B 1 369 ? 18.031 -17.562 14.305 1 90 369 LEU B N 1
ATOM 7813 C CA . LEU B 1 369 ? 17.359 -16.297 14.602 1 90 369 LEU B CA 1
ATOM 7814 C C . LEU B 1 369 ? 15.844 -16.453 14.531 1 90 369 LEU B C 1
ATOM 7816 O O . LEU B 1 369 ? 15.125 -15.945 15.398 1 90 369 LEU B O 1
ATOM 7820 N N . HIS B 1 370 ? 15.391 -17.109 13.523 1 91.81 370 HIS B N 1
ATOM 7821 C CA . HIS B 1 370 ? 13.969 -17.359 13.336 1 91.81 370 HIS B CA 1
ATOM 7822 C C . HIS B 1 370 ? 13.383 -18.094 14.539 1 91.81 370 HIS B C 1
ATOM 7824 O O . HIS B 1 370 ? 12.352 -17.672 15.078 1 91.81 370 HIS B O 1
ATOM 7830 N N . ALA B 1 371 ? 14.039 -19.109 14.945 1 90.31 371 ALA B N 1
ATOM 7831 C CA . ALA B 1 371 ? 13.578 -19.906 16.078 1 90.31 371 ALA B CA 1
ATOM 7832 C C . ALA B 1 371 ? 13.562 -19.078 17.359 1 90.31 371 ALA B C 1
ATOM 7834 O O . ALA B 1 371 ? 12.641 -19.203 18.172 1 90.31 371 ALA B O 1
ATOM 7835 N N . LYS B 1 372 ? 14.562 -18.359 17.484 1 90.5 372 LYS B N 1
ATOM 7836 C CA . LYS B 1 372 ? 14.68 -17.531 18.688 1 90.5 372 LYS B CA 1
ATOM 7837 C C . LYS B 1 372 ? 13.547 -16.516 18.766 1 90.5 372 LYS B C 1
ATOM 7839 O O . LYS B 1 372 ? 12.961 -16.312 19.828 1 90.5 372 LYS B O 1
ATOM 7844 N N . LEU B 1 373 ? 13.258 -15.828 17.703 1 93.19 373 LEU B N 1
ATOM 7845 C CA . LEU B 1 373 ? 12.203 -14.812 17.688 1 93.19 373 LEU B CA 1
ATOM 7846 C C . LEU B 1 373 ? 10.844 -15.445 17.953 1 93.19 373 LEU B C 1
ATOM 7848 O O . LEU B 1 373 ? 10.008 -14.867 18.641 1 93.19 373 LEU B O 1
ATOM 7852 N N . LEU B 1 374 ? 10.625 -16.656 17.453 1 91.62 374 LEU B N 1
ATOM 7853 C CA . LEU B 1 374 ? 9.359 -17.344 17.656 1 91.62 374 LEU B CA 1
ATOM 7854 C C . LEU B 1 374 ? 9.219 -17.828 19.094 1 91.62 374 LEU B C 1
ATOM 7856 O O . LEU B 1 374 ? 8.156 -17.656 19.703 1 91.62 374 LEU B O 1
ATOM 7860 N N . ARG B 1 375 ? 10.227 -18.391 19.578 1 89.75 375 ARG B N 1
ATOM 7861 C CA . ARG B 1 375 ? 10.203 -18.969 20.922 1 89.75 375 ARG B CA 1
ATOM 7862 C C . ARG B 1 375 ? 9.969 -17.891 21.969 1 89.75 375 ARG B C 1
ATOM 7864 O O . ARG B 1 375 ? 9.188 -18.078 22.906 1 89.75 375 ARG B O 1
ATOM 7871 N N . ASP B 1 376 ? 10.609 -16.75 21.75 1 92.12 376 ASP B N 1
ATOM 7872 C CA . ASP B 1 376 ? 10.531 -15.68 22.75 1 92.12 376 ASP B CA 1
ATOM 7873 C C . ASP B 1 376 ? 9.477 -14.648 22.375 1 92.12 376 ASP B C 1
ATOM 7875 O O . ASP B 1 376 ? 9.289 -13.656 23.078 1 92.12 376 ASP B O 1
ATOM 7879 N N . ASN B 1 377 ? 8.789 -14.797 21.344 1 92.25 377 ASN B N 1
ATOM 7880 C CA . ASN B 1 377 ? 7.742 -13.891 20.859 1 92.25 377 ASN B CA 1
ATOM 7881 C C . ASN B 1 377 ? 8.266 -12.469 20.703 1 92.25 377 ASN B C 1
ATOM 7883 O O . ASN B 1 377 ? 7.684 -11.523 21.25 1 92.25 377 ASN B O 1
ATOM 7887 N N . LEU B 1 378 ? 9.359 -12.43 19.922 1 94.31 378 LEU B N 1
ATOM 7888 C CA . LEU B 1 378 ? 10.016 -11.148 19.688 1 94.31 378 LEU B CA 1
ATOM 7889 C C . LEU B 1 378 ? 9.867 -10.711 18.234 1 94.31 378 LEU B C 1
ATOM 7891 O O . LEU B 1 378 ? 9.594 -11.539 17.359 1 94.31 378 LEU B O 1
ATOM 7895 N N . LEU B 1 379 ? 9.953 -9.406 18.031 1 94.56 379 LEU B N 1
ATOM 7896 C CA . LEU B 1 379 ? 10.062 -8.867 16.672 1 94.56 379 LEU B CA 1
ATOM 7897 C C . LEU B 1 379 ? 11.367 -8.102 16.5 1 94.56 379 LEU B C 1
ATOM 7899 O O . LEU B 1 379 ? 11.93 -7.594 17.469 1 94.56 379 LEU B O 1
ATOM 7903 N N . GLY B 1 380 ? 11.852 -8.109 15.289 1 94.5 380 GLY B N 1
ATOM 7904 C CA . GLY B 1 380 ? 13.023 -7.312 14.945 1 94.5 380 GLY B CA 1
ATOM 7905 C C . GLY B 1 380 ? 12.672 -5.992 14.289 1 94.5 380 GLY B C 1
ATOM 7906 O O . GLY B 1 380 ? 11.648 -5.887 13.609 1 94.5 380 GLY B O 1
ATOM 7907 N N . ILE B 1 381 ? 13.406 -5 14.57 1 94.62 381 ILE B N 1
ATOM 7908 C CA . ILE B 1 381 ? 13.352 -3.732 13.844 1 94.62 381 ILE B CA 1
ATOM 7909 C C . ILE B 1 381 ? 14.594 -3.582 12.977 1 94.62 381 ILE B C 1
ATOM 7911 O O . ILE B 1 381 ? 15.711 -3.83 13.43 1 94.62 381 ILE B O 1
ATOM 7915 N N . GLY B 1 382 ? 14.352 -3.264 11.727 1 94.19 382 GLY B N 1
ATOM 7916 C CA . GLY B 1 382 ? 15.477 -3.186 10.812 1 94.19 382 GLY B CA 1
ATOM 7917 C C . GLY B 1 382 ? 15.453 -1.949 9.938 1 94.19 382 GLY B C 1
ATOM 7918 O O . GLY B 1 382 ? 14.414 -1.295 9.805 1 94.19 382 GLY B O 1
ATOM 7919 N N . TRP B 1 383 ? 16.625 -1.573 9.5 1 93.06 383 TRP B N 1
ATOM 7920 C CA . TRP B 1 383 ? 16.844 -0.584 8.453 1 93.06 383 TRP B CA 1
ATOM 7921 C C . TRP B 1 383 ? 17.031 -1.26 7.094 1 93.06 383 TRP B C 1
ATOM 7923 O O . TRP B 1 383 ? 17.938 -2.08 6.918 1 93.06 383 TRP B O 1
ATOM 7933 N N . PHE B 1 384 ? 16.141 -0.852 6.133 1 95 384 PHE B N 1
ATOM 7934 C CA . PHE B 1 384 ? 16 -1.711 4.965 1 95 384 PHE B CA 1
ATOM 7935 C C . PHE B 1 384 ? 16.078 -0.893 3.68 1 95 384 PHE B C 1
ATOM 7937 O O . PHE B 1 384 ? 15.414 0.143 3.561 1 95 384 PHE B O 1
ATOM 7944 N N . ILE B 1 385 ? 16.969 -1.307 2.805 1 92.62 385 ILE B N 1
ATOM 7945 C CA . ILE B 1 385 ? 17.016 -0.869 1.415 1 92.62 385 ILE B CA 1
ATOM 7946 C C . ILE B 1 385 ? 16.75 -2.053 0.491 1 92.62 385 ILE B C 1
ATOM 7948 O O . ILE B 1 385 ? 17.578 -2.967 0.384 1 92.62 385 ILE B O 1
ATOM 7952 N N . ALA B 1 386 ? 15.633 -2.023 -0.168 1 90 386 ALA B N 1
ATOM 7953 C CA . ALA B 1 386 ? 15.156 -3.189 -0.908 1 90 386 ALA B CA 1
ATOM 7954 C C . ALA B 1 386 ? 15.961 -3.396 -2.188 1 90 386 ALA B C 1
ATOM 7956 O O . ALA B 1 386 ? 16.266 -4.531 -2.557 1 90 386 ALA B O 1
ATOM 7957 N N . GLU B 1 387 ? 16.234 -2.311 -2.865 1 88.31 387 GLU B N 1
ATOM 7958 C CA . GLU B 1 387 ? 16.953 -2.35 -4.137 1 88.31 387 GLU B CA 1
ATOM 7959 C C . GLU B 1 387 ? 17.859 -1.135 -4.297 1 88.31 387 GLU B C 1
ATOM 7961 O O . GLU B 1 387 ? 17.828 -0.221 -3.469 1 88.31 387 GLU B O 1
ATOM 7966 N N . GLN B 1 388 ? 18.625 -1.12 -5.266 1 79.31 388 GLN B N 1
ATOM 7967 C CA . GLN B 1 388 ? 19.656 -0.097 -5.461 1 79.31 388 GLN B CA 1
ATOM 7968 C C . GLN B 1 388 ? 19.031 1.295 -5.527 1 79.31 388 GLN B C 1
ATOM 7970 O O . GLN B 1 388 ? 19.594 2.258 -5.004 1 79.31 388 GLN B O 1
ATOM 7975 N N . LYS B 1 389 ? 17.906 1.519 -6.109 1 77.31 389 LYS B N 1
ATOM 7976 C CA . LYS B 1 389 ? 17.312 2.846 -6.23 1 77.31 389 LYS B CA 1
ATOM 7977 C C . LYS B 1 389 ? 16.156 3.023 -5.25 1 77.31 389 LYS B C 1
ATOM 7979 O O . LYS B 1 389 ? 15.375 3.971 -5.367 1 77.31 389 LYS B O 1
ATOM 7984 N N . ALA B 1 390 ? 16.219 2.172 -4.242 1 84.62 390 ALA B N 1
ATOM 7985 C CA . ALA B 1 390 ? 15.133 2.266 -3.27 1 84.62 390 ALA B CA 1
ATOM 7986 C C . ALA B 1 390 ? 15.508 3.193 -2.117 1 84.62 390 ALA B C 1
ATOM 7988 O O . ALA B 1 390 ? 16.688 3.32 -1.773 1 84.62 390 ALA B O 1
ATOM 7989 N N . THR B 1 391 ? 14.523 3.855 -1.564 1 85.25 391 THR B N 1
ATOM 7990 C CA . THR B 1 391 ? 14.719 4.699 -0.39 1 85.25 391 THR B CA 1
ATOM 7991 C C . THR B 1 391 ? 14.797 3.85 0.876 1 85.25 391 THR B C 1
ATOM 7993 O O . THR B 1 391 ? 14.07 2.861 1.013 1 85.25 391 THR B O 1
ATOM 7996 N N . PRO B 1 392 ? 15.703 4.211 1.76 1 89.5 392 PRO B N 1
ATOM 7997 C CA . PRO B 1 392 ? 15.773 3.496 3.037 1 89.5 392 PRO B CA 1
ATOM 7998 C C . PRO B 1 392 ? 14.5 3.641 3.869 1 89.5 392 PRO B C 1
ATOM 8000 O O . PRO B 1 392 ? 13.875 4.703 3.865 1 89.5 392 PRO B O 1
ATOM 8003 N N . CYS B 1 393 ? 14.188 2.578 4.535 1 90.81 393 CYS B N 1
ATOM 8004 C CA . CYS B 1 393 ? 13 2.613 5.387 1 90.81 393 CYS B CA 1
ATOM 8005 C C . CYS B 1 393 ? 13.172 1.705 6.598 1 90.81 393 CYS B C 1
ATOM 8007 O O . CYS B 1 393 ? 14.07 0.858 6.621 1 90.81 393 CYS B O 1
ATOM 8009 N N . PHE B 1 394 ? 12.359 1.998 7.621 1 92.5 394 PHE B N 1
ATOM 8010 C CA . PHE B 1 394 ? 12.297 1.118 8.781 1 92.5 394 PHE B CA 1
ATOM 8011 C C . PHE B 1 394 ? 11.305 -0.01 8.555 1 92.5 394 PHE B C 1
ATOM 8013 O O . PHE B 1 394 ? 10.234 0.204 7.969 1 92.5 394 PHE B O 1
ATOM 8020 N N . VAL B 1 395 ? 11.727 -1.185 9.016 1 95.19 395 VAL B N 1
ATOM 8021 C CA . VAL B 1 395 ? 10.828 -2.32 8.836 1 95.19 395 VAL B CA 1
ATOM 8022 C C . VAL B 1 395 ? 10.734 -3.109 10.141 1 95.19 395 VAL B C 1
ATOM 8024 O O . VAL B 1 395 ? 11.68 -3.135 10.93 1 95.19 395 VAL B O 1
ATOM 8027 N N . ALA B 1 396 ? 9.578 -3.613 10.406 1 95.69 396 ALA B N 1
ATOM 8028 C CA . ALA B 1 396 ? 9.398 -4.637 11.43 1 95.69 396 ALA B CA 1
ATOM 8029 C C . ALA B 1 396 ? 9.648 -6.031 10.867 1 95.69 396 ALA B C 1
ATOM 8031 O O . ALA B 1 396 ? 9.164 -6.367 9.781 1 95.69 396 ALA B O 1
ATOM 8032 N N . ILE B 1 397 ? 10.469 -6.812 11.531 1 96.5 397 ILE B N 1
ATOM 8033 C CA . ILE B 1 397 ? 10.805 -8.172 11.125 1 96.5 397 ILE B CA 1
ATOM 8034 C C . ILE B 1 397 ? 10.031 -9.172 11.977 1 96.5 397 ILE B C 1
ATOM 8036 O O . ILE B 1 397 ? 10.305 -9.312 13.18 1 96.5 397 ILE B O 1
ATOM 8040 N N . ILE B 1 398 ? 9.156 -9.883 11.359 1 95.62 398 ILE B N 1
ATOM 8041 C CA . ILE B 1 398 ? 8.297 -10.797 12.109 1 95.62 398 ILE B CA 1
ATOM 8042 C C . ILE B 1 398 ? 8.5 -12.227 11.602 1 95.62 398 ILE B C 1
ATOM 8044 O O . ILE B 1 398 ? 8.375 -12.492 10.406 1 95.62 398 ILE B O 1
ATOM 8048 N N . ALA B 1 399 ? 8.789 -13.078 12.508 1 93.31 399 ALA B N 1
ATOM 8049 C CA . ALA B 1 399 ? 8.961 -14.492 12.172 1 93.31 399 ALA B CA 1
ATOM 8050 C C . ALA B 1 399 ? 7.617 -15.203 12.062 1 93.31 399 ALA B C 1
ATOM 8052 O O . ALA B 1 399 ? 6.699 -14.922 12.844 1 93.31 399 ALA B O 1
ATOM 8053 N N . THR B 1 400 ? 7.473 -15.992 11.078 1 85.31 400 THR B N 1
ATOM 8054 C CA . THR B 1 400 ? 6.238 -16.75 10.906 1 85.31 400 THR B CA 1
ATOM 8055 C C . THR B 1 400 ? 6.453 -18.219 11.227 1 85.31 400 THR B C 1
ATOM 8057 O O . THR B 1 400 ? 7.465 -18.812 10.828 1 85.31 400 THR B O 1
ATOM 8060 N N . PRO B 1 401 ? 5.453 -18.719 11.93 1 80.69 401 PRO B N 1
ATOM 8061 C CA . PRO B 1 401 ? 5.57 -20.141 12.188 1 80.69 401 PRO B CA 1
ATOM 8062 C C . PRO B 1 401 ? 5.465 -20.984 10.914 1 80.69 401 PRO B C 1
ATOM 8064 O O . PRO B 1 401 ? 4.746 -20.609 9.984 1 80.69 401 PRO B O 1
ATOM 8067 N N . THR B 1 402 ? 6.219 -22.078 10.789 1 70.19 402 THR B N 1
ATOM 8068 C CA . THR B 1 402 ? 6.309 -22.922 9.609 1 70.19 402 THR B CA 1
ATOM 8069 C C . THR B 1 402 ? 4.988 -23.641 9.359 1 70.19 402 THR B C 1
ATOM 8071 O O . THR B 1 402 ? 4.758 -24.172 8.266 1 70.19 402 THR B O 1
ATOM 8074 N N . SER B 1 403 ? 4.039 -23.5 10.086 1 68.88 403 SER B N 1
ATOM 8075 C CA . SER B 1 403 ? 2.764 -24.203 9.914 1 68.88 403 SER B CA 1
ATOM 8076 C C . SER B 1 403 ? 1.654 -23.219 9.531 1 68.88 403 SER B C 1
ATOM 8078 O O . SER B 1 403 ? 0.482 -23.609 9.477 1 68.88 403 SER B O 1
ATOM 8080 N N . THR B 1 404 ? 2.098 -22.188 9.055 1 75.5 404 THR B N 1
ATOM 8081 C CA . THR B 1 404 ? 1.07 -21.188 8.789 1 75.5 404 THR B CA 1
ATOM 8082 C C . THR B 1 404 ? 0.542 -21.328 7.359 1 75.5 404 THR B C 1
ATOM 8084 O O . THR B 1 404 ? 1.295 -21.188 6.398 1 75.5 404 THR B O 1
ATOM 8087 N N . ALA B 1 405 ? -0.685 -21.703 7.227 1 71.94 405 ALA B N 1
ATOM 8088 C CA . ALA B 1 405 ? -1.354 -21.797 5.934 1 71.94 405 ALA B CA 1
ATOM 8089 C C . ALA B 1 405 ? -1.926 -20.453 5.512 1 71.94 405 ALA B C 1
ATOM 8091 O O . ALA B 1 405 ? -2.664 -19.812 6.27 1 71.94 405 ALA B O 1
ATOM 8092 N N . VAL B 1 406 ? -1.477 -19.953 4.406 1 73.94 406 VAL B N 1
ATOM 8093 C CA . VAL B 1 406 ? -1.995 -18.703 3.861 1 73.94 406 VAL B CA 1
ATOM 8094 C C . VAL B 1 406 ? -3.08 -19 2.83 1 73.94 406 VAL B C 1
ATOM 8096 O O . VAL B 1 406 ? -4.027 -18.219 2.672 1 73.94 406 VAL B O 1
ATOM 8099 N N . LEU B 1 407 ? -2.953 -20 2.117 1 70.69 407 LEU B N 1
ATOM 8100 C CA . LEU B 1 407 ? -3.932 -20.562 1.194 1 70.69 407 LEU B CA 1
ATOM 8101 C C . LEU B 1 407 ? -4.199 -22.031 1.519 1 70.69 407 LEU B C 1
ATOM 8103 O O . LEU B 1 407 ? -3.439 -22.656 2.26 1 70.69 407 LEU B O 1
ATOM 8107 N N . ASP B 1 408 ? -5.301 -22.453 1.192 1 62.34 408 ASP B N 1
ATOM 8108 C CA . ASP B 1 408 ? -5.633 -23.859 1.452 1 62.34 408 ASP B CA 1
ATOM 8109 C C . ASP B 1 408 ? -4.492 -24.781 1.031 1 62.34 408 ASP B C 1
ATOM 8111 O O . ASP B 1 408 ? -4.219 -25.781 1.699 1 62.34 408 ASP B O 1
ATOM 8115 N N . ASP B 1 409 ? -3.781 -24.359 0.066 1 59.47 409 ASP B N 1
ATOM 8116 C CA . ASP B 1 409 ? -2.777 -25.266 -0.484 1 59.47 409 ASP B CA 1
ATOM 8117 C C . ASP B 1 409 ? -1.373 -24.672 -0.341 1 59.47 409 ASP B C 1
ATOM 8119 O O . ASP B 1 409 ? -0.435 -25.141 -0.995 1 59.47 409 ASP B O 1
ATOM 8123 N N . PHE B 1 410 ? -1.239 -23.766 0.483 1 71.44 410 PHE B N 1
ATOM 8124 C CA . PHE B 1 410 ? 0.068 -23.125 0.567 1 71.44 410 PHE B CA 1
ATOM 8125 C C . PHE B 1 410 ? 0.435 -22.828 2.018 1 71.44 410 PHE B C 1
ATOM 8127 O O . PHE B 1 410 ? -0.214 -22.016 2.672 1 71.44 410 PHE B O 1
ATOM 8134 N N . VAL B 1 411 ? 1.42 -23.641 2.414 1 75 411 VAL B N 1
ATOM 8135 C CA . VAL B 1 411 ? 1.989 -23.406 3.736 1 75 411 VAL B CA 1
ATOM 8136 C C . VAL B 1 411 ? 3.285 -22.609 3.604 1 75 411 VAL B C 1
ATOM 8138 O O . VAL B 1 411 ? 4.145 -22.938 2.787 1 75 411 VAL B O 1
ATOM 8141 N N . LEU B 1 412 ? 3.408 -21.594 4.352 1 81 412 LEU B N 1
ATOM 8142 C CA . LEU B 1 412 ? 4.574 -20.719 4.293 1 81 412 LEU B CA 1
ATOM 8143 C C . LEU B 1 412 ? 5.828 -21.453 4.766 1 81 412 LEU B C 1
ATOM 8145 O O . LEU B 1 412 ? 5.789 -22.172 5.762 1 81 412 LEU B O 1
ATOM 8149 N N . PRO B 1 413 ? 6.848 -21.344 4 1 81.88 413 PRO B N 1
ATOM 8150 C CA . PRO B 1 413 ? 8.125 -21.844 4.496 1 81.88 413 PRO B CA 1
ATOM 8151 C C . PRO B 1 413 ? 8.703 -21.016 5.637 1 81.88 413 PRO B C 1
ATOM 8153 O O . PRO B 1 413 ? 8.078 -20.031 6.062 1 81.88 413 PRO B O 1
ATOM 8156 N N . GLN B 1 414 ? 9.836 -21.516 6.16 1 86.44 414 GLN B N 1
ATOM 8157 C CA . GLN B 1 414 ? 10.523 -20.75 7.195 1 86.44 414 GLN B CA 1
ATOM 8158 C C . GLN B 1 414 ? 11 -19.391 6.66 1 86.44 414 GLN B C 1
ATOM 8160 O O . GLN B 1 414 ? 11.641 -19.328 5.609 1 86.44 414 GLN B O 1
ATOM 8165 N N . GLY B 1 415 ? 10.617 -18.375 7.301 1 90.81 415 GLY B N 1
ATOM 8166 C CA . GLY B 1 415 ? 11.023 -17.047 6.852 1 90.81 415 GLY B CA 1
ATOM 8167 C C . GLY B 1 415 ? 10.5 -15.93 7.73 1 90.81 415 GLY B C 1
ATOM 8168 O O . GLY B 1 415 ? 10.031 -16.172 8.844 1 90.81 415 GLY B O 1
ATOM 8169 N N . PHE B 1 416 ? 10.812 -14.734 7.309 1 94.5 416 PHE B N 1
ATOM 8170 C CA . PHE B 1 416 ? 10.383 -13.531 8 1 94.5 416 PHE B CA 1
ATOM 8171 C C . PHE B 1 416 ? 9.516 -12.664 7.09 1 94.5 416 PHE B C 1
ATOM 8173 O O . PHE B 1 416 ? 9.695 -12.664 5.867 1 94.5 416 PHE B O 1
ATOM 8180 N N . PHE B 1 417 ? 8.609 -12.031 7.699 1 94.69 417 PHE B N 1
ATOM 8181 C CA . PHE B 1 417 ? 7.91 -10.969 6.996 1 94.69 417 PHE B CA 1
ATOM 8182 C C . PHE B 1 417 ? 8.484 -9.602 7.367 1 94.69 417 PHE B C 1
ATOM 8184 O O . PHE B 1 417 ? 8.773 -9.344 8.539 1 94.69 417 PHE B O 1
ATOM 8191 N N . LEU B 1 418 ? 8.711 -8.836 6.371 1 96.12 418 LEU B N 1
ATOM 8192 C CA . LEU B 1 418 ? 9.117 -7.449 6.559 1 96.12 418 LEU B CA 1
ATOM 8193 C C . LEU B 1 418 ? 7.938 -6.508 6.348 1 96.12 418 LEU B C 1
ATOM 8195 O O . LEU B 1 418 ? 7.332 -6.492 5.273 1 96.12 418 LEU B O 1
ATOM 8199 N N . ILE B 1 419 ? 7.633 -5.742 7.375 1 94.44 419 ILE B N 1
ATOM 8200 C CA . ILE B 1 419 ? 6.559 -4.758 7.297 1 94.44 419 ILE B CA 1
ATOM 8201 C C . ILE B 1 419 ? 7.137 -3.35 7.426 1 94.44 419 ILE B C 1
ATOM 8203 O O . ILE B 1 419 ? 7.766 -3.02 8.43 1 94.44 419 ILE B O 1
ATOM 8207 N N . GLN B 1 420 ? 6.953 -2.559 6.398 1 92.94 420 GLN B N 1
ATOM 8208 C CA . GLN B 1 420 ? 7.492 -1.203 6.426 1 92.94 420 GLN B CA 1
ATOM 8209 C C . GLN B 1 420 ? 6.758 -0.337 7.445 1 92.94 420 GLN B C 1
ATOM 8211 O O . GLN B 1 420 ? 5.527 -0.273 7.438 1 92.94 420 GLN B O 1
ATOM 8216 N N . LEU B 1 421 ? 7.488 0.298 8.266 1 92.38 421 LEU B N 1
ATOM 8217 C CA . LEU B 1 421 ? 6.938 1.172 9.297 1 92.38 421 LEU B CA 1
ATOM 8218 C C . LEU B 1 421 ? 6.871 2.615 8.812 1 92.38 421 LEU B C 1
ATOM 8220 O O . LEU B 1 421 ? 7.773 3.076 8.102 1 92.38 421 LEU B O 1
ATOM 8224 N N . PRO B 1 422 ? 5.859 3.357 9.141 1 89.38 422 PRO B N 1
ATOM 8225 C CA . PRO B 1 422 ? 5.742 4.754 8.711 1 89.38 422 PRO B CA 1
ATOM 8226 C C . PRO B 1 422 ? 6.73 5.676 9.422 1 89.38 422 PRO B C 1
ATOM 8228 O O . PRO B 1 422 ? 7.027 5.48 10.602 1 89.38 422 PRO B O 1
ATOM 8231 N N . THR B 1 423 ? 7.207 6.59 8.711 1 86.38 423 THR B N 1
ATOM 8232 C CA . THR B 1 423 ? 8.023 7.656 9.281 1 86.38 423 THR B CA 1
ATOM 8233 C C . THR B 1 423 ? 7.16 8.859 9.664 1 86.38 423 THR B C 1
ATOM 8235 O O . THR B 1 423 ? 5.953 8.867 9.398 1 86.38 423 THR B O 1
ATOM 8238 N N . ALA B 1 424 ? 7.73 9.812 10.266 1 80.31 424 ALA B N 1
ATOM 8239 C CA . ALA B 1 424 ? 7.004 11 10.695 1 80.31 424 ALA B CA 1
ATOM 8240 C C . ALA B 1 424 ? 6.324 11.688 9.516 1 80.31 424 ALA B C 1
ATOM 8242 O O . ALA B 1 424 ? 5.227 12.242 9.656 1 80.31 424 ALA B O 1
ATOM 8243 N N . ASP B 1 425 ? 6.965 11.609 8.383 1 76.56 425 ASP B N 1
ATOM 8244 C CA . ASP B 1 425 ? 6.461 12.289 7.191 1 76.56 425 ASP B CA 1
ATOM 8245 C C . ASP B 1 425 ? 5.254 11.547 6.613 1 76.56 425 ASP B C 1
ATOM 8247 O O . ASP B 1 425 ? 4.457 12.133 5.875 1 76.56 425 ASP B O 1
ATOM 8251 N N . ASP B 1 426 ? 5.148 10.328 6.91 1 80.5 426 ASP B N 1
ATOM 8252 C CA . ASP B 1 426 ? 4.094 9.492 6.352 1 80.5 426 ASP B CA 1
ATOM 8253 C C . ASP B 1 426 ? 2.812 9.602 7.176 1 80.5 426 ASP B C 1
ATOM 8255 O O . ASP B 1 426 ? 1.753 9.133 6.75 1 80.5 426 ASP B O 1
ATOM 8259 N N . ILE B 1 427 ? 2.941 10.141 8.359 1 81.56 427 ILE B N 1
ATOM 8260 C CA . ILE B 1 427 ? 1.827 10.117 9.297 1 81.56 427 ILE B CA 1
ATOM 8261 C C . ILE B 1 427 ? 1.073 11.445 9.242 1 81.56 427 ILE B C 1
ATOM 8263 O O . ILE B 1 427 ? 1.677 12.516 9.352 1 81.56 427 ILE B O 1
ATOM 8267 N N . ARG B 1 428 ? -0.174 11.352 9.031 1 76.06 428 ARG B N 1
ATOM 8268 C CA . ARG B 1 428 ? -1.056 12.516 9.047 1 76.06 428 ARG B CA 1
ATOM 8269 C C . ARG B 1 428 ? -1.897 12.547 10.32 1 76.06 428 ARG B C 1
ATOM 8271 O O . ARG B 1 428 ? -2.18 11.5 10.906 1 76.06 428 ARG B O 1
ATOM 8278 N N . THR B 1 429 ? -2.24 13.656 10.703 1 73.75 429 THR B N 1
ATOM 8279 C CA . THR B 1 429 ? -2.984 13.805 11.953 1 73.75 429 THR B CA 1
ATOM 8280 C C . THR B 1 429 ? -4.488 13.812 11.68 1 73.75 429 THR B C 1
ATOM 8282 O O . THR B 1 429 ? -4.918 14 10.547 1 73.75 429 THR B O 1
ATOM 8285 N N . VAL B 1 430 ? -5.188 13.398 12.703 1 74.19 430 VAL B N 1
ATOM 8286 C CA . VAL B 1 430 ? -6.645 13.445 12.68 1 74.19 430 VAL B CA 1
ATOM 8287 C C . VAL B 1 430 ? -7.152 14.5 13.664 1 74.19 430 VAL B C 1
ATOM 8289 O O . VAL B 1 430 ? -6.574 14.68 14.734 1 74.19 430 VAL B O 1
ATOM 8292 N N . PRO B 1 431 ? -8.195 15.172 13.258 1 66.31 431 PRO B N 1
ATOM 8293 C CA . PRO B 1 431 ? -8.75 16.172 14.18 1 66.31 431 PRO B CA 1
ATOM 8294 C C . PRO B 1 431 ? -9.133 15.57 15.531 1 66.31 431 PRO B C 1
ATOM 8296 O O . PRO B 1 431 ? -9.625 14.445 15.594 1 66.31 431 PRO B O 1
ATOM 8299 N N . PRO B 1 432 ? -8.719 16.25 16.594 1 63.88 432 PRO B N 1
ATOM 8300 C CA . PRO B 1 432 ? -9.039 15.742 17.922 1 63.88 432 PRO B CA 1
ATOM 8301 C C . PRO B 1 432 ? -10.539 15.688 18.203 1 63.88 432 PRO B C 1
ATOM 8303 O O . PRO B 1 432 ? -11.297 16.484 17.625 1 63.88 432 PRO B O 1
ATOM 8306 N N . ARG B 1 433 ? -10.953 14.625 18.734 1 65.25 433 ARG B N 1
ATOM 8307 C CA . ARG B 1 433 ? -12.352 14.531 19.156 1 65.25 433 ARG B CA 1
ATOM 8308 C C . ARG B 1 433 ? -12.461 14.078 20.609 1 65.25 433 ARG B C 1
ATOM 8310 O O . ARG B 1 433 ? -11.586 13.359 21.109 1 65.25 433 ARG B O 1
ATOM 8317 N N . THR B 1 434 ? -13.484 14.758 21.219 1 59.06 434 THR B N 1
ATOM 8318 C CA . THR B 1 434 ? -13.766 14.398 22.609 1 59.06 434 THR B CA 1
ATOM 8319 C C . THR B 1 434 ? -14.18 12.938 22.719 1 59.06 434 THR B C 1
ATOM 8321 O O . THR B 1 434 ? -14.891 12.422 21.844 1 59.06 434 THR B O 1
ATOM 8324 N N . LYS B 1 435 ? -13.664 12.234 23.656 1 64.62 435 LYS B N 1
ATOM 8325 C CA . LYS B 1 435 ? -13.93 10.836 23.984 1 64.62 435 LYS B CA 1
ATOM 8326 C C . LYS B 1 435 ? -15.352 10.664 24.5 1 64.62 435 LYS B C 1
ATOM 8328 O O . LYS B 1 435 ? -15.773 11.352 25.422 1 64.62 435 LYS B O 1
ATOM 8333 N N . ALA B 1 436 ? -16.188 10.016 23.688 1 66.62 436 ALA B N 1
ATOM 8334 C CA . ALA B 1 436 ? -17.484 9.648 24.25 1 66.62 436 ALA B CA 1
ATOM 8335 C C . ALA B 1 436 ? -17.359 8.461 25.203 1 66.62 436 ALA B C 1
ATOM 8337 O O . ALA B 1 436 ? -16.688 7.473 24.875 1 66.62 436 ALA B O 1
ATOM 8338 N N . LYS B 1 437 ? -17.641 8.602 26.469 1 70.06 437 LYS B N 1
ATOM 8339 C CA . LYS B 1 437 ? -17.594 7.512 27.438 1 70.06 437 LYS B CA 1
ATOM 8340 C C . LYS B 1 437 ? -18.688 6.477 27.156 1 70.06 437 LYS B C 1
ATOM 8342 O O . LYS B 1 437 ? -19.844 6.832 26.953 1 70.06 437 LYS B O 1
ATOM 8347 N N . PRO B 1 438 ? -18.219 5.277 27.031 1 73.88 438 PRO B N 1
ATOM 8348 C CA . PRO B 1 438 ? -19.203 4.23 26.734 1 73.88 438 PRO B CA 1
ATOM 8349 C C . PRO B 1 438 ? -20.203 4.031 27.891 1 73.88 438 PRO B C 1
ATOM 8351 O O . PRO B 1 438 ? -19.828 4.141 29.062 1 73.88 438 PRO B O 1
ATOM 8354 N N . ASP B 1 439 ? -21.438 3.973 27.516 1 77.5 439 ASP B N 1
ATOM 8355 C CA . ASP B 1 439 ? -22.484 3.672 28.484 1 77.5 439 ASP B CA 1
ATOM 8356 C C . ASP B 1 439 ? -22.516 2.178 28.797 1 77.5 439 ASP B C 1
ATOM 8358 O O . ASP B 1 439 ? -22.469 1.345 27.891 1 77.5 439 ASP B O 1
ATOM 8362 N N . ASN B 1 440 ? -22.562 1.779 30.016 1 78.31 440 ASN B N 1
ATOM 8363 C CA . ASN B 1 440 ? -22.516 0.397 30.484 1 78.31 440 ASN B CA 1
ATOM 8364 C C . ASN B 1 440 ? -23.672 -0.421 29.922 1 78.31 440 ASN B C 1
ATOM 8366 O O . ASN B 1 440 ? -23.531 -1.617 29.672 1 78.31 440 ASN B O 1
ATOM 8370 N N . THR B 1 441 ? -24.812 0.215 29.781 1 78.31 441 THR B N 1
ATOM 8371 C CA . THR B 1 441 ? -25.969 -0.49 29.234 1 78.31 441 THR B CA 1
ATOM 8372 C C . THR B 1 441 ? -25.688 -0.955 27.812 1 78.31 441 THR B C 1
ATOM 8374 O O . THR B 1 441 ? -26.078 -2.059 27.438 1 78.31 441 THR B O 1
ATOM 8377 N N . LEU B 1 442 ? -25.016 -0.171 27.203 1 84.31 442 LEU B N 1
ATOM 8378 C CA . LEU B 1 442 ? -24.688 -0.515 25.828 1 84.31 442 LEU B CA 1
ATOM 8379 C C . LEU B 1 442 ? -23.625 -1.605 25.781 1 84.31 442 LEU B C 1
ATOM 8381 O O . LEU B 1 442 ? -23.672 -2.484 24.906 1 84.31 442 LEU B O 1
ATOM 8385 N N . LEU B 1 443 ? -22.781 -1.622 26.734 1 84.31 443 LEU B N 1
ATOM 8386 C CA . LEU B 1 443 ? -21.703 -2.604 26.766 1 84.31 443 LEU B CA 1
ATOM 8387 C C . LEU B 1 443 ? -22.25 -4.012 26.969 1 84.31 443 LEU B C 1
ATOM 8389 O O . LEU B 1 443 ? -21.75 -4.969 26.375 1 84.31 443 LEU B O 1
ATOM 8393 N N . SER B 1 444 ? -23.281 -4.094 27.766 1 81.44 444 SER B N 1
ATOM 8394 C CA . SER B 1 444 ? -23.922 -5.387 28 1 81.44 444 SER B CA 1
ATOM 8395 C C . SER B 1 444 ? -24.609 -5.898 26.75 1 81.44 444 SER B C 1
ATOM 8397 O O . SER B 1 444 ? -24.609 -7.098 26.469 1 81.44 444 SER B O 1
ATOM 8399 N N . GLY B 1 445 ? -25.219 -5.027 26.062 1 81.75 445 GLY B N 1
ATOM 8400 C CA . GLY B 1 445 ? -25.844 -5.402 24.797 1 81.75 445 GLY B CA 1
ATOM 8401 C C . GLY B 1 445 ? -24.859 -5.926 23.781 1 81.75 445 GLY B C 1
ATOM 8402 O O . GLY B 1 445 ? -25.141 -6.887 23.062 1 81.75 445 GLY B O 1
ATOM 8403 N N . PHE B 1 446 ? -23.719 -5.418 23.844 1 86.12 446 PHE B N 1
ATOM 8404 C CA . PHE B 1 446 ? -22.719 -5.812 22.859 1 86.12 446 PHE B CA 1
ATOM 8405 C C . PHE B 1 446 ? -22.109 -7.164 23.234 1 86.12 446 PHE B C 1
ATOM 8407 O O . PHE B 1 446 ? -21.578 -7.863 22.359 1 86.12 446 PHE B O 1
ATOM 8414 N N . LYS B 1 447 ? -22.172 -7.523 24.469 1 85.38 447 LYS B N 1
ATOM 8415 C CA . LYS B 1 447 ? -21.672 -8.836 24.859 1 85.38 447 LYS B CA 1
ATOM 8416 C C . LYS B 1 447 ? -22.422 -9.945 24.125 1 85.38 447 LYS B C 1
ATOM 8418 O O . LYS B 1 447 ? -21.797 -10.898 23.625 1 85.38 447 LYS B O 1
ATOM 8423 N N . GLN B 1 448 ? -23.703 -9.719 24.016 1 85.62 448 GLN B N 1
ATOM 8424 C CA . GLN B 1 448 ? -24.516 -10.727 23.344 1 85.62 448 GLN B CA 1
ATOM 8425 C C . GLN B 1 448 ? -24.312 -10.688 21.844 1 85.62 448 GLN B C 1
ATOM 8427 O O . GLN B 1 448 ? -24.328 -11.727 21.172 1 85.62 448 GLN B O 1
ATOM 8432 N N . ILE B 1 449 ? -24.125 -9.578 21.359 1 87.31 449 ILE B N 1
ATOM 8433 C CA . ILE B 1 449 ? -23.922 -9.422 19.922 1 87.31 449 ILE B CA 1
ATOM 8434 C C . ILE B 1 449 ? -22.609 -10.078 19.5 1 87.31 449 ILE B C 1
ATOM 8436 O O . ILE B 1 449 ? -22.578 -10.844 18.547 1 87.31 449 ILE B O 1
ATOM 8440 N N . VAL B 1 450 ? -21.562 -9.844 20.234 1 88.06 450 VAL B N 1
ATOM 8441 C CA . VAL B 1 450 ? -20.234 -10.367 19.938 1 88.06 450 VAL B CA 1
ATOM 8442 C C . VAL B 1 450 ? -20.266 -11.891 20.031 1 88.06 450 VAL B C 1
ATOM 8444 O O . VAL B 1 450 ? -19.688 -12.578 19.172 1 88.06 450 VAL B O 1
ATOM 8447 N N . ARG B 1 451 ? -20.953 -12.344 20.969 1 85.19 451 ARG B N 1
ATOM 8448 C CA . ARG B 1 451 ? -21.047 -13.789 21.141 1 85.19 451 ARG B CA 1
ATOM 8449 C C . ARG B 1 451 ? -21.844 -14.422 20 1 85.19 451 ARG B C 1
ATOM 8451 O O . ARG B 1 451 ? -21.531 -15.531 19.562 1 85.19 451 ARG B O 1
ATOM 8458 N N . GLY B 1 452 ? -22.781 -13.727 19.547 1 85.94 452 GLY B N 1
ATOM 8459 C CA . GLY B 1 452 ? -23.672 -14.266 18.531 1 85.94 452 GLY B CA 1
ATOM 8460 C C . GLY B 1 452 ? -23.047 -14.32 17.141 1 85.94 452 GLY B C 1
ATOM 8461 O O . GLY B 1 452 ? -23.438 -15.141 16.312 1 85.94 452 GLY B O 1
ATOM 8462 N N . ILE B 1 453 ? -22.062 -13.469 16.875 1 86.69 453 ILE B N 1
ATOM 8463 C CA . ILE B 1 453 ? -21.469 -13.461 15.539 1 86.69 453 ILE B CA 1
ATOM 8464 C C . ILE B 1 453 ? -19.969 -13.727 15.633 1 86.69 453 ILE B C 1
ATOM 8466 O O . ILE B 1 453 ? -19.188 -13.156 14.883 1 86.69 453 ILE B O 1
ATOM 8470 N N . GLU B 1 454 ? -19.641 -14.461 16.5 1 88.69 454 GLU B N 1
ATOM 8471 C CA . GLU B 1 454 ? -18.25 -14.891 16.594 1 88.69 454 GLU B CA 1
ATOM 8472 C C . GLU B 1 454 ? -17.875 -15.844 15.453 1 88.69 454 GLU B C 1
ATOM 8474 O O . GLU B 1 454 ? -18.609 -16.797 15.18 1 88.69 454 GLU B O 1
ATOM 8479 N N . LEU B 1 455 ? -16.891 -15.5 14.773 1 88.06 455 LEU B N 1
ATOM 8480 C CA . LEU B 1 455 ? -16.422 -16.344 13.68 1 88.06 455 LEU B CA 1
ATOM 8481 C C . LEU B 1 455 ? -15.391 -17.359 14.172 1 88.06 455 LEU B C 1
ATOM 8483 O O . LEU B 1 455 ? -14.359 -16.984 14.727 1 88.06 455 LEU B O 1
ATOM 8487 N N . ARG B 1 456 ? -15.641 -18.516 13.984 1 81.69 456 ARG B N 1
ATOM 8488 C CA . ARG B 1 456 ? -14.719 -19.578 14.414 1 81.69 456 ARG B CA 1
ATOM 8489 C C . ARG B 1 456 ? -13.484 -19.609 13.523 1 81.69 456 ARG B C 1
ATOM 8491 O O . ARG B 1 456 ? -12.367 -19.812 14.008 1 81.69 456 ARG B O 1
ATOM 8498 N N . SER B 1 457 ? -13.766 -19.562 12.305 1 82.88 457 SER B N 1
ATOM 8499 C CA . SER B 1 457 ? -12.641 -19.547 11.367 1 82.88 457 SER B CA 1
ATOM 8500 C C . SER B 1 457 ? -12.883 -18.562 10.227 1 82.88 457 SER B C 1
ATOM 8502 O O . SER B 1 457 ? -14.023 -18.391 9.773 1 82.88 457 SER B O 1
ATOM 8504 N N . PHE B 1 458 ? -11.914 -17.906 9.953 1 83.5 458 PHE B N 1
ATOM 8505 C CA . PHE B 1 458 ? -11.938 -17.016 8.805 1 83.5 458 PHE B CA 1
ATOM 8506 C C . PHE B 1 458 ? -10.578 -16.969 8.109 1 83.5 458 PHE B C 1
ATOM 8508 O O . PHE B 1 458 ? -9.57 -16.625 8.727 1 83.5 458 PHE B O 1
ATOM 8515 N N . TYR B 1 459 ? -10.625 -17.406 6.828 1 81.5 459 TYR B N 1
ATOM 8516 C CA . TYR B 1 459 ? -9.422 -17.375 6.004 1 81.5 459 TYR B CA 1
ATOM 8517 C C . TYR B 1 459 ? -9.648 -16.562 4.734 1 81.5 459 TYR B C 1
ATOM 8519 O O . TYR B 1 459 ? -10.273 -17.047 3.787 1 81.5 459 TYR B O 1
ATOM 8527 N N . PRO B 1 460 ? -9.148 -15.398 4.758 1 80.88 460 PRO B N 1
ATOM 8528 C CA . PRO B 1 460 ? -9.383 -14.539 3.594 1 80.88 460 PRO B CA 1
ATOM 8529 C C . PRO B 1 460 ? -8.891 -15.164 2.291 1 80.88 460 PRO B C 1
ATOM 8531 O O . PRO B 1 460 ? -9.445 -14.898 1.225 1 80.88 460 PRO B O 1
ATOM 8534 N N . GLY B 1 461 ? -7.895 -16 2.359 1 77.44 461 GLY B N 1
ATOM 8535 C CA . GLY B 1 461 ? -7.344 -16.641 1.173 1 77.44 461 GLY B CA 1
ATOM 8536 C C . GLY B 1 461 ? -8.297 -17.625 0.525 1 77.44 461 GLY B C 1
ATOM 8537 O O . GLY B 1 461 ? -8.055 -18.078 -0.592 1 77.44 461 GLY B O 1
ATOM 8538 N N . LYS B 1 462 ? -9.367 -17.859 1.11 1 77.25 462 LYS B N 1
ATOM 8539 C CA . LYS B 1 462 ? -10.367 -18.766 0.563 1 77.25 462 LYS B CA 1
ATOM 8540 C C . LYS B 1 462 ? -11.352 -18.031 -0.34 1 77.25 462 LYS B C 1
ATOM 8542 O O . LYS B 1 462 ? -12.062 -18.656 -1.133 1 77.25 462 LYS B O 1
ATOM 8547 N N . TYR B 1 463 ? -11.336 -16.766 -0.196 1 81.25 463 TYR B N 1
ATOM 8548 C CA . TYR B 1 463 ? -12.297 -15.961 -0.949 1 81.25 463 TYR B CA 1
ATOM 8549 C C . TYR B 1 463 ? -11.625 -15.273 -2.129 1 81.25 463 TYR B C 1
ATOM 8551 O O . TYR B 1 463 ? -10.523 -14.734 -1.995 1 81.25 463 TYR B O 1
ATOM 8559 N N . SER B 1 464 ? -12.273 -15.367 -3.301 1 79.81 464 SER B N 1
ATOM 8560 C CA . SER B 1 464 ? -11.766 -14.688 -4.488 1 79.81 464 SER B CA 1
ATOM 8561 C C . SER B 1 464 ? -12.242 -13.242 -4.535 1 79.81 464 SER B C 1
ATOM 8563 O O . SER B 1 464 ? -13.227 -12.883 -3.883 1 79.81 464 SER B O 1
ATOM 8565 N N . ASN B 1 465 ? -11.461 -12.445 -5.227 1 80.94 465 ASN B N 1
ATOM 8566 C CA . ASN B 1 465 ? -11.883 -11.07 -5.473 1 80.94 465 ASN B CA 1
ATOM 8567 C C . ASN B 1 465 ? -13.109 -11.016 -6.375 1 80.94 465 ASN B C 1
ATOM 8569 O O . ASN B 1 465 ? -13.031 -11.328 -7.562 1 80.94 465 ASN B O 1
ATOM 8573 N N . ILE B 1 466 ? -14.125 -10.617 -5.859 1 81.31 466 ILE B N 1
ATOM 8574 C CA . ILE B 1 466 ? -15.414 -10.672 -6.539 1 81.31 466 ILE B CA 1
ATOM 8575 C C . ILE B 1 466 ? -15.406 -9.727 -7.738 1 81.31 466 ILE B C 1
ATOM 8577 O O . ILE B 1 466 ? -15.992 -10.023 -8.781 1 81.31 466 ILE B O 1
ATOM 8581 N N . ALA B 1 467 ? -14.859 -8.562 -7.57 1 81.12 467 ALA B N 1
ATOM 8582 C CA . ALA B 1 467 ? -14.805 -7.602 -8.672 1 81.12 467 ALA B CA 1
ATOM 8583 C C . ALA B 1 467 ? -14.023 -8.164 -9.852 1 81.12 467 ALA B C 1
ATOM 8585 O O . ALA B 1 467 ? -14.43 -8.016 -11 1 81.12 467 ALA B O 1
ATOM 8586 N N . LEU B 1 468 ? -12.961 -8.742 -9.531 1 76.88 468 LEU B N 1
ATOM 8587 C CA . LEU B 1 468 ? -12.133 -9.344 -10.57 1 76.88 468 LEU B CA 1
ATOM 8588 C C . LEU B 1 468 ? -12.867 -10.5 -11.242 1 76.88 468 LEU B C 1
ATOM 8590 O O . LEU B 1 468 ? -12.836 -10.633 -12.469 1 76.88 468 LEU B O 1
ATOM 8594 N N . GLN B 1 469 ? -13.461 -11.336 -10.453 1 76.44 469 GLN B N 1
ATOM 8595 C CA . GLN B 1 469 ? -14.211 -12.469 -10.977 1 76.44 469 GLN B CA 1
ATOM 8596 C C . GLN B 1 469 ? -15.336 -12 -11.891 1 76.44 469 GLN B C 1
ATOM 8598 O O . GLN B 1 469 ? -15.555 -12.578 -12.961 1 76.44 469 GLN B O 1
ATOM 8603 N N . TRP B 1 470 ? -15.992 -11.008 -11.453 1 79.19 470 TRP B N 1
ATOM 8604 C CA . TRP B 1 470 ? -17.094 -10.477 -12.234 1 79.19 470 TRP B CA 1
ATOM 8605 C C . TRP B 1 470 ? -16.594 -9.891 -13.555 1 79.19 470 TRP B C 1
ATOM 8607 O O . TRP B 1 470 ? -17.188 -10.148 -14.609 1 79.19 470 TRP B O 1
ATOM 8617 N N . HIS B 1 471 ? -15.625 -9.141 -13.492 1 77.94 471 HIS B N 1
ATOM 8618 C CA . HIS B 1 471 ? -15.031 -8.539 -14.68 1 77.94 471 HIS B CA 1
ATOM 8619 C C . HIS B 1 471 ? -14.641 -9.602 -15.703 1 77.94 471 HIS B C 1
ATOM 8621 O O . HIS B 1 471 ? -14.984 -9.477 -16.891 1 77.94 471 HIS B O 1
ATOM 8627 N N . TYR B 1 472 ? -14.047 -10.594 -15.297 1 74.5 472 TYR B N 1
ATOM 8628 C CA . TYR B 1 472 ? -13.539 -11.609 -16.203 1 74.5 472 TYR B CA 1
ATOM 8629 C C . TYR B 1 472 ? -14.664 -12.523 -16.688 1 74.5 472 TYR B C 1
ATOM 8631 O O . TYR B 1 472 ? -14.633 -13.016 -17.812 1 74.5 472 TYR B O 1
ATOM 8639 N N . THR B 1 473 ? -15.57 -12.758 -15.812 1 77.56 473 THR B N 1
ATOM 8640 C CA . THR B 1 473 ? -16.734 -13.516 -16.234 1 77.56 473 THR B CA 1
ATOM 8641 C C . THR B 1 473 ? -17.453 -12.812 -17.391 1 77.56 473 THR B C 1
ATOM 8643 O O . THR B 1 473 ? -17.844 -13.461 -18.359 1 77.56 473 THR B O 1
ATOM 8646 N N . ILE B 1 474 ? -17.594 -11.57 -17.281 1 78.69 474 ILE B N 1
ATOM 8647 C CA . ILE B 1 474 ? -18.234 -10.781 -18.328 1 78.69 474 ILE B CA 1
ATOM 8648 C C . ILE B 1 474 ? -17.359 -10.773 -19.578 1 78.69 474 ILE B C 1
ATOM 8650 O O . ILE B 1 474 ? -17.859 -10.945 -20.688 1 78.69 474 ILE B O 1
ATOM 8654 N N . LEU B 1 475 ? -16.125 -10.531 -19.406 1 76.94 475 LEU B N 1
ATOM 8655 C CA . LEU B 1 475 ? -15.195 -10.5 -20.531 1 76.94 475 LEU B CA 1
ATOM 8656 C C . LEU B 1 475 ? -15.203 -11.828 -21.281 1 76.94 475 LEU B C 1
ATOM 8658 O O . LEU B 1 475 ? -15.195 -11.844 -22.516 1 76.94 475 LEU B O 1
ATOM 8662 N N . GLN B 1 476 ? -15.133 -12.867 -20.516 1 76.38 476 GLN B N 1
ATOM 8663 C CA . GLN B 1 476 ? -15.164 -14.203 -21.109 1 76.38 476 GLN B CA 1
ATOM 8664 C C . GLN B 1 476 ? -16.453 -14.438 -21.875 1 76.38 476 GLN B C 1
ATOM 8666 O O . GLN B 1 476 ? -16.438 -14.953 -23 1 76.38 476 GLN B O 1
ATOM 8671 N N . ALA B 1 477 ? -17.547 -14.031 -21.266 1 77.69 477 ALA B N 1
ATOM 8672 C CA . ALA B 1 477 ? -18.844 -14.195 -21.906 1 77.69 477 ALA B CA 1
ATOM 8673 C C . ALA B 1 477 ? -18.891 -13.438 -23.234 1 77.69 477 ALA B C 1
ATOM 8675 O O . ALA B 1 477 ? -19.375 -13.961 -24.25 1 77.69 477 ALA B O 1
ATOM 8676 N N . LEU B 1 478 ? -18.391 -12.312 -23.25 1 76.62 478 LEU B N 1
ATOM 8677 C CA . LEU B 1 478 ? -18.406 -11.469 -24.438 1 76.62 478 LEU B CA 1
ATOM 8678 C C . LEU B 1 478 ? -17.438 -12 -25.5 1 76.62 478 LEU B C 1
ATOM 8680 O O . LEU B 1 478 ? -17.75 -12.016 -26.688 1 76.62 478 LEU B O 1
ATOM 8684 N N . ALA B 1 479 ? -16.281 -12.414 -25.078 1 73.69 479 ALA B N 1
ATOM 8685 C CA . ALA B 1 479 ? -15.25 -12.914 -25.984 1 73.69 479 ALA B CA 1
ATOM 8686 C C . ALA B 1 479 ? -15.672 -14.227 -26.625 1 73.69 479 ALA B C 1
ATOM 8688 O O . ALA B 1 479 ? -15.32 -14.508 -27.781 1 73.69 479 ALA B O 1
ATOM 8689 N N . LEU B 1 480 ? -16.312 -15.055 -25.859 1 76.06 480 LEU B N 1
ATOM 8690 C CA . LEU B 1 480 ? -16.734 -16.359 -26.328 1 76.06 480 LEU B CA 1
ATOM 8691 C C . LEU B 1 480 ? -18.141 -16.297 -26.938 1 76.06 480 LEU B C 1
ATOM 8693 O O . LEU B 1 480 ? -18.703 -17.328 -27.297 1 76.06 480 LEU B O 1
ATOM 8697 N N . ASP B 1 481 ? -18.656 -15.102 -27.047 1 77.81 481 ASP B N 1
ATOM 8698 C CA . ASP B 1 481 ? -19.984 -14.859 -27.594 1 77.81 481 ASP B CA 1
ATOM 8699 C C . ASP B 1 481 ? -21.062 -15.617 -26.812 1 77.81 481 ASP B C 1
ATOM 8701 O O . ASP B 1 481 ? -21.906 -16.297 -27.406 1 77.81 481 ASP B O 1
ATOM 8705 N N . GLU B 1 482 ? -20.844 -15.672 -25.562 1 79.31 482 GLU B N 1
ATOM 8706 C CA . GLU B 1 482 ? -21.812 -16.266 -24.641 1 79.31 482 GLU B CA 1
ATOM 8707 C C . GLU B 1 482 ? -22.703 -15.211 -24 1 79.31 482 GLU B C 1
ATOM 8709 O O . GLU B 1 482 ? -22.375 -14.023 -24.016 1 79.31 482 GLU B O 1
ATOM 8714 N N . PRO B 1 483 ? -23.859 -15.672 -23.531 1 79.19 483 PRO B N 1
ATOM 8715 C CA . PRO B 1 483 ? -24.703 -14.703 -22.828 1 79.19 483 PRO B CA 1
ATOM 8716 C C . PRO B 1 483 ? -24.047 -14.141 -21.578 1 79.19 483 PRO B C 1
ATOM 8718 O O . PRO B 1 483 ? -23.391 -14.883 -20.828 1 79.19 483 PRO B O 1
ATOM 8721 N N . VAL B 1 484 ? -24.109 -12.867 -21.469 1 78.69 484 VAL B N 1
ATOM 8722 C CA . VAL B 1 484 ? -23.531 -12.188 -20.312 1 78.69 484 VAL B CA 1
ATOM 8723 C C . VAL B 1 484 ? -24.406 -12.43 -19.078 1 78.69 484 VAL B C 1
ATOM 8725 O O . VAL B 1 484 ? -25.609 -12.219 -19.109 1 78.69 484 VAL B O 1
ATOM 8728 N N . PRO B 1 485 ? -23.75 -13 -18.062 1 78.62 485 PRO B N 1
ATOM 8729 C CA . PRO B 1 485 ? -24.531 -13.203 -16.844 1 78.62 485 PRO B CA 1
ATOM 8730 C C . PRO B 1 485 ? -25.094 -11.906 -16.281 1 78.62 485 PRO B C 1
ATOM 8732 O O . PRO B 1 485 ? -24.438 -10.859 -16.344 1 78.62 485 PRO B O 1
ATOM 8735 N N . SER B 1 486 ? -26.328 -11.922 -15.883 1 72.69 486 SER B N 1
ATOM 8736 C CA . SER B 1 486 ? -27.016 -10.719 -15.414 1 72.69 486 SER B CA 1
ATOM 8737 C C . SER B 1 486 ? -26.703 -10.438 -13.945 1 72.69 486 SER B C 1
ATOM 8739 O O . SER B 1 486 ? -26.766 -9.289 -13.508 1 72.69 486 SER B O 1
ATOM 8741 N N . GLN B 1 487 ? -26.438 -11.562 -13.219 1 74.12 487 GLN B N 1
ATOM 8742 C CA . GLN B 1 487 ? -26.266 -11.328 -11.789 1 74.12 487 GLN B CA 1
ATOM 8743 C C . GLN B 1 487 ? -24.984 -11.969 -11.273 1 74.12 487 GLN B C 1
ATOM 8745 O O . GLN B 1 487 ? -24.625 -13.07 -11.688 1 74.12 487 GLN B O 1
ATOM 8750 N N . LEU B 1 488 ? -24.25 -11.07 -10.539 1 75 488 LEU B N 1
ATOM 8751 C CA . LEU B 1 488 ? -23.062 -11.555 -9.852 1 75 488 LEU B CA 1
ATOM 8752 C C . LEU B 1 488 ? -23.438 -12.289 -8.57 1 75 488 LEU B C 1
ATOM 8754 O O . LEU B 1 488 ? -24.266 -11.812 -7.789 1 75 488 LEU B O 1
ATOM 8758 N N . VAL B 1 489 ? -23.094 -13.531 -8.5 1 71.56 489 VAL B N 1
ATOM 8759 C CA . VAL B 1 489 ? -23.25 -14.242 -7.238 1 71.56 489 VAL B CA 1
ATOM 8760 C C . VAL B 1 489 ? -22.078 -13.914 -6.312 1 71.56 489 VAL B C 1
ATOM 8762 O O . VAL B 1 489 ? -20.969 -14.422 -6.492 1 71.56 489 VAL B O 1
ATOM 8765 N N . ASP B 1 490 ? -22.297 -12.992 -5.395 1 74.31 490 ASP B N 1
ATOM 8766 C CA . ASP B 1 490 ? -21.25 -12.547 -4.48 1 74.31 490 ASP B CA 1
ATOM 8767 C C . ASP B 1 490 ? -21.172 -13.445 -3.248 1 74.31 490 ASP B C 1
ATOM 8769 O O . ASP B 1 490 ? -21.984 -13.312 -2.326 1 74.31 490 ASP B O 1
ATOM 8773 N N . THR B 1 491 ? -20.281 -14.328 -3.238 1 71.12 491 THR B N 1
ATOM 8774 C CA . THR B 1 491 ? -20.109 -15.266 -2.131 1 71.12 491 THR B CA 1
ATOM 8775 C C . THR B 1 491 ? -19.422 -14.578 -0.947 1 71.12 491 THR B C 1
ATOM 8777 O O . THR B 1 491 ? -19.312 -15.164 0.135 1 71.12 491 THR B O 1
ATOM 8780 N N . THR B 1 492 ? -19.047 -13.359 -1.083 1 75.06 492 THR B N 1
ATOM 8781 C CA . THR B 1 492 ? -18.297 -12.68 -0.028 1 75.06 492 THR B CA 1
ATOM 8782 C C . THR B 1 492 ? -19.25 -11.875 0.86 1 75.06 492 THR B C 1
ATOM 8784 O O . THR B 1 492 ? -18.844 -11.398 1.924 1 75.06 492 THR B O 1
ATOM 8787 N N . LEU B 1 493 ? -20.5 -11.812 0.418 1 76.62 493 LEU B N 1
ATOM 8788 C CA . LEU B 1 493 ? -21.469 -11.047 1.203 1 76.62 493 LEU B CA 1
ATOM 8789 C C . LEU B 1 493 ? -21.797 -11.758 2.506 1 76.62 493 LEU B C 1
ATOM 8791 O O . LEU B 1 493 ? -21.922 -12.984 2.531 1 76.62 493 LEU B O 1
ATOM 8795 N N . PRO B 1 494 ? -21.781 -10.914 3.551 1 76.44 494 PRO B N 1
ATOM 8796 C CA . PRO B 1 494 ? -22.188 -11.523 4.812 1 76.44 494 PRO B CA 1
ATOM 8797 C C . PRO B 1 494 ? -23.578 -12.172 4.73 1 76.44 494 PRO B C 1
ATOM 8799 O O . PRO B 1 494 ? -24.422 -11.727 3.947 1 76.44 494 PRO B O 1
ATOM 8802 N N . LYS B 1 495 ? -23.688 -13.242 5.379 1 79.25 495 LYS B N 1
ATOM 8803 C CA . LYS B 1 495 ? -24.984 -13.891 5.465 1 79.25 495 LYS B CA 1
ATOM 8804 C C . LYS B 1 495 ? -25.922 -13.125 6.391 1 79.25 495 LYS B C 1
ATOM 8806 O O . LYS B 1 495 ? -26.125 -13.508 7.543 1 79.25 495 LYS B O 1
ATOM 8811 N N . TYR B 1 496 ? -26.578 -12.156 5.922 1 76.56 496 TYR B N 1
ATOM 8812 C CA . TYR B 1 496 ? -27.375 -11.203 6.691 1 76.56 496 TYR B CA 1
ATOM 8813 C C . TYR B 1 496 ? -28.516 -11.906 7.422 1 76.56 496 TYR B C 1
ATOM 8815 O O . TYR B 1 496 ? -28.797 -11.594 8.578 1 76.56 496 TYR B O 1
ATOM 8823 N N . ALA B 1 497 ? -29.078 -12.797 6.703 1 79.19 497 ALA B N 1
ATOM 8824 C CA . ALA B 1 497 ? -30.203 -13.5 7.305 1 79.19 497 ALA B CA 1
ATOM 8825 C C . ALA B 1 497 ? -29.781 -14.266 8.547 1 79.19 497 ALA B C 1
ATOM 8827 O O . ALA B 1 497 ? -30.469 -14.25 9.57 1 79.19 497 ALA B O 1
ATOM 8828 N N . ALA B 1 498 ? -28.656 -14.859 8.398 1 81.81 498 ALA B N 1
ATOM 8829 C CA . ALA B 1 498 ? -28.141 -15.617 9.539 1 81.81 498 ALA B CA 1
ATOM 8830 C C . ALA B 1 498 ? -27.75 -14.688 10.68 1 81.81 498 ALA B C 1
ATOM 8832 O O . ALA B 1 498 ? -28 -14.984 11.844 1 81.81 498 ALA B O 1
ATOM 8833 N N . ILE B 1 499 ? -27.234 -13.57 10.43 1 82.44 499 ILE B N 1
ATOM 8834 C CA . ILE B 1 499 ? -26.781 -12.609 11.43 1 82.44 499 ILE B CA 1
ATOM 8835 C C . ILE B 1 499 ? -27.984 -11.992 12.125 1 82.44 499 ILE B C 1
ATOM 8837 O O . ILE B 1 499 ? -28 -11.859 13.352 1 82.44 499 ILE B O 1
ATOM 8841 N N . GLU B 1 500 ? -28.953 -11.719 11.328 1 83.06 500 GLU B N 1
ATOM 8842 C CA . GLU B 1 500 ? -30.156 -11.117 11.891 1 83.06 500 GLU B CA 1
ATOM 8843 C C . GLU B 1 500 ? -30.859 -12.086 12.828 1 83.06 500 GLU B C 1
ATOM 8845 O O . GLU B 1 500 ? -31.406 -11.68 13.859 1 83.06 500 GLU B O 1
ATOM 8850 N N . LYS B 1 501 ? -30.828 -13.242 12.445 1 84.44 501 LYS B N 1
ATOM 8851 C CA . LYS B 1 501 ? -31.469 -14.258 13.281 1 84.44 501 LYS B CA 1
ATOM 8852 C C . LYS B 1 501 ? -30.719 -14.445 14.594 1 84.44 501 LYS B C 1
ATOM 8854 O O . LYS B 1 501 ? -31.344 -14.602 15.648 1 84.44 501 LYS B O 1
ATOM 8859 N N . ARG B 1 502 ? -29.453 -14.359 14.57 1 84.94 502 ARG B N 1
ATOM 8860 C CA . ARG B 1 502 ? -28.641 -14.648 15.742 1 84.94 502 ARG B CA 1
ATOM 8861 C C . ARG B 1 502 ? -28.578 -13.445 16.672 1 84.94 502 ARG B C 1
ATOM 8863 O O . ARG B 1 502 ? -28.641 -13.594 17.891 1 84.94 502 ARG B O 1
ATOM 8870 N N . VAL B 1 503 ? -28.422 -12.266 16.109 1 86.12 503 VAL B N 1
ATOM 8871 C CA . VAL B 1 503 ? -28.125 -11.133 16.969 1 86.12 503 VAL B CA 1
ATOM 8872 C C . VAL B 1 503 ? -29.094 -9.984 16.688 1 86.12 503 VAL B C 1
ATOM 8874 O O . VAL B 1 503 ? -29.031 -8.945 17.344 1 86.12 503 VAL B O 1
ATOM 8877 N N . GLY B 1 504 ? -30.031 -10.125 15.828 1 83.38 504 GLY B N 1
ATOM 8878 C CA . GLY B 1 504 ? -30.969 -9.078 15.461 1 83.38 504 GLY B CA 1
ATOM 8879 C C . GLY B 1 504 ? -31.656 -8.438 16.656 1 83.38 504 GLY B C 1
ATOM 8880 O O . GLY B 1 504 ? -31.625 -7.215 16.812 1 83.38 504 GLY B O 1
ATOM 8881 N N . PRO B 1 505 ? -32.219 -9.203 17.547 1 84.06 505 PRO B N 1
ATOM 8882 C CA . PRO B 1 505 ? -32.875 -8.648 18.719 1 84.06 505 PRO B CA 1
ATOM 8883 C C . PRO B 1 505 ? -31.953 -7.867 19.625 1 84.06 505 PRO B C 1
ATOM 8885 O O . PRO B 1 505 ? -32.344 -6.84 20.188 1 84.06 505 PRO B O 1
ATOM 8888 N N . PHE B 1 506 ? -30.812 -8.375 19.75 1 85.81 506 PHE B N 1
ATOM 8889 C CA . PHE B 1 506 ? -29.844 -7.703 20.625 1 85.81 506 PHE B CA 1
ATOM 8890 C C . PHE B 1 506 ? -29.406 -6.383 20.016 1 85.81 506 PHE B C 1
ATOM 8892 O O . PHE B 1 506 ? -29.172 -5.406 20.734 1 85.81 506 PHE B O 1
ATOM 8899 N N . ILE B 1 507 ? -29.281 -6.34 18.734 1 85.5 507 ILE B N 1
ATOM 8900 C CA . ILE B 1 507 ? -28.891 -5.121 18.031 1 85.5 507 ILE B CA 1
ATOM 8901 C C . ILE B 1 507 ? -29.984 -4.062 18.188 1 85.5 507 ILE B C 1
ATOM 8903 O O . ILE B 1 507 ? -29.688 -2.889 18.422 1 85.5 507 ILE B O 1
ATOM 8907 N N . LYS B 1 508 ? -31.156 -4.457 18.078 1 82.38 508 LYS B N 1
ATOM 8908 C CA . LYS B 1 508 ? -32.281 -3.545 18.25 1 82.38 508 LYS B CA 1
ATOM 8909 C C . LYS B 1 508 ? -32.312 -2.988 19.672 1 82.38 508 LYS B C 1
ATOM 8911 O O . LYS B 1 508 ? -32.625 -1.814 19.875 1 82.38 508 LYS B O 1
ATOM 8916 N N . GLN B 1 509 ? -32 -3.795 20.547 1 83 509 GLN B N 1
ATOM 8917 C CA . GLN B 1 509 ? -31.969 -3.375 21.938 1 83 509 GLN B CA 1
ATOM 8918 C C . GLN B 1 509 ? -30.906 -2.312 22.172 1 83 509 GLN B C 1
ATOM 8920 O O . GLN B 1 509 ? -31.141 -1.319 22.859 1 83 509 GLN B O 1
ATOM 8925 N N . VAL B 1 510 ? -29.75 -2.564 21.656 1 83.5 510 VAL B N 1
ATOM 8926 C CA . VAL B 1 510 ? -28.641 -1.636 21.828 1 83.5 510 VAL B CA 1
ATOM 8927 C C . VAL B 1 510 ? -28.969 -0.304 21.156 1 83.5 510 VAL B C 1
ATOM 8929 O O . VAL B 1 510 ? -28.703 0.763 21.719 1 83.5 510 VAL B O 1
ATOM 8932 N N . ASN B 1 511 ? -29.562 -0.429 19.984 1 81.75 511 ASN B N 1
ATOM 8933 C CA . ASN B 1 511 ? -29.953 0.784 19.266 1 81.75 511 ASN B CA 1
ATOM 8934 C C . ASN B 1 511 ? -31.016 1.561 20.031 1 81.75 511 ASN B C 1
ATOM 8936 O O . ASN B 1 511 ? -30.984 2.791 20.078 1 81.75 511 ASN B O 1
ATOM 8940 N N . GLY B 1 512 ? -31.969 0.842 20.5 1 79.94 512 GLY B N 1
ATOM 8941 C CA . GLY B 1 512 ? -33 1.466 21.312 1 79.94 512 GLY B CA 1
ATOM 8942 C C . GLY B 1 512 ? -32.469 2.141 22.562 1 79.94 512 GLY B C 1
ATOM 8943 O O . GLY B 1 512 ? -32.875 3.252 22.906 1 79.94 512 GLY B O 1
ATOM 8944 N N . ALA B 1 513 ? -31.547 1.47 23.188 1 82.25 513 ALA B N 1
ATOM 8945 C CA . ALA B 1 513 ? -30.922 2.021 24.391 1 82.25 513 ALA B CA 1
ATOM 8946 C C . ALA B 1 513 ? -30.109 3.273 24.062 1 82.25 513 ALA B C 1
ATOM 8948 O O . ALA B 1 513 ? -30.156 4.258 24.812 1 82.25 513 ALA B O 1
ATOM 8949 N N . ALA B 1 514 ? -29.375 3.221 23.016 1 81.81 514 ALA B N 1
ATOM 8950 C CA . ALA B 1 514 ? -28.562 4.363 22.594 1 81.81 514 ALA B CA 1
ATOM 8951 C C . ALA B 1 514 ? -29.438 5.578 22.297 1 81.81 514 ALA B C 1
ATOM 8953 O O . ALA B 1 514 ? -29.094 6.699 22.672 1 81.81 514 ALA B O 1
ATOM 8954 N N . ASN B 1 515 ? -30.531 5.312 21.672 1 78.81 515 ASN B N 1
ATOM 8955 C CA . ASN B 1 515 ? -31.453 6.395 21.344 1 78.81 515 ASN B CA 1
ATOM 8956 C C . ASN B 1 515 ? -32.094 6.988 22.609 1 78.81 515 ASN B C 1
ATOM 8958 O O . ASN B 1 515 ? -32.312 8.195 22.688 1 78.81 515 ASN B O 1
ATOM 8962 N N . ARG B 1 516 ? -32.312 6.227 23.5 1 79.56 516 ARG B N 1
ATOM 8963 C CA . ARG B 1 516 ? -32.875 6.691 24.766 1 79.56 516 ARG B CA 1
ATOM 8964 C C . ARG B 1 516 ? -31.891 7.562 25.516 1 79.56 516 ARG B C 1
ATOM 8966 O O . ARG B 1 516 ? -32.25 8.609 26.062 1 79.56 516 ARG B O 1
ATOM 8973 N N . ILE B 1 517 ? -30.688 7.102 25.5 1 77.75 517 ILE B N 1
ATOM 8974 C CA . ILE B 1 517 ? -29.641 7.828 26.203 1 77.75 517 ILE B CA 1
ATOM 8975 C C . ILE B 1 517 ? -29.391 9.172 25.516 1 77.75 517 ILE B C 1
ATOM 8977 O O . ILE B 1 517 ? -29.203 10.195 26.188 1 77.75 517 ILE B O 1
ATOM 8981 N N . SER B 1 518 ? -29.391 9.164 24.234 1 75.5 518 SER B N 1
ATOM 8982 C CA . SER B 1 518 ? -29.156 10.383 23.469 1 75.5 518 SER B CA 1
ATOM 8983 C C . SER B 1 518 ? -30.266 11.398 23.703 1 75.5 518 SER B C 1
ATOM 8985 O O . SER B 1 518 ? -30.016 12.602 23.812 1 75.5 518 SER B O 1
ATOM 8987 N N . ARG B 1 519 ? -31.453 11.016 23.797 1 71.88 519 ARG B N 1
ATOM 8988 C CA . ARG B 1 519 ? -32.594 11.898 24.047 1 71.88 519 ARG B CA 1
ATOM 8989 C C . ARG B 1 519 ? -32.531 12.469 25.453 1 71.88 519 ARG B C 1
ATOM 8991 O O . ARG B 1 519 ? -32.938 13.609 25.688 1 71.88 519 ARG B O 1
ATOM 8998 N N . ALA B 1 520 ? -32.125 11.648 26.312 1 65.62 520 ALA B N 1
ATOM 8999 C CA . ALA B 1 520 ? -32 12.109 27.703 1 65.62 520 ALA B CA 1
ATOM 9000 C C . ALA B 1 520 ? -30.953 13.203 27.844 1 65.62 520 ALA B C 1
ATOM 9002 O O . ALA B 1 520 ? -31.094 14.109 28.656 1 65.62 520 ALA B O 1
ATOM 9003 N N . HIS B 1 521 ? -29.969 13.148 27.125 1 60.56 521 HIS B N 1
ATOM 9004 C CA . HIS B 1 521 ? -28.906 14.133 27.188 1 60.56 521 HIS B CA 1
ATOM 9005 C C . HIS B 1 521 ? -29.297 15.414 26.469 1 60.56 521 HIS B C 1
ATOM 9007 O O . HIS B 1 521 ? -28.781 16.484 26.781 1 60.56 521 HIS B O 1
ATOM 9013 N N . THR B 1 522 ? -30.172 15.406 25.594 1 54 522 THR B N 1
ATOM 9014 C CA . THR B 1 522 ? -30.641 16.609 24.906 1 54 522 THR B CA 1
ATOM 9015 C C . THR B 1 522 ? -31.75 17.281 25.688 1 54 522 THR B C 1
ATOM 9017 O O . THR B 1 522 ? -32.188 18.391 25.344 1 54 522 THR B O 1
ATOM 9020 N N . SER B 1 523 ? -32.375 16.828 26.766 1 43.44 523 SER B N 1
ATOM 9021 C CA . SER B 1 523 ? -33.406 17.594 27.5 1 43.44 523 SER B CA 1
ATOM 9022 C C . SER B 1 523 ? -32.781 18.781 28.219 1 43.44 523 SER B C 1
ATOM 9024 O O . SER B 1 523 ? -31.859 18.625 29.031 1 43.44 523 SER B O 1
ATOM 9026 N N . PRO B 1 524 ? -32.938 20.047 27.859 1 39.72 524 PRO B N 1
ATOM 9027 C CA . PRO B 1 524 ? -32.594 21.312 28.547 1 39.72 524 PRO B CA 1
ATOM 9028 C C . PRO B 1 524 ? -33.125 21.344 29.984 1 39.72 524 PRO B C 1
ATOM 9030 O O . PRO B 1 524 ? -34.25 20.938 30.25 1 39.72 524 PRO B O 1
ATOM 9033 N N . LYS B 1 525 ? -32.5 21.438 31.062 1 33.84 525 LYS B N 1
ATOM 9034 C CA . LYS B 1 525 ? -32.969 22.125 32.281 1 33.84 525 LYS B CA 1
ATOM 9035 C C . LYS B 1 525 ? -33.438 23.531 31.938 1 33.84 525 LYS B C 1
ATOM 9037 O O . LYS B 1 525 ? -32.688 24.344 31.422 1 33.84 525 LYS B O 1
ATOM 9042 N N . ALA B 1 526 ? -34.75 23.953 31.766 1 30.22 526 ALA B N 1
ATOM 9043 C CA . ALA B 1 526 ? -35.531 25.172 31.922 1 30.22 526 ALA B CA 1
ATOM 9044 C C . ALA B 1 526 ? -35.156 25.938 33.188 1 30.22 526 ALA B C 1
ATOM 9046 O O . ALA B 1 526 ? -35.5 25.531 34.312 1 30.22 526 ALA B O 1
ATOM 9047 N N . GLU B 1 527 ? -33.938 26.359 33.562 1 26.53 527 GLU B N 1
ATOM 9048 C CA . GLU B 1 527 ? -34 27.547 34.406 1 26.53 527 GLU B CA 1
ATOM 9049 C C . GLU B 1 527 ? -34.906 28.609 33.781 1 26.53 527 GLU B C 1
ATOM 9051 O O . GLU B 1 527 ? -34.75 28.969 32.625 1 26.53 527 GLU B O 1
ATOM 9056 N N . THR B 1 528 ? -36.031 28.906 34.375 1 26.7 528 THR B N 1
ATOM 9057 C CA . THR B 1 528 ? -37.188 29.812 34.438 1 26.7 528 THR B CA 1
ATOM 9058 C C . THR B 1 528 ? -36.719 31.266 34.469 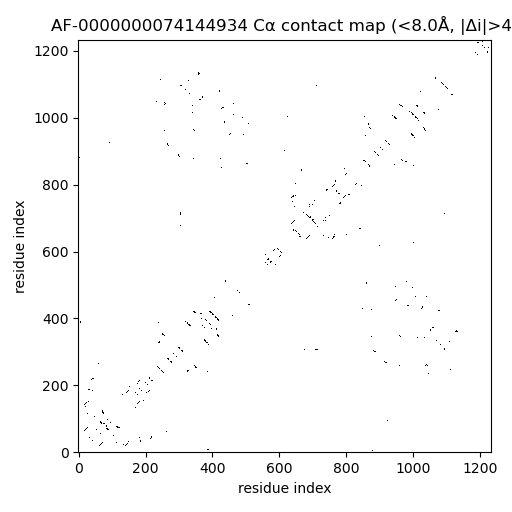1 26.7 528 THR B C 1
ATOM 9060 O O . THR B 1 528 ? -36.531 31.828 35.562 1 26.7 528 THR B O 1
ATOM 9063 N N . GLN B 1 529 ? -35.5 31.812 34.094 1 23.06 529 GLN B N 1
ATOM 9064 C CA . GLN B 1 529 ? -35.625 33.25 34.219 1 23.06 529 GLN B CA 1
ATOM 9065 C C . GLN B 1 529 ? -36.781 33.781 33.344 1 23.06 529 GLN B C 1
ATOM 9067 O O . GLN B 1 529 ? -36.875 33.406 32.156 1 23.06 529 GLN B O 1
ATOM 9072 N N . GLU B 1 530 ? -37.844 34.406 33.906 1 23.33 530 GLU B N 1
ATOM 9073 C CA . GLU B 1 530 ? -39.031 35.219 33.656 1 23.33 530 GLU B CA 1
ATOM 9074 C C . GLU B 1 530 ? -38.719 36.406 32.75 1 23.33 530 GLU B C 1
ATOM 9076 O O . GLU B 1 530 ? -38.281 37.438 33.219 1 23.33 530 GLU B O 1
ATOM 9081 N N . THR B 1 531 ? -37.688 36.375 31.766 1 22.64 531 THR B N 1
ATOM 9082 C CA . THR B 1 531 ? -37.656 37.688 31.125 1 22.64 531 THR B CA 1
ATOM 9083 C C . THR B 1 531 ? -39.031 38.031 30.547 1 22.64 531 THR B C 1
ATOM 9085 O O . THR B 1 531 ? -39.688 37.188 29.953 1 22.64 531 THR B O 1
ATOM 9088 N N . VAL B 1 532 ? -39.562 39.219 30.922 1 21.44 532 VAL B N 1
ATOM 9089 C CA . VAL B 1 532 ? -40.719 40.094 30.703 1 21.44 532 VAL B CA 1
ATOM 9090 C C . VAL B 1 532 ? -41 40.25 29.219 1 21.44 532 VAL B C 1
ATOM 9092 O O . VAL B 1 532 ? -40.062 40.312 28.406 1 21.44 532 VAL B O 1
ATOM 9095 N N . ALA B 1 533 ? -42.25 40.062 28.719 1 21.56 533 ALA B N 1
ATOM 9096 C CA . ALA B 1 533 ? -43.156 40 27.578 1 21.56 533 ALA B CA 1
ATOM 9097 C C . ALA B 1 533 ? -42.969 41.188 26.656 1 21.56 533 ALA B C 1
ATOM 9099 O O . ALA B 1 533 ? -43.156 41.094 25.438 1 21.56 533 ALA B O 1
ATOM 9100 N N . ALA B 1 534 ? -42.719 42.5 27.047 1 20.78 534 ALA B N 1
ATOM 9101 C CA . ALA B 1 534 ? -43.75 43.406 26.594 1 20.78 534 ALA B CA 1
ATOM 9102 C C . ALA B 1 534 ? -43.594 43.719 25.094 1 20.78 534 ALA B C 1
ATOM 9104 O O . ALA B 1 534 ? -44.562 43.531 24.328 1 20.78 534 ALA B O 1
ATOM 9105 N N . SER B 1 535 ? -43.188 44.938 24.609 1 20.98 535 SER B N 1
ATOM 9106 C CA . SER B 1 535 ? -43.938 45.906 23.828 1 20.98 535 SER B CA 1
ATOM 9107 C C . SER B 1 535 ? -43.688 45.719 22.344 1 20.98 535 SER B C 1
ATOM 9109 O O . SER B 1 535 ? -42.688 45.125 21.938 1 20.98 535 SER B O 1
ATOM 9111 N N . GLU B 1 536 ? -44.469 46.406 21.344 1 20.97 536 GLU B N 1
ATOM 9112 C CA . GLU B 1 536 ? -45.062 46.5 20 1 20.97 536 GLU B CA 1
ATOM 9113 C C . GLU B 1 536 ? -44 46.875 18.969 1 20.97 536 GLU B C 1
ATOM 9115 O O . GLU B 1 536 ? -43.531 48.031 18.953 1 20.97 536 GLU B O 1
ATOM 9120 N N . PRO B 1 537 ? -42.875 46.156 18.734 1 20.39 537 PRO B N 1
ATOM 9121 C CA . PRO B 1 537 ? -41.906 46.875 17.891 1 20.39 537 PRO B CA 1
ATOM 9122 C C . PRO B 1 537 ? -42.469 47.188 16.5 1 20.39 537 PRO B C 1
ATOM 9124 O O . PRO B 1 537 ? -43.125 46.375 15.898 1 20.39 537 PRO B O 1
ATOM 9127 N N . ARG B 1 538 ? -42.5 48.469 16.078 1 20.59 538 ARG B N 1
ATOM 9128 C CA . ARG B 1 538 ? -42.938 49.25 14.93 1 20.59 538 ARG B CA 1
ATOM 9129 C C . ARG B 1 538 ? -42.312 48.75 13.633 1 20.59 538 ARG B C 1
ATOM 9131 O O . ARG B 1 538 ? -41.25 48.125 13.641 1 20.59 538 ARG B O 1
ATOM 9138 N N . GLU B 1 539 ? -43 48.75 12.469 1 22.72 539 GLU B N 1
ATOM 9139 C CA . GLU B 1 539 ? -43.188 48.344 11.078 1 22.72 539 GLU B CA 1
ATOM 9140 C C . GLU B 1 539 ? -42.062 48.875 10.195 1 22.72 539 GLU B C 1
ATOM 9142 O O . GLU B 1 539 ? -42.062 48.688 8.977 1 22.72 539 GLU B O 1
ATOM 9147 N N . ILE B 1 540 ? -40.812 49.188 10.664 1 20.47 540 ILE B N 1
ATOM 9148 C CA . ILE B 1 540 ? -40.125 50.094 9.727 1 20.47 540 ILE B CA 1
ATOM 9149 C C . ILE B 1 540 ? -39.906 49.375 8.398 1 20.47 540 ILE B C 1
ATOM 9151 O O . ILE B 1 540 ? -39.438 48.219 8.391 1 20.47 540 ILE B O 1
ATOM 9155 N N . ARG B 1 541 ? -40.188 49.906 7.121 1 21.48 541 ARG B N 1
ATOM 9156 C CA . ARG B 1 541 ? -40.375 49.906 5.68 1 21.48 541 ARG B CA 1
ATOM 9157 C C . ARG B 1 541 ? -39.062 49.656 4.941 1 21.48 541 ARG B C 1
ATOM 9159 O O . ARG B 1 541 ? -39 49.844 3.725 1 21.48 541 ARG B O 1
ATOM 9166 N N . SER B 1 542 ? -37.938 49.094 5.559 1 20.39 542 SER B N 1
ATOM 9167 C CA . SER B 1 542 ? -36.688 49.406 4.867 1 20.39 542 SER B CA 1
ATOM 9168 C C . SER B 1 542 ? -36.656 48.719 3.498 1 20.39 542 SER B C 1
ATOM 9170 O O . SER B 1 542 ? -37.094 47.562 3.355 1 20.39 542 SER B O 1
ATOM 9172 N N . SER B 1 543 ? -36.5 49.406 2.365 1 22.48 543 SER B N 1
ATOM 9173 C CA . SER B 1 543 ? -36.531 49.469 0.907 1 22.48 543 SER B CA 1
ATOM 9174 C C . SER B 1 543 ? -35.406 48.625 0.314 1 22.48 543 SER B C 1
ATOM 9176 O O . SER B 1 543 ? -34.25 49.062 0.282 1 22.48 543 SER B O 1
ATOM 9178 N N . SER B 1 544 ? -35.25 47.375 0.605 1 21 544 SER B N 1
ATOM 9179 C CA . SER B 1 544 ? -34.062 46.531 0.489 1 21 544 SER B CA 1
ATOM 9180 C C . SER B 1 544 ? -33.781 46.188 -0.967 1 21 544 SER B C 1
ATOM 9182 O O . SER B 1 544 ? -33.094 45.188 -1.251 1 21 544 SER B O 1
ATOM 9184 N N . SER B 1 545 ? -33.656 47 -1.933 1 22.02 545 SER B N 1
ATOM 9185 C CA . SER B 1 545 ? -33.719 46.625 -3.336 1 22.02 545 SER B CA 1
ATOM 9186 C C . SER B 1 545 ? -32.562 45.688 -3.701 1 22.02 545 SER B C 1
ATOM 9188 O O . SER B 1 545 ? -32.219 45.531 -4.879 1 22.02 545 SER B O 1
ATOM 9190 N N . ALA B 1 546 ? -31.938 45 -2.893 1 21.66 546 ALA B N 1
ATOM 9191 C CA . ALA B 1 546 ? -30.625 44.469 -3.279 1 21.66 546 ALA B CA 1
ATOM 9192 C C . ALA B 1 546 ? -30.766 43.438 -4.414 1 21.66 546 ALA B C 1
ATOM 9194 O O . ALA B 1 546 ? -31.656 42.594 -4.395 1 21.66 546 ALA B O 1
ATOM 9195 N N . PRO B 1 547 ? -30.078 43.562 -5.496 1 23.98 547 PRO B N 1
ATOM 9196 C CA . PRO B 1 547 ? -30.25 42.938 -6.801 1 23.98 547 PRO B CA 1
ATOM 9197 C C . PRO B 1 547 ? -30.156 41.406 -6.723 1 23.98 547 PRO B C 1
ATOM 9199 O O . PRO B 1 547 ? -29.578 40.875 -5.773 1 23.98 547 PRO B O 1
ATOM 9202 N N . LYS B 1 548 ? -30.766 40.594 -7.656 1 24.22 548 LYS B N 1
ATOM 9203 C CA . LYS B 1 548 ? -31.219 39.281 -8.023 1 24.22 548 LYS B CA 1
ATOM 9204 C C . LYS B 1 548 ? -30.047 38.344 -8.273 1 24.22 548 LYS B C 1
ATOM 9206 O O . LYS B 1 548 ? -29.281 38.531 -9.219 1 24.22 548 LYS B O 1
ATOM 9211 N N . ALA B 1 549 ? -29.359 37.875 -7.289 1 22.47 549 ALA B N 1
ATOM 9212 C CA . ALA B 1 549 ? -28.188 37.031 -7.453 1 22.47 549 ALA B CA 1
ATOM 9213 C C . ALA B 1 549 ? -28.516 35.844 -8.352 1 22.47 549 ALA B C 1
ATOM 9215 O O . ALA B 1 549 ? -29.578 35.219 -8.219 1 22.47 549 ALA B O 1
ATOM 9216 N N . LYS B 1 550 ? -27.828 35.625 -9.438 1 25.14 550 LYS B N 1
ATOM 9217 C CA . LYS B 1 550 ? -27.984 34.688 -10.523 1 25.14 550 LYS B CA 1
ATOM 9218 C C . LYS B 1 550 ? -28 33.25 -10 1 25.14 550 LYS B C 1
ATOM 9220 O O . LYS B 1 550 ? -27.172 32.875 -9.156 1 25.14 550 LYS B O 1
ATOM 9225 N N . ARG B 1 551 ? -29.062 32.438 -10.188 1 24.89 551 ARG B N 1
ATOM 9226 C CA . ARG B 1 551 ? -29.5 31.062 -9.906 1 24.89 551 ARG B CA 1
ATOM 9227 C C . ARG B 1 551 ? -28.5 30.047 -10.43 1 24.89 551 ARG B C 1
ATOM 9229 O O . ARG B 1 551 ? -28.234 29.969 -11.633 1 24.89 551 ARG B O 1
ATOM 9236 N N . ILE B 1 552 ? -27.469 29.891 -9.719 1 23.53 552 ILE B N 1
ATOM 9237 C CA . ILE B 1 552 ? -26.516 28.859 -10.1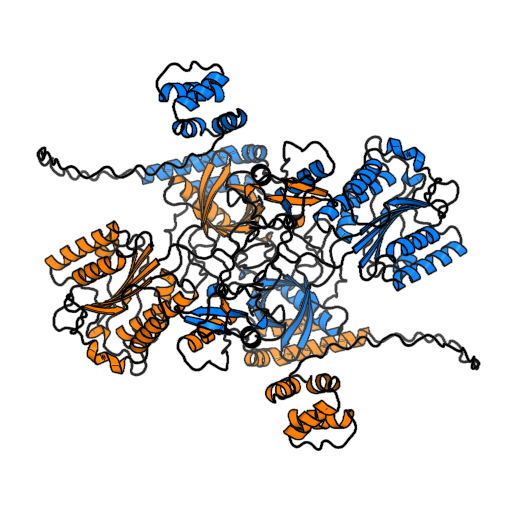25 1 23.53 552 ILE B CA 1
ATOM 9238 C C . ILE B 1 552 ? -27.266 27.578 -10.469 1 23.53 552 ILE B C 1
ATOM 9240 O O . ILE B 1 552 ? -28.031 27.062 -9.656 1 23.53 552 ILE B O 1
ATOM 9244 N N . ARG B 1 553 ? -27.375 27.188 -11.672 1 25.02 553 ARG B N 1
ATOM 9245 C CA . ARG B 1 553 ? -28 26.031 -12.328 1 25.02 553 ARG B CA 1
ATOM 9246 C C . ARG B 1 553 ? -27.609 24.734 -11.641 1 25.02 553 ARG B C 1
ATOM 9248 O O . ARG B 1 553 ? -26.422 24.469 -11.43 1 25.02 553 ARG B O 1
ATOM 9255 N N . THR B 1 554 ? -28.406 24.156 -10.883 1 27.48 554 THR B N 1
ATOM 9256 C CA . THR B 1 554 ? -28.484 22.844 -10.25 1 27.48 554 THR B CA 1
ATOM 9257 C C . THR B 1 554 ? -28.078 21.75 -11.234 1 27.48 554 THR B C 1
ATOM 9259 O O . THR B 1 554 ? -28.672 21.625 -12.305 1 27.48 554 THR B O 1
ATOM 9262 N N . GLN B 1 555 ? -26.906 21.469 -11.328 1 27.06 555 GLN B N 1
ATOM 9263 C CA . GLN B 1 555 ? -26.453 20.391 -12.195 1 27.06 555 GLN B CA 1
ATOM 9264 C C . GLN B 1 555 ? -27.391 19.188 -12.117 1 27.06 555 GLN B C 1
ATOM 9266 O O . GLN B 1 555 ? -27.797 18.781 -11.023 1 27.06 555 GLN B O 1
ATOM 9271 N N . LYS B 1 556 ? -28.031 18.75 -13.188 1 33 556 LYS B N 1
ATOM 9272 C CA . LYS B 1 556 ? -28.953 17.688 -13.586 1 33 556 LYS B CA 1
ATOM 9273 C C . LYS B 1 556 ? -28.438 16.328 -13.109 1 33 556 LYS B C 1
ATOM 9275 O O . LYS B 1 556 ? -27.328 15.914 -13.445 1 33 556 LYS B O 1
ATOM 9280 N N . SER B 1 557 ? -28.797 15.867 -12.008 1 36.72 557 SER B N 1
ATOM 9281 C CA . SER B 1 557 ? -28.656 14.469 -11.633 1 36.72 557 SER B CA 1
ATOM 9282 C C . SER B 1 557 ? -29.141 13.547 -12.742 1 36.72 557 SER B C 1
ATOM 9284 O O . SER B 1 557 ? -30.297 13.625 -13.172 1 36.72 557 SER B O 1
ATOM 9286 N N . ASN B 1 558 ? -28.406 13.281 -13.766 1 43.91 558 ASN B N 1
ATOM 9287 C CA . ASN B 1 558 ? -28.75 12.555 -14.984 1 43.91 558 ASN B CA 1
ATOM 9288 C C . ASN B 1 558 ? -29.281 11.156 -14.656 1 43.91 558 ASN B C 1
ATOM 9290 O O . ASN B 1 558 ? -28.547 10.172 -14.773 1 43.91 558 ASN B O 1
ATOM 9294 N N . PHE B 1 559 ? -30.172 10.914 -13.719 1 48.44 559 PHE B N 1
ATOM 9295 C CA . PHE B 1 559 ? -30.875 9.633 -13.664 1 48.44 559 PHE B CA 1
ATOM 9296 C C . PHE B 1 559 ? -31.75 9.445 -14.891 1 48.44 559 PHE B C 1
ATOM 9298 O O . PHE B 1 559 ? -32.438 10.375 -15.312 1 48.44 559 PHE B O 1
ATOM 9305 N N . ASP B 1 560 ? -31.5 8.492 -15.656 1 54.72 560 ASP B N 1
ATOM 9306 C CA . ASP B 1 560 ? -32.406 8.188 -16.75 1 54.72 560 ASP B CA 1
ATOM 9307 C C . ASP B 1 560 ? -33.75 7.641 -16.234 1 54.72 560 ASP B C 1
ATOM 9309 O O . ASP B 1 560 ? -33.844 6.445 -15.961 1 54.72 560 ASP B O 1
ATOM 9313 N N . TYR B 1 561 ? -34.688 8.406 -15.938 1 63.78 561 TYR B N 1
ATOM 9314 C CA . TYR B 1 561 ? -36 8.125 -15.375 1 63.78 561 TYR B CA 1
ATOM 9315 C C . TYR B 1 561 ? -36.906 7.414 -16.391 1 63.78 561 TYR B C 1
ATOM 9317 O O . TYR B 1 561 ? -38.062 7.117 -16.109 1 63.78 561 TYR B O 1
ATOM 9325 N N . SER B 1 562 ? -36.281 7.039 -17.562 1 69.69 562 SER B N 1
ATOM 9326 C CA . SER B 1 562 ? -37.031 6.309 -18.578 1 69.69 562 SER B CA 1
ATOM 9327 C C . SER B 1 562 ? -37 4.809 -18.312 1 69.69 562 SER B C 1
ATOM 9329 O O . SER B 1 562 ? -37.812 4.059 -18.875 1 69.69 562 SER B O 1
ATOM 9331 N N . ASP B 1 563 ? -36.125 4.266 -17.469 1 62.78 563 ASP B N 1
ATOM 9332 C CA . ASP B 1 563 ? -35.969 2.855 -17.141 1 62.78 563 ASP B CA 1
ATOM 9333 C C . ASP B 1 563 ? -36.656 2.516 -15.82 1 62.78 563 ASP B C 1
ATOM 9335 O O . ASP B 1 563 ? -36.344 3.094 -14.781 1 62.78 563 ASP B O 1
ATOM 9339 N N . ASP B 1 564 ? -37.5 1.577 -15.805 1 72.12 564 ASP B N 1
ATOM 9340 C CA . ASP B 1 564 ? -38.344 1.162 -14.68 1 72.12 564 ASP B CA 1
ATOM 9341 C C . ASP B 1 564 ? -37.5 0.494 -13.594 1 72.12 564 ASP B C 1
ATOM 9343 O O . ASP B 1 564 ? -37.844 0.537 -12.406 1 72.12 564 ASP B O 1
ATOM 9347 N N . THR B 1 565 ? -36.469 0.005 -13.953 1 69.5 565 THR B N 1
ATOM 9348 C CA . THR B 1 565 ? -35.594 -0.668 -12.977 1 69.5 565 THR B CA 1
ATOM 9349 C C . THR B 1 565 ? -34.906 0.345 -12.062 1 69.5 565 THR B C 1
ATOM 9351 O O . THR B 1 565 ? -34.719 0.078 -10.875 1 69.5 565 THR B O 1
ATOM 9354 N N . VAL B 1 566 ? -34.625 1.472 -12.539 1 71.31 566 VAL B N 1
ATOM 9355 C CA . VAL B 1 566 ? -34.031 2.559 -11.75 1 71.31 566 VAL B CA 1
ATOM 9356 C C . VAL B 1 566 ? -35.094 3.117 -10.797 1 71.31 566 VAL B C 1
ATOM 9358 O O . VAL B 1 566 ? -34.812 3.328 -9.617 1 71.31 566 VAL B O 1
ATOM 9361 N N . LEU B 1 567 ? -36.281 3.244 -11.328 1 75.75 567 LEU B N 1
ATOM 9362 C CA . LEU B 1 567 ? -37.375 3.766 -10.531 1 75.75 567 LEU B CA 1
ATOM 9363 C C . LEU B 1 567 ? -37.75 2.799 -9.406 1 75.75 567 LEU B C 1
ATOM 9365 O O . LEU B 1 567 ? -38 3.221 -8.281 1 75.75 567 LEU B O 1
ATOM 9369 N N . LYS B 1 568 ? -37.656 1.562 -9.664 1 75.12 568 LYS B N 1
ATOM 9370 C CA . LYS B 1 568 ? -37.906 0.533 -8.664 1 75.12 568 LYS B CA 1
ATOM 9371 C C . LYS B 1 568 ? -36.812 0.459 -7.629 1 75.12 568 LYS B C 1
ATOM 9373 O O . LYS B 1 568 ? -37.062 0.32 -6.434 1 75.12 568 LYS B O 1
ATOM 9378 N N . SER B 1 569 ? -35.625 0.628 -7.996 1 69.5 569 SER B N 1
ATOM 9379 C CA . SER B 1 569 ? -34.5 0.632 -7.09 1 69.5 569 SER B CA 1
ATOM 9380 C C . SER B 1 569 ? -34.5 1.865 -6.191 1 69.5 569 SER B C 1
ATOM 9382 O O . SER B 1 569 ? -34.219 1.772 -4.996 1 69.5 569 SER B O 1
ATOM 9384 N N . LEU B 1 570 ? -34.938 2.967 -6.738 1 73.44 570 LEU B N 1
ATOM 9385 C CA . LEU B 1 570 ? -35.094 4.191 -5.965 1 73.44 570 LEU B CA 1
ATOM 9386 C C . LEU B 1 570 ? -36.281 4.078 -4.996 1 73.44 570 LEU B C 1
ATOM 9388 O O . LEU B 1 570 ? -36.219 4.617 -3.887 1 73.44 570 LEU B O 1
ATOM 9392 N N . SER B 1 571 ? -37.25 3.359 -5.43 1 75.56 571 SER B N 1
ATOM 9393 C CA . SER B 1 571 ? -38.406 3.088 -4.582 1 75.56 571 SER B CA 1
ATOM 9394 C C . SER B 1 571 ? -38.031 2.182 -3.414 1 75.56 571 SER B C 1
ATOM 9396 O O . SER B 1 571 ? -38.406 2.447 -2.271 1 75.56 571 SER B O 1
ATOM 9398 N N . ASP B 1 572 ? -37.219 1.263 -3.664 1 68.94 572 ASP B N 1
ATOM 9399 C CA . ASP B 1 572 ? -36.812 0.293 -2.654 1 68.94 572 ASP B CA 1
ATOM 9400 C C . ASP B 1 572 ? -35.812 0.918 -1.663 1 68.94 572 ASP B C 1
ATOM 9402 O O . ASP B 1 572 ? -35.75 0.49 -0.51 1 68.94 572 ASP B O 1
ATOM 9406 N N . SER B 1 573 ? -35.25 2.002 -2.068 1 60.91 573 SER B N 1
ATOM 9407 C CA . SER B 1 573 ? -34.281 2.703 -1.242 1 60.91 573 SER B CA 1
ATOM 9408 C C . SER B 1 573 ? -34.875 3.953 -0.611 1 60.91 573 SER B C 1
ATOM 9410 O O . SER B 1 573 ? -34.156 4.781 -0.05 1 60.91 573 SER B O 1
ATOM 9412 N N . ASP B 1 574 ? -36.062 4.094 -0.647 1 63.5 574 ASP B N 1
ATOM 9413 C CA . ASP B 1 574 ? -36.875 5.195 -0.145 1 63.5 574 ASP B CA 1
ATOM 9414 C C . ASP B 1 574 ? -36.312 6.543 -0.577 1 63.5 574 ASP B C 1
ATOM 9416 O O . ASP B 1 574 ? -36.438 7.543 0.131 1 63.5 574 ASP B O 1
ATOM 9420 N N . MET B 1 575 ? -35.75 6.578 -1.823 1 67.94 575 MET B N 1
ATOM 9421 C CA . MET B 1 575 ? -35.219 7.812 -2.375 1 67.94 575 MET B CA 1
ATOM 9422 C C . MET B 1 575 ? -36.031 8.297 -3.555 1 67.94 575 MET B C 1
ATOM 9424 O O . MET B 1 575 ? -35.719 9.32 -4.172 1 67.94 575 MET B O 1
ATOM 9428 N N . LEU B 1 576 ? -36.938 7.539 -3.838 1 78.06 576 LEU B N 1
ATOM 9429 C CA . LEU B 1 576 ? -37.719 7.832 -5.031 1 78.06 576 LEU B CA 1
ATOM 9430 C C . LEU B 1 576 ? -38.375 9.211 -4.934 1 78.06 576 LEU B C 1
ATOM 9432 O O . LEU B 1 576 ? -38.281 10.016 -5.867 1 78.06 576 LEU B O 1
ATOM 9436 N N . ALA B 1 577 ? -38.875 9.461 -3.752 1 78.88 577 ALA B N 1
ATOM 9437 C CA . ALA B 1 577 ? -39.562 10.727 -3.568 1 78.88 577 ALA B CA 1
ATOM 9438 C C . ALA B 1 577 ? -38.625 11.906 -3.699 1 78.88 577 ALA B C 1
ATOM 9440 O O . ALA B 1 577 ? -38.906 12.891 -4.375 1 78.88 577 ALA B O 1
ATOM 9441 N N . ASP B 1 578 ? -37.469 11.766 -3.221 1 74.62 578 ASP B N 1
ATOM 9442 C CA . ASP B 1 578 ? -36.5 12.852 -3.213 1 74.62 578 ASP B CA 1
ATOM 9443 C C . ASP B 1 578 ? -35.875 13.023 -4.586 1 74.62 578 ASP B C 1
ATOM 9445 O O . ASP B 1 578 ? -35.594 14.148 -5.008 1 74.62 578 ASP B O 1
ATOM 9449 N N . SER B 1 579 ? -35.688 11.984 -5.262 1 75.62 579 SER B N 1
ATOM 9450 C CA . SER B 1 579 ? -35.125 12.039 -6.609 1 75.62 579 SER B CA 1
ATOM 9451 C C . SER B 1 579 ? -36.125 12.641 -7.598 1 75.62 579 SER B C 1
ATOM 9453 O O . SER B 1 579 ? -35.75 13.375 -8.5 1 75.62 579 SER B O 1
ATOM 9455 N N . LEU B 1 580 ? -37.375 12.352 -7.312 1 80.81 580 LEU B N 1
ATOM 9456 C CA . LEU B 1 580 ? -38.406 12.828 -8.203 1 80.81 580 LEU B CA 1
ATOM 9457 C C . LEU B 1 580 ? -38.688 14.312 -7.984 1 80.81 580 LEU B C 1
ATOM 9459 O O . LEU B 1 580 ? -39.156 15 -8.898 1 80.81 580 LEU B O 1
ATOM 9463 N N . LYS B 1 581 ? -38.344 14.805 -6.82 1 77.94 581 LYS B N 1
ATOM 9464 C CA . LYS B 1 581 ? -38.531 16.219 -6.504 1 77.94 581 LYS B CA 1
ATOM 9465 C C . LYS B 1 581 ? -37.656 17.109 -7.371 1 77.94 581 LYS B C 1
ATOM 9467 O O . LYS B 1 581 ? -38 18.234 -7.695 1 77.94 581 LYS B O 1
ATOM 9472 N N . GLY B 1 582 ? -36.562 16.594 -7.914 1 74.31 582 GLY B N 1
ATOM 9473 C CA . GLY B 1 582 ? -35.625 17.312 -8.75 1 74.31 582 GLY B CA 1
ATOM 9474 C C . GLY B 1 582 ? -36.031 17.328 -10.219 1 74.31 582 GLY B C 1
ATOM 9475 O O . GLY B 1 582 ? -35.469 18.078 -11.008 1 74.31 582 GLY B O 1
ATOM 9476 N N . LEU B 1 583 ? -36.938 16.578 -10.617 1 75.94 583 LEU B N 1
ATOM 9477 C CA . LEU B 1 583 ? -37.344 16.5 -12.016 1 75.94 583 LEU B CA 1
ATOM 9478 C C . LEU B 1 583 ? -38.375 17.562 -12.344 1 75.94 583 LEU B C 1
ATOM 9480 O O . LEU B 1 583 ? -39.156 17.984 -11.477 1 75.94 583 LEU B O 1
ATOM 9484 N N . LYS B 1 584 ? -38.344 18 -13.594 1 78.44 584 LYS B N 1
ATOM 9485 C CA . LYS B 1 584 ? -39.344 18.938 -14.094 1 78.44 584 LYS B CA 1
ATOM 9486 C C . LYS B 1 584 ? -40.688 18.25 -14.266 1 78.44 584 LYS B C 1
ATOM 9488 O O . LYS B 1 584 ? -40.75 17.031 -14.453 1 78.44 584 LYS B O 1
ATOM 9493 N N . VAL B 1 585 ? -41.75 19.031 -14.18 1 82.31 585 VAL B N 1
ATOM 9494 C CA . VAL B 1 585 ? -43.125 18.531 -14.273 1 82.31 585 VAL B CA 1
ATOM 9495 C C . VAL B 1 585 ? -43.312 17.766 -15.578 1 82.31 585 VAL B C 1
ATOM 9497 O O . VAL B 1 585 ? -44 16.734 -15.609 1 82.31 585 VAL B O 1
ATOM 9500 N N . VAL B 1 586 ? -42.594 18.109 -16.625 1 81.19 586 VAL B N 1
ATOM 9501 C CA . VAL B 1 586 ? -42.688 17.469 -17.922 1 81.19 586 VAL B CA 1
ATOM 9502 C C . VAL B 1 586 ? -42.125 16.047 -17.859 1 81.19 586 VAL B C 1
ATOM 9504 O O . VAL B 1 586 ? -42.719 15.109 -18.375 1 81.19 586 VAL B O 1
ATOM 9507 N N . ASN B 1 587 ? -41.125 15.82 -17.156 1 80.19 587 ASN B N 1
ATOM 9508 C CA . ASN B 1 587 ? -40.5 14.508 -16.984 1 80.19 587 ASN B CA 1
ATOM 9509 C C . ASN B 1 587 ? -41.281 13.617 -16.047 1 80.19 587 ASN B C 1
ATOM 9511 O O . ASN B 1 587 ? -41.375 12.406 -16.266 1 80.19 587 ASN B O 1
ATOM 9515 N N . LEU B 1 588 ? -41.812 14.18 -15.062 1 84.69 588 LEU B N 1
ATOM 9516 C CA . LEU B 1 588 ? -42.719 13.453 -14.156 1 84.69 588 LEU B CA 1
ATOM 9517 C C . LEU B 1 588 ? -43.969 12.961 -14.875 1 84.69 588 LEU B C 1
ATOM 9519 O O . LEU B 1 588 ? -44.406 11.828 -14.68 1 84.69 588 LEU B O 1
ATOM 9523 N N . LYS B 1 589 ? -44.375 13.781 -15.789 1 81.88 589 LYS B N 1
ATOM 9524 C CA . LYS B 1 589 ? -45.562 13.43 -16.578 1 81.88 589 LYS B CA 1
ATOM 9525 C C . LYS B 1 589 ? -45.219 12.32 -17.578 1 81.88 589 LYS B C 1
ATOM 9527 O O . LYS B 1 589 ? -46.062 11.445 -17.828 1 81.88 589 LYS B O 1
ATOM 9532 N N . GLU B 1 590 ? -44.062 12.242 -17.969 1 81.38 590 GLU B N 1
ATOM 9533 C CA . GLU B 1 590 ? -43.625 11.188 -18.875 1 81.38 590 GLU B CA 1
ATOM 9534 C C . GLU B 1 590 ? -43.5 9.844 -18.156 1 81.38 590 GLU B C 1
ATOM 9536 O O . GLU B 1 590 ? -43.906 8.812 -18.688 1 81.38 590 GLU B O 1
ATOM 9541 N N . ILE B 1 591 ? -43.062 9.852 -17 1 80.06 591 ILE B N 1
ATOM 9542 C CA . ILE B 1 591 ? -42.969 8.648 -16.172 1 80.06 591 ILE B CA 1
ATOM 9543 C C . ILE B 1 591 ? -44.375 8.18 -15.781 1 80.06 591 ILE B C 1
ATOM 9545 O O . ILE B 1 591 ? -44.688 6.984 -15.852 1 80.06 591 ILE B O 1
ATOM 9549 N N . ALA B 1 592 ? -45.188 9.117 -15.469 1 81.75 592 ALA B N 1
ATOM 9550 C CA . ALA B 1 592 ? -46.562 8.805 -15.094 1 81.75 592 ALA B CA 1
ATOM 9551 C C . ALA B 1 592 ? -47.344 8.227 -16.281 1 81.75 592 ALA B C 1
ATOM 9553 O O . ALA B 1 592 ? -48.062 7.238 -16.141 1 81.75 592 ALA B O 1
ATOM 9554 N N . LYS B 1 593 ? -47.094 8.734 -17.422 1 81.75 593 LYS B N 1
ATOM 9555 C CA . LYS B 1 593 ? -47.75 8.266 -18.641 1 81.75 593 LYS B CA 1
ATOM 9556 C C . LYS B 1 593 ? -47.312 6.852 -19 1 81.75 593 LYS B C 1
ATOM 9558 O O . LYS B 1 593 ? -48.125 6.031 -19.406 1 81.75 593 LYS B O 1
ATOM 9563 N N . ARG B 1 594 ? -46.094 6.5 -18.656 1 79.12 594 ARG B N 1
ATOM 9564 C CA . ARG B 1 594 ? -45.562 5.188 -18.984 1 79.12 594 ARG B CA 1
ATOM 9565 C C . ARG B 1 594 ? -46.156 4.113 -18.062 1 79.12 594 ARG B C 1
ATOM 9567 O O . ARG B 1 594 ? -46.281 2.953 -18.469 1 79.12 594 ARG B O 1
ATOM 9574 N N . HIS B 1 595 ? -46.594 4.488 -16.922 1 80.81 595 HIS B N 1
ATOM 9575 C CA . HIS B 1 595 ? -47.094 3.504 -15.969 1 80.81 595 HIS B CA 1
ATOM 9576 C C . HIS B 1 595 ? -48.594 3.684 -15.719 1 80.81 595 HIS B C 1
ATOM 9578 O O . HIS B 1 595 ? -49.125 3.141 -14.75 1 80.81 595 HIS B O 1
ATOM 9584 N N . GLY B 1 596 ? -49.188 4.414 -16.469 1 80.5 596 GLY B N 1
ATOM 9585 C CA . GLY B 1 596 ? -50.625 4.57 -16.453 1 80.5 596 GLY B CA 1
ATOM 9586 C C . GLY B 1 596 ? -51.125 5.395 -15.281 1 80.5 596 GLY B C 1
ATOM 9587 O O . GLY B 1 596 ? -52.25 5.215 -14.812 1 80.5 596 GLY B O 1
ATOM 9588 N N . ILE B 1 597 ? -50.312 6.207 -14.727 1 80.5 597 ILE B N 1
ATOM 9589 C CA . ILE B 1 597 ? -50.688 7.07 -13.609 1 80.5 597 ILE B CA 1
ATOM 9590 C C . ILE B 1 597 ? -51.281 8.367 -14.133 1 80.5 597 ILE B C 1
ATOM 9592 O O . ILE B 1 597 ? -50.812 8.93 -15.125 1 80.5 597 ILE B O 1
ATOM 9596 N N . PRO B 1 598 ? -52.406 8.766 -13.656 1 80.75 598 PRO B N 1
ATOM 9597 C CA . PRO B 1 598 ? -53 10.016 -14.117 1 80.75 598 PRO B CA 1
ATOM 9598 C C . PRO B 1 598 ? -52.062 11.203 -14.023 1 80.75 598 PRO B C 1
ATOM 9600 O O . PRO B 1 598 ? -51.375 11.383 -13.008 1 80.75 598 PRO B O 1
ATOM 9603 N N . THR B 1 599 ? -51.719 11.859 -15.078 1 78.94 599 THR B N 1
ATOM 9604 C CA . THR B 1 599 ? -50.781 12.953 -15.203 1 78.94 599 THR B CA 1
ATOM 9605 C C . THR B 1 599 ? -51.406 14.281 -14.805 1 78.94 599 THR B C 1
ATOM 9607 O O . THR B 1 599 ? -50.781 15.336 -14.914 1 78.94 599 THR B O 1
ATOM 9610 N N . SER B 1 600 ? -52.656 14.305 -14.242 1 77.12 600 SER B N 1
ATOM 9611 C CA . SER B 1 600 ? -53.375 15.508 -13.844 1 77.12 600 SER B CA 1
ATOM 9612 C C . SER B 1 600 ? -53.094 15.867 -12.391 1 77.12 600 SER B C 1
ATOM 9614 O O . SER B 1 600 ? -53.031 14.992 -11.531 1 77.12 600 SER B O 1
ATOM 9616 N N . GLY B 1 601 ? -52.469 17.188 -12.047 1 72.56 601 GLY B N 1
ATOM 9617 C CA . GLY B 1 601 ? -52.312 17.656 -10.68 1 72.56 601 GLY B CA 1
ATOM 9618 C C . GLY B 1 601 ? -51.031 18.438 -10.484 1 72.56 601 GLY B C 1
ATOM 9619 O O . GLY B 1 601 ? -50.25 18.625 -11.422 1 72.56 601 GLY B O 1
ATOM 9620 N N . LYS B 1 602 ? -50.75 19.016 -9.32 1 80.12 602 LYS B N 1
ATOM 9621 C CA . LYS B 1 602 ? -49.562 19.766 -8.914 1 80.12 602 LYS B CA 1
ATOM 9622 C C . LYS B 1 602 ? -48.344 18.859 -8.82 1 80.12 602 LYS B C 1
ATOM 9624 O O . LYS B 1 602 ? -48.469 17.641 -8.688 1 80.12 602 LYS B O 1
ATOM 9629 N N . LYS B 1 603 ? -47.156 19.391 -9.023 1 81.88 603 LYS B N 1
ATOM 9630 C CA . LYS B 1 603 ? -45.875 18.656 -8.984 1 81.88 603 LYS B CA 1
ATOM 9631 C C . LYS B 1 603 ? -45.844 17.703 -7.797 1 81.88 603 LYS B C 1
ATOM 9633 O O . LYS B 1 603 ? -45.438 16.547 -7.938 1 81.88 603 LYS B O 1
ATOM 9638 N N . SER B 1 604 ? -46.344 18.156 -6.73 1 82.38 604 SER B N 1
ATOM 9639 C CA . SER B 1 604 ? -46.312 17.359 -5.508 1 82.38 604 SER B CA 1
ATOM 9640 C C . SER B 1 604 ? -47.25 16.156 -5.617 1 82.38 604 SER B C 1
ATOM 9642 O O . SER B 1 604 ? -46.906 15.07 -5.141 1 82.38 604 SER B O 1
ATOM 9644 N N . MET B 1 605 ? -48.375 16.234 -6.293 1 81.25 605 MET B N 1
ATOM 9645 C CA . MET B 1 605 ? -49.344 15.156 -6.484 1 81.25 605 MET B CA 1
ATOM 9646 C C . MET B 1 605 ? -48.812 14.117 -7.461 1 81.25 605 MET B C 1
ATOM 9648 O O . MET B 1 605 ? -49 12.914 -7.273 1 81.25 605 MET B O 1
ATOM 9652 N N . LEU B 1 606 ? -48.094 14.547 -8.469 1 82.88 606 LEU B N 1
ATOM 9653 C CA . LEU B 1 606 ? -47.469 13.648 -9.445 1 82.88 606 LEU B CA 1
ATOM 9654 C C . LEU B 1 606 ? -46.375 12.82 -8.805 1 82.88 606 LEU B C 1
ATOM 9656 O O . LEU B 1 606 ? -46.281 11.617 -9.062 1 82.88 606 LEU B O 1
ATOM 9660 N N . ILE B 1 607 ? -45.625 13.43 -7.969 1 82.88 607 ILE B N 1
ATOM 9661 C CA . ILE B 1 607 ? -44.562 12.742 -7.258 1 82.88 607 ILE B CA 1
ATOM 9662 C C . ILE B 1 607 ? -45.156 11.703 -6.316 1 82.88 607 ILE B C 1
ATOM 9664 O O . ILE B 1 607 ? -44.688 10.562 -6.266 1 82.88 607 ILE B O 1
ATOM 9668 N N . GLU B 1 608 ? -46.156 12.023 -5.578 1 81.62 608 GLU B N 1
ATOM 9669 C CA . GLU B 1 608 ? -46.812 11.102 -4.676 1 81.62 608 GLU B CA 1
ATOM 9670 C C . GLU B 1 608 ? -47.469 9.945 -5.445 1 81.62 608 GLU B C 1
ATOM 9672 O O . GLU B 1 608 ? -47.406 8.789 -5.004 1 81.62 608 GLU B O 1
ATOM 9677 N N . ALA B 1 609 ? -48.062 10.141 -6.621 1 81.75 609 ALA B N 1
ATOM 9678 C CA . ALA B 1 609 ? -48.719 9.117 -7.453 1 81.75 609 ALA B CA 1
ATOM 9679 C C . ALA B 1 609 ? -47.656 8.156 -8.031 1 81.75 609 ALA B C 1
ATOM 9681 O O . ALA B 1 609 ? -47.875 6.945 -8.047 1 81.75 609 ALA B O 1
ATOM 9682 N N . ILE B 1 610 ? -46.5 8.648 -8.391 1 81.56 610 ILE B N 1
ATOM 9683 C CA . ILE B 1 610 ? -45.438 7.82 -8.922 1 81.56 610 ILE B CA 1
ATOM 9684 C C . ILE B 1 610 ? -44.812 6.98 -7.805 1 81.56 610 ILE B C 1
ATOM 9686 O O . ILE B 1 610 ? -44.594 5.785 -7.98 1 81.56 610 ILE B O 1
ATOM 9690 N N . CYS B 1 611 ? -44.656 7.633 -6.711 1 79.75 611 CYS B N 1
ATOM 9691 C CA . CYS B 1 611 ? -44.125 6.91 -5.559 1 79.75 611 CYS B CA 1
ATOM 9692 C C . CYS B 1 611 ? -45.094 5.809 -5.125 1 79.75 611 CYS B C 1
ATOM 9694 O O . CYS B 1 611 ? -44.656 4.691 -4.832 1 79.75 611 CYS B O 1
ATOM 9696 N N . ARG B 1 612 ? -46.344 6.012 -5.039 1 79.56 612 ARG B N 1
ATOM 9697 C CA . ARG B 1 612 ? -47.375 5.027 -4.691 1 79.56 612 ARG B CA 1
ATOM 9698 C C . ARG B 1 612 ? -47.375 3.861 -5.672 1 79.56 612 ARG B C 1
ATOM 9700 O O . ARG B 1 612 ? -47.531 2.707 -5.273 1 79.56 612 ARG B O 1
ATOM 9707 N N . TYR B 1 613 ? -47.156 4.094 -6.898 1 79.69 613 TYR B N 1
ATOM 9708 C CA . TYR B 1 613 ? -47.125 3.064 -7.93 1 79.69 613 TYR B CA 1
ATOM 9709 C C . TYR B 1 613 ? -45.938 2.133 -7.734 1 79.69 613 TYR B C 1
ATOM 9711 O O . TYR B 1 613 ? -46.062 0.912 -7.828 1 79.69 613 TYR B O 1
ATOM 9719 N N . PHE B 1 614 ? -44.812 2.721 -7.383 1 77.62 614 PHE B N 1
ATOM 9720 C CA . PHE B 1 614 ? -43.625 1.901 -7.309 1 77.62 614 PHE B CA 1
ATOM 9721 C C . PHE B 1 614 ? -43.438 1.331 -5.906 1 77.62 614 PHE B C 1
ATOM 9723 O O . PHE B 1 614 ? -42.781 0.302 -5.73 1 77.62 614 PHE B O 1
ATOM 9730 N N . THR B 1 615 ? -43.969 1.916 -4.828 1 71.62 615 THR B N 1
ATOM 9731 C CA . THR B 1 615 ? -43.938 1.375 -3.473 1 71.62 615 THR B CA 1
ATOM 9732 C C . THR B 1 615 ? -45.031 0.348 -3.271 1 71.62 615 THR B C 1
ATOM 9734 O O . THR B 1 615 ? -45.062 -0.371 -2.27 1 71.62 615 THR B O 1
ATOM 9737 N N . GLY B 1 616 ? -45.875 -0.034 -4.074 1 65.5 616 GLY B N 1
ATOM 9738 C CA . GLY B 1 616 ? -46.969 -0.991 -4.035 1 65.5 616 GLY B CA 1
ATOM 9739 C C . GLY B 1 616 ? -48.125 -0.524 -3.186 1 65.5 616 GLY B C 1
ATOM 9740 O O . GLY B 1 616 ? -49.031 -1.308 -2.873 1 65.5 616 GLY B O 1
ATOM 9741 N N . TYR B 1 617 ? -48.188 0.542 -2.537 1 53.94 617 TYR B N 1
ATOM 9742 C CA . TYR B 1 617 ? -49.375 0.882 -1.745 1 53.94 617 TYR B CA 1
ATOM 9743 C C . TYR B 1 617 ? -50.5 1.436 -2.629 1 53.94 617 TYR B C 1
ATOM 9745 O O . TYR B 1 617 ? -50.219 2.061 -3.656 1 53.94 617 TYR B O 1
#

Radius of gyration: 36.68 Å; Cα contacts (8 Å, |Δi|>4): 2163; chains: 2; bounding box: 109×106×75 Å

Secondary structure (DSSP, 8-state):
--------S--S--------EEEEEEEE--HHHHS-SSSSS--HHHHHHHHHHHHHHHHHHH-TT-EEEEEEESBSS-SSSSTTEEEEEEEE---HHHHHHHHHHHH-HHHHGGGGPBPSSPP-HHHHHHHHHHHHHTSTTSEEEEEEEES-S----SHHHHHHHHHHHHHHHHTTEEEEEEEE--SSS---GGGTHHHHHHHH-S-TT-PPEEPSSTTHHHHHHHHHHHHHS----SEEEEEEEETTEEEEEEEE--B----PPPPEEEE-SSSS-EE-------B-TTT--B--GGGEEEEEEETTEEEEE-HHHHHHHT---SSEEEEEEEEEGGG--TT--SS--EEEEE-SSS-HHHHHHHHHHHHHHHHHTEEEEEEEE-STTPPPEEEEEEEE-TT-EEETTEE--SEEEEEEPP-GGGB--------PPPPHHHHHHHHHHHHHTB-S---GGGS--HHHHHHHHHHHHHHTTPPPPS----TTS--HHHHHHHHHHHHHHHHHHHHHHHHHHH--------------------------------------TT-HHHHHHHHHTT-HHHHHHTS-HHHHHHHHHHTT----S-HHHHHHHHHHHHHT-/--------S--S--------EEEEEEEE--HHHHS-SSSSS--HHHHHHHHHHHHHHHHHHH-TT-EEEEEEESBSS-STTSTTEEEEEEEE---HHHHHHHHHHHH-HHHHGGGGPBPSSPP-HHHHHHHHHHHHHTSTTSEEEEEEEES-S----SHHHHHHHHHHHHHHHHTTEEEEEEEE--SSS---GGGTHHHHHHHH-S-TT---EEPSSTTHHHHHHHHHHHHHS----SEEEEEEEETTEEEEEEEE--B------PPEEEE-SSSS-EE-------B-TTT--B--GGGEEEEEEETTEEEEE-HHHHHHHT---SSEEEEEEEEEGGG--TT--SS--EEEEE-SSS-HHHHHHHHHHHHHHHHHTEEEEEEEE-STTPPPEEEEEEEE-TT-EEETTEE--SEEEEEEEP-GGGB--------PPPPHHHHHHHHHHHHHTB-S---GGGS--HHHHHHHHHHHHHHTTPPPPS----TTS--HHHHHHHHHHHHHHHHHHHHHHHHHHH--------------------------------------TT-HHHHHHHHHTT-HHHHHHTS-HHHHHHHHHHTT----S-HHHHHHHHHHHHHT-

InterPro domains:
  IPR003034 SAP domain [PF02037] (580-614)
  IPR003034 SAP domain [PS50800] (580-614)
  IPR003034 SAP domain [SM00513] (580-614)
  IPR005160 Ku70/Ku80 C-terminal arm [PF03730] (457-537)
  IPR005161 Ku70/Ku80, N-terminal alpha/beta [PF03731] (22-237)
  IPR006164 Ku70/Ku80, DNA-binding domain [PF02735] (247-440)
  IPR006164 Ku70/Ku80, DNA-binding domain [SM00559] (292-439)
  IPR006165 Ku70 [PIRSF003033] (4-614)
  IPR006165 Ku70 [TIGR00578] (16-614)
  IPR016194 SPOC-like, C-terminal domain superfamily [G3DSA:2.40.290.10] (236-422)
  IPR016194 SPOC-like, C-terminal domain superfamily [SSF100939] (236-512)
  IPR027388 Ku70, bridge and pillars domain superfamily [G3DSA:4.10.970.10] (261-325)
  IPR036361 SAP domain superfamily [G3DSA:1.10.720.30] (579-613)
  IPR036361 SAP domain superfamily [SSF68906] (578-614)
  IPR036465 von Willebrand factor A-like domain superfamily [G3DSA:3.40.50.410] (21-231)
  IPR036465 von Willebrand factor A-like domain superfamily [SSF53300] (22-229)
  IPR047087 Ku70, core domain [cd00788] (236-511)

pLDDT: mean 76.63, std 18.33, range [19.28, 97.5]

Nearest PDB structures (foldseek):
  7z6o-assembly1_A  TM=8.356E-01  e=1.516E-39  Homo sapiens
  6erf-assembly4_G  TM=8.459E-01  e=1.148E-38  Homo sapiens
  7axz-assembly1_A  TM=8.184E-01  e=2.661E-39  Homo sapiens
  6erf-assembly2_C  TM=8.208E-01  e=4.414E-39  Homo sapiens
  8asc-assembly1_K  TM=8.238E-01  e=3.957E-38  Homo sapiens

Foldseek 3Di:
DPPCPPLDDPDPPPPPPPFAEEEEEEEEFDPLQCDQLDPVAHGNVLLSLVLLLVVLLVCCWAPQSHWYWYKYAQFCDDPDDDHRIHTQGATDGRALVSSVSSCCCNVVVVVCVVRRHGDPDQTQVLVSLVVVVVRRVVDPRGAYEYEYEYQDLPSDPDPVSLVSLLVSLQVLVVVNYAYAYEYEHGPVGARDNVNRNLNSCVRNHPPSPDHDYAYDDPCRSVSVSVSVVVVPDPPDFPFWAWEDADPVDTFIKTKDPPDDDDDGDDDFDFDDPDPDGDGDDDDDFDADPVPRHGDDPQRDFDWDDDPNDTDTDDPVRVLVVQFPDFWYKYWPDKDALVPDDPVFFDDRKMKMATDPPDDPVSNVVLVVVLVVCVVRRMKIWIWGDGGRRHDIFIWIWAWDDQQDDLAPPDGDHGTIITGTGDDPVRDDDDDDDDDDDDDPQLVVLVVQLCVQPPDPDDRPNVDDDQVVVLVSQQVSCVSNVHDRDPDRDHPPDDPVVSSCVRNVVSVVVSVVVVVVVVVVVPDDPPPPPPPDPDDDPDDPPPDDDPDDPDDPDPPDPPDPLVDVVSLLVCLVVVNQLVNLLPDDLVVLLVSCVVQVHDSDDDSNVSSVSSSCSNNVD/DPPCPPLDPPDPPPPPPPFAEEEEEEEEFDPLQCDQLDPPAHGNRLLSLVLLLVVLLVCCWAPQSHWYWYKYAQFCDDDPDDHRIHTQGATDGRALVSSVSSCCCNVVVVVCVVRRHGDPDQTQVLVSLVVVVVRRVVDPRGAYEYEYEYQDLPSDPDPVSLVSLLVSLQVLVVVNYAYAYEYEHGPVGARDNVNRNLNSCVRNHPPSPDHDYAYDDPCRSVSVSVSVVVVPDPPDFPFWAWEDADPVDTFIKTKDPPDDDDDGDDDFDFDDPDPDGDTDDDDDFDADPVPRHGDDPQRDFDWDDDPNDTDTDDPVRVLVVQFPDFWYKYWPDKDALVPDDPVFFDDRKMKMATDPPDDPVSNVVLVVVLVVCVVRRMKIWIWGDGGRRHDIFIWIWAWDDQQDDQAPPDGDHGTIITGTGDDPVRDDDDDDDDDDDDDVQLVVLVVQLCVQPPDPDDRPNVDDDQVSVLVSQQVSCVSNVHDRDPDRDHPPDPPVVSSCVRNVVSVVVSVVVVVVVVVVVPDDPPPPPPPDDDDDPDDDPPPCCPDDPDDPDDPDPPDPLVDVVSLLVCLVVVNQLVNLLPDDLVVLLVSCVVQVHDSDDDSNVSSVSSSCSNNVD

Organism: Schizosaccharomyces japonicus (strain yFS275 / FY16936) (NCBI:txid402676)

Solvent-accessible surface area (backbone atoms only — not comparable to full-atom values): 68323 Å² total; per-residue (Å²): 122,78,79,72,77,61,77,42,92,85,67,73,84,56,72,65,74,54,75,39,34,36,40,34,39,38,35,52,37,38,70,64,31,63,40,65,71,46,97,83,41,68,19,56,44,41,36,51,38,38,41,52,35,52,48,44,57,47,31,24,60,77,43,45,76,25,25,41,24,33,38,35,33,10,17,56,46,48,75,63,90,50,79,29,25,31,65,81,36,69,75,33,57,42,23,39,65,56,47,50,54,39,38,41,52,32,75,44,36,82,78,45,46,75,67,54,34,48,34,91,58,84,50,57,60,48,57,47,52,50,54,48,50,57,59,56,63,72,53,78,94,38,48,39,36,35,36,39,36,40,50,68,44,64,68,52,85,46,69,68,46,41,51,46,36,50,50,46,20,49,48,34,39,74,67,57,35,42,59,45,59,40,40,29,34,33,90,86,43,76,60,46,54,76,72,43,49,49,66,43,30,65,57,24,23,93,70,58,82,76,66,55,70,38,58,70,59,91,57,27,53,61,46,45,43,49,47,54,56,68,70,61,47,72,56,66,67,77,31,65,33,35,38,29,78,46,99,82,42,70,27,54,29,30,28,30,73,32,45,41,85,74,68,82,64,78,65,39,42,23,36,58,92,49,99,57,74,41,75,56,73,91,75,80,77,57,57,39,84,85,75,64,40,74,55,53,74,84,46,49,31,47,15,40,67,38,21,86,37,75,44,74,40,52,72,67,54,46,50,56,71,48,48,80,51,65,33,29,35,35,59,61,28,32,35,59,44,84,73,60,59,67,63,56,29,57,46,39,26,33,39,32,31,62,46,77,86,52,63,60,26,38,42,44,50,50,32,15,52,43,49,48,28,56,76,67,45,33,24,33,36,29,42,34,20,67,35,55,72,18,62,67,42,44,26,39,36,39,56,49,63,60,80,41,63,64,33,98,86,37,62,41,50,68,35,32,35,36,34,36,44,46,29,34,66,20,54,50,59,70,62,85,56,85,79,72,80,57,50,68,73,40,40,58,33,44,53,53,36,49,64,51,33,50,48,89,73,83,60,53,32,78,38,68,50,56,60,59,52,49,51,48,51,42,49,49,16,57,55,63,72,40,82,62,79,90,69,84,83,67,84,78,58,65,61,57,69,61,48,42,71,59,24,37,70,42,51,51,48,34,52,52,50,27,43,52,51,38,54,59,69,64,56,74,82,77,77,76,75,80,77,79,82,77,79,77,81,78,79,81,76,88,74,84,80,80,76,83,76,79,76,75,75,74,78,75,78,82,68,69,74,87,43,66,66,55,52,42,52,27,34,76,63,73,38,34,62,65,59,50,67,75,51,53,65,70,57,52,36,51,46,22,58,74,70,71,40,79,70,79,73,55,69,70,53,49,44,52,54,50,43,33,64,56,63,70,102,122,77,78,74,78,60,78,41,91,82,70,68,86,57,72,68,71,55,76,39,35,36,39,35,38,39,36,51,38,41,68,64,31,62,40,66,73,46,96,83,43,70,20,57,43,41,36,52,38,38,40,52,35,51,50,43,59,47,30,23,59,76,43,45,76,25,24,42,23,33,36,36,32,10,17,54,48,48,55,78,88,49,80,28,23,30,62,78,37,69,75,33,56,43,23,38,65,56,48,51,53,38,38,42,52,31,74,43,35,81,78,45,47,74,67,54,35,50,34,92,58,83,51,57,60,47,59,44,52,50,54,49,51,57,60,57,65,73,55,80,93,37,50,38,36,36,35,39,38,40,50,67,46,67,69,52,87,45,70,68,48,40,52,46,36,49,50,47,20,48,49,36,39,74,68,58,37,43,58,43,59,40,40,29,31,35,90,85,45,76,62,45,55,76,73,43,49,49,66,42,31,66,57,24,22,93,69,59,82,77,67,57,72,37,58,71,60,91,58,28,51,61,45,46,44,50,50,54,55,67,69,64,47,71,58,66,65,77,31,63,32,36,38,28,78,46,100,82,44,69,26,54,29,31,26,31,73,33,46,41,85,74,68,84,64,79,64,39,41,23,35,58,93,49,98,57,73,41,75,56,71,90,76,80,76,57,56,38,85,86,75,64,41,72,54,52,75,85,45,47,30,48,15,39,65,38,22,85,39,75,45,75,40,51,72,67,55,47,50,56,72,47,47,82,51,66,32,28,36,34,58,59,28,31,38,58,44,84,74,60,59,66,65,57,28,57,47,37,24,33,38,32,31,62,46,77,86,53,63,61,27,38,43,44,51,49,30,16,52,42,50,47,29,56,75,67,46,34,24,34,35,28,42,33,19,65,36,54,74,20,61,69,41,44,25,40,36,37,57,49,64,60,79,40,64,63,35,98,86,38,64,42,50,68,35,32,34,37,34,37,45,46,28,35,66,17,53,50,59,70,62,84,56,85,78,69,77,56,49,67,73,41,40,58,32,45,53,53,34,50,64,50,34,50,47,89,75,84,62,54,30,76,39,68,50,55,58,60,50,50,51,48,51,42,50,48,17,58,55,64,70,40,81,61,77,87,69,84,82,68,83,76,58,64,62,57,69,61,48,43,70,59,26,36,70,41,50,51,48,34,52,51,50,27,42,51,53,38,53,61,70,64,60,75,83,79,78,77,76,80,78,83,82,79,84,85,82,79,81,83,77,82,80,70,79,72,79,84,76,82,78,76,77,74,79,74,77,81,69,69,74,85,43,67,66,55,53,42,52,28,34,75,63,74,38,34,62,65,59,50,68,74,51,53,66,70,57,52,36,51,46,22,57,74,70,72,40,78,68,78,72,54,68,69,54,49,44,53,54,49,44,32,67,56,61,71,103